Protein AF-A0A8C1E3D3-F1 (afdb_monomer)

Foldseek 3Di:
DVVVVVVVVVVLLVVCVVVPHDPPDDPVVSVVVVVVVVVVVVVVVVVVVVVVVVVVVVVVVVVVVVVVVVVVVVVVVVVVVVVVVVVVVVVVVVVVVVVVVVVVVVVVLVVQLVVCVVVVNNVCSLPPPVVVVVVVVVVVVVVVVVVVVVVVVVVVPPDDDDDPCPVVVVVVVVVVVVVVVVVVVVVVVVVVVVVVVVVVVVVVVVVVVVVVVVVVVVVVVVVVVVVVVVVVVVVVVVVVVVCVVVVVVVVVVVVVVVVVVVVVVVVVVVVVVVVVVVVVVVVVVVVVVVVVVVVVVVVVVVVVVVVVVVVVVVVVDDDDDDDDDDDDDDDDDDDDDDDDPPPVVVVVVVVVVVVVVVVVVVVVVVVVVVVVVVVVVVVVVVVVVVVVVVVVVVVVVVVVVVVVVVVVVVVVVVVVVVVVVVVVVVVVVVVVPPDDDDDDDDDDDVVCVVVVVVVVVVVVVVVVVVVVVVVVVVVVVVVVVVVVVVVVSVVVVVVVVVVVVVVVVVVVVVVVVVVVVVVVVVVVVVVVVVVVVVVVVVVVVVVVVVVVVVVVVVVVVVVVVVVVVVVVVVVVVVVVVVVVVVVVVVVVVVVVVVVVVVVVVVVVVVVVVVVVVVVVVVVVVVVVVVVVVVVVVVVVVVVCVVPDPDDDDDDDDDDDDDDDDDDDDDDDPPVVVVVVVVVVVVVVVVVVVVVVVVVVVVVVVVVVVVVVVVVVVVVVVVVVVVVVVVVVVVVVVVVVVVVVVVVVVVVVVVVVVVVVVVVVVVVVVVVDDPPDDDDPDDDD

Secondary structure (DSSP, 8-state):
-TTTHHHHHHHHHHHHHHTT--TTS-HHHHHHHHHHHHHHHHHHHHHHHHHHHHHHHHHHHHHHHHHHHHHHHHHHHHHHHHHHHHHHHHHHHHHHHHHHHHHHHHHHHHHHHHHHHHTT-TTTTTS-HHHHHHHHHHHHHHHHHHHHHHHHHHTTT-------TTHHHHHHHHHHHHHHHHHHHHHHHHHHHHHHHHHHHHHHHHHHHHHHHHHHHHHHHHHHHHHHHHHHHHHHHHHHHHHHHHHHHHHHHHHHHHHHHHHHHHHHHHHHHHHHHHHHHHHHHHHHHHHHHHHHHHHHHHHHHHHHHHHHHH-SS-------------------SPPPTHHHHHHHHHHHHHHHHHHHHHHHHHHHHHHHHHHHHHHHHHHHHHHHHHHHHHHHHHHHHHHHHHHHHHHHHHHHHHHHHHHHHHHHHHTTSS----------TTHHHHHHHHHHHHHHHHHHHHHHHHHHHHHHHHHHHHHHHHHHHHHHHHHHHHHHHHHHHHHHHHHHHHHHHHHHHHHHHHHHHHHHHHHHHHHHHHHHHHHHHHHHHHHHHHHHHHHHHHHHHHHHHHHHHHHHHHHHHHHHHHHHHHHHHHHHHHHHHHHHHHHHHHHHHHHHHHHHHHHHHHHHHHHHHHHHHTS------------------------SHHHHHHHHHHHHHHHHHHHHHHHHHHHHHHHHHHHHHHHHHHHHHHHHHHHHHHHHHHHHHHHHHHHHHHHHHHHHHHHHHHHHHHHHHHHHHHHHHHHS---PPPP-----

Structure (mmCIF, N/CA/C/O backbone):
data_AF-A0A8C1E3D3-F1
#
_entry.id   AF-A0A8C1E3D3-F1
#
loop_
_atom_site.group_PDB
_atom_site.id
_atom_site.type_symbol
_atom_site.label_atom_id
_atom_site.label_alt_id
_atom_site.label_comp_id
_atom_site.label_asym_id
_atom_site.label_entity_id
_atom_site.label_seq_id
_atom_site.pdbx_PDB_ins_code
_atom_site.Cartn_x
_atom_site.Cartn_y
_atom_site.Cartn_z
_atom_site.occupancy
_atom_site.B_iso_or_equiv
_atom_site.auth_seq_id
_atom_site.auth_comp_id
_atom_site.auth_asym_id
_atom_site.auth_atom_id
_atom_site.pdbx_PDB_model_num
ATOM 1 N N . MET A 1 1 ? 51.900 -52.506 -10.661 1.00 59.72 1 MET A N 1
ATOM 2 C CA . MET A 1 1 ? 50.903 -51.430 -10.475 1.00 59.72 1 MET A CA 1
ATOM 3 C C . MET A 1 1 ? 50.518 -50.881 -11.841 1.00 59.72 1 MET A C 1
ATOM 5 O O . MET A 1 1 ? 49.324 -50.755 -12.073 1.00 59.72 1 MET A O 1
ATOM 9 N N . GLU A 1 2 ? 51.462 -50.833 -12.785 1.00 65.62 2 GLU A N 1
ATOM 10 C CA . GLU A 1 2 ? 51.367 -51.247 -14.202 1.00 65.62 2 GLU A CA 1
ATOM 11 C C . GLU A 1 2 ? 50.000 -50.986 -14.858 1.00 65.62 2 GLU A C 1
ATOM 13 O O . GLU A 1 2 ? 49.814 -49.936 -15.442 1.00 65.62 2 GLU A O 1
ATOM 18 N N . LYS A 1 3 ? 48.996 -51.863 -14.701 1.00 71.12 3 LYS A N 1
ATOM 19 C CA . LYS A 1 3 ? 47.635 -51.694 -15.271 1.00 71.12 3 LYS A CA 1
ATOM 20 C C . LYS A 1 3 ? 46.831 -50.465 -14.786 1.00 71.12 3 LYS A C 1
ATOM 22 O O . LYS A 1 3 ? 45.679 -50.298 -15.196 1.00 71.12 3 LYS A O 1
ATOM 27 N N . ARG A 1 4 ? 47.380 -49.656 -13.874 1.00 74.75 4 ARG A N 1
ATOM 28 C CA . ARG A 1 4 ? 46.942 -48.280 -13.581 1.00 74.75 4 ARG A CA 1
ATOM 29 C C . ARG A 1 4 ? 47.828 -47.262 -14.285 1.00 74.75 4 ARG A C 1
ATOM 31 O O . ARG A 1 4 ? 47.297 -46.476 -15.050 1.00 74.75 4 ARG A O 1
ATOM 38 N N . GLU A 1 5 ? 49.143 -47.348 -14.096 1.00 78.31 5 GLU A N 1
ATOM 39 C CA . GLU A 1 5 ? 50.145 -46.493 -14.754 1.00 78.31 5 GLU A CA 1
ATOM 40 C C . GLU A 1 5 ? 49.945 -46.443 -16.281 1.00 78.31 5 GLU A C 1
ATOM 42 O O . GLU A 1 5 ? 49.924 -45.368 -16.861 1.00 78.31 5 GLU A O 1
ATOM 47 N N . GLU A 1 6 ? 49.704 -47.592 -16.915 1.00 79.62 6 GLU A N 1
ATOM 48 C CA . GLU A 1 6 ? 49.382 -47.777 -18.338 1.00 79.62 6 GLU A CA 1
ATOM 49 C C . GLU A 1 6 ? 48.122 -46.992 -18.750 1.00 79.62 6 GLU A C 1
ATOM 51 O O . GLU A 1 6 ? 48.135 -46.275 -19.745 1.00 79.62 6 GLU A O 1
ATOM 56 N N . LYS A 1 7 ? 47.062 -47.034 -17.930 1.00 84.31 7 LYS A N 1
ATOM 57 C CA . LYS A 1 7 ? 45.813 -46.291 -18.172 1.00 84.31 7 LYS A CA 1
ATOM 58 C C . LYS A 1 7 ? 45.948 -44.798 -17.917 1.00 84.31 7 LYS A C 1
ATOM 60 O O . LYS A 1 7 ? 45.378 -44.001 -18.647 1.00 84.31 7 LYS A O 1
ATOM 65 N N . GLU A 1 8 ? 46.688 -44.421 -16.883 1.00 85.50 8 GLU A N 1
ATOM 66 C CA . GLU A 1 8 ? 46.992 -43.027 -16.567 1.00 85.50 8 GLU A CA 1
ATOM 67 C C . GLU A 1 8 ? 47.834 -42.412 -17.705 1.00 85.50 8 GLU A C 1
ATOM 69 O O . GLU A 1 8 ? 47.600 -41.270 -18.098 1.00 85.50 8 GLU A O 1
ATOM 74 N N . LEU A 1 9 ? 48.725 -43.196 -18.330 1.00 82.69 9 LEU A N 1
ATOM 75 C CA . LEU A 1 9 ? 49.466 -42.812 -19.535 1.00 82.69 9 LEU A CA 1
ATOM 76 C C . LEU A 1 9 ? 48.570 -42.704 -20.783 1.00 82.69 9 LEU A C 1
ATOM 78 O O . LEU A 1 9 ? 48.714 -41.744 -21.545 1.00 82.69 9 LEU A O 1
ATOM 82 N N . ASP A 1 10 ? 47.632 -43.636 -20.984 1.00 85.06 10 ASP A N 1
ATOM 83 C CA . ASP A 1 10 ? 46.627 -43.568 -22.057 1.00 85.06 10 ASP A CA 1
ATOM 84 C C . ASP A 1 10 ? 45.728 -42.328 -21.905 1.00 85.06 10 ASP A C 1
ATOM 86 O O . ASP A 1 10 ? 45.513 -41.589 -22.868 1.00 85.06 10 ASP A O 1
ATOM 90 N N . GLU A 1 11 ? 45.238 -42.046 -20.694 1.00 87.81 11 GLU A N 1
ATOM 91 C CA . GLU A 1 11 ? 44.395 -40.884 -20.386 1.00 87.81 11 GLU A CA 1
ATOM 92 C C . GLU A 1 11 ? 45.153 -39.559 -20.573 1.00 87.81 11 GLU A C 1
ATOM 94 O O . GLU A 1 11 ? 44.609 -38.617 -21.159 1.00 87.81 11 GLU A O 1
ATOM 99 N N . LEU A 1 12 ? 46.427 -39.486 -20.163 1.00 86.62 12 LEU A N 1
ATOM 100 C CA . LEU A 1 12 ? 47.306 -38.342 -20.439 1.00 86.62 12 LEU A CA 1
ATOM 101 C C . LEU A 1 12 ? 47.576 -38.170 -21.941 1.00 86.62 12 LEU A C 1
ATOM 103 O O . LEU A 1 12 ? 47.557 -37.046 -22.444 1.00 86.62 12 LEU A O 1
ATOM 107 N N . THR A 1 13 ? 47.772 -39.265 -22.678 1.00 85.50 13 THR A N 1
ATOM 108 C CA . THR A 1 13 ? 47.990 -39.239 -24.134 1.00 85.50 13 THR A CA 1
ATOM 109 C C . THR A 1 13 ? 46.735 -38.766 -24.871 1.00 85.50 13 THR A C 1
ATOM 111 O O . THR A 1 13 ? 46.818 -37.896 -25.739 1.00 85.50 13 THR A O 1
ATOM 114 N N . LEU A 1 14 ? 45.556 -39.255 -24.477 1.00 87.69 14 LEU A N 1
ATOM 115 C CA . LEU A 1 14 ? 44.262 -38.810 -24.997 1.00 87.69 14 LEU A CA 1
ATOM 116 C C . LEU A 1 14 ? 43.993 -37.332 -24.659 1.00 87.69 14 LEU A C 1
ATOM 118 O O . LEU A 1 14 ? 43.457 -36.587 -25.484 1.00 87.69 14 LEU A O 1
ATOM 122 N N . ARG A 1 15 ? 44.394 -36.878 -23.461 1.00 88.19 15 ARG A N 1
ATOM 123 C CA . ARG A 1 15 ? 44.304 -35.470 -23.049 1.00 88.19 15 ARG A CA 1
ATOM 124 C C . ARG A 1 15 ? 45.192 -34.573 -23.909 1.00 88.19 15 ARG A C 1
ATOM 126 O O . ARG A 1 15 ? 44.705 -33.549 -24.380 1.00 88.19 15 ARG A O 1
ATOM 133 N N . LEU A 1 16 ? 46.444 -34.969 -24.138 1.00 88.94 16 LEU A N 1
ATOM 134 C CA . LEU A 1 16 ? 47.396 -34.254 -24.993 1.00 88.94 16 LEU A CA 1
ATOM 135 C C . LEU A 1 16 ? 46.879 -34.135 -26.433 1.00 88.94 16 LEU A C 1
ATOM 137 O O . LEU A 1 16 ? 46.844 -33.030 -26.968 1.00 88.94 16 LEU A O 1
ATOM 141 N N . GLN A 1 17 ? 46.382 -35.233 -27.013 1.00 87.31 17 GLN A N 1
ATOM 142 C CA . GLN A 1 17 ? 45.769 -35.232 -28.347 1.00 87.31 17 GLN A CA 1
ATOM 143 C C . GLN A 1 17 ? 44.570 -34.277 -28.436 1.00 87.31 17 GLN A C 1
ATOM 145 O O . GLN A 1 17 ? 44.473 -33.494 -29.380 1.00 87.31 17 GLN A O 1
ATOM 150 N N . ARG A 1 18 ? 43.674 -34.291 -27.438 1.00 88.31 18 ARG A N 1
ATOM 151 C CA . ARG A 1 18 ? 42.511 -33.385 -27.391 1.00 88.31 18 ARG A CA 1
ATOM 152 C C . ARG A 1 18 ? 42.904 -31.917 -27.218 1.00 88.31 18 ARG A C 1
ATOM 154 O O . ARG A 1 18 ? 42.215 -31.045 -27.737 1.00 88.31 18 ARG A O 1
ATOM 161 N N . ASP A 1 19 ? 43.993 -31.648 -26.506 1.00 88.56 19 ASP A N 1
ATOM 162 C CA . ASP A 1 19 ? 44.544 -30.303 -26.334 1.00 88.56 19 ASP A CA 1
ATOM 163 C C . ASP A 1 19 ? 45.390 -29.843 -27.549 1.00 88.56 19 ASP A C 1
ATOM 165 O O . ASP A 1 19 ? 45.893 -28.720 -27.548 1.00 88.56 19 ASP A O 1
ATOM 169 N N . GLY A 1 20 ? 45.522 -30.678 -28.590 1.00 87.88 20 GLY A N 1
ATOM 170 C CA . GLY A 1 20 ? 46.171 -30.356 -29.868 1.00 87.88 20 GLY A CA 1
ATOM 171 C C . GLY A 1 20 ? 47.630 -30.809 -30.010 1.00 87.88 20 GLY A C 1
ATOM 172 O O . GLY A 1 20 ? 48.254 -30.513 -31.027 1.00 87.88 20 GLY A O 1
ATOM 173 N N . VAL A 1 21 ? 48.185 -31.524 -29.028 1.00 88.25 21 VAL A N 1
ATOM 174 C CA . VAL A 1 21 ? 49.581 -31.991 -29.037 1.00 88.25 21 VAL A CA 1
ATOM 175 C C . VAL A 1 21 ? 49.678 -33.364 -29.711 1.00 88.25 21 VAL A C 1
ATOM 177 O O . VAL A 1 21 ? 48.992 -34.311 -29.321 1.00 88.25 21 VAL A O 1
ATOM 180 N N . SER A 1 22 ? 50.546 -33.491 -30.720 1.00 83.50 22 SER A N 1
ATOM 181 C CA . SER A 1 22 ? 50.752 -34.756 -31.444 1.00 83.50 22 SER A CA 1
ATOM 182 C C . SER A 1 22 ? 51.291 -35.863 -30.521 1.00 83.50 22 SER A C 1
ATOM 184 O O . SER A 1 22 ? 52.183 -35.592 -29.712 1.00 83.50 22 SER A O 1
ATOM 186 N N . PRO A 1 23 ? 50.849 -37.132 -30.656 1.00 78.44 23 PRO A N 1
ATOM 187 C CA . PRO A 1 23 ? 51.471 -38.245 -29.937 1.00 78.44 23 PRO A CA 1
ATOM 188 C C . PRO A 1 23 ? 52.947 -38.446 -30.326 1.00 78.44 23 PRO A C 1
ATOM 190 O O . PRO A 1 23 ? 53.723 -38.946 -29.515 1.00 78.44 23 PRO A O 1
ATOM 193 N N . GLU A 1 24 ? 53.350 -38.006 -31.522 1.00 81.94 24 GLU A N 1
ATOM 194 C CA . GLU A 1 24 ? 54.735 -38.048 -32.019 1.00 81.94 24 GLU A CA 1
ATOM 195 C C . GLU A 1 24 ? 55.587 -36.844 -31.561 1.00 81.94 24 GLU A C 1
ATOM 197 O O . GLU A 1 24 ? 56.774 -36.779 -31.877 1.00 81.94 24 GLU A O 1
ATOM 202 N N . ALA A 1 25 ? 55.009 -35.889 -30.818 1.00 83.75 25 ALA A N 1
ATOM 203 C CA . ALA A 1 25 ? 55.734 -34.723 -30.311 1.00 83.75 25 ALA A CA 1
ATOM 204 C C . ALA A 1 25 ? 56.868 -35.123 -29.338 1.00 83.75 25 ALA A C 1
ATOM 206 O O . ALA A 1 25 ? 56.715 -36.090 -28.576 1.00 83.75 25 ALA A O 1
ATOM 207 N N . PRO A 1 26 ? 57.997 -34.384 -29.319 1.00 89.31 26 PRO A N 1
ATOM 208 C CA . PRO A 1 26 ? 59.112 -34.655 -28.416 1.00 89.31 26 PRO A CA 1
ATOM 209 C C . PRO A 1 26 ? 58.679 -34.583 -26.946 1.00 89.31 26 PRO A C 1
ATOM 211 O O . PRO A 1 26 ? 57.786 -33.819 -26.578 1.00 89.31 26 PRO A O 1
ATOM 214 N N . ALA A 1 27 ? 59.339 -35.371 -26.088 1.00 85.75 27 ALA A N 1
ATOM 215 C CA . ALA A 1 27 ? 58.997 -35.474 -24.667 1.00 85.75 27 ALA A CA 1
ATOM 216 C C . ALA A 1 27 ? 58.941 -34.100 -23.976 1.00 85.75 27 ALA A C 1
ATOM 218 O O . ALA A 1 27 ? 57.945 -33.796 -23.328 1.00 85.75 27 ALA A O 1
ATOM 219 N N . GLU A 1 28 ? 59.933 -33.242 -24.237 1.00 89.44 28 GLU A N 1
ATOM 220 C CA . GLU A 1 28 ? 60.023 -31.870 -23.721 1.00 89.44 28 GLU A CA 1
ATOM 221 C C . GLU A 1 28 ? 58.778 -31.019 -24.036 1.00 89.44 28 GLU A C 1
ATOM 223 O O . GLU A 1 28 ? 58.309 -30.270 -23.183 1.00 89.44 28 GLU A O 1
ATOM 228 N N . GLU A 1 29 ? 58.192 -31.139 -25.233 1.00 88.25 29 GLU A N 1
ATOM 229 C CA . GLU A 1 29 ? 56.993 -30.377 -25.613 1.00 88.25 29 GLU A CA 1
ATOM 230 C C . GLU A 1 29 ? 55.754 -30.864 -24.851 1.00 88.25 29 GLU A C 1
ATOM 232 O O . GLU A 1 29 ? 54.961 -30.057 -24.354 1.00 88.25 29 GLU A O 1
ATOM 237 N N . ARG A 1 30 ? 55.617 -32.187 -24.703 1.00 87.69 30 ARG A N 1
ATOM 238 C CA . ARG A 1 30 ? 54.515 -32.816 -23.959 1.00 87.69 30 ARG A CA 1
ATOM 239 C C . ARG A 1 30 ? 54.617 -32.507 -22.463 1.00 87.69 30 ARG A C 1
ATOM 241 O O . ARG A 1 30 ? 53.618 -32.138 -21.851 1.00 87.69 30 ARG A O 1
ATOM 248 N N . GLU A 1 31 ? 55.818 -32.569 -21.893 1.00 89.81 31 GLU A N 1
ATOM 249 C CA . GLU A 1 31 ? 56.107 -32.195 -20.503 1.00 89.81 31 GLU A CA 1
ATOM 250 C C . GLU A 1 31 ? 55.854 -30.701 -20.250 1.00 89.81 31 GLU A C 1
ATOM 252 O O . GLU A 1 31 ? 55.184 -30.351 -19.278 1.00 89.81 31 GLU A O 1
ATOM 257 N N . LEU A 1 32 ? 56.283 -29.811 -21.154 1.00 91.00 32 LEU A N 1
ATOM 258 C CA . LEU A 1 32 ? 55.989 -28.376 -21.065 1.00 91.00 32 LEU A CA 1
ATOM 259 C C . LEU A 1 32 ? 54.487 -28.072 -21.174 1.00 91.00 32 LEU A C 1
ATOM 261 O O . LEU A 1 32 ? 54.010 -27.147 -20.513 1.00 91.00 32 LEU A O 1
ATOM 265 N N . HIS A 1 33 ? 53.721 -28.820 -21.978 1.00 90.88 33 HIS A N 1
ATOM 266 C CA . HIS A 1 33 ? 52.259 -28.687 -22.012 1.00 90.88 33 HIS A CA 1
ATOM 267 C C . HIS A 1 33 ? 51.615 -29.161 -20.708 1.00 90.88 33 HIS A C 1
ATOM 269 O O . HIS A 1 33 ? 50.808 -28.428 -20.137 1.00 90.88 33 HIS A O 1
ATOM 275 N N . LEU A 1 34 ? 52.001 -30.335 -20.199 1.00 90.81 34 LEU A N 1
ATOM 276 C CA . LEU A 1 34 ? 51.486 -30.869 -18.934 1.00 90.81 34 LEU A CA 1
ATOM 277 C C . LEU A 1 34 ? 51.827 -29.959 -17.744 1.00 90.81 34 LEU A C 1
ATOM 279 O O . LEU A 1 34 ? 50.956 -29.708 -16.917 1.00 90.81 34 LEU A O 1
ATOM 283 N N . TRP A 1 35 ? 53.030 -29.379 -17.696 1.00 92.69 35 TRP A N 1
ATOM 284 C CA . TRP A 1 35 ? 53.406 -28.389 -16.681 1.00 92.69 35 TRP A CA 1
ATOM 285 C C . TRP A 1 35 ? 52.542 -27.120 -16.755 1.00 92.69 35 TRP A C 1
ATOM 287 O O . TRP A 1 35 ? 52.010 -26.668 -15.741 1.00 92.69 35 TRP A O 1
ATOM 297 N N . ARG A 1 36 ? 52.324 -26.566 -17.958 1.00 93.62 36 ARG A N 1
ATOM 298 C CA . ARG A 1 36 ? 51.420 -25.414 -18.154 1.00 93.62 36 ARG A CA 1
ATOM 299 C C . ARG A 1 36 ? 49.975 -25.748 -17.777 1.00 93.62 36 ARG A C 1
ATOM 301 O O . ARG A 1 36 ? 49.268 -24.877 -17.277 1.00 93.62 36 ARG A O 1
ATOM 308 N N . LEU A 1 37 ? 49.522 -26.976 -18.034 1.00 91.44 37 LEU A N 1
ATOM 309 C CA . LEU A 1 37 ? 48.186 -27.446 -17.668 1.00 91.44 37 LEU A CA 1
ATOM 310 C C . LEU A 1 37 ? 48.047 -27.585 -16.145 1.00 91.44 37 LEU A C 1
ATOM 312 O O . LEU A 1 37 ? 47.064 -27.090 -15.597 1.00 91.44 37 LEU A O 1
ATOM 316 N N . LEU A 1 38 ? 49.048 -28.165 -15.472 1.00 92.88 38 LEU A N 1
ATOM 317 C CA . LEU A 1 38 ? 49.122 -28.251 -14.013 1.00 92.88 38 LEU A CA 1
ATOM 318 C C . LEU A 1 38 ? 49.068 -26.853 -13.390 1.00 92.88 38 LEU A C 1
ATOM 320 O O . LEU A 1 38 ? 48.123 -26.565 -12.662 1.00 92.88 38 LEU A O 1
ATOM 324 N N . GLN A 1 39 ? 49.977 -25.953 -13.775 1.00 95.31 39 GLN A N 1
ATOM 325 C CA . GLN A 1 39 ? 50.054 -24.590 -13.237 1.00 95.31 39 GLN A CA 1
ATOM 326 C C . GLN A 1 39 ? 48.749 -23.791 -13.444 1.00 95.31 39 GLN A C 1
ATOM 328 O O . GLN A 1 39 ? 48.337 -23.022 -12.575 1.00 95.31 39 GLN A O 1
ATOM 333 N N . ARG A 1 40 ? 48.054 -23.992 -14.576 1.00 95.06 40 ARG A N 1
ATOM 334 C CA . ARG A 1 40 ? 46.713 -23.424 -14.815 1.00 95.06 40 ARG A CA 1
ATOM 335 C C . ARG A 1 40 ? 45.646 -24.049 -13.916 1.00 95.06 40 ARG A C 1
ATOM 337 O O . ARG A 1 40 ? 44.774 -23.329 -13.440 1.00 95.06 40 ARG A O 1
ATOM 344 N N . SER A 1 41 ? 45.689 -25.362 -13.695 1.00 93.00 41 SER A N 1
ATOM 345 C CA . SER A 1 41 ? 44.734 -26.057 -12.824 1.00 93.00 41 SER A CA 1
ATOM 346 C C . SER A 1 41 ? 44.929 -25.708 -11.347 1.00 93.00 41 SER A C 1
ATOM 348 O O . SER A 1 41 ? 43.943 -25.502 -10.650 1.00 93.00 41 SER A O 1
ATOM 350 N N . GLU A 1 42 ? 46.174 -25.534 -10.897 1.00 96.56 42 GLU A N 1
ATOM 351 C CA . GLU A 1 42 ? 46.514 -25.061 -9.553 1.00 96.56 42 GLU A CA 1
ATOM 352 C C . GLU A 1 42 ? 46.038 -23.620 -9.352 1.00 96.56 42 GLU A C 1
ATOM 354 O O . GLU A 1 42 ? 45.298 -23.362 -8.409 1.00 96.56 42 GLU A O 1
ATOM 359 N N . GLY A 1 43 ? 46.354 -22.706 -10.279 1.00 95.88 43 GLY A N 1
ATOM 360 C CA . GLY A 1 43 ? 45.873 -21.319 -10.223 1.00 95.88 43 GLY A CA 1
ATOM 361 C C . GLY A 1 43 ? 44.345 -21.191 -10.303 1.00 95.88 43 GLY A C 1
ATOM 362 O O . GLY A 1 43 ? 43.755 -20.325 -9.662 1.00 95.88 43 GLY A O 1
ATOM 363 N N . SER A 1 44 ? 43.679 -22.083 -11.045 1.00 96.56 44 SER A N 1
ATOM 364 C CA . SER A 1 44 ? 42.214 -22.168 -11.057 1.00 96.56 44 SER A CA 1
ATOM 365 C C . SER A 1 44 ? 41.654 -22.734 -9.750 1.00 96.56 44 SER A C 1
ATOM 367 O O . SER A 1 44 ? 40.567 -22.334 -9.343 1.00 96.56 44 SER A O 1
ATOM 369 N N . LEU A 1 45 ? 42.359 -23.662 -9.098 1.00 96.38 45 LEU A N 1
ATOM 370 C CA . LEU A 1 45 ? 41.948 -24.249 -7.824 1.00 96.38 45 LEU A CA 1
ATOM 371 C C . LEU A 1 45 ? 42.149 -23.268 -6.663 1.00 96.38 45 LEU A C 1
ATOM 373 O O . LEU A 1 45 ? 41.286 -23.204 -5.789 1.00 96.38 45 LEU A O 1
ATOM 377 N N . THR A 1 46 ? 43.228 -22.478 -6.658 1.00 96.88 46 THR A N 1
ATOM 378 C CA . THR A 1 46 ? 43.421 -21.409 -5.666 1.00 96.88 46 THR A CA 1
ATOM 379 C C . THR A 1 46 ? 42.360 -20.329 -5.825 1.00 96.88 46 THR A C 1
ATOM 381 O O . THR A 1 46 ? 41.698 -20.026 -4.841 1.00 96.88 46 THR A O 1
ATOM 384 N N . ALA A 1 47 ? 42.095 -19.854 -7.050 1.00 96.69 47 ALA A N 1
ATOM 385 C CA . ALA A 1 47 ? 41.030 -18.880 -7.310 1.00 96.69 47 ALA A CA 1
ATOM 386 C C . ALA A 1 47 ? 39.654 -19.385 -6.832 1.00 96.69 47 ALA A C 1
ATOM 388 O O . ALA A 1 47 ? 39.001 -18.722 -6.036 1.00 96.69 47 ALA A O 1
ATOM 389 N N . VAL A 1 48 ? 39.260 -20.614 -7.194 1.00 97.19 48 VAL A N 1
ATOM 390 C CA . VAL A 1 48 ? 37.995 -21.214 -6.722 1.00 97.19 48 VAL A CA 1
ATOM 391 C C . VAL A 1 48 ? 37.976 -21.421 -5.198 1.00 97.19 48 VAL A C 1
ATOM 393 O O . VAL A 1 48 ? 36.912 -21.371 -4.584 1.00 97.19 48 VAL A O 1
ATOM 396 N N . THR A 1 49 ? 39.128 -21.636 -4.557 1.00 96.19 49 THR A N 1
ATOM 397 C CA . THR A 1 49 ? 39.222 -21.742 -3.089 1.00 96.19 49 THR A CA 1
ATOM 398 C C . THR A 1 49 ? 39.079 -20.375 -2.414 1.00 96.19 49 THR A C 1
ATOM 400 O O . THR A 1 49 ? 38.416 -20.277 -1.382 1.00 96.19 49 THR A O 1
ATOM 403 N N . GLU A 1 50 ? 39.643 -19.321 -3.006 1.00 97.38 50 GLU A N 1
ATOM 404 C CA . GLU A 1 50 ? 39.501 -17.928 -2.572 1.00 97.38 50 GLU A CA 1
ATOM 405 C C . GLU A 1 50 ? 38.055 -17.434 -2.760 1.00 97.38 50 GLU A C 1
ATOM 407 O O . GLU A 1 50 ? 37.463 -16.923 -1.809 1.00 97.38 50 GLU A O 1
ATOM 412 N N . ASP A 1 51 ? 37.429 -17.694 -3.912 1.00 96.75 51 ASP A N 1
ATOM 413 C CA . ASP A 1 51 ? 36.004 -17.435 -4.177 1.00 96.75 51 ASP A CA 1
ATOM 414 C C . ASP A 1 51 ? 35.101 -18.150 -3.155 1.00 96.75 51 ASP A C 1
ATOM 416 O O . ASP A 1 51 ? 34.179 -17.571 -2.581 1.00 96.75 51 ASP A O 1
ATOM 420 N N . LEU A 1 52 ? 35.389 -19.420 -2.857 1.00 97.19 52 LEU A N 1
ATOM 421 C CA . LEU A 1 52 ? 34.632 -20.199 -1.877 1.00 97.19 52 LEU A CA 1
ATOM 422 C C . LEU A 1 52 ? 34.857 -19.685 -0.442 1.00 97.19 52 LEU A C 1
ATOM 424 O O . LEU A 1 52 ? 33.943 -19.739 0.387 1.00 97.19 52 LEU A O 1
ATOM 428 N N . GLN A 1 53 ? 36.042 -19.154 -0.133 1.00 96.94 53 GLN A N 1
ATOM 429 C CA . GLN A 1 53 ? 36.330 -18.519 1.152 1.00 96.94 53 GLN A CA 1
ATOM 430 C C . GLN A 1 53 ? 35.645 -17.151 1.290 1.00 96.94 53 GLN A C 1
ATOM 432 O O . GLN A 1 53 ? 35.076 -16.887 2.351 1.00 96.94 53 GLN A O 1
ATOM 437 N N . THR A 1 54 ? 35.626 -16.318 0.245 1.00 97.19 54 THR A N 1
ATOM 438 C CA . THR A 1 54 ? 34.900 -15.035 0.263 1.00 97.19 54 THR A CA 1
ATOM 439 C C . THR A 1 54 ? 33.395 -15.258 0.415 1.00 97.19 54 THR A C 1
ATOM 441 O O . THR A 1 54 ? 32.789 -14.664 1.309 1.00 97.19 54 THR A O 1
ATOM 444 N N . LEU A 1 55 ? 32.814 -16.210 -0.327 1.00 97.00 55 LEU A N 1
ATOM 445 C CA . LEU A 1 55 ? 31.407 -16.604 -0.197 1.00 97.00 55 LEU A CA 1
ATOM 446 C C . LEU A 1 55 ? 31.067 -17.090 1.225 1.00 97.00 55 LEU A C 1
ATOM 448 O O . LEU A 1 55 ? 30.037 -16.711 1.779 1.00 97.00 55 LEU A O 1
ATOM 452 N N . ARG A 1 56 ? 31.951 -17.873 1.862 1.00 97.25 56 ARG A N 1
ATOM 453 C CA . ARG A 1 56 ? 31.796 -18.272 3.275 1.00 97.25 56 ARG A CA 1
ATOM 454 C C . ARG A 1 56 ? 31.840 -17.079 4.230 1.00 97.25 56 ARG A C 1
ATOM 456 O O . ARG A 1 56 ? 31.063 -17.046 5.180 1.00 97.25 56 ARG A O 1
ATOM 463 N N . THR A 1 57 ? 32.728 -16.106 4.007 1.00 96.44 57 THR A N 1
ATOM 464 C CA . THR A 1 57 ? 32.771 -14.897 4.848 1.00 96.44 57 THR A CA 1
ATOM 465 C C . THR A 1 57 ? 31.550 -14.003 4.647 1.00 96.44 57 THR A C 1
ATOM 467 O O . THR A 1 57 ? 31.046 -13.476 5.634 1.00 96.44 57 THR A O 1
ATOM 470 N N . GLN A 1 58 ? 31.027 -13.911 3.419 1.00 96.25 58 GLN A N 1
ATOM 471 C CA . GLN A 1 58 ? 29.791 -13.196 3.103 1.00 96.25 58 GLN A CA 1
ATOM 472 C C . GLN A 1 58 ? 28.584 -13.850 3.788 1.00 96.25 58 GLN A C 1
ATOM 474 O O . GLN A 1 58 ? 27.855 -13.172 4.512 1.00 96.25 58 GLN A O 1
ATOM 479 N N . GLN A 1 59 ? 28.432 -15.173 3.664 1.00 95.69 59 GLN A N 1
ATOM 480 C CA . GLN A 1 59 ? 27.396 -15.930 4.373 1.00 95.69 59 GLN A CA 1
ATOM 481 C C . GLN A 1 59 ? 27.488 -15.715 5.895 1.00 95.69 59 GLN A C 1
ATOM 483 O O . GLN A 1 59 ? 26.473 -15.602 6.578 1.00 95.69 59 GLN A O 1
ATOM 488 N N . ALA A 1 60 ? 28.704 -15.611 6.441 1.00 95.31 60 ALA A N 1
ATOM 489 C CA . ALA A 1 60 ? 28.927 -15.334 7.857 1.00 95.31 60 ALA A CA 1
ATOM 490 C C . ALA A 1 60 ? 28.665 -13.869 8.271 1.00 95.31 60 ALA A C 1
ATOM 492 O O . ALA A 1 60 ? 28.531 -13.615 9.465 1.00 95.31 60 ALA A O 1
ATOM 493 N N . SER A 1 61 ? 28.604 -12.889 7.361 1.00 96.06 61 SER A N 1
ATOM 494 C CA . SER A 1 61 ? 28.022 -11.556 7.639 1.00 96.06 61 SER A CA 1
ATOM 495 C C . SER A 1 61 ? 26.501 -11.571 7.537 1.00 96.06 61 SER A C 1
ATOM 497 O O . SER A 1 61 ? 25.848 -11.157 8.488 1.00 96.06 61 SER A O 1
ATOM 499 N N . GLU A 1 62 ? 25.945 -12.144 6.469 1.00 95.94 62 GLU A N 1
ATOM 500 C CA . GLU A 1 62 ? 24.495 -12.234 6.245 1.00 95.94 62 GLU A CA 1
ATOM 501 C C . GLU A 1 62 ? 23.786 -12.955 7.408 1.00 95.94 62 GLU A C 1
ATOM 503 O O . GLU A 1 62 ? 22.746 -12.502 7.884 1.00 95.94 62 GLU A O 1
ATOM 508 N N . MET A 1 63 ? 24.383 -14.030 7.940 1.00 95.06 63 MET A N 1
ATOM 509 C CA . MET A 1 63 ? 23.881 -14.711 9.142 1.00 95.06 63 MET A CA 1
ATOM 510 C C . MET A 1 63 ? 23.873 -13.808 10.384 1.00 95.06 63 MET A C 1
ATOM 512 O O . MET A 1 63 ? 22.874 -13.792 11.096 1.00 95.06 63 MET A O 1
ATOM 516 N N . ARG A 1 64 ? 24.933 -13.021 10.622 1.00 97.56 64 ARG A N 1
ATOM 517 C CA . ARG A 1 64 ? 25.006 -12.088 11.765 1.00 97.56 64 ARG A CA 1
ATOM 518 C C . ARG A 1 64 ? 24.025 -10.927 11.629 1.00 97.56 64 ARG A C 1
ATOM 520 O O . ARG A 1 64 ? 23.469 -10.474 12.621 1.00 97.56 64 ARG A O 1
ATOM 527 N N . GLU A 1 65 ? 23.784 -10.453 10.412 1.00 97.06 65 GLU A N 1
ATOM 528 C CA . GLU A 1 65 ? 22.757 -9.443 10.147 1.00 97.06 65 GLU A CA 1
ATOM 529 C C . GLU A 1 65 ? 21.358 -9.999 10.439 1.00 97.06 65 GLU A C 1
ATOM 531 O O . GLU A 1 65 ? 20.579 -9.352 11.136 1.00 97.06 65 GLU A O 1
ATOM 536 N N . VAL A 1 66 ? 21.059 -11.233 10.013 1.00 96.62 66 VAL A N 1
ATOM 537 C CA . VAL A 1 66 ? 19.808 -11.926 10.372 1.00 96.62 66 VAL A CA 1
ATOM 538 C C . VAL A 1 66 ? 19.689 -12.143 11.887 1.00 96.62 66 VAL A C 1
ATOM 540 O O . VAL A 1 66 ? 18.608 -11.935 12.433 1.00 96.62 66 VAL A O 1
ATOM 543 N N . GLU A 1 67 ? 20.770 -12.507 12.580 1.00 95.56 67 GLU A N 1
ATOM 544 C CA . GLU A 1 67 ? 20.797 -12.630 14.046 1.00 95.56 67 GLU A CA 1
ATOM 545 C C . GLU A 1 67 ? 20.467 -11.291 14.731 1.00 95.56 67 GLU A C 1
ATOM 547 O O . GLU A 1 67 ? 19.567 -11.254 15.572 1.00 95.56 67 GLU A O 1
ATOM 552 N N . ASN A 1 68 ? 21.086 -10.186 14.298 1.00 96.94 68 ASN A N 1
ATOM 553 C CA . ASN A 1 68 ? 20.801 -8.836 14.798 1.00 96.94 68 ASN A CA 1
ATOM 554 C C . ASN A 1 68 ? 19.340 -8.411 14.541 1.00 96.94 68 ASN A C 1
ATOM 556 O O . ASN A 1 68 ? 18.698 -7.828 15.416 1.00 96.94 68 ASN A O 1
ATOM 560 N N . TYR A 1 69 ? 18.784 -8.704 13.358 1.00 96.62 69 TYR A N 1
ATOM 561 C CA . TYR A 1 69 ? 17.378 -8.408 13.056 1.00 96.62 69 TYR A CA 1
ATOM 562 C C . TYR A 1 69 ? 16.416 -9.233 13.921 1.00 96.62 69 TYR A C 1
ATOM 564 O O . TYR A 1 69 ? 15.402 -8.708 14.380 1.00 96.62 69 TYR A O 1
ATOM 572 N N . VAL A 1 70 ? 16.729 -10.507 14.180 1.00 96.69 70 VAL A N 1
ATOM 573 C CA . VAL A 1 70 ? 15.936 -11.363 15.076 1.00 96.69 70 VAL A CA 1
ATOM 574 C C . VAL A 1 70 ? 16.021 -10.879 16.527 1.00 96.69 70 VAL A C 1
ATOM 576 O O . VAL A 1 70 ? 15.008 -10.899 17.222 1.00 96.69 70 VAL A O 1
ATOM 579 N N . GLU A 1 71 ? 17.183 -10.411 16.985 1.00 96.19 71 GLU A N 1
ATOM 580 C CA . GLU A 1 71 ? 17.345 -9.813 18.316 1.00 96.19 71 GLU A CA 1
ATOM 581 C C . GLU A 1 71 ? 16.551 -8.505 18.454 1.00 96.19 71 GLU A C 1
ATOM 583 O O . GLU A 1 71 ? 15.783 -8.358 19.402 1.00 96.19 71 GLU A O 1
ATOM 588 N N . HIS A 1 72 ? 16.606 -7.608 17.464 1.00 96.75 72 HIS A N 1
ATOM 589 C CA . HIS A 1 72 ? 15.766 -6.406 17.459 1.00 96.75 72 HIS A CA 1
ATOM 590 C C . HIS A 1 72 ? 14.264 -6.744 17.508 1.00 96.75 72 HIS A C 1
ATOM 592 O O . HIS A 1 72 ? 13.528 -6.133 18.282 1.00 96.75 72 HIS A O 1
ATOM 598 N N . ILE A 1 73 ? 13.809 -7.748 16.747 1.00 95.31 73 ILE A N 1
ATOM 599 C CA . ILE A 1 73 ? 12.410 -8.205 16.781 1.00 95.31 73 ILE A CA 1
ATOM 600 C C . ILE A 1 73 ? 12.032 -8.760 18.164 1.00 95.31 73 ILE A C 1
ATOM 602 O O . ILE A 1 73 ? 10.924 -8.489 18.621 1.00 95.31 73 ILE A O 1
ATOM 606 N N . ARG A 1 74 ? 12.922 -9.490 18.856 1.00 96.00 74 ARG A N 1
ATOM 607 C CA . ARG A 1 74 ? 12.672 -9.943 20.241 1.00 96.00 74 ARG A CA 1
ATOM 608 C C . ARG A 1 74 ? 12.492 -8.763 21.188 1.00 96.00 74 ARG A C 1
ATOM 610 O O . ARG A 1 74 ? 11.482 -8.721 21.877 1.00 96.00 74 ARG A O 1
ATOM 617 N N . ASN A 1 75 ? 13.389 -7.780 21.148 1.00 95.50 75 ASN A N 1
ATOM 618 C CA . ASN A 1 75 ? 13.304 -6.603 22.015 1.00 95.50 75 ASN A CA 1
ATOM 619 C C . ASN A 1 75 ? 11.973 -5.852 21.804 1.00 95.50 75 ASN A C 1
ATOM 621 O O . ASN A 1 75 ? 11.277 -5.553 22.768 1.00 95.50 75 ASN A O 1
ATOM 625 N N . MET A 1 76 ? 11.546 -5.657 20.547 1.00 93.50 76 MET A N 1
ATOM 626 C CA . MET A 1 76 ? 10.242 -5.050 20.232 1.00 93.50 76 MET A CA 1
ATOM 627 C C . MET A 1 76 ? 9.036 -5.886 20.712 1.00 93.50 76 MET A C 1
ATOM 629 O O . MET A 1 76 ? 7.957 -5.337 20.943 1.00 93.50 76 MET A O 1
ATOM 633 N N . LEU A 1 77 ? 9.173 -7.212 20.838 1.00 90.62 77 LEU A N 1
ATOM 634 C CA . LEU A 1 77 ? 8.132 -8.085 21.393 1.00 90.62 77 LEU A CA 1
ATOM 635 C C . LEU A 1 77 ? 8.107 -8.028 22.926 1.00 90.62 77 LEU A C 1
ATOM 637 O O . LEU A 1 77 ? 7.020 -7.923 23.490 1.00 90.62 77 LEU A O 1
ATOM 641 N N . GLU A 1 78 ? 9.272 -8.017 23.576 1.00 96.12 78 GLU A N 1
ATOM 642 C CA . GLU A 1 78 ? 9.420 -7.860 25.029 1.00 96.12 78 GLU A CA 1
ATOM 643 C C . GLU A 1 78 ? 8.905 -6.487 25.505 1.00 96.12 78 GLU A C 1
ATOM 645 O O . GLU A 1 78 ? 8.184 -6.414 26.498 1.00 96.12 78 GLU A O 1
ATOM 650 N N . GLU A 1 79 ? 9.165 -5.412 24.750 1.00 95.44 79 GLU A N 1
ATOM 651 C CA . GLU A 1 79 ? 8.570 -4.081 24.964 1.00 95.44 79 GLU A CA 1
ATOM 652 C C . GLU A 1 79 ? 7.039 -4.087 24.802 1.00 95.44 79 GLU A C 1
ATOM 654 O O . GLU A 1 79 ? 6.317 -3.462 25.579 1.00 95.44 79 GLU A O 1
ATOM 659 N N . ARG A 1 80 ? 6.505 -4.826 23.820 1.00 93.81 80 ARG A N 1
ATOM 660 C CA . ARG A 1 80 ? 5.048 -4.966 23.645 1.00 93.81 80 ARG A CA 1
ATOM 661 C C . ARG A 1 80 ? 4.414 -5.731 24.810 1.00 93.81 80 ARG A C 1
ATOM 663 O O . ARG A 1 80 ? 3.290 -5.427 25.210 1.00 93.81 80 ARG A O 1
ATOM 670 N N . GLU A 1 81 ? 5.102 -6.740 25.332 1.00 93.38 81 GLU A N 1
ATOM 671 C CA . GLU A 1 81 ? 4.614 -7.598 26.414 1.00 93.38 81 GLU A CA 1
ATOM 672 C C . GLU A 1 81 ? 4.709 -6.920 27.783 1.00 93.38 81 GLU A C 1
ATOM 674 O O . GLU A 1 81 ? 3.761 -7.025 28.562 1.00 93.38 81 GLU A O 1
ATOM 679 N N . SER A 1 82 ? 5.753 -6.127 28.044 1.00 94.19 82 SER A N 1
ATOM 680 C CA . SER A 1 82 ? 5.833 -5.299 29.254 1.00 94.19 82 SER A CA 1
ATOM 681 C C . SER A 1 82 ? 4.733 -4.231 29.290 1.00 94.19 82 SER A C 1
ATOM 683 O O . SER A 1 82 ? 4.021 -4.145 30.291 1.00 94.19 82 SER A O 1
ATOM 685 N N . LEU A 1 83 ? 4.499 -3.516 28.182 1.00 95.19 83 LEU A N 1
ATOM 686 C CA . LEU A 1 83 ? 3.387 -2.561 28.045 1.00 95.19 83 LEU A CA 1
ATOM 687 C C . LEU A 1 83 ? 2.012 -3.235 28.186 1.00 95.19 83 LEU A C 1
ATOM 689 O O . LEU A 1 83 ? 1.102 -2.675 28.795 1.00 95.19 83 LEU A O 1
ATOM 693 N N . THR A 1 84 ? 1.844 -4.454 27.660 1.00 91.88 84 THR A N 1
ATOM 694 C CA . THR A 1 84 ? 0.593 -5.217 27.834 1.00 91.88 84 THR A CA 1
ATOM 695 C C . THR A 1 84 ? 0.368 -5.554 29.312 1.00 91.88 84 THR A C 1
ATOM 697 O O . THR A 1 84 ? -0.713 -5.296 29.840 1.00 91.88 84 THR A O 1
ATOM 700 N N . ALA A 1 85 ? 1.405 -6.029 30.009 1.00 92.00 85 ALA A N 1
ATOM 701 C CA . ALA A 1 85 ? 1.351 -6.323 31.440 1.00 92.00 85 ALA A CA 1
ATOM 702 C C . ALA A 1 85 ? 1.186 -5.065 32.323 1.00 92.00 85 ALA A C 1
ATOM 704 O O . ALA A 1 85 ? 0.725 -5.174 33.459 1.00 92.00 85 ALA A O 1
ATOM 705 N N . GLU A 1 86 ? 1.555 -3.875 31.837 1.00 94.00 86 GLU A N 1
ATOM 706 C CA . GLU A 1 86 ? 1.223 -2.591 32.472 1.00 94.00 86 GLU A CA 1
ATOM 707 C C . GLU A 1 86 ? -0.269 -2.280 32.348 1.00 94.00 86 GLU A C 1
ATOM 709 O O . GLU A 1 86 ? -0.934 -2.114 33.371 1.00 94.00 86 GLU A O 1
ATOM 714 N N . TYR A 1 87 ? -0.834 -2.321 31.137 1.00 91.88 87 TYR A N 1
ATOM 715 C CA . TYR A 1 87 ? -2.271 -2.103 30.940 1.00 91.88 87 TYR A CA 1
ATOM 716 C C . TYR A 1 87 ? -3.154 -3.124 31.674 1.00 91.88 87 TYR A C 1
ATOM 718 O O . TYR A 1 87 ? -4.232 -2.767 32.156 1.00 91.88 87 TYR A O 1
ATOM 726 N N . GLU A 1 88 ? -2.720 -4.381 31.789 1.00 93.19 88 GLU A N 1
ATOM 727 C CA . GLU A 1 88 ? -3.432 -5.403 32.564 1.00 93.19 88 GLU A CA 1
ATOM 728 C C . GLU A 1 88 ? -3.447 -5.071 34.064 1.00 93.19 88 GLU A C 1
ATOM 730 O O . GLU A 1 88 ? -4.524 -5.087 34.670 1.00 93.19 88 GLU A O 1
ATOM 735 N N . ARG A 1 89 ? -2.301 -4.676 34.640 1.00 95.81 89 ARG A N 1
ATOM 736 C CA . ARG A 1 89 ? -2.188 -4.246 36.046 1.00 95.81 89 ARG A CA 1
ATOM 737 C C . ARG A 1 89 ? -2.997 -2.989 36.348 1.00 95.81 89 ARG A C 1
ATOM 739 O O . ARG A 1 89 ? -3.737 -2.977 37.328 1.00 95.81 89 ARG A O 1
ATOM 746 N N . ASP A 1 90 ? -2.916 -1.966 35.504 1.00 94.81 90 ASP A N 1
ATOM 747 C CA . ASP A 1 90 ? -3.679 -0.725 35.680 1.00 94.81 90 ASP A CA 1
ATOM 748 C C . ASP A 1 90 ? -5.189 -0.995 35.582 1.00 94.81 90 ASP A C 1
ATOM 750 O O . ASP A 1 90 ? -5.990 -0.482 36.367 1.00 94.81 90 ASP A O 1
ATOM 754 N N . SER A 1 91 ? -5.594 -1.877 34.663 1.00 89.94 91 SER A N 1
ATOM 755 C CA . SER A 1 91 ? -6.978 -2.335 34.547 1.00 89.94 91 SER A CA 1
ATOM 756 C C . SER A 1 91 ? -7.439 -3.128 35.779 1.00 89.94 91 SER A C 1
ATOM 758 O O . SER A 1 91 ? -8.598 -3.004 36.181 1.00 89.94 91 SER A O 1
ATOM 760 N N . GLU A 1 92 ? -6.569 -3.936 36.391 1.00 96.31 92 GLU A N 1
ATOM 761 C CA . GLU A 1 92 ? -6.848 -4.643 37.648 1.00 96.31 92 GLU A CA 1
ATOM 762 C C . GLU A 1 92 ? -6.961 -3.691 38.838 1.00 96.31 92 GLU A C 1
ATOM 764 O O . GLU A 1 92 ? -7.915 -3.808 39.612 1.00 96.31 92 GLU A O 1
ATOM 769 N N . GLN A 1 93 ? -6.068 -2.704 38.944 1.00 96.50 93 GLN A N 1
ATOM 770 C CA . GLN A 1 93 ? -6.139 -1.667 39.970 1.00 96.50 93 GLN A CA 1
ATOM 771 C C . GLN A 1 93 ? -7.446 -0.872 39.858 1.00 96.50 93 GLN A C 1
ATOM 773 O O . GLN A 1 93 ? -8.176 -0.771 40.842 1.00 96.50 93 GLN A O 1
ATOM 778 N N . LEU A 1 94 ? -7.811 -0.394 38.664 1.00 93.25 94 LEU A N 1
ATOM 779 C CA . LEU A 1 94 ? -9.074 0.324 38.448 1.00 93.25 94 LEU A CA 1
ATOM 780 C C . LEU A 1 94 ? -10.303 -0.546 38.769 1.00 93.25 94 LEU A C 1
ATOM 782 O O . LEU A 1 94 ? -11.289 -0.052 39.319 1.00 93.25 94 LEU A O 1
ATOM 786 N N . ARG A 1 95 ? -10.255 -1.855 38.481 1.00 95.88 95 ARG A N 1
ATOM 787 C CA . ARG A 1 95 ? -11.304 -2.810 38.885 1.00 95.88 95 ARG A CA 1
ATOM 788 C C . ARG A 1 95 ? -11.387 -2.967 40.410 1.00 95.88 95 ARG A C 1
ATOM 790 O O . ARG A 1 95 ? -12.499 -3.023 40.938 1.00 95.88 95 ARG A O 1
ATOM 797 N N . ALA A 1 96 ? -10.256 -2.996 41.113 1.00 96.12 96 ALA A N 1
ATOM 798 C CA . ALA A 1 96 ? -10.201 -3.068 42.574 1.00 96.12 96 ALA A CA 1
ATOM 799 C C . ALA A 1 96 ? -10.677 -1.765 43.247 1.00 96.12 96 ALA A C 1
ATOM 801 O O . ALA A 1 96 ? -11.474 -1.817 44.183 1.00 96.12 96 ALA A O 1
ATOM 802 N N . GLU A 1 97 ? -10.270 -0.601 42.736 1.00 96.56 97 GLU A N 1
ATOM 803 C CA . GLU A 1 97 ? -10.726 0.714 43.207 1.00 96.56 97 GLU A CA 1
ATOM 804 C C . GLU A 1 97 ? -12.242 0.882 43.022 1.00 96.56 97 GLU A C 1
ATOM 806 O O . GLU A 1 97 ? -12.942 1.276 43.955 1.00 96.56 97 GLU A O 1
ATOM 811 N N . LEU A 1 98 ? -12.790 0.491 41.864 1.00 95.06 98 LEU A N 1
ATOM 812 C CA . LEU A 1 98 ? -14.240 0.488 41.630 1.00 95.06 98 LEU A CA 1
ATOM 813 C C . LEU A 1 98 ? -14.995 -0.482 42.553 1.00 95.06 98 LEU A C 1
ATOM 815 O O . LEU A 1 98 ? -16.130 -0.194 42.936 1.00 95.06 98 LEU A O 1
ATOM 819 N N . ALA A 1 99 ? -14.397 -1.619 42.923 1.00 95.94 99 ALA A N 1
ATOM 820 C CA . ALA A 1 99 ? -14.987 -2.545 43.889 1.00 95.94 99 ALA A CA 1
ATOM 821 C C . ALA A 1 99 ? -14.981 -1.967 45.317 1.00 95.94 99 ALA A C 1
ATOM 823 O O . ALA A 1 99 ? -15.989 -2.066 46.017 1.00 95.94 99 ALA A O 1
ATOM 824 N N . LEU A 1 100 ? -13.892 -1.305 45.723 1.00 97.06 100 LEU A N 1
ATOM 825 C CA . LEU A 1 100 ? -13.781 -0.624 47.015 1.00 97.06 100 LEU A CA 1
ATOM 826 C C . LEU A 1 100 ? -14.785 0.533 47.135 1.00 97.06 100 LEU A C 1
ATOM 828 O O . LEU A 1 100 ? -15.510 0.613 48.125 1.00 97.06 100 LEU A O 1
ATOM 832 N N . MET A 1 101 ? -14.887 1.379 46.104 1.00 94.94 101 MET A N 1
ATOM 833 C CA . MET A 1 101 ? -15.847 2.489 46.062 1.00 94.94 101 MET A CA 1
ATOM 834 C C . MET A 1 101 ? -17.299 2.002 46.136 1.00 94.94 101 MET A C 1
ATOM 836 O O . MET A 1 101 ? -18.101 2.588 46.862 1.00 94.94 101 MET A O 1
ATOM 840 N N . LYS A 1 102 ? -17.640 0.900 45.449 1.00 94.06 102 LYS A N 1
ATOM 841 C CA . LYS A 1 102 ? -18.958 0.257 45.585 1.00 94.06 102 LYS A CA 1
ATOM 842 C C . LYS A 1 102 ? -19.198 -0.258 46.999 1.00 94.06 102 LYS A C 1
ATOM 844 O O . LYS A 1 102 ? -20.253 0.011 47.555 1.00 94.06 102 LYS A O 1
ATOM 849 N N . HIS A 1 103 ? -18.225 -0.938 47.604 1.00 94.75 103 HIS A N 1
ATOM 850 C CA . HIS A 1 103 ? -18.373 -1.459 48.963 1.00 94.75 103 HIS A CA 1
ATOM 851 C C . HIS A 1 103 ? -18.583 -0.343 50.001 1.00 94.75 103 HIS A C 1
ATOM 853 O O . HIS A 1 103 ? -19.414 -0.490 50.896 1.00 94.75 103 HIS A O 1
ATOM 859 N N . GLN A 1 104 ? -17.888 0.790 49.848 1.00 95.19 104 GLN A N 1
ATOM 860 C CA . GLN A 1 104 ? -18.087 1.976 50.681 1.00 95.19 104 GLN A CA 1
ATOM 861 C C . GLN A 1 104 ? -19.456 2.637 50.442 1.00 95.19 104 GLN A C 1
ATOM 863 O O . GLN A 1 104 ? -20.096 3.088 51.391 1.00 95.19 104 GLN A O 1
ATOM 868 N N . GLN A 1 105 ? -19.941 2.671 49.197 1.00 89.88 105 GLN A N 1
ATOM 869 C CA . GLN A 1 105 ? -21.294 3.146 48.904 1.00 89.88 105 GLN A CA 1
ATOM 870 C C . GLN A 1 105 ? -22.358 2.214 49.516 1.00 89.88 105 GLN A C 1
ATOM 872 O O . GLN A 1 105 ? -23.307 2.692 50.132 1.00 89.88 105 GLN A O 1
ATOM 877 N N . ASP A 1 106 ? -22.172 0.895 49.424 1.00 92.12 106 ASP A N 1
ATOM 878 C CA . ASP A 1 106 ? -23.065 -0.107 50.016 1.00 92.12 106 ASP A CA 1
ATOM 879 C C . ASP A 1 106 ? -23.091 -0.040 51.553 1.00 92.12 106 ASP A C 1
ATOM 881 O O . ASP A 1 106 ? -24.134 -0.312 52.152 1.00 92.12 106 ASP A O 1
ATOM 885 N N . SER A 1 107 ? -21.976 0.305 52.216 1.00 92.44 107 SER A N 1
ATOM 886 C CA . SER A 1 107 ? -21.959 0.508 53.674 1.00 92.44 107 SER A CA 1
ATOM 887 C C . SER A 1 107 ? -22.682 1.797 54.067 1.00 92.44 107 SER A C 1
ATOM 889 O O . SER A 1 107 ? -23.558 1.754 54.925 1.00 92.44 107 SER A O 1
ATOM 891 N N . GLN A 1 108 ? -22.427 2.908 53.367 1.00 89.44 108 GLN A N 1
ATOM 892 C CA . GLN A 1 108 ? -23.137 4.175 53.583 1.00 89.44 108 GLN A CA 1
ATOM 893 C C . GLN A 1 108 ? -24.650 4.041 53.341 1.00 89.44 108 GLN A C 1
ATOM 895 O O . GLN A 1 108 ? -25.453 4.575 54.103 1.00 89.44 108 GLN A O 1
ATOM 900 N N . CYS A 1 109 ? -25.069 3.282 52.324 1.00 88.81 109 CYS A N 1
ATOM 901 C CA . CYS A 1 109 ? -26.485 2.991 52.100 1.00 88.81 109 CYS A CA 1
ATOM 902 C C . CYS A 1 109 ? -27.106 2.166 53.241 1.00 88.81 109 CYS A C 1
ATOM 904 O O . CYS A 1 109 ? -28.255 2.423 53.595 1.00 88.81 109 CYS A O 1
ATOM 906 N N . LYS A 1 110 ? -26.373 1.223 53.849 1.00 91.56 110 LYS A N 1
ATOM 907 C CA . LYS A 1 110 ? -26.852 0.467 55.025 1.00 91.56 110 LYS A CA 1
ATOM 908 C C . LYS A 1 110 ? -26.966 1.344 56.267 1.00 91.56 110 LYS A C 1
ATOM 910 O O . LYS A 1 110 ? -27.987 1.282 56.936 1.00 91.56 110 LYS A O 1
ATOM 915 N N . GLU A 1 111 ? -25.989 2.211 56.523 1.00 93.19 111 GLU A N 1
ATOM 916 C CA . GLU A 1 111 ? -26.051 3.189 57.619 1.00 93.19 111 GLU A CA 1
ATOM 917 C C . GLU A 1 111 ? -27.288 4.100 57.486 1.00 93.19 111 GLU A C 1
ATOM 919 O O . GLU A 1 111 ? -28.005 4.324 58.460 1.00 93.19 111 GLU A O 1
ATOM 924 N N . VAL A 1 112 ? -27.608 4.565 56.270 1.00 90.81 112 VAL A N 1
ATOM 925 C CA . VAL A 1 112 ? -28.826 5.355 56.002 1.00 90.81 112 VAL A CA 1
ATOM 926 C C . VAL A 1 112 ? -30.111 4.534 56.180 1.00 90.81 112 VAL A C 1
ATOM 928 O O . VAL A 1 112 ? -31.073 5.047 56.751 1.00 90.81 112 VAL A O 1
ATOM 931 N N . VAL A 1 113 ? -30.136 3.266 55.751 1.00 91.75 113 VAL A N 1
ATOM 932 C CA . VAL A 1 113 ? -31.257 2.341 56.014 1.00 91.75 113 VAL A CA 1
ATOM 933 C C . VAL A 1 113 ? -31.479 2.180 57.520 1.00 91.75 113 VAL A C 1
ATOM 935 O O . VAL A 1 113 ? -32.596 2.381 57.990 1.00 91.75 113 VAL A O 1
ATOM 938 N N . GLU A 1 114 ? -30.426 1.885 58.284 1.00 93.44 114 GLU A N 1
ATOM 939 C CA . GLU A 1 114 ? -30.502 1.664 59.731 1.00 93.44 114 GLU A CA 1
ATOM 940 C C . GLU A 1 114 ? -30.939 2.924 60.494 1.00 93.44 114 GLU A C 1
ATOM 942 O O . GLU A 1 114 ? -31.742 2.815 61.422 1.00 93.44 114 GLU A O 1
ATOM 947 N N . MET A 1 115 ? -30.480 4.118 60.096 1.00 91.31 115 MET A N 1
ATOM 948 C CA . MET A 1 115 ? -30.953 5.386 60.673 1.00 91.31 115 MET A CA 1
ATOM 949 C C . MET A 1 115 ? -32.439 5.639 60.377 1.00 91.31 115 MET A C 1
ATOM 951 O O . MET A 1 115 ? -33.189 6.016 61.276 1.00 91.31 115 MET A O 1
ATOM 955 N N . LEU A 1 116 ? -32.890 5.402 59.139 1.00 91.75 116 LEU A N 1
ATOM 956 C CA . LEU A 1 116 ? -34.303 5.563 58.774 1.00 91.75 116 LEU A CA 1
ATOM 957 C C . LEU A 1 116 ? -35.203 4.563 59.511 1.00 91.75 116 LEU A C 1
ATOM 959 O O . LEU A 1 116 ? -36.319 4.915 59.884 1.00 91.75 116 LEU A O 1
ATOM 963 N N . GLU A 1 117 ? -34.739 3.338 59.764 1.00 92.06 117 GLU A N 1
ATOM 964 C CA . GLU A 1 117 ? -35.502 2.355 60.541 1.00 92.06 117 GLU A CA 1
ATOM 965 C C . GLU A 1 117 ? -35.548 2.693 62.043 1.00 92.06 117 GLU A C 1
ATOM 967 O O . GLU A 1 117 ? -36.594 2.505 62.666 1.00 92.06 117 GLU A O 1
ATOM 972 N N . GLN A 1 118 ? -34.482 3.274 62.608 1.00 92.19 118 GLN A N 1
ATOM 973 C CA . GLN A 1 118 ? -34.447 3.752 64.001 1.00 92.19 118 GLN A CA 1
ATOM 974 C C . GLN A 1 118 ? -35.407 4.927 64.259 1.00 92.19 118 GLN A C 1
ATOM 976 O O . GLN A 1 118 ? -36.113 4.922 65.265 1.00 92.19 118 GLN A O 1
ATOM 981 N N . GLU A 1 119 ? -35.508 5.880 63.328 1.00 88.88 119 GLU A N 1
ATOM 982 C CA . GLU A 1 119 ? -36.461 7.006 63.389 1.00 88.88 119 GLU A CA 1
ATOM 983 C C . GLU A 1 119 ? -37.906 6.609 62.994 1.00 88.88 119 GLU A C 1
ATOM 985 O O . GLU A 1 119 ? -38.782 7.459 62.831 1.00 88.88 119 GLU A O 1
ATOM 990 N N . GLY A 1 120 ? -38.189 5.312 62.813 1.00 88.38 120 GLY A N 1
ATOM 991 C CA . GLY A 1 120 ? -39.523 4.801 62.471 1.00 88.38 120 GLY A CA 1
ATOM 992 C C . GLY A 1 120 ? -39.945 5.001 61.008 1.00 88.38 120 GLY A C 1
ATOM 993 O O . GLY A 1 120 ? -41.070 4.666 60.641 1.00 88.38 120 GLY A O 1
ATOM 994 N N . LEU A 1 121 ? -39.047 5.481 60.145 1.00 90.06 121 LEU A N 1
ATOM 995 C CA . LEU A 1 121 ? -39.247 5.723 58.710 1.00 90.06 121 LEU A CA 1
ATOM 996 C C . LEU A 1 121 ? -38.921 4.486 57.841 1.00 90.06 121 LEU A C 1
ATOM 998 O O . LEU A 1 121 ? -38.549 4.597 56.670 1.00 90.06 121 LEU A O 1
ATOM 1002 N N . ALA A 1 122 ? -39.125 3.285 58.391 1.00 88.69 122 ALA A N 1
ATOM 1003 C CA . ALA A 1 122 ? -38.863 1.989 57.752 1.00 88.69 122 ALA A CA 1
ATOM 1004 C C . ALA A 1 122 ? -39.679 1.709 56.468 1.00 88.69 122 ALA A C 1
ATOM 1006 O O . ALA A 1 122 ? -39.439 0.719 55.775 1.00 88.69 122 ALA A O 1
ATOM 1007 N N . GLU A 1 123 ? -40.652 2.563 56.135 1.00 87.94 123 GLU A N 1
ATOM 1008 C CA . GLU A 1 123 ? -41.403 2.496 54.874 1.00 87.94 123 GLU A CA 1
ATOM 1009 C C . GLU A 1 123 ? -40.645 3.122 53.689 1.00 87.94 123 GLU A C 1
ATOM 1011 O O . GLU A 1 123 ? -40.899 2.744 52.545 1.00 87.94 123 GLU A O 1
ATOM 1016 N N . ILE A 1 124 ? -39.691 4.030 53.947 1.00 91.06 124 ILE A N 1
ATOM 1017 C CA . ILE A 1 124 ? -38.863 4.679 52.914 1.00 91.06 124 ILE A CA 1
ATOM 1018 C C . ILE A 1 124 ? -37.406 4.202 52.890 1.00 91.06 124 ILE A C 1
ATOM 1020 O O . ILE A 1 124 ? -36.686 4.556 51.956 1.00 91.06 124 ILE A O 1
ATOM 1024 N N . SER A 1 125 ? -36.968 3.375 53.849 1.00 86.12 125 SER A N 1
ATOM 1025 C CA . SER A 1 125 ? -35.565 2.933 53.965 1.00 86.12 125 SER A CA 1
ATOM 1026 C C . SER A 1 125 ? -35.025 2.290 52.676 1.00 86.12 125 SER A C 1
ATOM 1028 O O . SER A 1 125 ? -33.881 2.535 52.309 1.00 86.12 125 SER A O 1
ATOM 1030 N N . GLN A 1 126 ? -35.862 1.573 51.917 1.00 86.12 126 GLN A N 1
ATOM 1031 C CA . GLN A 1 126 ? -35.490 0.956 50.630 1.00 86.12 126 GLN A CA 1
ATOM 1032 C C . GLN A 1 126 ? -35.880 1.762 49.370 1.00 86.12 126 GLN A C 1
ATOM 1034 O O . GLN A 1 126 ? -35.690 1.282 48.254 1.00 86.12 126 GLN A O 1
ATOM 1039 N N . SER A 1 127 ? -36.428 2.974 49.515 1.00 88.62 127 SER A N 1
ATOM 1040 C CA . SER A 1 127 ? -36.689 3.877 48.376 1.00 88.62 127 SER A CA 1
ATOM 1041 C C . SER A 1 127 ? -35.379 4.463 47.831 1.00 88.62 127 SER A C 1
ATOM 1043 O O . SER A 1 127 ? -34.359 4.446 48.520 1.00 88.62 127 SER A O 1
ATOM 1045 N N . SER A 1 128 ? -35.374 5.015 46.611 1.00 90.44 128 SER A N 1
ATOM 1046 C CA . SER A 1 128 ? -34.158 5.655 46.086 1.00 90.44 128 SER A CA 1
ATOM 1047 C C . SER A 1 128 ? -33.765 6.871 46.935 1.00 90.44 128 SER A C 1
ATOM 1049 O O . SER A 1 128 ? -34.629 7.543 47.496 1.00 90.44 128 SER A O 1
ATOM 1051 N N . ALA A 1 129 ? -32.477 7.223 46.986 1.00 87.25 129 ALA A N 1
ATOM 1052 C CA . ALA A 1 129 ? -32.014 8.391 47.746 1.00 87.25 129 ALA A CA 1
ATOM 1053 C C . ALA A 1 129 ? -32.740 9.703 47.359 1.00 87.25 129 ALA A C 1
ATOM 1055 O O . ALA A 1 129 ? -32.983 10.555 48.210 1.00 87.25 129 ALA A O 1
ATOM 1056 N N . SER A 1 130 ? -33.162 9.854 46.097 1.00 89.94 130 SER A N 1
ATOM 1057 C CA . SER A 1 130 ? -34.000 10.977 45.650 1.00 89.94 130 SER A CA 1
ATOM 1058 C C . SER A 1 130 ? -35.418 10.954 46.232 1.00 89.94 130 SER A C 1
ATOM 1060 O O . SER A 1 130 ? -35.955 12.009 46.558 1.00 89.94 130 SER A O 1
ATOM 1062 N N . GLU A 1 131 ? -36.019 9.775 46.397 1.00 88.94 131 GLU A N 1
ATOM 1063 C CA . GLU A 1 131 ? -37.343 9.609 47.014 1.00 88.94 131 GLU A CA 1
ATOM 1064 C C . GLU A 1 131 ? -37.277 9.736 48.542 1.00 88.94 131 GLU A C 1
ATOM 1066 O O . GLU A 1 131 ? -38.145 10.380 49.127 1.00 88.94 131 GLU A O 1
ATOM 1071 N N . GLN A 1 132 ? -36.219 9.219 49.180 1.00 91.94 132 GLN A N 1
ATOM 1072 C CA . GLN A 1 132 ? -35.937 9.434 50.604 1.00 91.94 132 GLN A CA 1
ATOM 1073 C C . GLN A 1 132 ? -35.821 10.932 50.920 1.00 91.94 132 GLN A C 1
ATOM 1075 O O . GLN A 1 132 ? -36.527 11.438 51.790 1.00 91.94 132 GLN A O 1
ATOM 1080 N N . VAL A 1 133 ? -34.991 11.668 50.168 1.00 92.88 133 VAL A N 1
ATOM 1081 C CA . VAL A 1 133 ? -34.844 13.125 50.323 1.00 92.88 133 VAL A CA 1
ATOM 1082 C C . VAL A 1 133 ? -36.162 13.852 50.043 1.00 92.88 133 VAL A C 1
ATOM 1084 O O . VAL A 1 133 ? -36.520 14.754 50.798 1.00 92.88 133 VAL A O 1
ATOM 1087 N N . ALA A 1 134 ? -36.921 13.460 49.015 1.00 91.31 134 ALA A N 1
ATOM 1088 C CA . ALA A 1 134 ? -38.222 14.067 48.731 1.00 91.31 134 ALA A CA 1
ATOM 1089 C C . ALA A 1 134 ? -39.233 13.853 49.874 1.00 91.31 134 ALA A C 1
ATOM 1091 O O . ALA A 1 134 ? -39.909 14.802 50.270 1.00 91.31 134 ALA A O 1
ATOM 1092 N N . TYR A 1 135 ? -39.303 12.646 50.445 1.00 92.56 135 TYR A N 1
ATOM 1093 C CA . TYR A 1 135 ? -40.176 12.344 51.580 1.00 92.56 135 TYR A CA 1
ATOM 1094 C C . TYR A 1 135 ? -39.764 13.126 52.833 1.00 92.56 135 TYR A C 1
ATOM 1096 O O . TYR A 1 135 ? -40.601 13.778 53.452 1.00 92.56 135 TYR A O 1
ATOM 1104 N N . LEU A 1 136 ? -38.470 13.131 53.174 1.00 92.06 136 LEU A N 1
ATOM 1105 C CA . LEU A 1 136 ? -37.934 13.881 54.315 1.00 92.06 136 LEU A CA 1
ATOM 1106 C C . LEU A 1 136 ? -38.166 15.395 54.175 1.00 92.06 136 LEU A C 1
ATOM 1108 O O . LEU A 1 136 ? -38.437 16.068 55.167 1.00 92.06 136 LEU A O 1
ATOM 1112 N N . LEU A 1 137 ? -38.111 15.943 52.955 1.00 93.31 137 LEU A N 1
ATOM 1113 C CA . LEU A 1 137 ? -38.449 17.345 52.695 1.00 93.31 137 LEU A CA 1
ATOM 1114 C C . LEU A 1 137 ? -39.945 17.635 52.889 1.00 93.31 137 LEU A C 1
ATOM 1116 O O . LEU A 1 137 ? -40.275 18.685 53.438 1.00 93.31 137 LEU A O 1
ATOM 1120 N N . VAL A 1 138 ? -40.837 16.724 52.485 1.00 93.44 138 VAL A N 1
ATOM 1121 C CA . VAL A 1 138 ? -42.285 16.857 52.721 1.00 93.44 138 VAL A CA 1
ATOM 1122 C C . VAL A 1 138 ? -42.607 16.746 54.211 1.00 93.44 138 VAL A C 1
ATOM 1124 O O . VAL A 1 138 ? -43.265 17.636 54.745 1.00 93.44 138 VAL A O 1
ATOM 1127 N N . GLU A 1 139 ? -42.102 15.726 54.909 1.00 89.38 139 GLU A N 1
ATOM 1128 C CA . GLU A 1 139 ? -42.407 15.543 56.335 1.00 89.38 139 GLU A CA 1
ATOM 1129 C C . GLU A 1 139 ? -41.752 16.628 57.208 1.00 89.38 139 GLU A C 1
ATOM 1131 O O . GLU A 1 139 ? -42.319 17.055 58.209 1.00 89.38 139 GLU A O 1
ATOM 1136 N N . ARG A 1 140 ? -40.621 17.211 56.781 1.00 92.81 140 ARG A N 1
ATOM 1137 C CA . ARG A 1 140 ? -40.088 18.435 57.401 1.00 92.81 140 ARG A CA 1
ATOM 1138 C C . ARG A 1 140 ? -41.061 19.616 57.294 1.00 92.81 140 ARG A C 1
ATOM 1140 O O . ARG A 1 140 ? -41.133 20.407 58.231 1.00 92.81 140 ARG A O 1
ATOM 1147 N N . VAL A 1 141 ? -41.802 19.756 56.192 1.00 91.88 141 VAL A N 1
ATOM 1148 C CA . VAL A 1 141 ? -42.816 20.817 56.041 1.00 91.88 141 VAL A CA 1
ATOM 1149 C C . VAL A 1 141 ? -44.052 20.521 56.895 1.00 91.88 141 VAL A C 1
ATOM 1151 O O . VAL A 1 141 ? -44.463 21.396 57.652 1.00 91.88 141 VAL A O 1
ATOM 1154 N N . THR A 1 142 ? -44.596 19.300 56.866 1.00 89.88 142 THR A N 1
ATOM 1155 C CA . THR A 1 142 ? -45.775 18.936 57.682 1.00 89.88 142 THR A CA 1
ATOM 1156 C C . THR A 1 142 ? -45.488 19.027 59.187 1.00 89.88 142 THR A C 1
ATOM 1158 O O . THR A 1 142 ? -46.357 19.436 59.962 1.00 89.88 142 THR A O 1
ATOM 1161 N N . LEU A 1 143 ? -44.266 18.695 59.623 1.00 90.62 143 LEU A N 1
ATOM 1162 C CA . LEU A 1 143 ? -43.825 18.864 61.007 1.00 90.62 143 LEU A CA 1
ATOM 1163 C C . LEU A 1 143 ? -43.665 20.340 61.382 1.00 90.62 143 LEU A C 1
ATOM 1165 O O . LEU A 1 143 ? -44.119 20.711 62.460 1.00 90.62 143 LEU A O 1
ATOM 1169 N N . LEU A 1 144 ? -43.107 21.191 60.511 1.00 88.75 144 LEU A N 1
ATOM 1170 C CA . LEU A 1 144 ? -43.040 22.640 60.750 1.00 88.75 144 LEU A CA 1
ATOM 1171 C C . LEU A 1 144 ? -44.441 23.264 60.852 1.00 88.75 144 LEU A C 1
ATOM 1173 O O . LEU A 1 144 ? -44.717 23.968 61.820 1.00 88.75 144 LEU A O 1
ATOM 1177 N N . GLU A 1 145 ? -45.359 22.938 59.937 1.00 87.25 145 GLU A N 1
ATOM 1178 C CA . GLU A 1 145 ? -46.759 23.390 59.997 1.00 87.25 145 GLU A CA 1
ATOM 1179 C C . GLU A 1 145 ? -47.448 22.962 61.304 1.00 87.25 145 GLU A C 1
ATOM 1181 O O . GLU A 1 145 ? -48.167 23.750 61.925 1.00 87.25 145 GLU A O 1
ATOM 1186 N N . ARG A 1 146 ? -47.202 21.725 61.765 1.00 89.31 146 ARG A N 1
ATOM 1187 C CA . ARG A 1 146 ? -47.681 21.221 63.063 1.00 89.31 146 ARG A CA 1
ATOM 1188 C C . ARG A 1 146 ? -47.062 21.963 64.248 1.00 89.31 146 ARG A C 1
ATOM 1190 O O . ARG A 1 146 ? -47.782 22.206 65.216 1.00 89.31 146 ARG A O 1
ATOM 1197 N N . LEU A 1 147 ? -45.776 22.312 64.179 1.00 85.56 147 LEU A N 1
ATOM 1198 C CA . LEU A 1 147 ? -45.042 23.018 65.234 1.00 85.56 147 LEU A CA 1
ATOM 1199 C C . LEU A 1 147 ? -45.553 24.455 65.376 1.00 85.56 147 LEU A C 1
ATOM 1201 O O . LEU A 1 147 ? -46.011 24.826 66.454 1.00 85.56 147 LEU A O 1
ATOM 1205 N N . GLU A 1 148 ? -45.644 25.209 64.277 1.00 83.06 148 GLU A N 1
ATOM 1206 C CA . GLU A 1 148 ? -46.250 26.546 64.292 1.00 83.06 148 GLU A CA 1
ATOM 1207 C C . GLU A 1 148 ? -47.723 26.496 64.753 1.00 83.06 148 GLU A C 1
ATOM 1209 O O . GLU A 1 148 ? -48.213 27.384 65.452 1.00 83.06 148 GLU A O 1
ATOM 1214 N N . ALA A 1 149 ? -48.471 25.449 64.378 1.00 77.69 149 ALA A N 1
ATOM 1215 C CA . ALA A 1 149 ? -49.844 25.229 64.836 1.00 77.69 149 ALA A CA 1
ATOM 1216 C C . ALA A 1 149 ? -49.947 24.711 66.286 1.00 77.69 149 ALA A C 1
ATOM 1218 O O . ALA A 1 149 ? -51.065 24.569 66.794 1.00 77.69 149 ALA A O 1
ATOM 1219 N N . ALA A 1 150 ? -48.830 24.401 66.947 1.00 78.75 150 ALA A N 1
ATOM 1220 C CA . ALA A 1 150 ? -48.742 24.129 68.379 1.00 78.75 150 ALA A CA 1
ATOM 1221 C C . ALA A 1 150 ? -48.319 25.392 69.147 1.00 78.75 150 ALA A C 1
ATOM 1223 O O . ALA A 1 150 ? -48.957 25.723 70.143 1.00 78.75 150 ALA A O 1
ATOM 1224 N N . GLU A 1 151 ? -47.352 26.159 68.635 1.00 75.12 151 GLU A N 1
ATOM 1225 C CA . GLU A 1 151 ? -46.964 27.479 69.158 1.00 75.12 151 GLU A CA 1
ATOM 1226 C C . GLU A 1 151 ? -48.170 28.431 69.202 1.00 75.12 151 GLU A C 1
ATOM 1228 O O . GLU A 1 151 ? -48.532 28.926 70.268 1.00 75.12 151 GLU A O 1
ATOM 1233 N N . ARG A 1 152 ? -48.921 28.539 68.093 1.00 67.25 152 ARG A N 1
ATOM 1234 C CA . ARG A 1 152 ? -50.182 29.309 68.008 1.00 67.25 152 ARG A CA 1
ATOM 1235 C C . ARG A 1 152 ? -51.288 28.837 68.965 1.00 67.25 152 ARG A C 1
ATOM 1237 O O . ARG A 1 152 ? -52.278 29.544 69.126 1.00 67.25 152 ARG A O 1
AT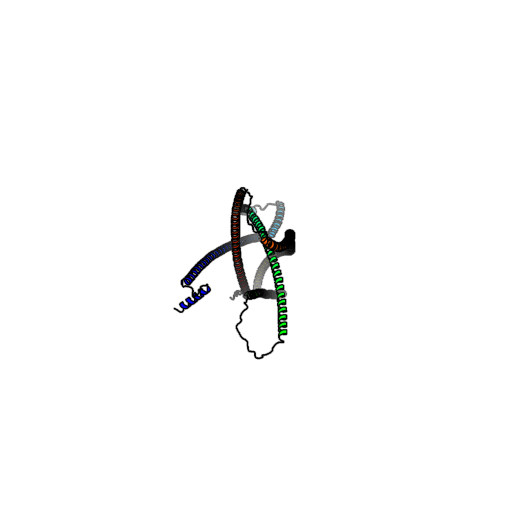OM 1244 N N . LYS A 1 153 ? -51.171 27.646 69.568 1.00 64.69 153 LYS A N 1
ATOM 1245 C CA . LYS A 1 153 ? -52.071 27.172 70.639 1.00 64.69 153 LYS A CA 1
ATOM 1246 C C . LYS A 1 153 ? -51.502 27.490 72.018 1.00 64.69 153 LYS A C 1
ATOM 1248 O O . LYS A 1 153 ? -52.266 27.887 72.895 1.00 64.69 153 LYS A O 1
ATOM 1253 N N . LEU A 1 154 ? -50.187 27.365 72.196 1.00 59.69 154 LEU A N 1
ATOM 1254 C CA . LEU A 1 154 ? -49.489 27.702 73.434 1.00 59.69 154 LEU A CA 1
ATOM 1255 C C . LEU A 1 154 ? -49.686 29.187 73.788 1.00 59.69 154 LEU A C 1
ATOM 1257 O O . LEU A 1 154 ? -50.094 29.490 74.908 1.00 59.69 154 LEU A O 1
ATOM 1261 N N . ASP A 1 155 ? -49.577 30.076 72.794 1.00 49.81 155 ASP A N 1
ATOM 1262 C CA . ASP A 1 155 ? -49.887 31.515 72.896 1.00 49.81 155 ASP A CA 1
ATOM 1263 C C . ASP A 1 155 ? -51.328 31.821 73.363 1.00 49.81 155 ASP A C 1
ATOM 1265 O O . ASP A 1 155 ? -51.625 32.939 73.783 1.00 49.81 155 ASP A O 1
ATOM 1269 N N . THR A 1 156 ? -52.240 30.840 73.317 1.00 45.41 156 THR A N 1
ATOM 1270 C CA . THR A 1 156 ? -53.649 30.997 73.727 1.00 45.41 156 THR A CA 1
ATOM 1271 C C . THR A 1 156 ? -53.996 30.373 75.084 1.00 45.41 156 THR A C 1
ATOM 1273 O O . THR A 1 156 ? -55.156 30.451 75.489 1.00 45.41 156 THR A O 1
ATOM 1276 N N . GLN A 1 157 ? -53.041 29.769 75.810 1.00 44.34 157 GLN A N 1
ATOM 1277 C CA . GLN A 1 157 ? -53.327 29.027 77.057 1.00 44.34 157 GLN A CA 1
ATOM 1278 C C . GLN A 1 157 ? -52.593 29.512 78.325 1.00 44.34 157 GLN A C 1
ATOM 1280 O O . GLN A 1 157 ? -52.795 28.950 79.402 1.00 44.34 157 GLN A O 1
ATOM 1285 N N . THR A 1 158 ? -51.822 30.597 78.265 1.00 40.50 158 THR A N 1
ATOM 1286 C CA . THR A 1 158 ? -50.964 31.082 79.372 1.00 40.50 158 THR A CA 1
ATOM 1287 C C . THR A 1 158 ? -51.702 31.823 80.513 1.00 40.50 158 THR A C 1
ATOM 1289 O O . THR A 1 158 ? -51.149 32.749 81.102 1.00 40.50 158 THR A O 1
ATOM 1292 N N . LEU A 1 159 ? -52.960 31.475 80.838 1.00 49.66 159 LEU A N 1
ATOM 1293 C CA . LEU A 1 159 ? -53.798 32.245 81.784 1.00 49.66 159 LEU A CA 1
ATOM 1294 C C . LEU A 1 159 ? -54.774 31.425 82.673 1.00 49.66 159 LEU A C 1
ATOM 1296 O O . LEU A 1 159 ? -55.945 31.781 82.794 1.00 49.66 159 LEU A O 1
ATOM 1300 N N . THR A 1 160 ? -54.311 30.389 83.396 1.00 36.00 160 THR A N 1
ATOM 1301 C CA . THR A 1 160 ? -55.090 29.880 84.560 1.00 36.00 160 THR A CA 1
ATOM 1302 C C . THR A 1 160 ? -54.282 29.238 85.702 1.00 36.00 160 THR A C 1
ATOM 1304 O O . THR A 1 160 ? -53.796 28.124 85.573 1.00 36.00 160 THR A O 1
ATOM 1307 N N . GLY A 1 161 ? -54.288 29.900 86.868 1.00 40.00 161 GLY A N 1
ATOM 1308 C CA . GLY A 1 161 ? -54.597 29.284 88.173 1.00 40.00 161 GLY A CA 1
ATOM 1309 C C . GLY A 1 161 ? -53.599 28.336 88.859 1.00 40.00 161 GLY A C 1
ATOM 1310 O O . GLY A 1 161 ? -53.771 27.119 88.811 1.00 40.00 161 GLY A O 1
ATOM 1311 N N . ASN A 1 162 ? -52.706 28.883 89.691 1.00 46.12 162 ASN A N 1
ATOM 1312 C CA . ASN A 1 162 ? -52.108 28.136 90.809 1.00 46.12 162 ASN A CA 1
ATOM 1313 C C . ASN A 1 162 ? -53.165 27.839 91.892 1.00 46.12 162 ASN A C 1
ATOM 1315 O O . ASN A 1 162 ? -53.931 28.739 92.235 1.00 46.12 162 ASN A O 1
ATOM 1319 N N . LEU A 1 163 ? -53.143 26.631 92.484 1.00 47.66 163 LEU A N 1
ATOM 1320 C CA . LEU A 1 163 ? -53.399 26.375 93.923 1.00 47.66 163 LEU A CA 1
ATOM 1321 C C . LEU A 1 163 ? -53.271 24.875 94.278 1.00 47.66 163 LEU A C 1
ATOM 1323 O O . LEU A 1 163 ? -54.247 24.172 94.538 1.00 47.66 163 LEU A O 1
ATOM 1327 N N . ARG A 1 164 ? -52.033 24.365 94.310 1.00 51.12 164 ARG A N 1
ATOM 1328 C CA . ARG A 1 164 ? -51.705 23.034 94.879 1.00 51.12 164 ARG A CA 1
ATOM 1329 C C . ARG A 1 164 ? -50.311 22.994 95.532 1.00 51.12 164 ARG A C 1
ATOM 1331 O O . ARG A 1 164 ? -49.722 21.944 95.764 1.00 51.12 164 ARG A O 1
ATOM 1338 N N . GLU A 1 165 ? -49.811 24.183 95.843 1.00 52.09 165 GLU A N 1
ATOM 1339 C CA . GLU A 1 165 ? -48.414 24.633 95.762 1.00 52.09 165 GLU A CA 1
ATOM 1340 C C . GLU A 1 165 ? -47.588 24.375 97.038 1.00 52.09 165 GLU A C 1
ATOM 1342 O O . GLU A 1 165 ? -46.735 25.170 97.408 1.00 52.09 165 GLU A O 1
ATOM 1347 N N . VAL A 1 166 ? -47.873 23.277 97.749 1.00 49.69 166 VAL A N 1
ATOM 1348 C CA . VAL A 1 166 ? -47.115 22.871 98.953 1.00 49.69 166 VAL A CA 1
ATOM 1349 C C . VAL A 1 166 ? -46.778 21.384 98.919 1.00 49.69 166 VAL A C 1
ATOM 1351 O O . VAL A 1 166 ? -45.612 21.032 99.017 1.00 49.69 166 VAL A O 1
ATOM 1354 N N . HIS A 1 167 ? -47.748 20.498 98.672 1.00 46.94 167 HIS A N 1
ATOM 1355 C CA . HIS A 1 167 ? -47.422 19.076 98.486 1.00 46.94 167 HIS A CA 1
ATOM 1356 C C . HIS A 1 167 ? -46.818 18.824 97.097 1.00 46.94 167 HIS A C 1
ATOM 1358 O O . HIS A 1 167 ? -45.791 18.163 96.974 1.00 46.94 167 HIS A O 1
ATOM 1364 N N . LEU A 1 168 ? -47.349 19.506 96.073 1.00 54.16 168 LEU A N 1
ATOM 1365 C CA . LEU A 1 168 ? -46.653 19.620 94.795 1.00 54.16 168 LEU A CA 1
ATOM 1366 C C . LEU A 1 168 ? -45.358 20.430 94.903 1.00 54.16 168 LEU A C 1
ATOM 1368 O O . LEU A 1 168 ? -44.589 20.345 93.970 1.00 54.16 168 LEU A O 1
ATOM 1372 N N . GLN A 1 169 ? -45.067 21.185 95.973 1.00 52.31 169 GLN A N 1
ATOM 1373 C CA . GLN A 1 169 ? -43.751 21.829 96.111 1.00 52.31 169 GLN A CA 1
ATOM 1374 C C . GLN A 1 169 ? -42.674 20.812 96.510 1.00 52.31 169 GLN A C 1
ATOM 1376 O O . GLN A 1 169 ? -41.565 20.908 96.006 1.00 52.31 169 GLN A O 1
ATOM 1381 N N . GLU A 1 170 ? -42.988 19.803 97.327 1.00 56.06 170 GLU A N 1
ATOM 1382 C CA . GLU A 1 170 ? -42.056 18.702 97.621 1.00 56.06 170 GLU A CA 1
ATOM 1383 C C . GLU A 1 170 ? -41.852 17.804 96.389 1.00 56.06 170 GLU A C 1
ATOM 1385 O O . GLU A 1 170 ? -40.716 17.483 96.040 1.00 56.06 170 GLU A O 1
ATOM 1390 N N . GLU A 1 171 ? -42.929 17.474 95.663 1.00 58.81 171 GLU A N 1
ATOM 1391 C CA . GLU A 1 171 ? -42.829 16.764 94.379 1.00 58.81 171 GLU A CA 1
ATOM 1392 C C . GLU A 1 171 ? -42.119 17.611 93.310 1.00 58.81 171 GLU A C 1
ATOM 1394 O O . GLU A 1 171 ? -41.295 17.080 92.572 1.00 58.81 171 GLU A O 1
ATOM 1399 N N . LEU A 1 172 ? -42.377 18.924 93.235 1.00 65.81 172 LEU A N 1
ATOM 1400 C CA . LEU A 1 172 ? -41.693 19.847 92.324 1.00 65.81 172 LEU A CA 1
ATOM 1401 C C . LEU A 1 172 ? -40.255 20.104 92.733 1.00 65.81 172 LEU A C 1
ATOM 1403 O O . LEU A 1 172 ? -39.474 20.345 91.835 1.00 65.81 172 LEU A O 1
ATOM 1407 N N . ASP A 1 173 ? -39.868 20.060 94.006 1.00 68.38 173 ASP A N 1
ATOM 1408 C CA . ASP A 1 173 ? -38.467 20.214 94.408 1.00 68.38 173 ASP A CA 1
ATOM 1409 C C . ASP A 1 173 ? -37.686 18.911 94.220 1.00 68.38 173 ASP A C 1
ATOM 1411 O O . ASP A 1 173 ? -36.527 18.959 93.812 1.00 68.38 173 ASP A O 1
ATOM 1415 N N . HIS A 1 174 ? -38.326 17.746 94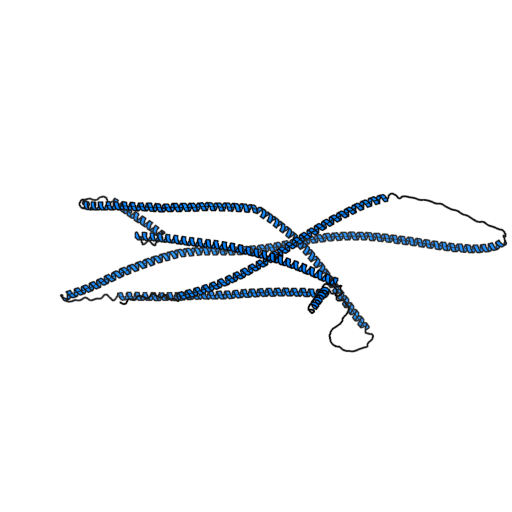.370 1.00 69.50 174 HIS A N 1
ATOM 1416 C CA . HIS A 1 174 ? -37.738 16.474 93.949 1.00 69.50 174 HIS A CA 1
ATOM 1417 C C . HIS A 1 174 ? -37.621 16.389 92.418 1.00 69.50 174 HIS A C 1
ATOM 1419 O O . HIS A 1 174 ? -36.546 16.081 91.901 1.00 69.50 174 HIS A O 1
ATOM 1425 N N . MET A 1 175 ? -38.672 16.758 91.674 1.00 75.31 175 MET A N 1
ATOM 1426 C CA . MET A 1 175 ? -38.619 16.899 90.214 1.00 75.31 175 MET A CA 1
ATOM 1427 C C . MET A 1 175 ? -37.660 18.009 89.779 1.00 75.31 175 MET A C 1
ATOM 1429 O O . MET A 1 175 ? -37.025 17.844 88.756 1.00 75.31 175 MET A O 1
ATOM 1433 N N . ARG A 1 176 ? -37.489 19.108 90.522 1.00 75.06 176 ARG A N 1
ATOM 1434 C CA . ARG A 1 176 ? -36.522 20.176 90.207 1.00 75.06 176 ARG A CA 1
ATOM 1435 C C . ARG A 1 176 ? -35.101 19.693 90.429 1.00 75.06 176 ARG A C 1
ATOM 1437 O O . ARG A 1 176 ? -34.263 20.003 89.603 1.00 75.06 176 ARG A O 1
ATOM 1444 N N . HIS A 1 177 ? -34.830 18.899 91.466 1.00 76.69 177 HIS A N 1
ATOM 1445 C CA . HIS A 1 177 ? -33.522 18.260 91.626 1.00 76.69 177 HIS A CA 1
ATOM 1446 C C . HIS A 1 177 ? -33.271 17.232 90.518 1.00 76.69 177 HIS A C 1
ATOM 1448 O O . HIS A 1 177 ? -32.225 17.272 89.884 1.00 76.69 177 HIS A O 1
ATOM 1454 N N . THR A 1 178 ? -34.264 16.394 90.204 1.00 79.75 178 THR A N 1
ATOM 1455 C CA . THR A 1 178 ? -34.177 15.414 89.107 1.00 79.75 178 THR A CA 1
ATOM 1456 C C . THR A 1 178 ? -33.981 16.110 87.758 1.00 79.75 178 THR A C 1
ATOM 1458 O O . THR A 1 178 ? -33.089 15.731 87.020 1.00 79.75 178 THR A O 1
ATOM 1461 N N . LEU A 1 179 ? -34.719 17.185 87.468 1.00 77.50 179 LEU A N 1
ATOM 1462 C CA . LEU A 1 179 ? -34.581 18.002 86.258 1.00 77.50 179 LEU A CA 1
ATOM 1463 C C . LEU A 1 179 ? -33.299 18.845 86.260 1.00 77.50 179 LEU A C 1
ATOM 1465 O O . LEU A 1 179 ? -32.778 19.130 85.191 1.00 77.50 179 LEU A O 1
ATOM 1469 N N . GLU A 1 180 ? -32.763 19.262 87.409 1.00 79.06 180 GLU A N 1
ATOM 1470 C CA . GLU A 1 180 ? -31.463 19.940 87.490 1.00 79.06 180 GLU A CA 1
ATOM 1471 C C . GLU A 1 180 ? -30.310 18.962 87.260 1.00 79.06 180 GLU A C 1
ATOM 1473 O O . GLU A 1 180 ? -29.357 19.327 86.569 1.00 79.06 180 GLU A O 1
ATOM 1478 N N . ASP A 1 181 ? -30.402 17.732 87.767 1.00 80.69 181 ASP A N 1
ATOM 1479 C CA . ASP A 1 181 ? -29.437 16.662 87.512 1.00 80.69 181 ASP A CA 1
ATOM 1480 C C . ASP A 1 181 ? -29.575 16.097 86.093 1.00 80.69 181 ASP A C 1
ATOM 1482 O O . ASP A 1 181 ? -28.562 15.930 85.422 1.00 80.69 181 ASP A O 1
ATOM 1486 N N . GLU A 1 182 ? -30.785 15.930 85.557 1.00 80.19 182 GLU A N 1
ATOM 1487 C CA . GLU A 1 182 ? -31.026 15.625 84.141 1.00 80.19 182 GLU A CA 1
ATOM 1488 C C . GLU A 1 182 ? -30.529 16.758 83.242 1.00 80.19 182 GLU A C 1
ATOM 1490 O O . GLU A 1 182 ? -29.884 16.488 82.238 1.00 80.19 182 GLU A O 1
ATOM 1495 N N . LEU A 1 183 ? -30.726 18.030 83.602 1.00 81.56 183 LEU A N 1
ATOM 1496 C CA . LEU A 1 183 ? -30.211 19.170 82.839 1.00 81.56 183 LEU A CA 1
ATOM 1497 C C . LEU A 1 183 ? -28.687 19.321 82.985 1.00 81.56 183 LEU A C 1
ATOM 1499 O O . LEU A 1 183 ? -28.038 19.809 82.059 1.00 81.56 183 LEU A O 1
ATOM 1503 N N . ARG A 1 184 ? -28.081 18.899 84.104 1.00 78.56 184 ARG A N 1
ATOM 1504 C CA . ARG A 1 184 ? -26.619 18.766 84.257 1.00 78.56 184 ARG A CA 1
ATOM 1505 C C . ARG A 1 184 ? -26.094 17.631 83.387 1.00 78.56 184 ARG A C 1
ATOM 1507 O O . ARG A 1 184 ? -25.183 17.868 82.600 1.00 78.56 184 ARG A O 1
ATOM 1514 N N . GLN A 1 185 ? -26.706 16.453 83.464 1.00 80.56 185 GLN A N 1
ATOM 1515 C CA . GLN A 1 185 ? -26.383 15.268 82.674 1.00 80.56 185 GLN A CA 1
ATOM 1516 C C . GLN A 1 185 ? -26.550 15.550 81.178 1.00 80.56 185 GLN A C 1
ATOM 1518 O O . GLN A 1 185 ? -25.667 15.223 80.397 1.00 80.56 185 GLN A O 1
ATOM 1523 N N . GLN A 1 186 ? -27.614 16.242 80.773 1.00 75.25 186 GLN A N 1
ATOM 1524 C CA . GLN A 1 186 ? -27.850 16.698 79.406 1.00 75.25 186 GLN A CA 1
ATOM 1525 C C . GLN A 1 186 ? -26.815 17.749 78.995 1.00 75.25 186 GLN A C 1
ATOM 1527 O O . GLN A 1 186 ? -26.278 17.655 77.899 1.00 75.25 186 GLN A O 1
ATOM 1532 N N . LYS A 1 187 ? -26.447 18.710 79.855 1.00 78.31 187 LYS A N 1
ATOM 1533 C CA . LYS A 1 187 ? -25.366 19.673 79.559 1.00 78.31 187 LYS A CA 1
ATOM 1534 C C . LYS A 1 187 ? -23.989 19.011 79.465 1.00 78.31 187 LYS A C 1
ATOM 1536 O O . LYS A 1 187 ? -23.176 19.462 78.662 1.00 78.31 187 LYS A O 1
ATOM 1541 N N . GLU A 1 188 ? -23.707 17.962 80.233 1.00 79.62 188 GLU A N 1
ATOM 1542 C CA . GLU A 1 188 ? -22.480 17.171 80.091 1.00 79.62 188 GLU A CA 1
ATOM 1543 C C . GLU A 1 188 ? -22.511 16.273 78.854 1.00 79.62 188 GLU A C 1
ATOM 1545 O O . GLU A 1 188 ? -21.517 16.216 78.136 1.00 79.62 188 GLU A O 1
ATOM 1550 N N . ASN A 1 189 ? -23.639 15.630 78.553 1.00 77.75 189 ASN A N 1
ATOM 1551 C CA . ASN A 1 189 ? -23.812 14.798 77.363 1.00 77.75 189 ASN A CA 1
ATOM 1552 C C . ASN A 1 189 ? -23.738 15.648 76.085 1.00 77.75 189 ASN A C 1
ATOM 1554 O O . ASN A 1 189 ? -23.022 15.278 75.163 1.00 77.75 189 ASN A O 1
ATOM 1558 N N . MET A 1 190 ? -24.363 16.831 76.061 1.00 77.81 190 MET A N 1
ATOM 1559 C CA . MET A 1 190 ? -24.225 17.811 74.976 1.00 77.81 190 MET A CA 1
ATOM 1560 C C . MET A 1 190 ? -22.782 18.317 74.856 1.00 77.81 190 MET A C 1
ATOM 1562 O O . MET A 1 190 ? -22.265 18.405 73.750 1.00 77.81 190 MET A O 1
ATOM 1566 N N . LYS A 1 191 ? -22.084 18.600 75.968 1.00 76.12 191 LYS A N 1
ATOM 1567 C CA . LYS A 1 191 ? -20.657 18.973 75.924 1.00 76.12 191 LYS A CA 1
ATOM 1568 C C . LYS A 1 191 ? -19.756 17.838 75.434 1.00 76.12 191 LYS A C 1
ATOM 1570 O O . LYS A 1 191 ? -18.792 18.121 74.731 1.00 76.12 191 LYS A O 1
ATOM 1575 N N . LYS A 1 192 ? -20.041 16.582 75.793 1.00 77.00 192 LYS A N 1
ATOM 1576 C CA . LYS A 1 192 ? -19.321 15.401 75.290 1.00 77.00 192 LYS A CA 1
ATOM 1577 C C . LYS A 1 192 ? -19.578 15.218 73.801 1.00 77.00 192 LYS A C 1
ATOM 1579 O O . LYS A 1 192 ? -18.618 15.259 73.046 1.00 77.00 192 LYS A O 1
ATOM 1584 N N . GLY A 1 193 ? -20.844 15.155 73.386 1.00 77.44 193 GLY A N 1
ATOM 1585 C CA . GLY A 1 193 ? -21.246 15.059 71.983 1.00 77.44 193 GLY A CA 1
ATOM 1586 C C . GLY A 1 193 ? -20.609 16.153 71.130 1.00 77.44 193 GLY A C 1
ATOM 1587 O O . GLY A 1 193 ? -19.926 15.840 70.167 1.00 77.44 193 GLY A O 1
ATOM 1588 N N . HIS A 1 194 ? -20.698 17.418 71.544 1.00 79.50 194 HIS A N 1
ATOM 1589 C CA . HIS A 1 194 ? -20.114 18.538 70.799 1.00 79.50 194 HIS A CA 1
ATOM 1590 C C . HIS A 1 194 ? -18.566 18.552 70.820 1.00 79.50 194 HIS A C 1
ATOM 1592 O O . HIS A 1 194 ? -17.935 19.042 69.889 1.00 79.50 194 HIS A O 1
ATOM 1598 N N . SER A 1 195 ? -17.926 17.979 71.849 1.00 77.56 195 SER A N 1
ATOM 1599 C CA . SER A 1 195 ? -16.465 17.775 71.906 1.00 77.56 195 SER A CA 1
ATOM 1600 C C . SER A 1 195 ? -16.000 16.600 71.032 1.00 77.56 195 SER A C 1
ATOM 1602 O O . SER A 1 195 ? -14.924 16.643 70.437 1.00 77.56 195 SER A O 1
ATOM 1604 N N . GLU A 1 196 ? -16.810 15.547 70.916 1.00 84.38 196 GLU A N 1
ATOM 1605 C CA . GLU A 1 196 ? -16.598 14.461 69.960 1.00 84.38 196 GLU A CA 1
ATOM 1606 C C . GLU A 1 196 ? -16.817 14.939 68.526 1.00 84.38 196 GLU A C 1
ATOM 1608 O O . GLU A 1 196 ? -16.011 14.630 67.660 1.00 84.38 196 GLU A O 1
ATOM 1613 N N . GLU A 1 197 ? -17.863 15.723 68.283 1.00 85.56 197 GLU A N 1
ATOM 1614 C CA . GLU A 1 197 ? -18.212 16.339 67.002 1.00 85.56 197 GLU A CA 1
ATOM 1615 C C . GLU A 1 197 ? -17.094 17.272 66.511 1.00 85.56 197 GLU A C 1
ATOM 1617 O O . GLU A 1 197 ? -16.601 17.090 65.401 1.00 85.56 197 GLU A O 1
ATOM 1622 N N . LEU A 1 198 ? -16.564 18.147 67.378 1.00 86.50 198 LEU A N 1
ATOM 1623 C CA . LEU A 1 198 ? -15.360 18.949 67.102 1.00 86.50 198 LEU A CA 1
ATOM 1624 C C . LEU A 1 198 ? -14.101 18.107 66.833 1.00 86.50 198 LEU A C 1
ATOM 1626 O O . LEU A 1 198 ? -13.218 18.537 66.089 1.00 86.50 198 LEU A O 1
ATOM 1630 N N . ASN A 1 199 ? -13.979 16.919 67.433 1.00 85.00 199 ASN A N 1
ATOM 1631 C CA . ASN A 1 199 ? -12.875 16.002 67.135 1.00 85.00 199 ASN A CA 1
ATOM 1632 C C . ASN A 1 199 ? -13.082 15.266 65.802 1.00 85.00 199 ASN A C 1
ATOM 1634 O O . ASN A 1 199 ? -12.118 15.121 65.053 1.00 85.00 199 ASN A O 1
ATOM 1638 N N . ARG A 1 200 ? -14.315 14.864 65.466 1.00 87.75 200 ARG A N 1
ATOM 1639 C CA . ARG A 1 200 ? -14.677 14.303 64.153 1.00 87.75 200 ARG A CA 1
ATOM 1640 C C . ARG A 1 200 ? -14.399 15.334 63.057 1.00 87.75 200 ARG A C 1
ATOM 1642 O O . ARG A 1 200 ? -13.645 15.033 62.141 1.00 87.75 200 ARG A O 1
ATOM 1649 N N . GLU A 1 201 ? -14.876 16.570 63.214 1.00 87.88 201 GLU A N 1
ATOM 1650 C CA . GLU A 1 201 ? -14.618 17.683 62.288 1.00 87.88 201 GLU A CA 1
ATOM 1651 C C . GLU A 1 201 ? -13.113 17.959 62.124 1.00 87.88 201 GLU A C 1
ATOM 1653 O O . GLU A 1 201 ? -12.636 18.142 61.006 1.00 87.88 201 GLU A O 1
ATOM 1658 N N . ARG A 1 202 ? -12.324 17.921 63.210 1.00 90.44 202 ARG A N 1
ATOM 1659 C CA . ARG A 1 202 ? -10.855 18.036 63.134 1.00 90.44 202 ARG A CA 1
ATOM 1660 C C . ARG A 1 202 ? -10.203 16.903 62.345 1.00 90.44 202 ARG A C 1
ATOM 1662 O O . ARG A 1 202 ? -9.278 17.179 61.588 1.00 90.44 202 ARG A O 1
ATOM 1669 N N . ILE A 1 203 ? -10.649 15.660 62.522 1.00 91.38 203 ILE A N 1
ATOM 1670 C CA . ILE A 1 203 ? -10.108 14.491 61.811 1.00 91.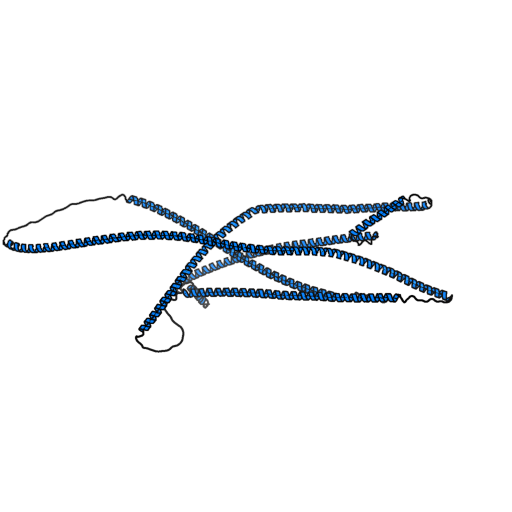38 203 ILE A CA 1
ATOM 1671 C C . ILE A 1 203 ? -10.492 14.545 60.325 1.00 91.38 203 ILE A C 1
ATOM 1673 O O . ILE A 1 203 ? -9.629 14.358 59.468 1.00 91.38 203 ILE A O 1
ATOM 1677 N N . GLU A 1 204 ? -11.748 14.879 60.020 1.00 87.81 204 GLU A N 1
ATOM 1678 C CA . GLU A 1 204 ? -12.252 15.078 58.656 1.00 87.81 204 GLU A CA 1
ATOM 1679 C C . GLU A 1 204 ? -11.473 16.196 57.951 1.00 87.81 204 GLU A C 1
ATOM 1681 O O . GLU A 1 204 ? -10.952 16.023 56.851 1.00 87.81 204 GLU A O 1
ATOM 1686 N N . ARG A 1 205 ? -11.277 17.329 58.633 1.00 89.19 205 ARG A N 1
ATOM 1687 C CA . ARG A 1 205 ? -10.485 18.453 58.133 1.00 89.19 205 ARG A CA 1
ATOM 1688 C C . ARG A 1 205 ? -9.016 18.082 57.911 1.00 89.19 205 ARG A C 1
ATOM 1690 O O . ARG A 1 205 ? -8.488 18.384 56.848 1.00 89.19 205 ARG A O 1
ATOM 1697 N N . GLN A 1 206 ? -8.371 17.387 58.850 1.00 92.44 206 GLN A N 1
ATOM 1698 C CA . GLN A 1 206 ? -6.995 16.891 58.682 1.00 92.44 206 GLN A CA 1
ATOM 1699 C C . GLN A 1 206 ? -6.861 15.827 57.587 1.00 92.44 206 GLN A C 1
ATOM 1701 O O . GLN A 1 206 ? -5.748 15.538 57.145 1.00 92.44 206 GLN A O 1
ATOM 1706 N N . ARG A 1 207 ? -7.963 15.205 57.160 1.00 91.75 207 ARG A N 1
ATOM 1707 C CA . ARG A 1 207 ? -8.002 14.373 55.960 1.00 91.75 207 ARG A CA 1
ATOM 1708 C C . ARG A 1 207 ? -8.110 15.233 54.706 1.00 91.75 207 ARG A C 1
ATOM 1710 O O . ARG A 1 207 ? -7.227 15.145 53.865 1.00 91.75 207 ARG A O 1
ATOM 1717 N N . LEU A 1 208 ? -9.099 16.119 54.633 1.00 90.50 208 LEU A N 1
ATOM 1718 C CA . LEU A 1 208 ? -9.301 17.015 53.491 1.00 90.50 208 LEU A CA 1
ATOM 1719 C C . LEU A 1 208 ? -8.085 17.919 53.213 1.00 90.50 208 LEU A C 1
ATOM 1721 O O . LEU A 1 208 ? -7.772 18.170 52.055 1.00 90.50 208 LEU A O 1
ATOM 1725 N N . GLU A 1 209 ? -7.366 18.368 54.247 1.00 90.31 209 GLU A N 1
ATOM 1726 C CA . GLU A 1 209 ? -6.119 19.134 54.102 1.00 90.31 209 GLU A CA 1
ATOM 1727 C C . GLU A 1 209 ? -5.003 18.288 53.449 1.00 90.31 209 GLU A C 1
ATOM 1729 O O . GLU A 1 209 ? -4.337 18.777 52.538 1.00 90.31 209 GLU A O 1
ATOM 1734 N N . ARG A 1 210 ? -4.860 16.999 53.800 1.00 93.75 210 ARG A N 1
ATOM 1735 C CA . ARG A 1 210 ? -3.910 16.076 53.138 1.00 93.75 210 ARG A CA 1
ATOM 1736 C C . ARG A 1 210 ? -4.326 15.726 51.712 1.00 93.75 210 ARG A C 1
ATOM 1738 O O . ARG A 1 210 ? -3.488 15.737 50.814 1.00 93.75 210 ARG A O 1
ATOM 1745 N N . ASP A 1 211 ? -5.608 15.445 51.497 1.00 92.62 211 ASP A N 1
ATOM 1746 C CA . ASP A 1 211 ? -6.151 15.107 50.179 1.00 92.62 211 ASP A CA 1
ATOM 1747 C C . ASP A 1 211 ? -5.978 16.307 49.208 1.00 92.62 211 ASP A C 1
ATOM 1749 O O . ASP A 1 211 ? -5.663 16.130 48.028 1.00 92.62 211 ASP A O 1
ATOM 1753 N N . LEU A 1 212 ? -6.074 17.547 49.718 1.00 91.81 212 LEU A N 1
ATOM 1754 C CA . LEU A 1 212 ? -5.775 18.791 48.994 1.00 91.81 212 LEU A CA 1
ATOM 1755 C C . LEU A 1 212 ? -4.272 18.974 48.704 1.00 91.81 21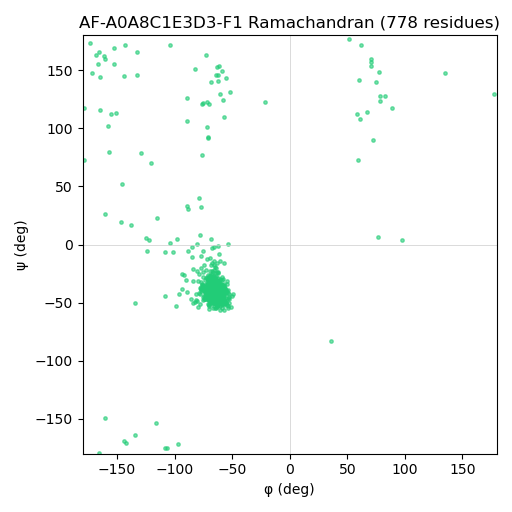2 LEU A C 1
ATOM 1757 O O . LEU A 1 212 ? -3.911 19.387 47.597 1.00 91.81 212 LEU A O 1
ATOM 1761 N N . GLU A 1 213 ? -3.389 18.686 49.664 1.00 92.25 213 GLU A N 1
ATOM 1762 C CA . GLU A 1 213 ? -1.927 18.730 49.480 1.00 92.25 213 GLU A CA 1
ATOM 1763 C C . GLU A 1 213 ? -1.450 17.705 48.439 1.00 92.25 213 GLU A C 1
ATOM 1765 O O . GLU A 1 213 ? -0.608 18.019 47.588 1.00 92.25 213 GLU A O 1
ATOM 1770 N N . GLU A 1 214 ? -2.030 16.502 48.439 1.00 91.75 214 GLU A N 1
ATOM 1771 C CA . GLU A 1 214 ? -1.735 15.483 47.436 1.00 91.75 214 GLU A CA 1
ATOM 1772 C C . GLU A 1 214 ? -2.269 15.886 46.054 1.00 91.75 214 GLU A C 1
ATOM 1774 O O . GLU A 1 214 ? -1.517 15.852 45.077 1.00 91.75 214 GLU A O 1
ATOM 1779 N N . ALA A 1 215 ? -3.519 16.353 45.953 1.00 87.88 215 ALA A N 1
ATOM 1780 C CA . ALA A 1 215 ? -4.079 16.857 44.697 1.00 87.88 215 ALA A CA 1
ATOM 1781 C C . ALA A 1 215 ? -3.252 18.023 44.119 1.00 87.88 215 ALA A C 1
ATOM 1783 O O . ALA A 1 215 ? -2.972 18.058 42.918 1.00 87.88 215 ALA A O 1
ATOM 1784 N N . SER A 1 216 ? -2.786 18.934 44.979 1.00 85.38 216 SER A N 1
ATOM 1785 C CA . SER A 1 216 ? -1.895 20.041 44.603 1.00 85.38 216 SER A CA 1
ATOM 1786 C C . SER A 1 216 ? -0.539 19.539 44.096 1.00 85.38 216 SER A C 1
ATOM 1788 O O . SER A 1 216 ? -0.002 20.070 43.123 1.00 85.38 216 SER A O 1
ATOM 1790 N N . SER A 1 217 ? -0.004 18.480 44.708 1.00 91.69 217 SER A N 1
ATOM 1791 C CA . SER A 1 217 ? 1.257 17.848 44.307 1.00 91.69 217 SER A CA 1
ATOM 1792 C C . SER A 1 217 ? 1.132 17.099 42.974 1.00 91.69 217 SER A C 1
ATOM 1794 O O . SER A 1 217 ? 1.978 17.273 42.094 1.00 91.69 217 SER A O 1
ATOM 1796 N N . ARG A 1 218 ? 0.041 16.344 42.770 1.00 91.31 218 ARG A N 1
ATOM 1797 C CA . ARG A 1 218 ? -0.304 15.690 41.493 1.00 91.31 218 ARG A CA 1
ATOM 1798 C C . ARG A 1 218 ? -0.454 16.728 40.368 1.00 91.31 218 ARG A C 1
ATOM 1800 O O . ARG A 1 218 ? 0.151 16.576 39.308 1.00 91.31 218 ARG A O 1
ATOM 1807 N N . LEU A 1 219 ? -1.160 17.835 40.623 1.00 91.44 219 LEU A N 1
ATOM 1808 C CA . LEU A 1 219 ? -1.307 18.951 39.678 1.00 91.44 219 LEU A CA 1
ATOM 1809 C C . LEU A 1 219 ? 0.038 19.630 39.358 1.00 91.44 219 LEU A C 1
ATOM 1811 O O . LEU A 1 219 ? 0.321 19.941 38.201 1.00 91.44 219 LEU A O 1
ATOM 1815 N N . ALA A 1 220 ? 0.900 19.829 40.358 1.00 89.12 220 ALA A N 1
ATOM 1816 C CA . ALA A 1 220 ? 2.236 20.392 40.160 1.00 89.12 220 ALA A CA 1
ATOM 1817 C C . ALA A 1 220 ? 3.163 19.473 39.342 1.00 89.12 220 ALA A C 1
ATOM 1819 O O . ALA A 1 220 ? 4.044 19.977 38.643 1.00 89.12 220 ALA A O 1
ATOM 1820 N N . MET A 1 221 ? 2.970 18.150 39.398 1.00 92.25 221 MET A N 1
ATOM 1821 C CA . MET A 1 221 ? 3.663 17.187 38.534 1.00 92.25 221 MET A CA 1
ATOM 1822 C C . MET A 1 221 ? 3.117 17.217 37.101 1.00 92.25 221 MET A C 1
ATOM 1824 O O . MET A 1 221 ? 3.907 17.378 36.175 1.00 92.25 221 MET A O 1
ATOM 1828 N N . ALA A 1 222 ? 1.795 17.207 36.905 1.00 84.25 222 ALA A N 1
ATOM 1829 C CA . ALA A 1 222 ? 1.189 17.360 35.576 1.00 84.25 222 ALA A CA 1
ATOM 1830 C C . ALA A 1 222 ? 1.633 18.666 34.880 1.00 84.25 222 ALA A C 1
ATOM 1832 O O . ALA A 1 222 ? 1.990 18.670 33.703 1.00 84.25 222 ALA A O 1
ATOM 1833 N N . HIS A 1 223 ? 1.727 19.774 35.624 1.00 88.88 223 HIS A N 1
ATOM 1834 C CA . HIS A 1 223 ? 2.273 21.039 35.120 1.00 88.88 223 HIS A CA 1
ATOM 1835 C C . HIS A 1 223 ? 3.789 21.028 34.845 1.00 88.88 223 HIS A C 1
ATOM 1837 O O . HIS A 1 223 ? 4.289 21.996 34.267 1.00 88.88 223 HIS A O 1
ATOM 1843 N N . LYS A 1 224 ? 4.560 20.017 35.267 1.00 91.94 224 LYS A N 1
ATOM 1844 C CA . LYS A 1 224 ? 5.942 19.793 34.791 1.00 91.94 224 LYS A CA 1
ATOM 1845 C C . LYS A 1 224 ? 5.923 18.986 33.498 1.00 91.94 224 LYS A C 1
ATOM 1847 O O . LYS A 1 224 ? 6.549 19.413 32.536 1.00 91.94 224 LYS A O 1
ATOM 1852 N N . GLU A 1 225 ? 5.143 17.911 33.466 1.00 88.19 225 GLU A N 1
ATOM 1853 C CA . GLU A 1 225 ? 5.035 17.003 32.320 1.00 88.19 225 GLU A CA 1
ATOM 1854 C C . GLU A 1 225 ? 4.569 17.726 31.051 1.00 88.19 225 GLU A C 1
ATOM 1856 O O . GLU A 1 225 ? 5.213 17.660 30.010 1.00 88.19 225 GLU A O 1
ATOM 1861 N N . ILE A 1 226 ? 3.523 18.551 31.168 1.00 86.12 226 ILE A N 1
ATOM 1862 C CA . ILE A 1 226 ? 3.020 19.385 30.064 1.00 86.12 226 ILE A CA 1
ATOM 1863 C C . ILE A 1 226 ? 4.116 20.309 29.504 1.00 86.12 226 ILE A C 1
ATOM 1865 O O . ILE A 1 226 ? 4.142 20.559 28.299 1.00 86.12 226 ILE A O 1
ATOM 1869 N N . ARG A 1 227 ? 5.037 20.810 30.342 1.00 92.12 227 ARG A N 1
ATOM 1870 C CA . ARG A 1 227 ? 6.173 21.623 29.874 1.00 92.12 227 ARG A CA 1
ATOM 1871 C C . ARG A 1 227 ? 7.242 20.771 29.201 1.00 92.12 227 ARG A C 1
ATOM 1873 O O . ARG A 1 227 ? 7.646 21.143 28.110 1.00 92.12 227 ARG A O 1
ATOM 1880 N N . HIS A 1 228 ? 7.617 19.629 29.781 1.00 91.88 228 HIS A N 1
ATOM 1881 C CA . HIS A 1 228 ? 8.569 18.693 29.170 1.00 91.88 228 HIS A CA 1
ATOM 1882 C C . HIS A 1 228 ? 8.133 18.302 27.752 1.00 91.88 228 HIS A C 1
ATOM 1884 O O . HIS A 1 228 ? 8.854 18.550 26.790 1.00 91.88 228 HIS A O 1
ATOM 1890 N N . LEU A 1 229 ? 6.891 17.833 27.612 1.00 88.25 229 LEU A N 1
ATOM 1891 C CA . LEU A 1 229 ? 6.300 17.462 26.326 1.00 88.25 229 LEU A CA 1
ATOM 1892 C C . LEU A 1 229 ? 6.189 18.657 25.357 1.00 88.25 229 LEU A C 1
ATOM 1894 O O . LEU A 1 229 ? 6.305 18.483 24.147 1.00 88.25 229 LEU A O 1
ATOM 1898 N N . THR A 1 230 ? 5.992 19.883 25.859 1.00 87.81 230 THR A N 1
ATOM 1899 C CA . THR A 1 230 ? 6.002 21.098 25.018 1.00 87.81 230 THR A CA 1
ATOM 1900 C C . THR A 1 230 ? 7.411 21.420 24.512 1.00 87.81 230 THR A C 1
ATOM 1902 O O . THR A 1 230 ? 7.578 21.708 23.326 1.00 87.81 230 THR A O 1
ATOM 1905 N N . ASP A 1 231 ? 8.421 21.340 25.380 1.00 90.44 231 ASP A N 1
ATOM 1906 C CA . ASP A 1 231 ? 9.823 21.576 25.030 1.00 90.44 231 ASP A CA 1
ATOM 1907 C C . ASP A 1 231 ? 10.326 20.517 24.027 1.00 90.44 231 ASP A C 1
ATOM 1909 O O . ASP A 1 231 ? 10.974 20.867 23.037 1.00 90.44 231 ASP A O 1
ATOM 1913 N N . GLU A 1 232 ? 9.954 19.243 24.208 1.00 91.62 232 GLU A N 1
ATOM 1914 C CA . GLU A 1 232 ? 10.219 18.154 23.256 1.00 91.62 232 GLU A CA 1
ATOM 1915 C C . GLU A 1 232 ? 9.523 18.364 21.906 1.00 91.62 232 GLU A C 1
ATOM 1917 O O . GLU A 1 232 ? 10.165 18.234 20.861 1.00 91.62 232 GLU A O 1
ATOM 1922 N N . LEU A 1 233 ? 8.241 18.752 21.891 1.00 85.00 233 LEU A N 1
ATOM 1923 C CA . LEU A 1 233 ? 7.518 19.061 20.651 1.00 85.00 233 LEU A CA 1
ATOM 1924 C C . LEU A 1 233 ? 8.165 20.222 19.885 1.00 85.00 233 LEU A C 1
ATOM 1926 O O . LEU A 1 233 ? 8.288 20.166 18.658 1.00 85.00 233 LEU A O 1
ATOM 1930 N N . ASP A 1 234 ? 8.620 21.262 20.581 1.00 87.81 234 ASP A N 1
ATOM 1931 C CA . ASP A 1 234 ? 9.310 22.385 19.952 1.00 87.81 234 ASP A CA 1
ATOM 1932 C C . ASP A 1 234 ? 10.759 22.056 19.554 1.00 87.81 234 ASP A C 1
ATOM 1934 O O . ASP A 1 234 ? 11.281 22.683 18.631 1.00 87.81 234 ASP A O 1
ATOM 1938 N N . LEU A 1 235 ? 11.420 21.074 20.177 1.00 88.06 235 LEU A N 1
ATOM 1939 C CA . LEU A 1 235 ? 12.674 20.496 19.675 1.00 88.06 235 LEU A CA 1
ATOM 1940 C C . LEU A 1 235 ? 12.432 19.672 18.401 1.00 88.06 235 LEU A C 1
ATOM 1942 O O . LEU A 1 235 ? 13.096 19.913 17.391 1.00 88.06 235 LEU A O 1
ATOM 1946 N N . ALA A 1 236 ? 11.432 18.788 18.396 1.00 78.00 236 ALA A N 1
ATOM 1947 C CA . ALA A 1 236 ? 11.050 17.988 17.232 1.00 78.00 236 ALA A CA 1
ATOM 1948 C C . ALA A 1 236 ? 10.681 18.869 16.024 1.00 78.00 236 ALA A C 1
ATOM 1950 O O . ALA A 1 236 ? 11.133 18.615 14.908 1.00 78.00 236 ALA A O 1
ATOM 1951 N N . ARG A 1 237 ? 9.951 19.972 16.244 1.00 79.81 237 ARG A N 1
ATOM 1952 C CA . ARG A 1 237 ? 9.647 20.981 15.209 1.00 79.81 237 ARG A CA 1
ATOM 1953 C C . ARG A 1 237 ? 10.893 21.680 14.663 1.00 79.81 237 ARG A C 1
ATOM 1955 O O . ARG A 1 237 ? 10.971 21.920 13.461 1.00 79.81 237 ARG A O 1
ATOM 1962 N N . LYS A 1 238 ? 11.879 22.003 15.510 1.00 82.06 238 LYS A N 1
ATOM 1963 C CA . LYS A 1 238 ? 13.158 22.593 15.063 1.00 82.06 238 LYS A CA 1
ATOM 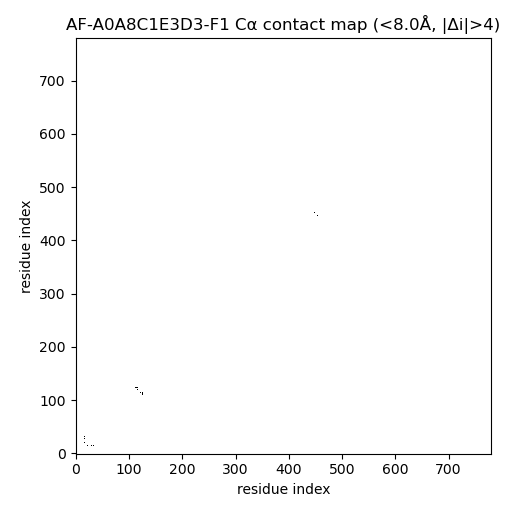1964 C C . LYS A 1 238 ? 13.941 21.601 14.198 1.00 82.06 238 LYS A C 1
ATOM 1966 O O . LYS A 1 238 ? 14.423 21.991 13.138 1.00 82.06 238 LYS A O 1
ATOM 1971 N N . VAL A 1 239 ? 13.988 20.324 14.592 1.00 78.50 239 VAL A N 1
ATOM 1972 C CA . VAL A 1 239 ? 14.607 19.247 13.798 1.00 78.50 239 VAL A CA 1
ATOM 1973 C C . VAL A 1 239 ? 13.883 19.064 12.459 1.00 78.50 239 VAL A C 1
ATOM 1975 O O . VAL A 1 239 ? 14.530 19.088 11.412 1.00 78.50 239 VAL A O 1
ATOM 1978 N N . GLN A 1 240 ? 12.548 18.984 12.460 1.00 74.62 240 GLN A N 1
ATOM 1979 C CA . GLN A 1 240 ? 11.734 18.887 11.243 1.00 74.62 240 GLN A CA 1
ATOM 1980 C C . GLN A 1 240 ? 12.023 20.048 10.279 1.00 74.62 240 GLN A C 1
ATOM 1982 O O . GLN A 1 240 ? 12.359 19.814 9.119 1.00 74.62 240 GLN A O 1
ATOM 1987 N N . ASN A 1 241 ? 11.986 21.291 10.770 1.00 73.06 241 ASN A N 1
ATOM 1988 C CA . ASN A 1 241 ? 12.277 22.483 9.971 1.00 73.06 241 ASN A CA 1
ATOM 1989 C C . ASN A 1 241 ? 13.717 22.508 9.426 1.00 73.06 241 ASN A C 1
ATOM 1991 O O . ASN A 1 241 ? 13.943 23.074 8.360 1.00 73.06 241 ASN A O 1
ATOM 1995 N N . SER A 1 242 ? 14.681 21.882 10.113 1.00 71.94 242 SER A N 1
ATOM 1996 C CA . SER A 1 242 ? 16.057 21.750 9.610 1.00 71.94 242 SER A CA 1
ATOM 1997 C C . SER A 1 242 ? 16.229 20.673 8.529 1.00 71.94 242 SER A C 1
ATOM 1999 O O . SER A 1 242 ? 17.177 20.752 7.759 1.00 71.94 242 SER A O 1
ATOM 2001 N N . CYS A 1 243 ? 15.303 19.711 8.434 1.00 70.19 243 CYS A N 1
ATOM 2002 C CA . CYS A 1 243 ? 15.348 18.599 7.476 1.00 70.19 243 CYS A CA 1
ATOM 2003 C C . CYS A 1 243 ? 14.582 18.890 6.164 1.00 70.19 243 CYS A C 1
ATOM 2005 O O . CYS A 1 243 ? 14.924 18.365 5.105 1.00 70.19 243 CYS A O 1
ATOM 2007 N N . VAL A 1 244 ? 13.582 19.785 6.199 1.00 71.50 244 VAL A N 1
ATOM 2008 C CA . VAL A 1 244 ? 12.823 20.232 5.007 1.00 71.50 244 VAL A CA 1
ATOM 2009 C C . VAL A 1 244 ? 13.713 20.659 3.819 1.00 71.50 244 VAL A C 1
ATOM 2011 O O . VAL A 1 244 ? 13.400 20.246 2.702 1.00 71.50 244 VAL A O 1
ATOM 2014 N N . PRO A 1 245 ? 14.822 21.414 3.987 1.00 76.00 245 PRO A N 1
ATOM 2015 C CA . PRO A 1 245 ? 15.673 21.813 2.862 1.00 76.00 245 PRO A CA 1
ATOM 2016 C C . PRO A 1 245 ? 16.352 20.641 2.142 1.00 76.00 245 PRO A C 1
ATOM 2018 O O . PRO A 1 245 ? 16.539 20.702 0.930 1.00 76.00 245 PRO A O 1
ATOM 2021 N N . ASP A 1 246 ? 16.714 19.574 2.856 1.00 73.81 246 ASP A N 1
ATOM 2022 C CA . ASP A 1 246 ? 17.392 18.411 2.267 1.00 73.81 246 ASP A CA 1
ATOM 2023 C C . ASP A 1 246 ? 16.389 17.428 1.640 1.00 73.81 246 ASP A C 1
ATOM 2025 O O . ASP A 1 246 ? 16.656 16.851 0.583 1.00 73.81 246 ASP A O 1
ATOM 2029 N N . LEU A 1 247 ? 15.177 17.340 2.201 1.00 74.25 247 LEU A N 1
ATOM 2030 C CA . LEU A 1 247 ? 14.026 16.715 1.538 1.00 74.25 247 LEU A CA 1
ATOM 2031 C C . LEU A 1 247 ? 13.632 17.452 0.245 1.00 74.25 247 LEU A C 1
ATOM 2033 O O . LEU A 1 247 ? 13.214 16.818 -0.722 1.00 74.25 247 LEU A O 1
ATOM 2037 N N . GLN A 1 248 ? 13.797 18.778 0.190 1.00 78.88 248 GLN A N 1
ATOM 2038 C CA . GLN A 1 248 ? 13.560 19.540 -1.035 1.00 78.88 248 GLN A CA 1
ATOM 2039 C C . GLN A 1 248 ? 14.645 19.274 -2.094 1.00 78.88 248 GLN A C 1
ATOM 2041 O O . GLN A 1 248 ? 14.298 18.963 -3.232 1.00 78.88 248 GLN A O 1
ATOM 2046 N N . LYS A 1 249 ? 15.938 19.308 -1.729 1.00 79.06 249 LYS A N 1
ATOM 2047 C CA . LYS A 1 249 ? 17.051 18.978 -2.649 1.00 79.06 249 LYS A CA 1
ATOM 2048 C C . LYS A 1 249 ? 16.914 17.577 -3.240 1.00 79.06 249 LYS A C 1
ATOM 2050 O O . LYS A 1 249 ? 17.000 17.415 -4.449 1.00 79.06 249 LYS A O 1
ATOM 2055 N N . THR A 1 250 ? 16.642 16.574 -2.405 1.00 78.94 250 THR A N 1
ATOM 2056 C CA . THR A 1 250 ? 16.446 15.192 -2.876 1.00 78.94 250 THR A CA 1
ATOM 2057 C C . THR A 1 250 ? 15.207 15.057 -3.769 1.00 78.94 250 THR A C 1
ATOM 2059 O O . THR A 1 250 ? 15.222 14.280 -4.722 1.00 78.94 250 THR A O 1
ATOM 2062 N N . GLY A 1 251 ? 14.163 15.868 -3.556 1.00 79.12 251 GLY A N 1
ATOM 2063 C CA . GLY A 1 251 ? 13.053 16.017 -4.504 1.00 79.12 251 GLY A CA 1
ATOM 2064 C C . GLY A 1 251 ? 13.478 16.609 -5.857 1.00 79.12 251 GLY A C 1
ATOM 2065 O O . GLY A 1 251 ? 13.088 16.092 -6.904 1.00 79.12 251 GLY A O 1
ATOM 2066 N N . GLU A 1 252 ? 14.310 17.652 -5.850 1.00 86.25 252 GLU A N 1
ATOM 2067 C CA . GLU A 1 252 ? 14.860 18.293 -7.056 1.00 86.25 252 GLU A CA 1
ATOM 2068 C C . GLU A 1 252 ? 15.826 17.364 -7.825 1.00 86.25 252 GLU A C 1
ATOM 2070 O O . GLU A 1 252 ? 15.813 17.348 -9.058 1.00 86.25 252 GLU A O 1
ATOM 2075 N N . GLU A 1 253 ? 16.621 16.548 -7.128 1.00 87.88 253 GLU A N 1
ATOM 2076 C CA . GLU A 1 253 ? 17.483 15.499 -7.699 1.00 87.88 253 GLU A CA 1
ATOM 2077 C C . GLU A 1 253 ? 16.658 14.364 -8.329 1.00 87.88 253 GLU A C 1
ATOM 2079 O O . GLU A 1 253 ? 16.916 13.955 -9.463 1.00 87.88 253 GLU A O 1
ATOM 2084 N N . VAL A 1 254 ? 15.612 13.890 -7.642 1.00 85.69 254 VAL A N 1
ATOM 2085 C CA . VAL A 1 254 ? 14.684 12.876 -8.172 1.00 85.69 254 VAL A CA 1
ATOM 2086 C C . VAL A 1 254 ? 13.971 13.372 -9.433 1.00 85.69 254 VAL A C 1
ATOM 2088 O O . VAL A 1 254 ? 13.788 12.597 -10.373 1.00 85.69 254 VAL A O 1
ATOM 2091 N N . GLU A 1 255 ? 13.592 14.651 -9.504 1.00 87.38 255 GLU A N 1
ATOM 2092 C CA . GLU A 1 255 ? 12.951 15.211 -10.700 1.00 87.38 255 GLU A CA 1
ATOM 2093 C C . GLU A 1 255 ? 13.928 15.362 -11.879 1.00 87.38 255 GLU A C 1
ATOM 2095 O O . GLU A 1 255 ? 13.547 15.130 -13.028 1.00 87.38 255 GLU A O 1
ATOM 2100 N N . GLN A 1 256 ? 15.204 15.663 -11.614 1.00 91.44 256 GLN A N 1
ATOM 2101 C CA . GLN A 1 256 ? 16.261 15.636 -12.633 1.00 91.44 256 GLN A CA 1
ATOM 2102 C C . GLN A 1 256 ? 16.486 14.214 -13.169 1.00 91.44 256 GLN A C 1
ATOM 2104 O O . GLN A 1 256 ? 16.481 14.010 -14.384 1.00 91.44 256 GLN A O 1
ATOM 2109 N N . LEU A 1 257 ? 16.582 13.214 -12.285 1.00 92.12 257 LEU A N 1
ATOM 2110 C CA . LEU A 1 257 ? 16.759 11.810 -12.672 1.00 92.12 257 LEU A CA 1
ATOM 2111 C C . LEU A 1 257 ? 15.583 11.273 -13.504 1.00 92.12 257 LEU A C 1
ATOM 2113 O O . LEU A 1 257 ? 15.811 10.548 -14.472 1.00 92.12 257 LEU A O 1
ATOM 2117 N N . LYS A 1 258 ? 14.332 11.668 -13.212 1.00 91.12 258 LYS A N 1
ATOM 2118 C CA . LYS A 1 258 ? 13.179 11.361 -14.087 1.00 91.12 258 LYS A CA 1
ATOM 2119 C C . LYS A 1 258 ? 13.381 11.914 -15.498 1.00 91.12 258 LYS A C 1
ATOM 2121 O O . LYS A 1 258 ? 13.188 11.187 -16.470 1.00 91.12 258 LYS A O 1
ATOM 2126 N N . GLN A 1 259 ? 13.807 13.173 -15.620 1.00 92.12 259 GLN A N 1
ATOM 2127 C CA . GLN A 1 259 ? 14.042 13.808 -16.920 1.00 92.12 259 GLN A CA 1
ATOM 2128 C C . GLN A 1 259 ? 15.192 13.156 -17.698 1.00 92.12 259 GLN A C 1
ATOM 2130 O O . GLN A 1 259 ? 15.153 13.141 -18.926 1.00 92.12 259 GLN A O 1
ATOM 2135 N N . GLU A 1 260 ? 16.218 12.622 -17.032 1.00 91.81 260 GLU A N 1
ATOM 2136 C CA . GLU A 1 260 ? 17.270 11.837 -17.694 1.00 91.81 260 GLU A CA 1
ATOM 2137 C C . GLU A 1 260 ? 16.773 10.460 -18.139 1.00 91.81 260 GLU A C 1
ATOM 2139 O O . GLU A 1 260 ? 16.981 10.077 -19.291 1.00 91.81 260 GLU A O 1
ATOM 2144 N N . VAL A 1 261 ? 16.032 9.757 -17.281 1.00 92.56 261 VAL A N 1
ATOM 2145 C CA . VAL A 1 261 ? 15.392 8.475 -17.609 1.00 92.56 261 VAL A CA 1
ATOM 2146 C C . VAL A 1 261 ? 14.426 8.612 -18.794 1.00 92.56 261 VAL A C 1
ATOM 2148 O O . VAL A 1 261 ? 14.406 7.747 -19.668 1.00 92.56 261 VAL A O 1
ATOM 2151 N N . ASP A 1 262 ? 13.660 9.700 -18.884 1.00 90.44 262 ASP A N 1
ATOM 2152 C CA . ASP A 1 262 ? 12.741 9.928 -20.004 1.00 90.44 262 ASP A CA 1
ATOM 2153 C C . ASP A 1 262 ? 13.450 10.358 -21.300 1.00 90.44 262 ASP A C 1
ATOM 2155 O O . ASP A 1 262 ? 12.973 10.015 -22.384 1.00 90.44 262 ASP A O 1
ATOM 2159 N N . LYS A 1 263 ? 14.619 11.016 -21.225 1.00 93.12 263 LYS A N 1
ATOM 2160 C CA . LYS A 1 263 ? 15.500 11.223 -22.394 1.00 93.12 263 LYS A CA 1
ATOM 2161 C C . LYS A 1 263 ? 16.077 9.893 -22.888 1.00 93.12 263 LYS A C 1
ATOM 2163 O O . LYS A 1 263 ? 16.041 9.634 -24.087 1.00 93.12 263 LYS A O 1
ATOM 2168 N N . LEU A 1 264 ? 16.550 9.033 -21.980 1.00 92.88 264 LEU A N 1
ATOM 2169 C CA . LEU A 1 264 ? 17.080 7.705 -22.317 1.00 92.88 264 LEU A CA 1
ATOM 2170 C C . LEU A 1 264 ? 16.021 6.836 -23.009 1.00 92.88 264 LEU A C 1
ATOM 2172 O O . LEU A 1 264 ? 16.265 6.368 -24.117 1.00 92.88 264 LEU A O 1
ATOM 2176 N N . LYS A 1 265 ? 14.801 6.743 -22.457 1.00 91.81 265 LYS A N 1
ATOM 2177 C CA . LYS A 1 265 ? 13.671 6.047 -23.110 1.00 91.81 265 LYS A CA 1
ATOM 2178 C C . LYS A 1 265 ? 13.405 6.549 -24.534 1.00 91.81 265 LYS A C 1
ATOM 2180 O O . LYS A 1 265 ? 13.076 5.753 -25.409 1.00 91.81 265 LYS A O 1
ATOM 2185 N N . GLN A 1 266 ? 13.515 7.859 -24.777 1.00 90.06 266 GLN A N 1
ATOM 2186 C CA . GLN A 1 266 ? 13.316 8.440 -26.111 1.00 90.06 266 GLN A CA 1
ATOM 2187 C C . GLN A 1 266 ? 14.440 8.059 -27.085 1.00 90.06 266 GLN A C 1
ATOM 2189 O O . GLN A 1 266 ? 14.150 7.786 -28.250 1.00 90.06 266 GLN A O 1
ATOM 2194 N N . CYS A 1 267 ? 15.692 7.994 -26.622 1.00 88.81 267 CYS A N 1
ATOM 2195 C CA . CYS A 1 267 ? 16.814 7.478 -27.409 1.00 88.81 267 CYS A CA 1
ATOM 2196 C C . CYS A 1 267 ? 16.621 5.992 -27.743 1.00 88.81 267 CYS A C 1
ATOM 2198 O O . CYS A 1 267 ? 16.575 5.642 -28.923 1.00 88.81 267 CYS A O 1
ATOM 2200 N N . ASP A 1 268 ? 16.405 5.147 -26.730 1.00 93.31 268 ASP A N 1
ATOM 2201 C CA . ASP A 1 268 ? 16.220 3.697 -26.877 1.00 93.31 268 ASP A CA 1
ATOM 2202 C C . ASP A 1 268 ? 15.068 3.367 -27.839 1.00 93.31 268 ASP A C 1
ATOM 2204 O O . ASP A 1 268 ? 15.189 2.503 -28.707 1.00 93.31 268 ASP A O 1
ATOM 2208 N N . MET A 1 269 ? 13.951 4.097 -27.739 1.00 93.12 269 MET A N 1
ATOM 2209 C CA . MET A 1 269 ? 12.795 3.944 -28.626 1.00 93.12 269 MET A CA 1
ATOM 2210 C C . MET A 1 269 ? 13.125 4.288 -30.089 1.00 93.12 269 MET A C 1
ATOM 2212 O O . MET A 1 269 ? 12.661 3.599 -31.000 1.00 93.12 269 MET A O 1
ATOM 2216 N N 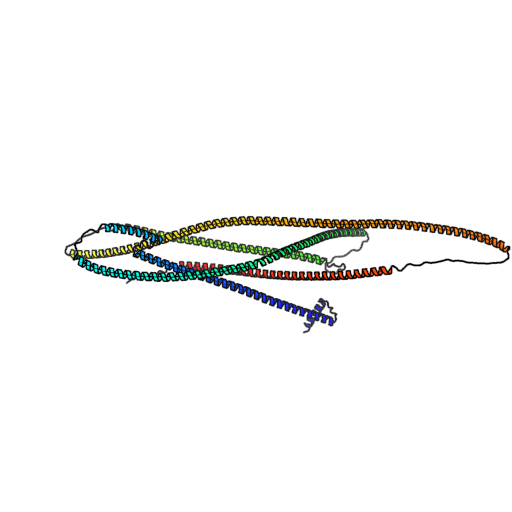. VAL A 1 270 ? 13.948 5.314 -30.331 1.00 92.44 270 VAL A N 1
ATOM 2217 C CA . VAL A 1 270 ? 14.400 5.693 -31.681 1.00 92.44 270 VAL A CA 1
ATOM 2218 C C . VAL A 1 270 ? 15.405 4.685 -32.244 1.00 92.44 270 VAL A C 1
ATOM 2220 O O . VAL A 1 270 ? 15.348 4.376 -33.436 1.00 92.44 270 VAL A O 1
ATOM 2223 N N . GLU A 1 271 ? 16.303 4.135 -31.426 1.00 91.94 271 GLU A N 1
ATOM 2224 C CA . GLU A 1 271 ? 17.221 3.079 -31.871 1.00 91.94 271 GLU A CA 1
ATOM 2225 C C . GLU A 1 271 ? 16.486 1.766 -32.160 1.00 91.94 271 GLU A C 1
ATOM 2227 O O . GLU A 1 271 ? 16.719 1.152 -33.205 1.00 91.94 271 GLU A O 1
ATOM 2232 N N . LEU A 1 272 ? 15.522 1.390 -31.313 1.00 94.31 272 LEU A N 1
ATOM 2233 C CA . LEU A 1 272 ? 14.633 0.251 -31.533 1.00 94.31 272 LEU A CA 1
ATOM 2234 C C . LEU A 1 272 ? 13.848 0.400 -32.845 1.00 94.31 272 LEU A C 1
ATOM 2236 O O . LEU A 1 272 ? 13.752 -0.558 -33.610 1.00 94.31 272 LEU A O 1
ATOM 2240 N N . GLN A 1 273 ? 13.311 1.587 -33.139 1.00 91.50 273 GLN A N 1
ATOM 2241 C CA . GLN A 1 273 ? 12.575 1.826 -34.383 1.00 91.50 273 GLN A CA 1
ATOM 2242 C C . GLN A 1 273 ? 13.493 1.721 -35.613 1.00 91.50 273 GLN A C 1
ATOM 2244 O O . GLN A 1 273 ? 13.179 0.987 -36.551 1.00 91.50 273 GLN A O 1
ATOM 2249 N N . LYS A 1 274 ? 14.693 2.318 -35.564 1.00 94.06 274 LYS A N 1
ATOM 2250 C CA . LYS A 1 274 ? 15.726 2.157 -36.607 1.00 94.06 274 LYS A CA 1
ATOM 2251 C C . LYS A 1 274 ? 16.177 0.701 -36.780 1.00 94.06 274 LYS A C 1
ATOM 2253 O O . LYS A 1 274 ? 16.579 0.315 -37.878 1.00 94.06 274 LYS A O 1
ATOM 2258 N N . ALA A 1 275 ? 16.140 -0.114 -35.725 1.00 90.75 275 ALA A N 1
ATOM 2259 C CA . ALA A 1 275 ? 16.414 -1.547 -35.803 1.00 90.75 275 ALA A CA 1
ATOM 2260 C C . ALA A 1 275 ? 15.271 -2.316 -36.491 1.00 90.75 275 ALA A C 1
ATOM 2262 O O . ALA A 1 275 ? 15.551 -3.118 -37.383 1.00 90.75 275 ALA A O 1
ATOM 2263 N N . LYS A 1 276 ? 14.000 -2.027 -36.160 1.00 93.69 276 LYS A N 1
ATOM 2264 C CA . LYS A 1 276 ? 12.829 -2.618 -36.840 1.00 93.69 276 LYS A CA 1
ATOM 2265 C C . LYS A 1 276 ? 12.842 -2.332 -38.338 1.00 93.69 276 LYS A C 1
ATOM 2267 O O . LYS A 1 276 ? 12.799 -3.273 -39.119 1.00 93.69 276 LYS A O 1
ATOM 2272 N N . GLU A 1 277 ? 12.998 -1.071 -38.746 1.00 95.00 277 GLU A N 1
ATOM 2273 C CA . GLU A 1 277 ? 13.015 -0.708 -40.171 1.00 95.00 277 GLU A CA 1
ATOM 2274 C C . GLU A 1 277 ? 14.133 -1.421 -40.949 1.00 95.00 277 GLU A C 1
ATOM 2276 O O . GLU A 1 277 ? 13.967 -1.785 -42.111 1.00 95.00 277 GLU A O 1
ATOM 2281 N N . ARG A 1 278 ? 15.315 -1.599 -40.337 1.00 92.00 278 ARG A N 1
ATOM 2282 C CA . ARG A 1 278 ? 16.409 -2.375 -40.944 1.00 92.00 278 ARG A CA 1
ATOM 2283 C C . ARG A 1 278 ? 16.018 -3.842 -41.099 1.00 92.00 278 ARG A C 1
ATOM 2285 O O . ARG A 1 278 ? 16.310 -4.420 -42.140 1.00 92.00 278 ARG A O 1
ATOM 2292 N N . ASN A 1 279 ? 15.335 -4.419 -40.113 1.00 92.75 279 ASN A N 1
ATOM 2293 C CA . ASN A 1 279 ? 14.843 -5.790 -40.193 1.00 92.75 279 ASN A CA 1
ATOM 2294 C C . ASN A 1 279 ? 13.762 -5.943 -41.276 1.00 92.75 279 ASN A C 1
ATOM 2296 O O . ASN A 1 279 ? 13.853 -6.855 -42.082 1.00 92.75 279 ASN A O 1
ATOM 2300 N N . GLU A 1 280 ? 12.813 -5.009 -41.379 1.00 94.62 280 GLU A N 1
ATOM 2301 C CA . GLU A 1 280 ? 11.766 -4.996 -42.416 1.00 94.62 280 GLU A CA 1
ATOM 2302 C C . GLU A 1 280 ? 12.338 -4.853 -43.840 1.00 94.62 280 GLU A C 1
ATOM 2304 O O . GLU A 1 280 ? 11.856 -5.495 -44.780 1.00 94.62 280 GLU A O 1
ATOM 2309 N N . ARG A 1 281 ? 13.409 -4.059 -44.009 1.00 94.81 281 ARG A N 1
ATOM 2310 C CA . ARG A 1 281 ? 14.180 -3.982 -45.264 1.00 94.81 281 ARG A CA 1
ATOM 2311 C C . ARG A 1 281 ? 14.834 -5.330 -45.592 1.00 94.81 281 ARG A C 1
ATOM 2313 O O . ARG A 1 281 ? 14.656 -5.830 -46.700 1.00 94.81 281 ARG A O 1
ATOM 2320 N N . LEU A 1 282 ? 15.504 -5.958 -44.622 1.00 94.88 282 LEU A N 1
ATOM 2321 C CA . LEU A 1 282 ? 16.129 -7.276 -44.791 1.00 94.88 282 LEU A CA 1
ATOM 2322 C C . LEU A 1 282 ? 15.100 -8.386 -45.071 1.00 94.88 282 LEU A C 1
ATOM 2324 O O . LEU A 1 282 ? 15.316 -9.192 -45.969 1.00 94.88 282 LEU A O 1
ATOM 2328 N N . ASP A 1 283 ? 13.958 -8.408 -44.381 1.00 95.06 283 ASP A N 1
ATOM 2329 C CA . ASP A 1 283 ? 12.859 -9.349 -44.638 1.00 95.06 283 ASP A CA 1
ATOM 2330 C C . ASP A 1 283 ? 12.293 -9.178 -46.062 1.00 95.06 283 ASP A C 1
ATOM 2332 O O . ASP A 1 283 ? 11.990 -10.166 -46.741 1.00 95.06 283 ASP A O 1
ATOM 2336 N N . SER A 1 284 ? 12.219 -7.937 -46.556 1.00 94.69 284 SER A N 1
ATOM 2337 C CA . SER A 1 284 ? 11.818 -7.628 -47.935 1.00 94.69 284 SER A CA 1
ATOM 2338 C C . SER A 1 284 ? 12.839 -8.141 -48.961 1.00 94.69 284 SER A C 1
ATOM 2340 O O . SER A 1 284 ? 12.459 -8.793 -49.937 1.00 94.69 284 SER A O 1
ATOM 2342 N N . GLU A 1 285 ? 14.136 -7.919 -48.726 1.00 96.62 285 GLU A N 1
ATOM 2343 C CA . GLU A 1 285 ? 15.223 -8.458 -49.558 1.00 96.62 285 GLU A CA 1
ATOM 2344 C C . GLU A 1 285 ? 15.227 -9.995 -49.556 1.00 96.62 285 GLU A C 1
ATOM 2346 O O . GLU A 1 285 ? 15.291 -10.618 -50.618 1.00 96.62 285 GLU A O 1
ATOM 2351 N N . ILE A 1 286 ? 15.058 -10.622 -48.389 1.00 94.94 286 ILE A N 1
ATOM 2352 C CA . ILE A 1 286 ? 14.935 -12.076 -48.226 1.00 94.94 286 ILE A CA 1
ATOM 2353 C C . ILE A 1 286 ? 13.736 -12.621 -49.016 1.00 94.94 286 ILE A C 1
ATOM 2355 O O . ILE A 1 286 ? 13.841 -13.689 -49.626 1.00 94.94 286 ILE A O 1
ATOM 2359 N N . CYS A 1 287 ? 12.606 -11.909 -49.062 1.00 95.88 287 CYS A N 1
ATOM 2360 C CA . CYS A 1 287 ? 11.464 -12.305 -49.890 1.00 95.88 287 CYS A CA 1
ATOM 2361 C C . CYS A 1 287 ? 11.795 -12.255 -51.391 1.00 95.88 287 CYS A C 1
ATOM 2363 O O . CYS A 1 287 ? 11.576 -13.247 -52.088 1.00 95.88 287 CYS A O 1
ATOM 2365 N N . VAL A 1 288 ? 12.403 -11.166 -51.875 1.00 96.81 288 VAL A N 1
ATOM 2366 C CA . VAL A 1 288 ? 12.825 -11.028 -53.284 1.00 96.81 288 VAL A CA 1
ATOM 2367 C C . VAL A 1 288 ? 13.855 -12.097 -53.674 1.00 96.81 288 VAL A C 1
ATOM 2369 O O . VAL A 1 288 ? 13.745 -12.702 -54.742 1.00 96.81 288 VAL A O 1
ATOM 2372 N N . LEU A 1 289 ? 14.822 -12.392 -52.800 1.00 96.75 289 LEU A N 1
ATOM 2373 C CA . LEU A 1 289 ? 15.805 -13.459 -53.007 1.00 96.75 289 LEU A CA 1
ATOM 2374 C C . LEU A 1 289 ? 15.134 -14.839 -53.069 1.00 96.75 289 LEU A C 1
ATOM 2376 O O . LEU A 1 289 ? 15.415 -15.613 -53.986 1.00 96.75 289 LEU A O 1
ATOM 2380 N N . ARG A 1 290 ? 14.190 -15.133 -52.163 1.00 96.69 290 ARG A N 1
ATOM 2381 C CA . ARG A 1 290 ? 13.399 -16.378 -52.182 1.00 96.69 290 ARG A CA 1
ATOM 2382 C C . ARG A 1 290 ? 12.587 -16.523 -53.474 1.00 96.69 290 ARG A C 1
ATOM 2384 O O . ARG A 1 290 ? 12.546 -17.621 -54.028 1.00 96.69 290 ARG A O 1
ATOM 2391 N N . ASP A 1 291 ? 11.994 -15.450 -53.998 1.00 95.00 291 ASP A N 1
ATOM 2392 C CA . ASP A 1 291 ? 11.298 -15.487 -55.293 1.00 95.00 291 ASP A CA 1
ATOM 2393 C C . ASP A 1 291 ? 12.240 -15.627 -56.492 1.00 95.00 291 ASP A C 1
ATOM 2395 O O . ASP A 1 291 ? 11.922 -16.355 -57.442 1.00 95.00 291 ASP A O 1
ATOM 2399 N N . ARG A 1 292 ? 13.439 -15.030 -56.449 1.00 97.31 292 ARG A N 1
ATOM 2400 C CA . ARG A 1 292 ? 14.436 -15.247 -57.505 1.00 97.31 292 ARG A CA 1
ATOM 2401 C C . ARG A 1 292 ? 14.947 -16.688 -57.512 1.00 97.31 292 ARG A C 1
ATOM 2403 O O . ARG A 1 292 ? 15.047 -17.263 -58.594 1.00 97.31 292 ARG A O 1
ATOM 2410 N N . VAL A 1 293 ? 15.183 -17.296 -56.346 1.00 96.75 293 VAL A N 1
ATOM 2411 C CA . VAL A 1 293 ? 15.533 -18.725 -56.224 1.00 96.75 293 VAL A CA 1
ATOM 2412 C C . VAL A 1 293 ? 14.399 -19.610 -56.752 1.00 96.75 293 VAL A C 1
ATOM 2414 O O . VAL A 1 293 ? 14.646 -20.435 -57.629 1.00 96.75 293 VAL A O 1
ATOM 2417 N N . ARG A 1 294 ? 13.141 -19.378 -56.336 1.00 96.31 294 ARG A N 1
ATOM 2418 C CA . ARG A 1 294 ? 11.966 -20.096 -56.878 1.00 96.31 294 ARG A CA 1
ATOM 2419 C C . ARG A 1 294 ? 11.898 -20.032 -58.409 1.00 96.31 294 ARG A C 1
ATOM 2421 O O . ARG A 1 294 ? 11.628 -21.049 -59.051 1.00 96.31 294 ARG A O 1
ATOM 2428 N N . SER A 1 295 ? 12.176 -18.859 -58.980 1.00 94.19 295 SER A N 1
ATOM 2429 C CA . SER A 1 295 ? 12.191 -18.629 -60.430 1.00 94.19 295 SER A CA 1
ATOM 2430 C C . SER A 1 295 ? 13.317 -19.407 -61.119 1.00 94.19 295 SER A C 1
ATOM 2432 O O . SER A 1 295 ? 13.051 -20.160 -62.057 1.00 94.19 295 SER A O 1
ATOM 2434 N N . LEU A 1 296 ? 14.547 -19.324 -60.600 1.00 95.12 296 LEU A N 1
ATOM 2435 C CA . LEU A 1 296 ? 15.702 -20.078 -61.100 1.00 95.12 296 LEU A CA 1
ATOM 2436 C C . LEU A 1 296 ? 15.483 -21.598 -61.019 1.00 95.12 296 LEU A C 1
ATOM 2438 O O . LEU A 1 296 ? 15.847 -22.319 -61.946 1.00 95.12 296 LEU A O 1
ATOM 2442 N N . ASP A 1 297 ? 14.812 -22.098 -59.979 1.00 94.69 297 ASP A N 1
ATOM 2443 C CA . ASP A 1 297 ? 14.443 -23.513 -59.889 1.00 94.69 297 ASP A CA 1
ATOM 2444 C C . ASP A 1 297 ? 13.336 -23.912 -60.873 1.00 94.69 297 ASP A C 1
ATOM 2446 O O . ASP A 1 297 ? 13.285 -25.071 -61.294 1.00 94.69 297 ASP A O 1
ATOM 2450 N N . THR A 1 298 ? 12.426 -23.011 -61.261 1.00 94.06 298 THR A N 1
ATOM 2451 C CA . THR A 1 298 ? 11.498 -23.293 -62.375 1.00 94.06 298 THR A CA 1
ATOM 2452 C C . THR A 1 298 ? 12.213 -23.286 -63.725 1.00 94.06 298 THR A C 1
ATOM 2454 O O . THR A 1 298 ? 12.045 -24.245 -64.478 1.00 94.06 298 THR A O 1
ATOM 2457 N N . GLU A 1 299 ? 13.083 -22.304 -63.992 1.00 94.62 299 GLU A N 1
ATOM 2458 C CA . GLU A 1 299 ? 13.948 -22.254 -65.181 1.00 94.62 299 GLU A CA 1
ATOM 2459 C C . GLU A 1 299 ? 14.753 -23.566 -65.302 1.00 94.62 299 GLU A C 1
ATOM 2461 O O . GLU A 1 299 ? 14.600 -24.309 -66.275 1.00 94.62 299 GLU A O 1
ATOM 2466 N N . ARG A 1 300 ? 15.494 -23.943 -64.250 1.00 94.81 300 ARG A N 1
ATOM 2467 C CA . ARG A 1 300 ? 16.260 -25.199 -64.148 1.00 94.81 300 ARG A CA 1
ATOM 2468 C C . ARG A 1 300 ? 15.408 -26.442 -64.418 1.00 94.81 300 ARG A C 1
ATOM 2470 O O . ARG A 1 300 ? 15.828 -27.310 -65.181 1.00 94.81 300 ARG A O 1
ATOM 2477 N N . ARG A 1 301 ? 14.203 -26.540 -63.838 1.00 94.50 301 ARG A N 1
ATOM 2478 C CA . ARG A 1 301 ? 13.286 -27.674 -64.074 1.00 94.50 301 ARG A CA 1
ATOM 2479 C C . ARG A 1 301 ? 12.753 -27.724 -65.509 1.00 94.50 301 ARG A C 1
ATOM 2481 O O . ARG A 1 301 ? 12.538 -28.822 -66.016 1.00 94.50 301 ARG A O 1
ATOM 2488 N N . THR A 1 302 ? 12.559 -26.587 -66.182 1.00 92.56 302 THR A N 1
ATOM 2489 C CA . THR A 1 302 ? 12.184 -26.584 -67.611 1.00 92.56 302 THR A CA 1
ATOM 2490 C C . THR A 1 302 ? 13.343 -27.003 -68.515 1.00 92.56 302 THR A C 1
ATOM 2492 O O . THR A 1 302 ? 13.138 -27.820 -69.410 1.00 92.56 302 THR A O 1
ATOM 2495 N N . LEU A 1 303 ? 14.567 -26.544 -68.231 1.00 90.94 303 LEU A N 1
ATOM 2496 C CA . LEU A 1 303 ? 15.769 -26.943 -68.970 1.00 90.94 303 LEU A CA 1
ATOM 2497 C C . LEU A 1 303 ? 16.070 -28.442 -68.813 1.00 90.94 303 LEU A C 1
ATOM 2499 O O . LEU A 1 303 ? 16.361 -29.107 -69.804 1.00 90.94 303 LEU A O 1
ATOM 2503 N N . LEU A 1 304 ? 15.928 -28.999 -67.604 1.00 89.75 304 LEU A N 1
ATOM 2504 C CA . LEU A 1 304 ? 16.076 -30.441 -67.370 1.00 89.75 304 LEU A CA 1
ATOM 2505 C C . LEU A 1 304 ? 15.074 -31.261 -68.196 1.00 89.75 304 LEU A C 1
ATOM 2507 O O . LEU A 1 304 ? 15.486 -32.187 -68.890 1.00 89.75 304 LEU A O 1
ATOM 2511 N N . LYS A 1 305 ? 13.792 -30.869 -68.220 1.00 89.31 305 LYS A N 1
ATOM 2512 C CA . LYS A 1 305 ? 12.771 -31.527 -69.058 1.00 89.31 305 LYS A CA 1
ATOM 2513 C C . LYS A 1 305 ? 13.082 -31.442 -70.553 1.00 89.31 305 LYS A C 1
ATOM 2515 O O . LYS A 1 305 ? 12.843 -32.405 -71.274 1.00 89.31 305 LYS A O 1
ATOM 2520 N N . LEU A 1 306 ? 13.630 -30.321 -71.026 1.00 86.88 306 LEU A N 1
ATOM 2521 C CA . LEU A 1 306 ? 14.044 -30.171 -72.425 1.00 86.88 306 LEU A CA 1
ATOM 2522 C C . LEU A 1 306 ? 15.239 -31.082 -72.768 1.00 86.88 306 LEU A C 1
ATOM 2524 O O . LEU A 1 306 ? 15.292 -31.636 -73.863 1.00 86.88 306 LEU A O 1
ATOM 2528 N N . VAL A 1 307 ? 16.163 -31.290 -71.823 1.00 85.00 307 VAL A N 1
ATOM 2529 C CA . VAL A 1 307 ? 17.288 -32.236 -71.951 1.00 85.00 307 VAL A CA 1
ATOM 2530 C C . VAL A 1 307 ? 16.828 -33.700 -71.880 1.00 85.00 307 VAL A C 1
ATOM 2532 O O . VAL A 1 307 ? 17.390 -34.555 -72.557 1.00 85.00 307 VAL A O 1
ATOM 2535 N N . GLU A 1 308 ? 15.795 -34.016 -71.101 1.00 83.25 308 GLU A N 1
ATOM 2536 C CA . GLU A 1 308 ? 15.163 -35.344 -71.105 1.00 83.25 308 GLU A CA 1
ATOM 2537 C C . GLU A 1 308 ? 14.431 -35.608 -72.430 1.00 83.25 308 GLU A C 1
ATOM 2539 O O . GLU A 1 308 ? 14.594 -36.671 -73.025 1.00 83.25 308 GLU A O 1
ATOM 2544 N N . GLN A 1 309 ? 13.699 -34.619 -72.951 1.00 78.50 309 GLN A N 1
ATOM 2545 C CA . GLN A 1 309 ? 13.041 -34.705 -74.258 1.00 78.50 309 GLN A CA 1
ATOM 2546 C C . GLN A 1 309 ? 14.042 -34.830 -75.415 1.00 78.50 309 GLN A C 1
ATOM 2548 O O . GLN A 1 309 ? 13.802 -35.613 -76.334 1.00 78.50 309 GLN A O 1
ATOM 2553 N N . SER A 1 310 ? 15.181 -34.128 -75.370 1.00 72.56 310 SER A N 1
ATOM 2554 C CA . SER A 1 310 ? 16.204 -34.256 -76.414 1.00 72.56 310 SER A CA 1
ATOM 2555 C C . SER A 1 310 ? 16.934 -35.603 -76.364 1.00 72.56 310 SER A C 1
ATOM 2557 O O . SER A 1 310 ? 17.198 -36.172 -77.423 1.00 72.56 310 SER A O 1
ATOM 2559 N N . LYS A 1 311 ? 17.151 -36.188 -75.175 1.00 63.34 311 LYS A N 1
ATOM 2560 C CA . LYS A 1 311 ? 17.610 -37.586 -75.034 1.00 63.34 311 LYS A CA 1
ATOM 2561 C C . LYS A 1 311 ? 16.612 -38.579 -75.638 1.00 63.34 311 LYS A C 1
ATOM 2563 O O . LYS A 1 311 ? 17.004 -39.401 -76.458 1.00 63.34 311 LYS A O 1
ATOM 2568 N N . LEU A 1 312 ? 15.319 -38.434 -75.340 1.00 56.75 312 LEU A N 1
ATOM 2569 C CA . LEU A 1 312 ? 14.262 -39.283 -75.912 1.00 56.75 312 LEU A CA 1
ATOM 2570 C C . LEU A 1 312 ? 14.150 -39.173 -77.446 1.00 56.75 312 LEU A C 1
ATOM 2572 O O . LEU A 1 312 ? 13.676 -40.108 -78.087 1.00 56.75 312 LEU A O 1
ATOM 2576 N N . SER A 1 313 ? 14.605 -38.069 -78.052 1.00 49.69 313 SER A N 1
ATOM 2577 C CA . SER A 1 313 ? 14.727 -37.942 -79.516 1.00 49.69 313 SER A CA 1
ATOM 2578 C C . SER A 1 313 ? 16.036 -38.492 -80.107 1.00 49.69 313 SER A C 1
ATOM 2580 O O . SER A 1 313 ? 16.130 -38.640 -81.323 1.00 49.69 313 SER A O 1
ATOM 2582 N N . VAL A 1 314 ? 17.029 -38.821 -79.273 1.00 50.44 314 VAL A N 1
ATOM 2583 C CA . VAL A 1 314 ? 18.286 -39.485 -79.672 1.00 50.44 314 VAL A CA 1
ATOM 2584 C C . VAL A 1 314 ? 18.179 -41.014 -79.562 1.00 50.44 314 VAL A C 1
ATOM 2586 O O . VAL A 1 314 ? 18.799 -41.715 -80.357 1.00 50.44 314 VAL A O 1
ATOM 2589 N N . ASP A 1 315 ? 17.313 -41.540 -78.687 1.00 41.88 315 ASP A N 1
ATOM 2590 C CA . ASP A 1 315 ? 17.088 -42.987 -78.492 1.00 41.88 315 ASP A CA 1
ATOM 2591 C C . ASP A 1 315 ? 16.409 -43.720 -79.678 1.00 41.88 315 ASP A C 1
ATOM 2593 O O . ASP A 1 315 ? 16.186 -44.930 -79.621 1.00 41.88 315 ASP A O 1
ATOM 2597 N N . GLN A 1 316 ? 16.157 -43.059 -80.818 1.00 40.81 316 GLN A N 1
ATOM 2598 C CA . GLN A 1 316 ? 15.925 -43.749 -82.104 1.00 40.81 316 GLN A CA 1
ATOM 2599 C C . GLN A 1 316 ? 17.247 -44.207 -82.761 1.00 40.81 316 GLN A C 1
ATOM 2601 O O . GLN A 1 316 ? 17.422 -44.122 -83.977 1.00 40.81 316 GLN A O 1
ATOM 2606 N N . GLY A 1 317 ? 18.188 -44.711 -81.957 1.00 39.03 317 GLY A N 1
ATOM 2607 C CA . GLY A 1 317 ? 19.536 -45.063 -82.392 1.00 39.03 317 GLY A CA 1
ATOM 2608 C C . GLY A 1 317 ? 20.225 -46.083 -81.486 1.00 39.03 317 GLY A C 1
ATOM 2609 O O . GLY A 1 317 ? 20.829 -45.712 -80.490 1.00 39.03 317 GLY A O 1
ATOM 2610 N N . ILE A 1 318 ? 20.243 -47.342 -81.943 1.00 38.28 318 ILE A N 1
ATOM 2611 C CA . ILE A 1 318 ? 20.984 -48.495 -81.388 1.00 38.28 318 ILE A CA 1
ATOM 2612 C C . ILE A 1 318 ? 20.335 -49.145 -80.146 1.00 38.28 318 ILE A C 1
ATOM 2614 O O . ILE A 1 318 ? 20.085 -48.530 -79.120 1.00 38.28 318 ILE A O 1
ATOM 2618 N N . SER A 1 319 ? 20.075 -50.449 -80.279 1.00 31.02 319 SER A N 1
ATOM 2619 C CA . SER A 1 319 ? 19.512 -51.353 -79.263 1.00 31.02 319 SER A CA 1
ATOM 2620 C C . SER A 1 319 ? 20.591 -52.332 -78.757 1.00 31.02 319 SER A C 1
ATOM 2622 O O . SER A 1 319 ? 21.720 -52.286 -79.242 1.00 31.02 319 SER A O 1
ATOM 2624 N N . VAL A 1 320 ? 20.202 -53.289 -77.898 1.00 34.50 320 VAL A N 1
ATOM 2625 C CA . VAL A 1 320 ? 21.017 -54.391 -77.321 1.00 34.50 320 VAL A CA 1
ATOM 2626 C C . VAL A 1 320 ? 21.918 -53.908 -76.156 1.00 34.50 320 VAL A C 1
ATOM 2628 O O . VAL A 1 320 ? 22.621 -52.918 -76.288 1.00 34.50 320 VAL A O 1
ATOM 2631 N N . THR A 1 321 ? 21.929 -54.506 -74.953 1.00 33.16 321 THR A N 1
ATOM 2632 C CA . THR A 1 321 ? 21.510 -55.863 -74.511 1.00 33.16 321 THR A CA 1
ATOM 2633 C C . THR A 1 321 ? 20.630 -55.826 -73.243 1.00 33.16 321 THR A C 1
ATOM 2635 O O . THR A 1 321 ? 20.563 -54.807 -72.562 1.00 33.16 321 THR A O 1
ATOM 2638 N N . LEU A 1 322 ? 19.962 -56.941 -72.926 1.00 38.22 322 LEU A N 1
ATOM 2639 C CA . LEU A 1 322 ? 19.002 -57.110 -71.822 1.00 38.22 322 LEU A CA 1
ATOM 2640 C C . LEU A 1 322 ? 19.604 -57.886 -70.619 1.00 38.22 322 LEU A C 1
ATOM 2642 O O . LEU A 1 322 ? 20.654 -58.504 -70.765 1.00 38.22 322 LEU A O 1
ATOM 2646 N N . GLU A 1 323 ? 18.850 -57.937 -69.505 1.00 34.62 323 GLU A N 1
ATOM 2647 C CA . GLU A 1 323 ? 18.981 -58.857 -68.343 1.00 34.62 323 GLU A CA 1
ATOM 2648 C C . GLU A 1 323 ? 20.103 -58.553 -67.305 1.00 34.62 323 GLU A C 1
ATOM 2650 O O . GLU A 1 323 ? 21.135 -57.993 -67.646 1.00 34.62 323 GLU A O 1
ATOM 2655 N N . HIS A 1 324 ? 19.973 -58.857 -65.995 1.00 34.12 324 HIS A N 1
ATOM 2656 C CA . HIS A 1 324 ? 18.823 -59.365 -65.213 1.00 34.12 324 HIS A CA 1
ATOM 2657 C C . HIS A 1 324 ? 18.868 -58.946 -63.715 1.00 34.12 324 HIS A C 1
ATOM 2659 O O . HIS A 1 324 ? 19.934 -58.834 -63.123 1.00 34.12 324 HIS A O 1
ATOM 2665 N N . ASN A 1 325 ? 17.681 -58.913 -63.092 1.00 31.80 325 ASN A N 1
ATOM 2666 C CA . ASN A 1 325 ? 17.361 -59.128 -61.662 1.00 31.80 325 ASN A CA 1
ATOM 2667 C C . ASN A 1 325 ? 17.663 -58.081 -60.564 1.00 31.80 325 ASN A C 1
ATOM 2669 O O . ASN A 1 325 ? 18.709 -57.451 -60.478 1.00 31.80 325 ASN A O 1
ATOM 2673 N N . LYS A 1 326 ? 16.683 -57.988 -59.648 1.00 51.53 326 LYS A N 1
ATOM 2674 C CA . LYS A 1 326 ? 16.730 -57.297 -58.347 1.00 51.53 326 LYS A CA 1
ATOM 2675 C C . LYS A 1 326 ? 17.384 -58.191 -57.288 1.00 51.53 326 LYS A C 1
ATOM 2677 O O . LYS A 1 326 ? 17.133 -59.392 -57.298 1.00 51.53 326 LYS A O 1
ATOM 2682 N N . ILE A 1 327 ? 18.024 -57.590 -56.283 1.00 35.00 327 ILE A N 1
ATOM 2683 C CA . ILE A 1 327 ? 18.045 -58.095 -54.896 1.00 35.00 327 ILE A CA 1
ATOM 2684 C C . ILE A 1 327 ? 18.243 -56.918 -53.914 1.00 35.00 327 ILE A C 1
ATOM 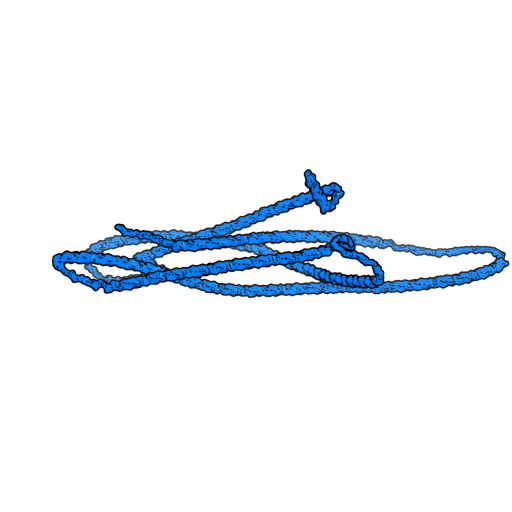2686 O O . ILE A 1 327 ? 18.411 -55.777 -54.336 1.00 35.00 327 ILE A O 1
ATOM 2690 N N . HIS A 1 328 ? 18.052 -57.184 -52.624 1.00 32.62 328 HIS A N 1
ATOM 2691 C CA . HIS A 1 328 ? 17.736 -56.229 -51.558 1.00 32.62 328 HIS A CA 1
ATOM 2692 C C . HIS A 1 328 ? 18.757 -55.113 -51.260 1.00 32.62 328 HIS A C 1
ATOM 2694 O O . HIS A 1 328 ? 19.964 -55.294 -51.371 1.00 32.62 328 HIS A O 1
ATOM 2700 N N . SER A 1 329 ? 18.210 -54.010 -50.722 1.00 42.69 329 SER A N 1
ATOM 2701 C CA . SER A 1 329 ? 18.773 -53.213 -49.611 1.00 42.69 329 SER A CA 1
ATOM 2702 C C . SER A 1 329 ? 19.773 -54.024 -48.766 1.00 42.69 329 SER A C 1
ATOM 2704 O O . SER A 1 329 ? 19.406 -55.089 -48.276 1.00 42.69 329 SER A O 1
ATOM 2706 N N . THR A 1 330 ? 21.028 -53.604 -48.594 1.00 37.00 330 THR A N 1
ATOM 2707 C CA . THR A 1 330 ? 21.419 -52.442 -47.767 1.00 37.00 330 THR A CA 1
ATOM 2708 C C . THR A 1 330 ? 22.822 -51.893 -48.096 1.00 37.00 330 THR A C 1
ATOM 2710 O O . THR A 1 330 ? 23.688 -52.646 -48.519 1.00 37.00 330 THR A O 1
ATOM 2713 N N . GLN A 1 331 ? 23.066 -50.632 -47.704 1.00 33.75 331 GLN A N 1
ATOM 2714 C CA . GLN A 1 331 ? 24.361 -50.084 -47.241 1.00 33.75 331 GLN A CA 1
ATOM 2715 C C . GLN A 1 331 ? 25.543 -49.955 -48.233 1.00 33.75 331 GLN A C 1
ATOM 2717 O O . GLN A 1 331 ? 26.227 -50.922 -48.545 1.00 33.75 331 GLN A O 1
ATOM 2722 N N . GLY A 1 332 ? 25.938 -48.701 -48.507 1.00 40.28 332 GLY A N 1
ATOM 2723 C CA . GLY A 1 332 ? 27.364 -48.337 -48.577 1.00 40.28 332 GLY A CA 1
ATOM 2724 C C . GLY A 1 332 ? 27.827 -47.467 -49.753 1.00 40.28 332 GLY A C 1
ATOM 2725 O O . GLY A 1 332 ? 27.348 -47.607 -50.868 1.00 40.28 332 GLY A O 1
ATOM 2726 N N . VAL A 1 333 ? 28.843 -46.641 -49.460 1.00 33.75 333 VAL A N 1
ATOM 2727 C CA . VAL A 1 333 ? 29.753 -45.928 -50.385 1.00 33.75 333 VAL A CA 1
ATOM 2728 C C . VAL A 1 333 ? 29.102 -44.933 -51.363 1.00 33.75 333 VAL A C 1
ATOM 2730 O O . VAL A 1 333 ? 28.518 -45.303 -52.374 1.00 33.75 333 VAL A O 1
ATOM 2733 N N . GLY A 1 334 ? 29.308 -43.638 -51.111 1.00 36.50 334 GLY A N 1
ATOM 2734 C CA . GLY A 1 334 ? 29.139 -42.578 -52.114 1.00 36.50 334 GLY A CA 1
ATOM 2735 C C . GLY A 1 334 ? 30.488 -42.023 -52.582 1.00 36.50 334 GLY A C 1
ATOM 2736 O O . GLY A 1 334 ? 31.534 -42.497 -52.144 1.00 36.50 334 GLY A O 1
ATOM 2737 N N . ASN A 1 335 ? 30.462 -40.983 -53.424 1.00 38.03 335 ASN A N 1
ATOM 2738 C CA . ASN A 1 335 ? 31.460 -39.906 -53.387 1.00 38.03 335 ASN A CA 1
ATOM 2739 C C . ASN A 1 335 ? 31.033 -38.676 -54.210 1.00 38.03 335 ASN A C 1
ATOM 2741 O O . ASN A 1 335 ? 30.299 -38.793 -55.187 1.00 38.03 335 ASN A O 1
ATOM 2745 N N . ASN A 1 336 ? 31.581 -37.518 -53.830 1.00 43.09 336 ASN A N 1
ATOM 2746 C CA . ASN A 1 336 ? 31.679 -36.275 -54.608 1.00 43.09 336 ASN A CA 1
ATOM 2747 C C . ASN A 1 336 ? 30.380 -35.610 -55.111 1.00 43.09 336 ASN A C 1
ATOM 2749 O O . ASN A 1 336 ? 30.173 -35.465 -56.313 1.00 43.09 336 ASN A O 1
ATOM 2753 N N . VAL A 1 337 ? 29.633 -35.003 -54.184 1.00 41.56 337 VAL A N 1
ATOM 2754 C CA . VAL A 1 337 ? 29.618 -33.526 -54.082 1.00 41.56 337 VAL A CA 1
ATOM 2755 C C . VAL A 1 337 ? 29.799 -33.173 -52.599 1.00 41.56 337 VAL A C 1
ATOM 2757 O O . VAL A 1 337 ? 29.354 -33.936 -51.743 1.00 41.56 337 VAL A O 1
ATOM 2760 N N . ASN A 1 338 ? 30.475 -32.065 -52.283 1.00 48.59 338 ASN A N 1
ATOM 2761 C CA . ASN A 1 338 ? 30.656 -31.617 -50.898 1.00 48.59 338 ASN A CA 1
ATOM 2762 C C . ASN A 1 338 ? 29.292 -31.349 -50.227 1.00 48.59 338 ASN A C 1
ATOM 2764 O O . ASN A 1 338 ? 28.506 -30.587 -50.797 1.00 48.59 338 ASN A O 1
ATOM 2768 N N . PRO A 1 339 ? 29.016 -31.886 -49.024 1.00 43.06 339 PRO A N 1
ATOM 2769 C CA . PRO A 1 339 ? 27.961 -31.352 -48.175 1.00 43.06 339 PRO A CA 1
ATOM 2770 C C . PRO A 1 339 ? 28.432 -30.006 -47.607 1.00 43.06 339 PRO A C 1
ATOM 2772 O O . PRO A 1 339 ? 29.484 -29.934 -46.972 1.00 43.06 339 PRO A O 1
ATOM 2775 N N . ASP A 1 340 ? 27.676 -28.939 -47.856 1.00 44.97 340 ASP A N 1
ATOM 2776 C CA . ASP A 1 340 ? 27.904 -27.653 -47.195 1.00 44.97 340 ASP A CA 1
ATOM 2777 C C . ASP A 1 340 ? 27.361 -27.734 -45.752 1.00 44.97 340 ASP A C 1
ATOM 2779 O O . ASP A 1 340 ? 26.167 -28.005 -45.595 1.00 44.97 340 ASP A O 1
ATOM 2783 N N . PRO A 1 341 ? 28.174 -27.526 -44.693 1.00 52.22 341 PRO A N 1
ATOM 2784 C CA . PRO A 1 341 ? 27.732 -27.698 -43.302 1.00 52.22 341 PRO A CA 1
ATOM 2785 C C . PRO A 1 341 ? 26.655 -26.710 -42.822 1.00 52.22 341 PRO A C 1
ATOM 2787 O O . PRO A 1 341 ? 26.231 -26.786 -41.671 1.00 52.22 341 PRO A O 1
ATOM 2790 N N . SER A 1 342 ? 26.241 -25.761 -43.663 1.00 56.12 342 SER A N 1
ATOM 2791 C CA . SER A 1 342 ? 25.271 -24.710 -43.345 1.00 56.12 342 SER A CA 1
ATOM 2792 C C . SER A 1 342 ? 23.847 -25.236 -43.102 1.00 56.12 342 SER A C 1
ATOM 2794 O O . SER A 1 342 ? 23.185 -24.803 -42.160 1.00 56.12 342 SER A O 1
ATOM 2796 N N . LEU A 1 343 ? 23.375 -26.182 -43.922 1.00 52.59 343 LEU A N 1
ATOM 2797 C CA . LEU A 1 343 ? 21.950 -26.533 -43.996 1.00 52.59 343 LEU A CA 1
ATOM 2798 C C . LEU A 1 343 ? 21.458 -27.417 -42.840 1.00 52.59 343 LEU A C 1
ATOM 2800 O O . LEU A 1 343 ? 20.360 -27.185 -42.336 1.00 52.59 343 LEU A O 1
ATOM 2804 N N . ASP A 1 344 ? 22.271 -28.371 -42.369 1.00 53.66 344 ASP A N 1
ATOM 2805 C CA . ASP A 1 344 ? 21.930 -29.180 -41.184 1.00 53.66 344 ASP A CA 1
ATOM 2806 C C . ASP A 1 344 ? 21.782 -28.292 -39.934 1.00 53.66 344 ASP A C 1
ATOM 2808 O O . ASP A 1 344 ? 20.933 -28.543 -39.079 1.00 53.66 344 ASP A O 1
ATOM 2812 N N . VAL A 1 345 ? 22.578 -27.219 -39.835 1.00 57.84 345 VAL A N 1
ATOM 2813 C CA . VAL A 1 345 ? 22.552 -26.290 -38.696 1.00 57.84 345 VAL A CA 1
ATOM 2814 C C . VAL A 1 345 ? 21.270 -25.452 -38.684 1.00 57.84 345 VAL A C 1
ATOM 2816 O O . VAL A 1 345 ? 20.704 -25.236 -37.611 1.00 57.84 345 VAL A O 1
ATOM 2819 N N . GLU A 1 346 ? 20.771 -25.003 -39.840 1.00 57.72 346 GLU A N 1
ATOM 2820 C CA . GLU A 1 346 ? 19.511 -24.247 -39.904 1.00 57.72 346 GLU A CA 1
ATOM 2821 C C . GLU A 1 346 ? 18.301 -25.103 -39.505 1.00 57.72 346 GLU A C 1
ATOM 2823 O O . GLU A 1 346 ? 17.493 -24.665 -38.678 1.00 57.72 346 GLU A O 1
ATOM 2828 N N . ASP A 1 347 ? 18.190 -26.331 -40.022 1.00 58.97 347 ASP A N 1
ATOM 2829 C CA . ASP A 1 347 ? 17.058 -27.210 -39.702 1.00 58.97 347 ASP A CA 1
ATOM 2830 C C . ASP A 1 347 ? 17.112 -27.685 -38.237 1.00 58.97 347 ASP A C 1
ATOM 2832 O O . ASP A 1 347 ? 16.096 -27.689 -37.537 1.00 58.97 347 ASP A O 1
ATOM 2836 N N . GLU A 1 348 ? 18.309 -27.947 -37.695 1.00 65.19 348 GLU A N 1
ATOM 2837 C CA . GLU A 1 348 ? 18.484 -28.242 -36.269 1.00 65.19 348 GLU A CA 1
ATOM 2838 C C . GLU A 1 348 ? 18.121 -27.034 -35.375 1.00 65.19 348 GLU A C 1
ATOM 2840 O O . GLU A 1 348 ? 17.511 -27.209 -34.315 1.00 65.19 348 GLU A O 1
ATOM 2845 N N . ILE A 1 349 ? 18.425 -25.796 -35.791 1.00 69.31 349 ILE A N 1
ATOM 2846 C CA . ILE A 1 349 ? 18.006 -24.566 -35.091 1.00 69.31 349 ILE A CA 1
ATOM 2847 C C . ILE A 1 349 ? 16.481 -24.392 -35.133 1.00 69.31 349 ILE A C 1
ATOM 2849 O O . ILE A 1 349 ? 15.879 -24.052 -34.107 1.00 69.31 349 ILE A O 1
ATOM 2853 N N . LEU A 1 350 ? 15.835 -24.659 -36.271 1.00 71.38 350 LEU A N 1
ATOM 2854 C CA . LEU A 1 350 ? 14.374 -24.622 -36.393 1.00 71.38 350 LEU A CA 1
ATOM 2855 C C . LEU A 1 350 ? 13.716 -25.688 -35.508 1.00 71.38 350 LEU A C 1
ATOM 2857 O O . LEU A 1 350 ? 12.790 -25.368 -34.755 1.00 71.38 350 LEU A O 1
ATOM 2861 N N . HIS A 1 351 ? 14.243 -26.915 -35.492 1.00 77.00 351 HIS A N 1
ATOM 2862 C CA . HIS A 1 351 ? 13.765 -27.973 -34.601 1.00 77.00 351 HIS A CA 1
ATOM 2863 C C . HIS A 1 351 ? 13.983 -27.633 -33.117 1.00 77.00 351 HIS A C 1
ATOM 2865 O O . HIS A 1 351 ? 13.106 -27.908 -32.293 1.00 77.00 351 HIS A O 1
ATOM 2871 N N . LYS A 1 352 ? 15.102 -26.983 -32.760 1.00 78.19 352 LYS A N 1
ATOM 2872 C CA . LYS A 1 352 ? 15.365 -26.457 -31.405 1.00 78.19 352 LYS A CA 1
ATOM 2873 C C . LYS A 1 352 ? 14.384 -25.343 -31.017 1.00 78.19 352 LYS A C 1
ATOM 2875 O O . LYS A 1 352 ? 13.926 -25.330 -29.876 1.00 78.19 352 LYS A O 1
ATOM 2880 N N . ARG A 1 353 ? 14.017 -24.438 -31.936 1.00 81.69 353 ARG A N 1
ATOM 2881 C CA . ARG A 1 353 ? 13.002 -23.392 -31.692 1.00 81.69 353 ARG A CA 1
ATOM 2882 C C . ARG A 1 353 ? 11.609 -23.997 -31.495 1.00 81.69 353 ARG A C 1
ATOM 2884 O O . ARG A 1 353 ? 10.971 -23.694 -30.491 1.00 81.69 353 ARG A O 1
ATOM 2891 N N . CYS A 1 354 ? 11.168 -24.878 -32.392 1.00 78.38 354 CYS A N 1
ATOM 2892 C CA . CYS A 1 354 ? 9.846 -25.509 -32.302 1.00 78.38 354 CYS A CA 1
ATOM 2893 C C . CYS A 1 354 ? 9.707 -26.382 -31.044 1.00 78.38 354 CYS A C 1
ATOM 2895 O O . CYS A 1 354 ? 8.650 -26.392 -30.417 1.00 78.38 354 CYS A O 1
ATOM 2897 N N . ARG A 1 355 ? 10.786 -27.069 -30.633 1.00 77.88 355 ARG A N 1
ATOM 2898 C CA . ARG A 1 355 ? 10.819 -27.827 -29.375 1.00 77.88 355 ARG A CA 1
ATOM 2899 C C . ARG A 1 355 ? 10.601 -26.918 -28.163 1.00 77.88 355 ARG A C 1
ATOM 2901 O O . ARG A 1 355 ? 9.700 -27.197 -27.382 1.00 77.88 355 ARG A O 1
ATOM 2908 N N . ARG A 1 356 ? 11.348 -25.812 -28.055 1.00 83.75 356 ARG A N 1
ATOM 2909 C CA . ARG A 1 356 ? 11.187 -24.831 -26.964 1.00 83.75 356 ARG A CA 1
ATOM 2910 C C . ARG A 1 356 ? 9.777 -24.246 -26.917 1.00 83.75 356 ARG A C 1
ATOM 2912 O O . ARG A 1 356 ? 9.209 -24.120 -25.844 1.00 83.75 356 ARG A O 1
ATOM 2919 N N . GLU A 1 357 ? 9.182 -23.946 -28.072 1.00 86.69 357 GLU A N 1
ATOM 2920 C CA . GLU A 1 357 ? 7.809 -23.429 -28.124 1.00 86.69 357 GLU A CA 1
ATOM 2921 C C . GLU A 1 357 ? 6.763 -24.472 -27.674 1.00 86.69 357 GLU A C 1
ATOM 2923 O O . GLU A 1 357 ? 5.727 -24.100 -27.121 1.00 86.69 357 GLU A O 1
ATOM 2928 N N . SER A 1 358 ? 7.026 -25.773 -27.865 1.00 79.75 358 SER A N 1
ATOM 2929 C CA . SER A 1 358 ? 6.233 -26.846 -27.244 1.00 79.75 358 SER A CA 1
ATOM 2930 C C . SER A 1 358 ? 6.472 -26.899 -25.738 1.00 79.75 358 SER A C 1
ATOM 2932 O O . SER A 1 358 ? 5.518 -26.813 -24.977 1.00 79.75 358 SER A O 1
ATOM 2934 N N . GLU A 1 359 ? 7.732 -26.936 -25.297 1.00 87.62 359 GLU A N 1
ATOM 2935 C CA . GLU A 1 359 ? 8.116 -26.989 -23.879 1.00 87.62 359 GLU A CA 1
ATOM 2936 C C . GLU A 1 359 ? 7.540 -25.801 -23.076 1.00 87.62 359 GLU A C 1
ATOM 2938 O O . GLU A 1 359 ? 7.098 -25.978 -21.937 1.00 87.62 359 GLU A O 1
ATOM 2943 N N . ASP A 1 360 ? 7.451 -24.610 -23.678 1.00 89.50 360 ASP A N 1
ATOM 2944 C CA . ASP A 1 360 ? 6.771 -23.430 -23.131 1.00 89.50 360 ASP A CA 1
ATOM 2945 C C . ASP A 1 360 ? 5.249 -23.621 -23.034 1.00 89.50 360 ASP A C 1
ATOM 2947 O O . ASP A 1 360 ? 4.644 -23.275 -22.014 1.00 89.50 360 ASP A O 1
ATOM 2951 N N . LYS A 1 361 ? 4.603 -24.179 -24.068 1.00 86.56 361 LYS A N 1
ATOM 2952 C CA . LYS A 1 361 ? 3.158 -24.483 -24.059 1.00 86.56 361 LYS A CA 1
ATOM 2953 C C . LYS A 1 361 ? 2.827 -25.554 -23.024 1.00 86.56 361 LYS A C 1
ATOM 2955 O O . LYS A 1 361 ? 1.917 -25.349 -22.228 1.00 86.56 361 LYS A O 1
ATOM 2960 N N . ASP A 1 362 ? 3.617 -26.618 -22.947 1.00 86.88 362 ASP A N 1
ATOM 2961 C CA . ASP A 1 362 ? 3.490 -27.694 -21.962 1.00 86.88 362 ASP A CA 1
ATOM 2962 C C . ASP A 1 362 ? 3.741 -27.179 -20.534 1.00 86.88 362 ASP A C 1
ATOM 2964 O O . ASP A 1 362 ? 3.142 -27.643 -19.564 1.00 86.88 362 ASP A O 1
ATOM 2968 N N . SER A 1 363 ? 4.604 -26.174 -20.368 1.00 86.69 363 SER A N 1
ATOM 2969 C CA . SER A 1 363 ? 4.813 -25.494 -19.081 1.00 86.69 363 SER A CA 1
ATOM 2970 C C . SER A 1 363 ? 3.647 -24.577 -18.699 1.00 86.69 363 SER A C 1
ATOM 2972 O O . SER A 1 363 ? 3.269 -24.546 -17.528 1.00 86.69 363 SER A O 1
ATOM 2974 N N . ARG A 1 364 ? 3.022 -23.893 -19.669 1.00 90.62 364 ARG A N 1
ATOM 2975 C CA . ARG A 1 364 ? 1.786 -23.114 -19.462 1.00 90.62 364 ARG A CA 1
ATOM 2976 C C . ARG A 1 364 ? 0.583 -24.011 -19.162 1.00 90.62 364 ARG A C 1
ATOM 2978 O O . ARG A 1 364 ? -0.194 -23.673 -18.276 1.00 90.62 364 ARG A O 1
ATOM 2985 N N . LEU A 1 365 ? 0.448 -25.153 -19.839 1.00 90.81 365 LEU A N 1
ATOM 2986 C CA . LEU A 1 365 ? -0.607 -26.139 -19.579 1.00 90.81 365 LEU A CA 1
ATOM 2987 C C . LEU A 1 365 ? -0.490 -26.701 -18.159 1.00 90.81 365 LEU A C 1
ATOM 2989 O O . LEU A 1 365 ? -1.434 -26.564 -17.389 1.00 90.81 365 LEU A O 1
ATOM 2993 N N . ARG A 1 366 ? 0.694 -27.185 -17.759 1.00 90.56 366 ARG A N 1
ATOM 2994 C CA . ARG A 1 366 ? 0.945 -27.663 -16.384 1.00 90.56 366 ARG A CA 1
ATOM 2995 C C . ARG A 1 366 ? 0.700 -26.594 -15.315 1.00 90.56 366 ARG A C 1
ATOM 2997 O O . ARG A 1 366 ? 0.326 -26.914 -14.192 1.00 90.56 366 ARG A O 1
ATOM 3004 N N . GLU A 1 367 ? 0.903 -25.319 -15.638 1.00 90.50 367 GLU A N 1
ATOM 3005 C CA . GLU A 1 367 ? 0.589 -24.207 -14.736 1.00 90.50 367 GLU A CA 1
ATOM 3006 C C . GLU A 1 367 ? -0.920 -23.909 -14.652 1.00 90.50 367 GLU A C 1
ATOM 3008 O O . GLU A 1 367 ? -1.426 -23.614 -13.570 1.00 90.50 367 GLU A O 1
ATOM 3013 N N . LEU A 1 368 ? -1.664 -24.043 -15.753 1.00 90.62 368 LEU A N 1
ATOM 3014 C CA . LEU A 1 368 ? -3.129 -23.963 -15.747 1.00 90.62 368 LEU A CA 1
ATOM 3015 C C . LEU A 1 368 ? -3.763 -25.157 -15.015 1.00 90.62 368 LEU A C 1
ATOM 3017 O O . LEU A 1 368 ? -4.696 -24.959 -14.240 1.00 90.62 368 LEU A O 1
ATOM 3021 N N . GLU A 1 369 ? -3.221 -26.366 -15.176 1.00 88.69 369 GLU A N 1
ATOM 3022 C CA . GLU A 1 369 ? -3.639 -27.568 -14.441 1.00 88.69 369 GLU A CA 1
ATOM 3023 C C . GLU A 1 369 ? -3.458 -27.398 -12.926 1.00 88.69 369 GLU A C 1
ATOM 3025 O O . GLU A 1 369 ? -4.392 -27.657 -12.167 1.00 88.69 369 GLU A O 1
ATOM 3030 N N . ARG A 1 370 ? -2.308 -26.876 -12.466 1.00 93.44 370 ARG A N 1
ATOM 3031 C CA . ARG A 1 370 ? -2.092 -26.543 -11.042 1.00 93.44 370 ARG A CA 1
ATOM 3032 C C . ARG A 1 370 ? -3.103 -25.529 -10.515 1.00 93.44 370 ARG A C 1
ATOM 3034 O O . ARG A 1 370 ? -3.548 -25.657 -9.377 1.00 93.44 370 ARG A O 1
ATOM 3041 N N . ARG A 1 371 ? -3.448 -24.513 -11.314 1.00 90.69 371 ARG A N 1
ATOM 3042 C CA . ARG A 1 371 ? -4.436 -23.487 -10.936 1.00 90.69 371 ARG A CA 1
ATOM 3043 C C . ARG A 1 371 ? -5.833 -24.081 -10.832 1.00 90.69 371 ARG A C 1
ATOM 3045 O O . ARG A 1 371 ? -6.487 -23.855 -9.821 1.00 90.69 371 ARG A O 1
ATOM 3052 N N . LEU A 1 372 ? -6.235 -24.912 -11.794 1.00 91.38 372 LEU A N 1
ATOM 3053 C CA . LEU A 1 372 ? -7.501 -25.640 -11.747 1.00 91.38 372 LEU A CA 1
ATOM 3054 C C . LEU A 1 372 ? -7.568 -26.560 -10.518 1.00 91.38 372 LEU A C 1
ATOM 3056 O O . LEU A 1 372 ? -8.522 -26.478 -9.755 1.00 91.38 372 LEU A O 1
ATOM 3060 N N . GLN A 1 373 ? -6.514 -27.338 -10.246 1.00 92.25 373 GLN A N 1
ATOM 3061 C CA . GLN A 1 373 ? -6.409 -28.175 -9.043 1.00 92.25 373 GLN A CA 1
ATOM 3062 C C . GLN A 1 373 ? -6.361 -27.374 -7.734 1.00 92.25 373 GLN A C 1
ATOM 3064 O O . GLN A 1 373 ? -6.659 -27.921 -6.673 1.00 92.25 373 GLN A O 1
ATOM 3069 N N . LYS A 1 374 ? -5.926 -26.107 -7.751 1.00 93.00 374 LYS A N 1
ATOM 3070 C CA . LYS A 1 374 ? -5.997 -25.215 -6.583 1.00 93.00 374 LYS A CA 1
ATOM 3071 C C . LYS A 1 374 ? -7.432 -24.735 -6.373 1.00 93.00 374 LYS A C 1
ATOM 3073 O O . LYS A 1 374 ? -7.939 -24.883 -5.272 1.00 93.00 374 LYS A O 1
ATOM 3078 N N . GLN A 1 375 ? -8.097 -24.277 -7.433 1.00 89.19 375 GLN A N 1
ATOM 3079 C CA . GLN A 1 375 ? -9.497 -23.845 -7.386 1.00 89.19 375 GLN A CA 1
ATOM 3080 C C . GLN A 1 375 ? -10.454 -24.991 -7.028 1.00 89.19 375 GLN A C 1
ATOM 3082 O O . GLN A 1 375 ? -11.403 -24.773 -6.288 1.00 89.19 375 GLN A O 1
ATOM 3087 N N . GLN A 1 376 ? -10.193 -26.218 -7.490 1.00 90.31 376 GLN A N 1
ATOM 3088 C CA . GLN A 1 376 ? -10.957 -27.407 -7.094 1.00 90.31 376 GLN A CA 1
ATOM 3089 C C . GLN A 1 376 ? -10.872 -27.647 -5.583 1.00 90.31 376 GLN A C 1
ATOM 3091 O O . GLN A 1 376 ? -11.911 -27.707 -4.939 1.00 90.31 376 GLN A O 1
ATOM 3096 N N . ARG A 1 377 ? -9.666 -27.637 -4.999 1.00 91.38 377 ARG A N 1
ATOM 3097 C CA . ARG A 1 377 ? -9.482 -27.754 -3.540 1.00 91.38 377 ARG A CA 1
ATOM 3098 C C . ARG A 1 377 ? -10.056 -26.577 -2.754 1.00 91.38 377 ARG A C 1
ATOM 3100 O O . ARG A 1 377 ? -10.589 -26.772 -1.672 1.00 91.38 377 ARG A O 1
ATOM 3107 N N . GLU A 1 378 ? -9.988 -25.362 -3.293 1.00 91.81 378 GLU A N 1
ATOM 3108 C CA . GLU A 1 378 ? -10.647 -24.190 -2.697 1.00 91.81 378 GLU A CA 1
ATOM 3109 C C . GLU A 1 378 ? -12.177 -24.318 -2.720 1.00 91.81 378 GLU A C 1
ATOM 3111 O O . GLU A 1 378 ? -12.833 -23.865 -1.789 1.00 91.81 378 GLU A O 1
ATOM 3116 N N . HIS A 1 379 ? -12.754 -24.956 -3.743 1.00 88.56 379 HIS A N 1
ATOM 3117 C CA . HIS A 1 379 ? -14.178 -25.286 -3.779 1.00 88.56 379 HIS A CA 1
ATOM 3118 C C . HIS A 1 379 ? -14.534 -26.456 -2.850 1.00 88.56 379 HIS A C 1
ATOM 3120 O O . HIS A 1 379 ? -15.561 -26.379 -2.184 1.00 88.56 379 HIS A O 1
ATOM 3126 N N . GLU A 1 380 ? -13.695 -27.488 -2.751 1.00 92.44 380 GLU A N 1
ATOM 3127 C CA . GLU A 1 380 ? -13.856 -28.611 -1.813 1.00 92.44 380 GLU A CA 1
ATOM 3128 C C . GLU A 1 380 ? -13.837 -28.107 -0.356 1.00 92.44 380 GLU A C 1
ATOM 3130 O O . GLU A 1 380 ? -14.829 -28.283 0.347 1.00 92.44 380 GLU A O 1
ATOM 3135 N N . GLU A 1 381 ? -12.820 -27.331 0.056 1.00 92.75 381 GLU A N 1
ATOM 3136 C CA . GLU A 1 381 ? -12.772 -26.708 1.394 1.00 92.75 381 GLU A CA 1
ATOM 3137 C C . GLU A 1 381 ? -13.921 -25.691 1.648 1.00 92.75 381 GLU A C 1
ATOM 3139 O O . GLU A 1 381 ? -14.127 -25.246 2.783 1.00 92.75 381 GLU A O 1
ATOM 3144 N N . LEU A 1 382 ? -14.633 -25.227 0.612 1.00 89.56 382 LEU A N 1
ATOM 3145 C CA . LEU A 1 382 ? -15.824 -24.375 0.757 1.00 89.56 382 LEU A CA 1
ATOM 3146 C C . LEU A 1 382 ? -17.114 -25.195 0.863 1.00 89.56 382 LEU A C 1
ATOM 3148 O O . LEU A 1 382 ? -18.043 -24.750 1.533 1.00 89.56 382 LEU A O 1
ATOM 3152 N N . VAL A 1 383 ? -17.181 -26.376 0.243 1.00 91.81 383 VAL A N 1
ATOM 3153 C CA . VAL A 1 383 ? -18.283 -27.330 0.436 1.00 91.81 383 VAL A CA 1
ATOM 3154 C C . VAL A 1 383 ? -18.217 -27.911 1.845 1.00 91.81 383 VAL A C 1
ATOM 3156 O O . VAL A 1 383 ? -19.201 -27.795 2.566 1.00 91.81 383 VAL A O 1
ATOM 3159 N N . GLU A 1 384 ? -17.050 -28.393 2.285 1.00 91.06 384 GLU A N 1
ATOM 3160 C CA . GLU A 1 384 ? -16.839 -28.907 3.649 1.00 91.06 384 GLU A CA 1
ATOM 3161 C C . GLU A 1 384 ? -17.276 -27.884 4.713 1.00 91.06 384 GLU A C 1
ATOM 3163 O O . GLU A 1 384 ? -18.047 -28.206 5.613 1.00 91.06 384 GLU A O 1
ATOM 3168 N N . ARG A 1 385 ? -16.883 -26.609 4.567 1.00 89.75 385 ARG A N 1
ATOM 3169 C CA . ARG A 1 385 ? -17.299 -25.533 5.489 1.00 89.75 385 ARG A CA 1
ATOM 3170 C C . ARG A 1 385 ? -18.789 -25.203 5.432 1.00 89.75 385 ARG A C 1
ATOM 3172 O O . ARG A 1 385 ? -19.337 -24.753 6.434 1.00 89.75 385 ARG A O 1
ATOM 3179 N N . ASN A 1 386 ? -19.452 -25.387 4.291 1.00 82.94 386 ASN A N 1
ATOM 3180 C CA . ASN A 1 386 ? -20.904 -25.227 4.216 1.00 82.94 386 ASN A CA 1
ATOM 3181 C C . ASN A 1 386 ? -21.618 -26.402 4.900 1.00 82.94 386 ASN A C 1
ATOM 3183 O O . ASN A 1 386 ? -22.570 -26.165 5.635 1.00 82.94 386 ASN A O 1
ATOM 3187 N N . GLU A 1 387 ? -21.127 -27.634 4.742 1.00 92.69 387 GLU A N 1
ATOM 3188 C CA . GLU A 1 387 ? -21.648 -28.814 5.446 1.00 92.69 387 GLU A CA 1
ATOM 3189 C C . GLU A 1 387 ? -21.441 -28.702 6.972 1.00 92.69 387 GLU A C 1
ATOM 3191 O O . GLU A 1 387 ? -22.369 -28.972 7.736 1.00 92.69 387 GLU A O 1
ATOM 3196 N N . GLU A 1 388 ? -20.286 -28.200 7.433 1.00 92.69 388 GLU A N 1
ATOM 3197 C CA . GLU A 1 388 ? -20.051 -27.841 8.844 1.00 92.69 388 GLU A CA 1
ATOM 3198 C C . GLU A 1 388 ? -21.053 -26.788 9.352 1.00 92.69 388 GLU A C 1
ATOM 3200 O O . GLU A 1 388 ? -21.588 -26.914 10.456 1.00 92.69 388 GLU A O 1
ATOM 3205 N N . LEU A 1 389 ? -21.329 -25.744 8.562 1.00 88.62 389 LEU A N 1
ATOM 3206 C CA . LEU A 1 389 ? -22.280 -24.691 8.931 1.00 88.62 389 LEU A CA 1
ATOM 3207 C C . LEU A 1 389 ? -23.731 -25.190 8.944 1.00 88.62 389 LEU A C 1
ATOM 3209 O O . LEU A 1 389 ? -24.483 -24.815 9.843 1.00 88.62 389 LEU A O 1
ATOM 3213 N N . GLU A 1 390 ? -24.130 -26.050 8.005 1.00 88.75 390 GLU A N 1
ATOM 3214 C CA . GLU A 1 390 ? -25.450 -26.692 8.004 1.00 88.75 390 GLU A CA 1
ATOM 3215 C C . GLU A 1 390 ? -25.617 -27.642 9.200 1.00 88.75 390 GLU A C 1
ATOM 3217 O O . GLU A 1 390 ? -26.664 -27.621 9.853 1.00 88.75 390 GLU A O 1
ATOM 3222 N N . ALA A 1 391 ? -24.573 -28.395 9.567 1.00 90.56 391 ALA A N 1
ATOM 3223 C CA . ALA A 1 391 ? -24.566 -29.224 10.771 1.00 90.56 391 ALA A CA 1
ATOM 3224 C C . ALA A 1 391 ? -24.718 -28.382 12.051 1.00 90.56 391 ALA A C 1
ATOM 3226 O O . ALA A 1 391 ? -25.604 -28.657 12.861 1.00 90.56 391 ALA A O 1
ATOM 3227 N N . LEU A 1 392 ? -23.932 -27.308 12.205 1.00 91.44 392 LEU A N 1
ATOM 3228 C CA . LEU A 1 392 ? -24.011 -26.398 13.358 1.00 91.44 392 LEU A CA 1
ATOM 3229 C C . LEU A 1 392 ? -25.363 -25.668 13.451 1.00 91.44 392 LEU A C 1
ATOM 3231 O O . LEU A 1 392 ? -25.873 -25.447 14.551 1.00 91.44 392 LEU A O 1
ATOM 3235 N N . LEU A 1 393 ? -25.975 -25.312 12.315 1.00 88.25 393 LEU A N 1
ATOM 3236 C CA . LEU A 1 393 ? -27.337 -24.765 12.277 1.00 88.25 393 LEU A CA 1
ATOM 3237 C C . LEU A 1 393 ? -28.378 -25.809 12.708 1.00 88.25 393 LEU A C 1
ATOM 3239 O O . LEU A 1 393 ? -29.298 -25.474 13.457 1.00 88.25 393 LEU A O 1
ATOM 3243 N N . GLY A 1 394 ? -28.214 -27.069 12.294 1.00 91.19 394 GLY A N 1
ATOM 3244 C CA . GLY A 1 394 ? -29.044 -28.190 12.738 1.00 91.19 394 GLY A CA 1
ATOM 3245 C C . GLY A 1 394 ? -28.929 -28.456 14.242 1.00 91.19 394 GLY A C 1
ATOM 3246 O O . GLY A 1 394 ? -29.947 -28.574 14.923 1.00 91.19 394 GLY A O 1
ATOM 3247 N N . GLU A 1 395 ? -27.709 -28.482 14.785 1.00 90.75 395 GLU A N 1
ATOM 3248 C CA . GLU A 1 395 ? -27.451 -28.607 16.227 1.00 90.75 395 GLU A CA 1
ATOM 3249 C C . GLU A 1 395 ? -28.098 -27.461 17.018 1.00 90.75 395 GLU A C 1
ATOM 3251 O O . GLU A 1 395 ? -28.834 -27.715 17.972 1.00 90.75 395 GLU A O 1
ATOM 3256 N N . ALA A 1 396 ? -27.916 -26.209 16.585 1.00 88.00 396 ALA A N 1
ATOM 3257 C CA . ALA A 1 396 ? -28.529 -25.047 17.229 1.00 88.00 396 ALA A CA 1
ATOM 3258 C C . ALA A 1 396 ? -30.070 -25.075 17.166 1.00 88.00 396 ALA A C 1
ATOM 3260 O O . ALA A 1 396 ? -30.743 -24.727 18.141 1.00 88.00 396 ALA A O 1
ATOM 3261 N N . GLN A 1 397 ? -30.652 -25.520 16.046 1.00 88.88 397 GLN A N 1
ATOM 3262 C CA . GLN A 1 397 ? -32.103 -25.664 15.903 1.00 88.88 397 GLN A CA 1
ATOM 3263 C C . GLN A 1 397 ? -32.670 -26.784 16.792 1.00 88.88 397 GLN A C 1
ATOM 3265 O O . GLN A 1 397 ? -33.775 -26.631 17.325 1.00 88.88 397 GLN A O 1
ATOM 3270 N N . ASN A 1 398 ? -31.920 -27.877 16.974 1.00 90.44 398 ASN A N 1
ATOM 3271 C CA . ASN A 1 398 ? -32.276 -28.982 17.864 1.00 90.44 398 ASN A CA 1
ATOM 3272 C C . ASN A 1 398 ? -32.163 -28.581 19.340 1.00 90.44 398 ASN A C 1
ATOM 3274 O O . ASN A 1 398 ? -33.132 -28.757 20.071 1.00 90.44 398 ASN A O 1
ATOM 3278 N N . ALA A 1 399 ? -31.066 -27.944 19.760 1.00 90.38 399 ALA A N 1
ATOM 3279 C CA . ALA A 1 399 ? -30.910 -27.433 21.125 1.00 90.38 399 ALA A CA 1
ATOM 3280 C C . ALA A 1 399 ? -32.053 -26.470 21.498 1.00 90.38 399 ALA A C 1
ATOM 3282 O O . ALA A 1 399 ? -32.755 -26.683 22.484 1.00 90.38 399 ALA A O 1
ATOM 3283 N N . ALA A 1 400 ? -32.356 -25.498 20.629 1.00 83.56 400 ALA A N 1
ATOM 3284 C CA . ALA A 1 400 ? -33.478 -24.582 20.835 1.00 83.56 400 ALA A CA 1
ATOM 3285 C C . ALA A 1 400 ? -34.857 -25.280 20.815 1.00 83.56 400 ALA A C 1
ATOM 3287 O O . ALA A 1 400 ? -35.845 -24.708 21.276 1.00 83.56 400 ALA A O 1
ATOM 3288 N N . LYS A 1 401 ? -34.975 -26.490 20.247 1.00 93.19 401 LYS A N 1
ATOM 3289 C CA . LYS A 1 401 ? -36.190 -27.320 20.316 1.00 93.19 401 LYS A CA 1
ATOM 3290 C C . LYS A 1 401 ? -36.267 -28.075 21.644 1.00 93.19 401 LYS A C 1
ATOM 3292 O O . LYS A 1 401 ? -37.336 -28.083 22.244 1.00 93.19 401 LYS A O 1
ATOM 3297 N N . GLU A 1 402 ? -35.159 -28.637 22.114 1.00 91.81 402 GLU A N 1
ATOM 3298 C CA . GLU A 1 402 ? -35.067 -29.307 23.414 1.00 91.81 402 GLU A CA 1
ATOM 3299 C C . GLU A 1 402 ? -35.321 -28.333 24.576 1.00 91.81 402 GLU A C 1
ATOM 3301 O O . GLU A 1 402 ? -36.054 -28.682 25.496 1.00 91.81 402 GLU A O 1
ATOM 3306 N N . GLU A 1 403 ? -34.820 -27.094 24.511 1.00 88.62 403 GLU A N 1
ATOM 3307 C CA . GLU A 1 403 ? -35.148 -26.026 25.474 1.00 88.62 403 GLU A CA 1
ATOM 3308 C C . GLU A 1 403 ? -36.657 -25.720 25.509 1.00 88.62 403 GLU A C 1
ATOM 3310 O O . GLU A 1 403 ? -37.253 -25.609 26.581 1.00 88.62 403 GLU A O 1
ATOM 3315 N N . ARG A 1 404 ? -37.314 -25.636 24.340 1.00 88.06 404 ARG A N 1
ATOM 3316 C CA . ARG A 1 404 ? -38.773 -25.431 24.263 1.00 88.06 404 ARG A CA 1
ATOM 3317 C C . ARG A 1 404 ? -39.550 -26.598 24.871 1.00 88.06 404 ARG A C 1
ATOM 3319 O O . ARG A 1 404 ? -40.495 -26.358 25.615 1.00 88.06 404 ARG A O 1
ATOM 3326 N N . GLU A 1 405 ? -39.143 -27.835 24.592 1.00 92.44 405 GLU A N 1
ATOM 3327 C CA . GLU A 1 405 ? -39.777 -29.044 25.140 1.00 92.44 405 GLU A CA 1
ATOM 3328 C C . GLU A 1 405 ? -39.556 -29.168 26.661 1.00 92.44 405 GLU A C 1
ATOM 3330 O O . GLU A 1 405 ? -40.468 -29.574 27.386 1.00 92.44 405 GLU A O 1
ATOM 3335 N N . GLN A 1 406 ? -38.396 -28.738 27.173 1.00 88.88 406 GLN A N 1
ATOM 3336 C CA . GLN A 1 406 ? -38.132 -28.622 28.612 1.00 88.88 406 GLN A CA 1
ATOM 3337 C C . GLN A 1 406 ? -39.055 -27.588 29.269 1.00 88.88 406 GLN A C 1
ATOM 3339 O O . GLN A 1 406 ? -39.764 -27.929 30.217 1.00 88.88 406 GLN A O 1
ATOM 3344 N N . HIS A 1 407 ? -39.128 -26.366 28.736 1.00 88.56 407 HIS A N 1
ATOM 3345 C CA . HIS A 1 407 ? -40.009 -25.327 29.277 1.00 88.56 407 HIS A CA 1
ATOM 3346 C C . HIS A 1 407 ? -41.498 -25.694 29.185 1.00 88.56 407 HIS A C 1
ATOM 3348 O O . HIS A 1 407 ? -42.262 -25.378 30.096 1.00 88.56 407 HIS A O 1
ATOM 3354 N N . GLU A 1 408 ? -41.932 -26.408 28.144 1.00 92.69 408 GLU A N 1
ATOM 3355 C CA . GLU A 1 408 ? -43.300 -26.932 28.051 1.00 92.69 408 GLU A CA 1
ATOM 3356 C C . GLU A 1 408 ? -43.583 -27.955 29.172 1.00 92.69 408 GLU A C 1
ATOM 3358 O O . GLU A 1 408 ? -44.591 -27.842 29.877 1.00 92.69 408 GLU A O 1
ATOM 3363 N N . CYS A 1 409 ? -42.642 -28.869 29.446 1.00 89.69 409 CYS A N 1
ATOM 3364 C CA . CYS A 1 409 ? -42.725 -29.805 30.574 1.00 89.69 409 CYS A CA 1
ATOM 3365 C C . CYS A 1 409 ? -42.733 -29.105 31.950 1.00 89.69 409 CYS A C 1
ATOM 3367 O O . CYS A 1 409 ? -43.437 -29.547 32.869 1.00 89.69 409 CYS A O 1
ATOM 3369 N N . GLU A 1 410 ? -41.974 -28.017 32.113 1.00 92.50 410 GLU A N 1
ATOM 3370 C CA . GLU A 1 410 ? -41.973 -27.183 33.323 1.00 92.50 410 GLU A CA 1
ATOM 3371 C C . GLU A 1 410 ? -43.311 -26.459 33.512 1.00 92.50 410 GLU A C 1
ATOM 3373 O O . GLU A 1 410 ? -43.886 -26.502 34.604 1.00 92.50 410 GLU A O 1
ATOM 3378 N N . ILE A 1 411 ? -43.845 -25.855 32.445 1.00 88.25 411 ILE A N 1
ATOM 3379 C CA . ILE A 1 411 ? -45.138 -25.162 32.430 1.00 88.25 411 ILE A CA 1
ATOM 3380 C C . ILE A 1 411 ? -46.267 -26.133 32.788 1.00 88.25 411 ILE A C 1
ATOM 3382 O O . ILE A 1 411 ? -47.060 -25.832 33.684 1.00 88.25 411 ILE A O 1
ATOM 3386 N N . GLU A 1 412 ? -46.316 -27.327 32.190 1.00 91.50 412 GLU A N 1
ATOM 3387 C CA . GLU A 1 412 ? -47.256 -28.365 32.623 1.00 91.50 412 GLU A CA 1
ATOM 3388 C C . GLU A 1 412 ? -47.054 -28.751 34.099 1.00 91.50 412 GLU A C 1
ATOM 3390 O O . GLU A 1 412 ? -48.019 -28.979 34.833 1.00 91.50 412 GLU A O 1
ATOM 3395 N N . GLY A 1 413 ? -45.800 -28.856 34.549 1.00 90.25 413 GLY A N 1
ATOM 3396 C CA . GLY A 1 413 ? -45.449 -29.170 35.932 1.00 90.25 413 GLY A CA 1
ATOM 3397 C C . GLY A 1 413 ? -45.986 -28.138 36.925 1.00 90.25 413 GLY A C 1
ATOM 3398 O O . GLY A 1 413 ? -46.489 -28.510 37.991 1.00 90.25 413 GLY A O 1
ATOM 3399 N N . LEU A 1 414 ? -45.936 -26.856 36.560 1.00 89.31 414 LEU A N 1
ATOM 3400 C CA . LEU A 1 414 ? -46.506 -25.741 37.315 1.00 89.31 414 LEU A CA 1
ATOM 3401 C C . LEU A 1 414 ? -48.039 -25.747 37.259 1.00 89.31 414 LEU A C 1
ATOM 3403 O O . LEU A 1 414 ? -48.670 -25.687 38.313 1.00 89.31 414 LEU A O 1
ATOM 3407 N N . GLN A 1 415 ? -48.656 -25.941 36.090 1.00 81.50 415 GLN A N 1
ATOM 3408 C CA . GLN A 1 415 ? -50.115 -26.093 35.960 1.00 81.50 415 GLN A CA 1
ATOM 3409 C C . GLN A 1 415 ? -50.647 -27.257 36.820 1.00 81.50 415 GLN A C 1
ATOM 3411 O O . GLN A 1 415 ? -51.631 -27.113 37.549 1.00 81.50 415 GLN A O 1
ATOM 3416 N N . ARG A 1 416 ? -49.936 -28.395 36.837 1.00 91.25 416 ARG A N 1
ATOM 3417 C CA . ARG A 1 416 ? -50.221 -29.557 37.700 1.00 91.25 416 ARG A CA 1
ATOM 3418 C C . ARG A 1 416 ? -49.975 -29.297 39.195 1.00 91.25 416 ARG A C 1
ATOM 3420 O O . ARG A 1 416 ? -50.462 -30.072 40.020 1.00 91.25 416 ARG A O 1
ATOM 3427 N N . LYS A 1 417 ? -49.226 -28.259 39.589 1.00 91.75 417 LYS A N 1
ATOM 3428 C CA . LYS A 1 417 ? -49.135 -27.788 40.989 1.00 91.75 417 LYS A CA 1
ATOM 3429 C C . LYS A 1 417 ? -50.297 -26.847 41.318 1.00 91.75 417 LYS A C 1
ATOM 3431 O O . LYS A 1 417 ? -51.008 -27.111 42.283 1.00 91.75 417 LYS A O 1
ATOM 3436 N N . ILE A 1 418 ? -50.544 -25.836 40.480 1.00 86.50 418 ILE A N 1
ATOM 3437 C CA . ILE A 1 418 ? -51.635 -24.855 40.625 1.00 86.50 418 ILE A CA 1
ATOM 3438 C C . ILE A 1 418 ? -52.975 -25.572 40.830 1.00 86.50 418 ILE A C 1
ATOM 3440 O O . ILE A 1 418 ? -53.597 -25.400 41.876 1.00 86.50 418 ILE A O 1
ATOM 3444 N N . LYS A 1 419 ? -53.342 -26.493 39.928 1.00 90.88 419 LYS A N 1
ATOM 3445 C CA . LYS A 1 419 ? -54.596 -27.256 40.027 1.00 90.88 419 LYS A CA 1
ATOM 3446 C C . LYS A 1 419 ? -54.746 -28.034 41.342 1.00 90.88 419 LYS A C 1
ATOM 3448 O O . LYS A 1 419 ? -55.842 -28.125 41.891 1.00 90.88 419 LYS A O 1
ATOM 3453 N N . ARG A 1 420 ? -53.654 -28.585 41.891 1.00 89.75 420 ARG A N 1
ATOM 3454 C CA . ARG A 1 420 ? -53.693 -29.277 43.194 1.00 89.75 420 ARG A CA 1
ATOM 3455 C C . ARG A 1 420 ? -53.956 -28.304 44.342 1.00 89.75 420 ARG A C 1
ATOM 3457 O O . ARG A 1 420 ? -54.744 -28.630 45.226 1.00 89.75 420 ARG A O 1
ATOM 3464 N N . HIS A 1 421 ? -53.363 -27.112 44.314 1.00 84.56 421 HIS A N 1
ATOM 3465 C CA . HIS A 1 421 ? -53.632 -26.079 45.316 1.00 84.56 421 HIS A CA 1
ATOM 3466 C C . HIS A 1 421 ? -55.058 -25.512 45.204 1.00 84.56 421 HIS A C 1
ATOM 3468 O O . HIS A 1 421 ? -55.704 -25.322 46.232 1.00 84.56 421 HIS A O 1
ATOM 3474 N N . GLU A 1 422 ? -55.597 -25.335 43.994 1.00 85.75 422 GLU A N 1
ATOM 3475 C CA . GLU A 1 422 ? -57.007 -24.971 43.767 1.00 85.75 422 GLU A CA 1
ATOM 3476 C C . GLU A 1 422 ? -57.965 -26.026 44.346 1.00 85.75 422 GLU A C 1
ATOM 3478 O O . GLU A 1 422 ? -58.879 -25.704 45.111 1.00 85.75 422 GLU A O 1
ATOM 3483 N N . GLU A 1 423 ? -57.720 -27.308 44.057 1.00 84.31 423 GLU A N 1
ATOM 3484 C CA . GLU A 1 423 ? -58.490 -28.416 44.622 1.00 84.31 423 GLU A CA 1
ATOM 3485 C C . GLU A 1 423 ? -58.392 -28.485 46.155 1.00 84.31 423 GLU A C 1
ATOM 3487 O O . GLU A 1 423 ? -59.391 -28.761 46.826 1.00 84.31 423 GLU A O 1
ATOM 3492 N N . GLU A 1 424 ? -57.213 -28.248 46.736 1.00 81.56 424 GLU A N 1
ATOM 3493 C CA . GLU A 1 424 ? -57.045 -28.177 48.188 1.00 81.56 424 GLU A CA 1
ATOM 3494 C C . GLU A 1 424 ? -57.791 -26.989 48.809 1.00 81.56 424 GLU A C 1
ATOM 3496 O O . GLU A 1 424 ? -58.430 -27.156 49.848 1.00 81.56 424 GLU A O 1
ATOM 3501 N N . LEU A 1 425 ? -57.734 -25.802 48.201 1.00 72.44 425 LEU A N 1
ATOM 3502 C CA . LEU A 1 425 ? -58.450 -24.611 48.668 1.00 72.44 425 LEU A CA 1
ATOM 3503 C C . LEU A 1 425 ? -59.968 -24.831 48.621 1.00 72.44 425 LEU A C 1
ATOM 3505 O O . LEU A 1 425 ? -60.662 -24.547 49.599 1.00 72.44 425 LEU A O 1
ATOM 3509 N N . SER A 1 426 ? -60.475 -25.453 47.553 1.00 73.06 426 SER A N 1
ATOM 3510 C CA . SER A 1 426 ? -61.875 -25.880 47.456 1.00 73.06 426 SER A CA 1
ATOM 3511 C C . SER A 1 426 ? -62.255 -26.858 48.581 1.00 73.06 426 SER A C 1
ATOM 3513 O O . SER A 1 426 ? -63.263 -26.666 49.267 1.00 73.06 426 SER A O 1
ATOM 3515 N N . LYS A 1 427 ? -61.419 -27.874 48.845 1.00 74.12 427 LYS A N 1
ATOM 3516 C CA . LYS A 1 427 ? -61.622 -28.850 49.938 1.00 74.12 427 LYS A CA 1
ATOM 3517 C C . LYS A 1 427 ? -61.541 -28.194 51.331 1.00 74.12 427 LYS A C 1
ATOM 3519 O O . LYS A 1 427 ? -62.301 -28.577 52.220 1.00 74.12 427 LYS A O 1
ATOM 3524 N N . ARG A 1 428 ? -60.673 -27.190 51.531 1.00 67.94 428 ARG A N 1
ATOM 3525 C CA . ARG A 1 428 ? -60.577 -26.391 52.773 1.00 67.94 428 ARG A CA 1
ATOM 3526 C C . ARG A 1 428 ? -61.806 -25.500 52.991 1.00 67.94 428 ARG A C 1
ATOM 3528 O O . ARG A 1 428 ? -62.206 -25.325 54.139 1.00 67.94 428 ARG A O 1
ATOM 3535 N N . ASN A 1 429 ? -62.426 -24.989 51.927 1.00 53.56 429 ASN A N 1
ATOM 3536 C CA . ASN A 1 429 ? -63.652 -24.192 52.025 1.00 53.56 429 ASN A CA 1
ATOM 3537 C C . ASN A 1 429 ? -64.888 -25.047 52.347 1.00 53.56 429 ASN A C 1
ATOM 3539 O O . ASN A 1 429 ? -65.674 -24.651 53.204 1.00 53.56 429 ASN A O 1
ATOM 3543 N N . CYS A 1 430 ? -65.028 -26.243 51.762 1.00 48.38 430 CYS A N 1
ATOM 3544 C CA . CYS A 1 430 ? -66.146 -27.147 52.083 1.00 48.38 430 CYS A CA 1
ATOM 3545 C C . CYS A 1 430 ? -66.158 -27.545 53.573 1.00 48.38 430 CYS A C 1
ATOM 3547 O O . CYS A 1 430 ? -67.188 -27.465 54.237 1.00 48.38 430 CYS A O 1
ATOM 3549 N N . LYS A 1 431 ? -64.988 -27.883 54.137 1.00 51.81 431 LYS A N 1
ATOM 3550 C CA . LYS A 1 431 ? -64.840 -28.348 55.532 1.00 51.81 431 LYS A CA 1
ATOM 3551 C C . LYS A 1 431 ? -65.133 -27.298 56.618 1.00 51.81 431 LYS A C 1
ATOM 3553 O O . LYS A 1 431 ? -65.065 -27.630 57.800 1.00 51.81 431 LYS A O 1
ATOM 3558 N N . LYS A 1 432 ? -65.436 -26.045 56.258 1.00 48.22 432 LYS A N 1
ATOM 3559 C CA . LYS A 1 432 ? -65.805 -24.980 57.213 1.00 48.22 432 LYS A CA 1
ATOM 3560 C C . LYS A 1 432 ? -67.305 -24.917 57.535 1.00 48.22 432 LYS A C 1
ATOM 3562 O O . LYS A 1 432 ? -67.679 -24.133 58.400 1.00 48.22 432 LYS A O 1
ATOM 3567 N N . LEU A 1 433 ? -68.149 -25.714 56.872 1.00 40.84 433 LEU A N 1
ATOM 3568 C CA . LEU A 1 433 ? -69.615 -25.640 56.995 1.00 40.84 433 LEU A CA 1
ATOM 3569 C C . LEU A 1 433 ? -70.256 -26.711 57.903 1.00 40.84 433 LEU A C 1
ATOM 3571 O O . LEU A 1 433 ? -71.446 -26.623 58.172 1.00 40.84 433 LEU A O 1
ATOM 3575 N N . GLU A 1 434 ? -69.498 -27.695 58.399 1.00 39.94 434 GLU A N 1
ATOM 3576 C CA . GLU A 1 434 ? -70.050 -28.939 58.982 1.00 39.94 434 GLU A CA 1
ATOM 3577 C C . GLU A 1 434 ? -69.770 -29.126 60.495 1.00 39.94 434 GLU A C 1
ATOM 3579 O O . GLU A 1 434 ? -69.688 -30.260 60.963 1.00 39.94 434 GLU A O 1
ATOM 3584 N N . LYS A 1 435 ? -69.510 -28.055 61.271 1.00 39.66 435 LYS A N 1
ATOM 3585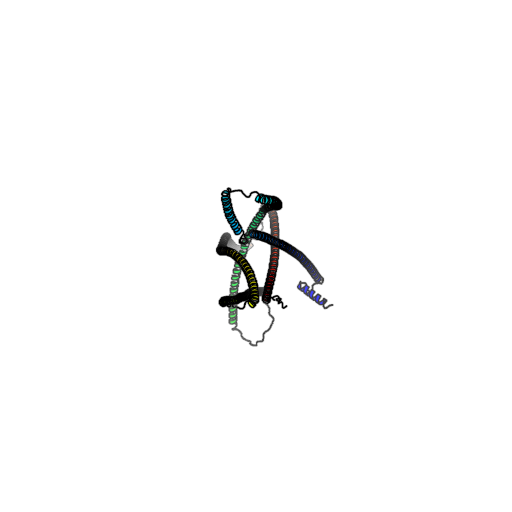 C CA . LYS A 1 435 ? -68.883 -28.195 62.612 1.00 39.66 435 LYS A CA 1
ATOM 3586 C C . LYS A 1 435 ? -69.412 -27.356 63.791 1.00 39.66 435 LYS A C 1
ATOM 3588 O O . LYS A 1 435 ? -68.725 -27.288 64.807 1.00 39.66 435 LYS A O 1
ATOM 3593 N N . ASN A 1 436 ? -70.609 -26.771 63.709 1.00 34.34 436 ASN A N 1
ATOM 3594 C CA . ASN A 1 436 ? -71.192 -25.971 64.803 1.00 34.34 436 ASN A CA 1
ATOM 3595 C C . ASN A 1 436 ? -72.534 -26.532 65.312 1.00 34.34 436 ASN A C 1
ATOM 3597 O O . ASN A 1 436 ? -73.573 -25.917 65.109 1.00 34.34 436 ASN A O 1
ATOM 3601 N N . GLU A 1 437 ? -72.461 -27.678 65.992 1.00 30.47 437 GLU A N 1
ATOM 3602 C CA . GLU A 1 437 ? -73.499 -28.377 66.777 1.00 30.47 437 GLU A CA 1
ATOM 3603 C C . GLU A 1 437 ? -72.749 -29.426 67.643 1.00 30.47 437 GLU A C 1
ATOM 3605 O O . GLU A 1 437 ? -71.743 -29.966 67.179 1.00 30.47 437 GLU A O 1
ATOM 3610 N N . GLU A 1 438 ? -73.103 -29.771 68.888 1.00 30.69 438 GLU A N 1
ATOM 3611 C CA . GLU A 1 438 ? -74.032 -29.182 69.877 1.00 30.69 438 GLU A CA 1
ATOM 3612 C C . GLU A 1 438 ? -73.647 -29.740 71.292 1.00 30.69 438 GLU A C 1
ATOM 3614 O O . GLU A 1 438 ? -72.484 -30.085 71.520 1.00 30.69 438 GLU A O 1
ATOM 3619 N N . ASP A 1 439 ? -74.620 -29.888 72.199 1.00 30.14 439 ASP A N 1
ATOM 3620 C CA . ASP A 1 439 ? -74.695 -30.742 73.403 1.00 30.14 439 ASP A CA 1
ATOM 3621 C C . ASP A 1 439 ? -74.183 -30.209 74.764 1.00 30.14 439 ASP A C 1
ATOM 3623 O O . ASP A 1 439 ? -72.995 -29.981 75.034 1.00 30.14 439 ASP A O 1
ATOM 3627 N N . GLN A 1 440 ? -75.128 -30.122 75.717 1.00 34.44 440 GLN A N 1
ATOM 3628 C CA . GLN A 1 440 ? -74.893 -29.765 77.121 1.00 34.44 440 GLN A CA 1
ATOM 3629 C C . GLN A 1 440 ? -75.974 -30.318 78.082 1.00 34.44 440 GLN A C 1
ATOM 3631 O O . GLN A 1 440 ? -77.104 -29.836 78.100 1.00 34.44 440 GLN A O 1
ATOM 3636 N N . VAL A 1 441 ? -75.606 -31.272 78.955 1.00 33.16 441 VAL A N 1
ATOM 3637 C CA . VAL A 1 441 ? -76.408 -31.816 80.085 1.00 33.16 441 VAL A CA 1
ATOM 3638 C C . VAL A 1 441 ? -75.482 -32.668 81.000 1.00 33.16 441 VAL A C 1
ATOM 3640 O O . VAL A 1 441 ? -74.434 -33.087 80.517 1.00 33.16 441 VAL A O 1
ATOM 3643 N N . ARG A 1 442 ? -75.766 -33.051 82.263 1.00 40.16 442 ARG A N 1
ATOM 3644 C CA . ARG A 1 442 ? -76.382 -32.411 83.464 1.00 40.16 442 ARG A CA 1
ATOM 3645 C C . ARG A 1 442 ? -76.449 -33.474 84.591 1.00 40.16 442 ARG A C 1
ATOM 3647 O O . ARG A 1 442 ? -77.060 -34.509 84.351 1.00 40.16 442 ARG A O 1
ATOM 3654 N N . GLY A 1 443 ? -75.977 -33.209 85.820 1.00 35.34 443 GLY A N 1
ATOM 3655 C CA . GLY A 1 443 ? -76.221 -34.140 86.947 1.00 35.34 443 GLY A CA 1
ATOM 3656 C C . GLY A 1 443 ? -75.677 -33.758 88.338 1.00 35.34 443 GLY A C 1
ATOM 3657 O O . GLY A 1 443 ? -74.468 -33.702 88.509 1.00 35.34 443 GLY A O 1
ATOM 3658 N N . THR A 1 444 ? -76.607 -33.573 89.295 1.00 40.78 444 THR A N 1
ATOM 3659 C CA . THR A 1 444 ? -76.540 -33.863 90.761 1.00 40.78 444 THR A CA 1
ATOM 3660 C C . THR A 1 444 ? -75.470 -33.223 91.678 1.00 40.78 444 THR A C 1
ATOM 3662 O O . THR A 1 444 ? -74.315 -33.609 91.664 1.00 40.78 444 THR A O 1
ATOM 3665 N N . ASP A 1 445 ? -75.882 -32.341 92.607 1.00 45.84 445 ASP A N 1
ATOM 3666 C CA . ASP A 1 445 ? -75.075 -31.394 93.429 1.00 45.84 445 ASP A CA 1
ATOM 3667 C C . ASP A 1 445 ? -73.878 -31.884 94.290 1.00 45.84 445 ASP A C 1
ATOM 3669 O O . ASP A 1 445 ? -73.219 -31.056 94.913 1.00 45.84 445 ASP A O 1
ATOM 3673 N N . SER A 1 446 ? -73.535 -33.176 94.316 1.00 47.53 446 SER A N 1
ATOM 3674 C CA . SER A 1 446 ? -72.245 -33.647 94.870 1.00 47.53 446 SER A CA 1
ATOM 3675 C C . SER A 1 446 ? -71.307 -34.117 93.760 1.00 47.53 446 SER A C 1
ATOM 3677 O O . SER A 1 446 ? -70.148 -33.712 93.716 1.00 47.53 446 SER A O 1
ATOM 3679 N N . GLU A 1 447 ? -71.837 -34.887 92.809 1.00 49.00 447 GLU A N 1
ATOM 3680 C CA . GLU A 1 447 ? -71.160 -35.230 91.555 1.00 49.00 447 GLU A CA 1
ATOM 3681 C C . GLU A 1 447 ? -70.937 -33.978 90.697 1.00 49.00 447 GLU A C 1
ATOM 3683 O O . GLU A 1 447 ? -69.927 -33.896 90.013 1.00 49.00 447 GLU A O 1
ATOM 3688 N N . LEU A 1 448 ? -71.790 -32.948 90.795 1.00 49.50 448 LEU A N 1
ATOM 3689 C CA . LEU A 1 448 ? -71.546 -31.631 90.206 1.00 49.50 448 LEU A CA 1
ATOM 3690 C C . LEU A 1 448 ? -70.268 -30.998 90.747 1.00 49.50 448 LEU A C 1
ATOM 3692 O O . LEU A 1 448 ? -69.617 -30.310 89.978 1.00 49.50 448 LEU A O 1
ATOM 3696 N N . SER A 1 449 ? -69.867 -31.192 92.007 1.00 52.72 449 SER A N 1
ATOM 3697 C CA . SER A 1 449 ? -68.628 -30.560 92.482 1.00 52.72 449 SER A CA 1
ATOM 3698 C C . SER A 1 449 ? -67.410 -31.129 91.751 1.00 52.72 449 SER A C 1
ATOM 3700 O O . SER A 1 449 ? -66.559 -30.371 91.291 1.00 52.72 449 SER A O 1
ATOM 3702 N N . GLU A 1 450 ? -67.349 -32.451 91.582 1.00 59.16 450 GLU A N 1
ATOM 3703 C CA . GLU A 1 450 ? -66.248 -33.112 90.874 1.00 59.16 450 GLU A CA 1
ATOM 3704 C C . GLU A 1 450 ? -66.393 -32.975 89.351 1.00 59.16 450 GLU A C 1
ATOM 3706 O O . GLU A 1 450 ? -65.437 -32.598 88.682 1.00 59.16 450 GLU A O 1
ATOM 3711 N N . SER A 1 451 ? -67.598 -33.140 88.800 1.00 62.66 451 SER A N 1
ATOM 3712 C CA . SER A 1 451 ? -67.893 -32.999 87.369 1.00 62.66 451 SER A CA 1
ATOM 3713 C C . SER A 1 451 ? -67.751 -31.557 86.874 1.00 62.66 451 SER A C 1
ATOM 3715 O O . SER A 1 451 ? -67.226 -31.349 85.783 1.00 62.66 451 SER A O 1
ATOM 3717 N N . ILE A 1 452 ? -68.121 -30.536 87.660 1.00 66.81 452 ILE A N 1
ATOM 3718 C CA . ILE A 1 452 ? -67.790 -29.135 87.344 1.00 66.81 452 ILE A CA 1
ATOM 3719 C C . ILE A 1 452 ? -66.278 -28.938 87.434 1.00 66.81 452 ILE A C 1
ATOM 3721 O O . ILE A 1 452 ? -65.730 -28.249 86.583 1.00 66.81 452 ILE A O 1
ATOM 3725 N N . GLN A 1 453 ? -65.572 -29.561 88.382 1.00 70.81 453 GLN A N 1
ATOM 3726 C CA . GLN A 1 453 ? -64.115 -29.438 88.463 1.00 70.81 453 GLN A CA 1
ATOM 3727 C C . GLN A 1 453 ? -63.378 -30.160 87.316 1.00 70.81 453 GLN A C 1
ATOM 3729 O O . GLN A 1 453 ? -62.352 -29.668 86.848 1.00 70.81 453 GLN A O 1
ATOM 3734 N N . GLU A 1 454 ? -63.905 -31.267 86.794 1.00 78.19 454 GLU A N 1
ATOM 3735 C CA . GLU A 1 454 ? -63.423 -31.920 85.569 1.00 78.19 454 GLU A CA 1
ATOM 3736 C C . GLU A 1 454 ? -63.788 -31.125 84.310 1.00 78.19 454 GLU A C 1
ATOM 3738 O O . GLU A 1 454 ? -62.933 -30.907 83.451 1.00 78.19 454 GLU A O 1
ATOM 3743 N N . ARG A 1 455 ? -65.021 -30.605 84.220 1.00 79.75 455 ARG A N 1
ATOM 3744 C CA . ARG A 1 455 ? -65.466 -29.697 83.149 1.00 79.75 455 ARG A CA 1
ATOM 3745 C C . ARG A 1 455 ? -64.610 -28.429 83.124 1.00 79.75 455 ARG A C 1
ATOM 3747 O O . ARG A 1 455 ? -64.249 -27.984 82.040 1.00 79.75 455 ARG A O 1
ATOM 3754 N N . LEU A 1 456 ? -64.249 -27.881 84.288 1.00 73.94 456 LEU A N 1
ATOM 3755 C CA . LEU A 1 456 ? -63.323 -26.756 84.429 1.00 73.94 456 LEU A CA 1
ATOM 3756 C C . LEU A 1 456 ? -61.932 -27.136 83.927 1.00 73.94 456 LEU A C 1
ATOM 3758 O O . LEU A 1 456 ? -61.468 -26.482 83.005 1.00 73.94 456 LEU A O 1
ATOM 3762 N N . LYS A 1 457 ? -61.318 -28.228 84.407 1.00 80.19 457 LYS A N 1
ATOM 3763 C CA . LYS A 1 457 ? -60.006 -28.698 83.908 1.00 80.19 457 LYS A CA 1
ATOM 3764 C C . LYS A 1 457 ? -59.993 -28.922 82.389 1.00 80.19 457 LYS A C 1
ATOM 3766 O O . LYS A 1 457 ? -59.025 -28.573 81.720 1.00 80.19 457 LYS A O 1
ATOM 3771 N N . PHE A 1 458 ? -61.070 -29.470 81.823 1.00 85.00 458 PHE A N 1
ATOM 3772 C CA . PHE A 1 458 ? -61.220 -29.655 80.376 1.00 85.00 458 PHE A CA 1
ATOM 3773 C C . PHE A 1 458 ? -61.344 -28.321 79.622 1.00 85.00 458 PHE A C 1
ATOM 3775 O O . PHE A 1 458 ? -60.727 -28.142 78.571 1.00 85.00 458 PHE A O 1
ATOM 3782 N N . LEU A 1 459 ? -62.106 -27.363 80.157 1.00 82.88 459 LEU A N 1
ATOM 3783 C CA . LEU A 1 459 ? -62.225 -26.016 79.593 1.00 82.88 459 LEU A CA 1
ATOM 3784 C C . LEU A 1 459 ? -60.928 -25.207 79.749 1.00 82.88 459 LEU A C 1
ATOM 3786 O O . LEU A 1 459 ? -60.578 -24.466 78.838 1.00 82.88 459 LEU A O 1
ATOM 3790 N N . GLU A 1 460 ? -60.188 -25.378 80.843 1.00 79.00 460 GLU A N 1
ATOM 3791 C CA . GLU A 1 460 ? -58.851 -24.815 81.067 1.00 79.00 460 GLU A CA 1
ATOM 3792 C C . GLU A 1 460 ? -57.835 -25.397 80.078 1.00 79.00 460 GLU A C 1
ATOM 3794 O O . GLU A 1 460 ? -57.076 -24.636 79.479 1.00 79.00 460 GLU A O 1
ATOM 3799 N N . GLY A 1 461 ? -57.873 -26.714 79.842 1.00 85.50 461 GLY A N 1
ATOM 3800 C CA . GLY A 1 461 ? -57.080 -27.398 78.818 1.00 85.50 461 GLY A CA 1
ATOM 3801 C C . GLY A 1 461 ? -57.367 -26.861 77.416 1.00 85.50 461 GLY A C 1
ATOM 3802 O O . GLY A 1 461 ? -56.463 -26.347 76.762 1.0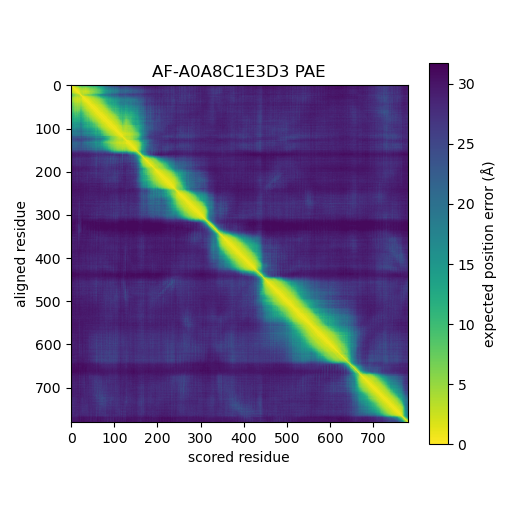0 85.50 461 GLY A O 1
ATOM 3803 N N . ARG A 1 462 ? -58.638 -26.852 76.990 1.00 87.44 462 ARG A N 1
ATOM 3804 C CA . ARG A 1 462 ? -59.043 -26.258 75.701 1.00 87.44 462 ARG A CA 1
ATOM 3805 C C . ARG A 1 462 ? -58.702 -24.769 75.592 1.00 87.44 462 ARG A C 1
ATOM 3807 O O . ARG A 1 462 ? -58.346 -24.301 74.517 1.00 87.44 462 ARG A O 1
ATOM 3814 N N . LEU A 1 463 ? -58.788 -24.011 76.685 1.00 83.50 463 LEU A N 1
ATOM 3815 C CA . LEU A 1 463 ? -58.400 -22.600 76.716 1.00 83.50 463 LEU A CA 1
ATOM 3816 C C . LEU A 1 463 ? -56.875 -22.422 76.621 1.00 83.50 463 LEU A C 1
ATOM 3818 O O . LEU A 1 463 ? -56.419 -21.421 76.071 1.00 83.50 463 LEU A O 1
ATOM 3822 N N . ALA A 1 464 ? -56.081 -23.359 77.141 1.00 84.88 464 ALA A N 1
ATOM 3823 C CA . ALA A 1 464 ? -54.632 -23.386 76.964 1.00 84.88 464 ALA A CA 1
ATOM 3824 C C . ALA A 1 464 ? -54.248 -23.764 75.522 1.00 84.88 464 ALA A C 1
ATOM 3826 O O . ALA A 1 464 ? -53.391 -23.100 74.941 1.00 84.88 464 ALA A O 1
ATOM 3827 N N . GLU A 1 465 ? -54.932 -24.743 74.921 1.00 89.00 465 GLU A N 1
ATOM 3828 C CA . GLU A 1 465 ? -54.790 -25.103 73.504 1.00 89.00 465 GLU A CA 1
ATOM 3829 C C . GLU A 1 465 ? -55.132 -23.921 72.586 1.00 89.00 465 GLU A C 1
ATOM 3831 O O . GLU A 1 465 ? -54.313 -23.553 71.752 1.00 89.00 465 GLU A O 1
ATOM 3836 N N . GLU A 1 466 ? -56.276 -23.255 72.774 1.00 85.94 466 GLU A N 1
ATOM 3837 C CA . GLU A 1 466 ? -56.660 -22.058 72.002 1.00 85.94 466 GLU A CA 1
ATOM 3838 C C . GLU A 1 466 ? -55.682 -20.888 72.205 1.00 85.94 466 GLU A C 1
ATOM 3840 O O . GLU A 1 466 ? -55.352 -20.170 71.261 1.00 85.94 466 GLU A O 1
ATOM 3845 N N . LYS A 1 467 ? -55.134 -20.707 73.416 1.00 87.44 467 LYS A N 1
ATOM 3846 C CA . LYS A 1 467 ? -54.037 -19.749 73.655 1.00 87.44 467 LYS A CA 1
ATOM 3847 C C . LYS A 1 467 ? -52.744 -20.153 72.935 1.00 87.44 467 LYS A C 1
ATOM 3849 O O . LYS A 1 467 ? -51.970 -19.268 72.575 1.00 87.44 467 LYS A O 1
ATOM 3854 N N . GLY A 1 468 ? -52.505 -21.447 72.722 1.00 90.75 468 GLY A N 1
ATOM 3855 C CA . GLY A 1 468 ? -51.412 -21.976 71.904 1.00 90.75 468 GLY A CA 1
ATOM 3856 C C . GLY A 1 468 ? -51.634 -21.710 70.414 1.00 90.75 468 GLY A C 1
ATOM 3857 O O . GLY A 1 468 ? -50.817 -21.039 69.789 1.00 90.75 468 GLY A O 1
ATOM 3858 N N . TRP A 1 469 ? -52.775 -22.141 69.869 1.00 93.25 469 TRP A N 1
ATOM 3859 C CA . TRP A 1 469 ? -53.164 -21.915 68.472 1.00 93.25 469 TRP A CA 1
ATOM 3860 C C . TRP A 1 469 ? -53.192 -20.435 68.102 1.00 93.25 469 TRP A C 1
ATOM 3862 O O . TRP A 1 469 ? -52.686 -20.064 67.046 1.00 93.25 469 TRP A O 1
ATOM 3872 N N . ARG A 1 470 ? -53.705 -19.568 68.984 1.00 90.06 470 ARG A N 1
ATOM 3873 C CA . ARG A 1 470 ? -53.683 -18.115 68.777 1.00 90.06 470 ARG A CA 1
ATOM 3874 C C . ARG A 1 470 ? -52.260 -17.566 68.678 1.00 90.06 470 ARG A C 1
ATOM 3876 O O . ARG A 1 470 ? -52.004 -16.769 67.783 1.00 90.06 470 ARG A O 1
ATOM 3883 N N . LYS A 1 471 ? -51.341 -17.997 69.551 1.00 92.44 471 LYS A N 1
ATOM 3884 C CA . LYS A 1 471 ? -49.924 -17.597 69.482 1.00 92.44 471 LYS A CA 1
ATOM 3885 C C . LYS A 1 471 ? -49.251 -18.104 68.208 1.00 92.44 471 LYS A C 1
ATOM 3887 O O . LYS A 1 471 ? -48.511 -17.348 67.592 1.00 92.44 471 LYS A O 1
ATOM 3892 N N . GLN A 1 472 ? -49.528 -19.343 67.795 1.00 91.00 472 GLN A N 1
ATOM 3893 C CA . GLN A 1 472 ? -48.984 -19.885 66.550 1.00 91.00 472 GLN A CA 1
ATOM 3894 C C . GLN A 1 472 ? -49.489 -19.094 65.338 1.00 91.00 472 GLN A C 1
ATOM 3896 O O . GLN A 1 472 ? -48.682 -18.647 64.537 1.00 91.00 472 GLN A O 1
ATOM 3901 N N . LEU A 1 473 ? -50.795 -18.814 65.259 1.00 89.69 473 LEU A N 1
ATOM 3902 C CA . LEU A 1 473 ? -51.380 -17.970 64.210 1.00 89.69 473 LEU A CA 1
ATOM 3903 C C . LEU A 1 473 ? -50.803 -16.548 64.193 1.00 89.69 473 LEU A C 1
ATOM 3905 O O . LEU A 1 473 ? -50.665 -15.962 63.125 1.00 89.69 473 LEU A O 1
ATOM 3909 N N . GLU A 1 474 ? -50.473 -15.984 65.354 1.00 90.62 474 GLU A N 1
ATOM 3910 C CA . GLU A 1 474 ? -49.855 -14.660 65.478 1.00 90.62 474 GLU A CA 1
ATOM 3911 C C . GLU A 1 474 ? -48.398 -14.664 64.966 1.00 90.62 474 GLU A C 1
ATOM 3913 O O . GLU A 1 474 ? -48.005 -13.753 64.232 1.00 90.62 474 GLU A O 1
ATOM 3918 N N . VAL A 1 475 ? -47.640 -15.738 65.235 1.00 93.56 475 VAL A N 1
ATOM 3919 C CA . VAL A 1 475 ? -46.316 -15.995 64.637 1.00 93.56 475 VAL A CA 1
ATOM 3920 C C . VAL A 1 475 ? -46.427 -16.215 63.125 1.00 93.56 475 VAL A C 1
ATOM 3922 O O . VAL A 1 475 ? -45.802 -15.473 62.369 1.00 93.56 475 VAL A O 1
ATOM 3925 N N . ASP A 1 476 ? -47.257 -17.150 62.661 1.00 90.31 476 ASP A N 1
ATOM 3926 C CA . ASP A 1 476 ? -47.440 -17.467 61.238 1.00 90.31 476 ASP A CA 1
ATOM 3927 C C . ASP A 1 476 ? -47.849 -16.223 60.426 1.00 90.31 476 ASP A C 1
ATOM 3929 O O . ASP A 1 476 ? -47.336 -15.981 59.333 1.00 90.31 476 ASP A O 1
ATOM 3933 N N . LEU A 1 477 ? -48.728 -15.382 60.982 1.00 91.00 477 LEU A N 1
ATOM 3934 C CA . LEU A 1 477 ? -49.179 -14.132 60.366 1.00 91.00 477 LEU A CA 1
ATOM 3935 C C . LEU A 1 477 ? -48.082 -13.054 60.345 1.00 91.00 477 LEU A C 1
ATOM 3937 O O . LEU A 1 477 ? -48.055 -12.238 59.422 1.00 91.00 477 LEU A O 1
ATOM 3941 N N . SER A 1 478 ? -47.160 -13.043 61.315 1.00 91.75 478 SER A N 1
ATOM 3942 C CA . SER A 1 478 ? -45.963 -12.187 61.273 1.00 91.75 478 SER A CA 1
ATOM 3943 C C . SER A 1 478 ? -44.936 -12.661 60.237 1.00 91.75 478 SER A C 1
ATOM 3945 O O . SER A 1 478 ? -44.418 -11.840 59.481 1.00 91.75 478 SER A O 1
ATOM 3947 N N . VAL A 1 479 ? -44.723 -13.976 60.113 1.00 94.12 479 VAL A N 1
ATOM 3948 C CA . VAL A 1 479 ? -43.849 -14.582 59.095 1.00 94.12 479 VAL A CA 1
ATOM 3949 C C . VAL A 1 479 ? -44.403 -14.322 57.692 1.00 94.12 479 VAL A C 1
ATOM 3951 O O . VAL A 1 479 ? -43.666 -13.880 56.813 1.00 94.12 479 VAL A O 1
ATOM 3954 N N . ALA A 1 480 ? -45.712 -14.499 57.488 1.00 88.88 480 ALA A N 1
ATOM 3955 C CA . ALA A 1 480 ? -46.368 -14.206 56.214 1.00 88.88 480 ALA A CA 1
ATOM 3956 C C . ALA A 1 480 ? -46.278 -12.716 55.831 1.00 88.88 480 ALA A C 1
ATOM 3958 O O . ALA A 1 480 ? -46.047 -12.393 54.666 1.00 88.88 480 ALA A O 1
ATOM 3959 N N . LYS A 1 481 ? -46.397 -11.798 56.804 1.00 88.38 481 LYS A N 1
ATOM 3960 C CA . LYS A 1 481 ? -46.160 -10.360 56.584 1.00 88.38 481 LYS A CA 1
ATOM 3961 C C . LYS A 1 481 ? -44.711 -10.061 56.200 1.00 88.38 481 LYS A C 1
ATOM 3963 O O . LYS A 1 481 ? -44.495 -9.254 55.302 1.00 88.38 481 LYS A O 1
ATOM 3968 N N . ALA A 1 482 ? -43.736 -10.698 56.851 1.00 92.00 482 ALA A N 1
ATOM 3969 C CA . ALA A 1 482 ? -42.321 -10.514 56.538 1.00 92.00 482 ALA A CA 1
ATOM 3970 C C . ALA A 1 482 ? -41.982 -11.011 55.121 1.00 92.00 482 ALA A C 1
ATOM 3972 O O . ALA A 1 482 ? -41.351 -10.282 54.360 1.00 92.00 482 ALA A O 1
ATOM 3973 N N . ALA A 1 483 ? -42.472 -12.195 54.738 1.00 89.44 483 ALA A N 1
ATOM 3974 C CA . ALA A 1 483 ? -42.298 -12.744 53.392 1.00 89.44 483 ALA A CA 1
ATOM 3975 C C . ALA A 1 483 ? -42.942 -11.859 52.307 1.00 89.44 483 ALA A C 1
ATOM 3977 O O . ALA A 1 483 ? -42.324 -11.585 51.283 1.00 89.44 483 ALA A O 1
ATOM 3978 N N . LEU A 1 484 ? -44.150 -11.339 52.552 1.00 89.94 484 LEU A N 1
ATOM 3979 C CA . LEU A 1 484 ? -44.817 -10.429 51.615 1.00 89.94 484 LEU A CA 1
ATOM 3980 C C . LEU A 1 484 ? -44.121 -9.054 51.538 1.00 89.94 484 LEU A C 1
ATOM 3982 O O . LEU A 1 484 ? -44.158 -8.408 50.490 1.00 89.94 484 LEU A O 1
ATOM 3986 N N . LYS A 1 485 ? -43.435 -8.613 52.608 1.00 94.19 485 LYS A N 1
ATOM 3987 C CA . LYS A 1 485 ? -42.561 -7.428 52.568 1.00 94.19 485 LYS A CA 1
ATOM 3988 C C . LYS A 1 485 ? -41.363 -7.676 51.644 1.00 94.19 485 LYS A C 1
ATOM 3990 O O . LYS A 1 485 ? -41.161 -6.900 50.715 1.00 94.19 485 LYS A O 1
ATOM 3995 N N . THR A 1 486 ? -40.617 -8.767 51.835 1.00 95.12 486 THR A N 1
ATOM 3996 C CA . THR A 1 486 ? -39.412 -9.052 51.032 1.00 95.12 486 THR A CA 1
ATOM 3997 C C . THR A 1 486 ? -39.724 -9.372 49.567 1.00 95.12 486 THR A C 1
ATOM 3999 O O . THR A 1 486 ? -38.945 -9.000 48.688 1.00 95.12 486 THR A O 1
ATOM 4002 N N . GLU A 1 487 ? -40.878 -9.982 49.275 1.00 91.38 487 GLU A N 1
ATOM 4003 C CA . GLU A 1 487 ? -41.382 -10.181 47.908 1.00 91.38 487 GLU A CA 1
ATOM 4004 C C . GLU A 1 487 ? -41.721 -8.844 47.225 1.00 91.38 487 GLU A C 1
ATOM 4006 O O . GLU A 1 487 ? -41.302 -8.607 46.092 1.00 91.38 487 GLU A O 1
ATOM 4011 N N . LYS A 1 488 ? -42.395 -7.918 47.927 1.00 93.19 488 LYS A N 1
ATOM 4012 C CA . LYS A 1 488 ? -42.655 -6.556 47.423 1.00 93.19 488 LYS A CA 1
ATOM 4013 C C . LYS A 1 488 ? -41.350 -5.806 47.128 1.00 93.19 488 LYS A C 1
ATOM 4015 O O . LYS A 1 488 ? -41.224 -5.194 46.071 1.00 93.19 488 LYS A O 1
ATOM 4020 N N . GLU A 1 489 ? -40.381 -5.878 48.037 1.00 94.81 489 GLU A N 1
ATOM 4021 C CA . GLU A 1 489 ? -39.062 -5.247 47.895 1.00 94.81 489 GLU A CA 1
ATOM 4022 C C . GLU A 1 489 ? -38.263 -5.823 46.709 1.00 94.81 489 GLU A C 1
ATOM 4024 O O . GLU A 1 489 ? -37.525 -5.096 46.040 1.00 94.81 489 GLU A O 1
ATOM 4029 N N . LEU A 1 490 ? -38.422 -7.119 46.413 1.00 95.50 490 LEU A N 1
ATOM 4030 C CA . LEU A 1 490 ? -37.838 -7.763 45.234 1.00 95.50 490 LEU A CA 1
ATOM 4031 C C . LEU A 1 490 ? -38.531 -7.306 43.946 1.00 95.50 490 LEU A C 1
ATOM 4033 O O . LEU A 1 490 ? -37.857 -6.845 43.031 1.00 95.50 490 LEU A O 1
ATOM 4037 N N . MET A 1 491 ? -39.865 -7.296 43.919 1.00 92.94 491 MET A N 1
ATOM 4038 C CA . MET A 1 491 ? -40.643 -6.774 42.790 1.00 92.94 491 MET A CA 1
ATOM 4039 C C . MET A 1 491 ? -40.348 -5.296 42.475 1.00 92.94 491 MET A C 1
ATOM 4041 O O . MET A 1 491 ? -40.476 -4.885 41.322 1.00 92.94 491 MET A O 1
ATOM 4045 N N . GLN A 1 492 ? -39.943 -4.491 43.465 1.00 93.81 492 GLN A N 1
ATOM 4046 C CA . GLN A 1 492 ? -39.444 -3.128 43.244 1.00 93.81 492 GLN A CA 1
ATOM 4047 C C . GLN A 1 492 ? -38.070 -3.144 42.553 1.00 93.81 492 GLN A C 1
ATOM 4049 O O . GLN A 1 492 ? -37.927 -2.569 41.475 1.00 93.81 492 GLN A O 1
ATOM 4054 N N . ARG A 1 493 ? -37.088 -3.886 43.088 1.00 93.94 493 ARG A N 1
ATOM 4055 C CA . ARG A 1 493 ? -35.751 -4.029 42.474 1.00 93.94 493 ARG A CA 1
ATOM 4056 C C . ARG A 1 493 ? -35.820 -4.512 41.019 1.00 93.94 493 ARG A C 1
ATOM 4058 O O . ARG A 1 493 ? -35.242 -3.864 40.144 1.00 93.94 493 ARG A O 1
ATOM 4065 N N . ASP A 1 494 ? -36.606 -5.548 40.740 1.00 91.81 494 ASP A N 1
ATOM 4066 C CA . ASP A 1 494 ? -36.832 -6.073 39.387 1.00 91.81 494 ASP A CA 1
ATOM 4067 C C . ASP A 1 494 ? -37.476 -5.019 38.464 1.00 91.81 494 ASP A C 1
ATOM 4069 O O . ASP A 1 494 ? -37.129 -4.889 37.287 1.00 91.81 494 ASP A O 1
ATOM 4073 N N . HIS A 1 495 ? -38.400 -4.209 38.991 1.00 93.56 495 HIS A N 1
ATOM 4074 C CA . HIS A 1 495 ? -39.042 -3.123 38.252 1.00 93.56 495 HIS A CA 1
ATOM 4075 C C . HIS A 1 495 ? -38.070 -1.967 37.942 1.00 93.56 495 HIS A C 1
ATOM 4077 O O . HIS A 1 495 ? -38.106 -1.420 36.833 1.00 93.56 495 HIS A O 1
ATOM 4083 N N . GLU A 1 496 ? -37.161 -1.637 38.862 1.00 93.75 496 GLU A N 1
ATOM 4084 C CA . GLU A 1 496 ? -36.058 -0.694 38.649 1.00 93.75 496 GLU A CA 1
ATOM 4085 C C . GLU A 1 496 ? -35.061 -1.205 37.599 1.00 93.75 496 GLU A C 1
ATOM 4087 O O . GLU A 1 496 ? -34.608 -0.437 36.746 1.00 93.75 496 GLU A O 1
ATOM 4092 N N . GLU A 1 497 ? -34.739 -2.497 37.596 1.00 95.62 497 GLU A N 1
ATOM 4093 C CA . GLU A 1 497 ? -33.880 -3.099 36.571 1.00 95.62 497 GLU A CA 1
ATOM 4094 C C . GLU A 1 497 ? -34.561 -3.139 35.201 1.00 95.62 497 GLU A C 1
ATOM 4096 O O . GLU A 1 497 ? -33.967 -2.720 34.206 1.00 95.62 497 GLU A O 1
ATOM 4101 N N . LEU A 1 498 ? -35.853 -3.467 35.142 1.00 94.56 498 LEU A N 1
ATOM 4102 C CA . LEU A 1 498 ? -36.652 -3.341 33.923 1.00 94.56 498 LEU A CA 1
ATOM 4103 C C . LEU A 1 498 ? -36.790 -1.885 33.439 1.00 94.56 498 LEU A C 1
ATOM 4105 O O . LEU A 1 498 ? -37.049 -1.673 32.253 1.00 94.56 498 LEU A O 1
ATOM 4109 N N . LYS A 1 499 ? -36.641 -0.859 34.293 1.00 96.75 499 LYS A N 1
ATOM 4110 C CA . LYS A 1 499 ? -36.497 0.544 33.840 1.00 96.75 499 LYS A CA 1
ATOM 4111 C C . LYS A 1 499 ? -35.126 0.760 33.188 1.00 96.75 499 LYS A C 1
ATOM 4113 O O . LYS A 1 499 ? -35.081 1.222 32.049 1.00 96.75 499 LYS A O 1
ATOM 4118 N N . LYS A 1 500 ? -34.032 0.375 33.863 1.00 96.31 500 LYS A N 1
ATOM 4119 C CA . LYS A 1 500 ? -32.647 0.502 33.358 1.00 96.31 500 LYS A CA 1
ATOM 4120 C C . LYS A 1 500 ? -32.476 -0.190 31.998 1.00 96.31 500 LYS A C 1
ATOM 4122 O O . LYS A 1 500 ? -32.038 0.441 31.039 1.00 96.31 500 LYS A O 1
ATOM 4127 N N . LEU A 1 501 ? -32.917 -1.445 31.883 1.00 95.44 501 LEU A N 1
ATOM 4128 C CA . LEU A 1 501 ? -32.845 -2.235 30.649 1.00 95.44 501 LEU A CA 1
ATOM 4129 C C . LEU A 1 501 ? -33.654 -1.615 29.498 1.00 95.44 501 LEU A C 1
ATOM 4131 O O . LEU A 1 501 ? -33.209 -1.649 28.355 1.00 95.44 501 LEU A O 1
ATOM 4135 N N . ARG A 1 502 ? -34.811 -0.990 29.770 1.00 95.25 502 ARG A N 1
ATOM 4136 C CA . ARG A 1 502 ? -35.586 -0.286 28.729 1.00 95.25 502 ARG A CA 1
ATOM 4137 C C . ARG A 1 502 ? -34.882 0.969 28.210 1.00 95.25 502 ARG A C 1
ATOM 4139 O O . ARG A 1 502 ? -34.956 1.226 27.012 1.00 95.25 502 ARG A O 1
ATOM 4146 N N . VAL A 1 503 ? -34.182 1.714 29.068 1.00 96.31 503 VAL A N 1
ATOM 4147 C CA . VAL A 1 503 ? -33.351 2.854 28.636 1.00 96.31 503 VAL A CA 1
ATOM 4148 C C . VAL A 1 503 ? -32.165 2.368 27.798 1.00 96.31 503 VAL A C 1
ATOM 4150 O O . VAL A 1 503 ? -31.891 2.939 26.744 1.00 96.31 503 VAL A O 1
ATOM 4153 N N . GLU A 1 504 ? -31.515 1.275 28.201 1.00 95.44 504 GLU A N 1
ATOM 4154 C CA . GLU A 1 504 ? -30.391 0.698 27.454 1.00 95.44 504 GLU A CA 1
ATOM 4155 C C . GLU A 1 504 ? -30.816 0.174 26.072 1.00 95.44 504 GLU A C 1
ATOM 4157 O O . GLU A 1 504 ? -30.181 0.494 25.068 1.00 95.44 504 GLU A O 1
ATOM 4162 N N . VAL A 1 505 ? -31.949 -0.533 25.976 1.00 95.06 505 VAL A N 1
ATOM 4163 C CA . VAL A 1 505 ? -32.523 -0.952 24.684 1.00 95.06 505 VAL A CA 1
ATOM 4164 C C . VAL A 1 505 ? -32.829 0.258 23.794 1.00 95.06 505 VAL A C 1
ATOM 4166 O O . VAL A 1 505 ? -32.503 0.233 22.610 1.00 95.06 505 VAL A O 1
ATOM 4169 N N . GLN A 1 506 ? -33.376 1.351 24.339 1.00 96.19 506 GLN A N 1
ATOM 4170 C CA . GLN A 1 506 ? -33.593 2.587 23.573 1.00 96.19 506 GLN A CA 1
ATOM 4171 C C . GLN A 1 506 ? -32.277 3.223 23.092 1.00 96.19 506 GLN A C 1
ATOM 4173 O O . GLN A 1 506 ? -32.220 3.718 21.962 1.00 96.19 506 GLN A O 1
ATOM 4178 N N . ARG A 1 507 ? -31.206 3.172 23.898 1.00 96.69 507 ARG A N 1
ATOM 4179 C CA . ARG A 1 507 ? -29.860 3.635 23.515 1.00 96.69 507 ARG A CA 1
ATOM 4180 C C . ARG A 1 507 ? -29.312 2.815 22.341 1.00 96.69 507 ARG A C 1
ATOM 4182 O O . ARG A 1 507 ? -28.960 3.378 21.304 1.00 96.69 507 ARG A O 1
ATOM 4189 N N . LEU A 1 508 ? -29.353 1.487 22.464 1.00 94.69 508 LEU A N 1
ATOM 4190 C CA . LEU A 1 508 ? -28.910 0.533 21.442 1.00 94.69 508 LEU A CA 1
ATOM 4191 C C . LEU A 1 508 ? -29.747 0.623 20.153 1.00 94.69 508 LEU A C 1
ATOM 4193 O O . LEU A 1 508 ? -29.208 0.498 19.053 1.00 94.69 508 LEU A O 1
ATOM 4197 N N . GLU A 1 509 ? -31.052 0.910 20.237 1.00 95.06 509 GLU A N 1
ATOM 4198 C CA . GLU A 1 509 ? -31.861 1.205 19.049 1.00 95.06 509 GLU A CA 1
ATOM 4199 C C . GLU A 1 509 ? -31.389 2.477 18.323 1.00 95.06 509 GLU A C 1
ATOM 4201 O O . GLU A 1 509 ? -31.376 2.509 17.089 1.00 95.06 509 GLU A O 1
ATOM 4206 N N . VAL A 1 510 ? -31.033 3.540 19.055 1.00 95.19 510 VAL A N 1
ATOM 4207 C CA . VAL A 1 510 ? -30.524 4.791 18.467 1.00 95.19 510 VAL A CA 1
ATOM 4208 C C . VAL A 1 510 ? -29.159 4.565 17.819 1.00 95.19 510 VAL A C 1
ATOM 4210 O O . VAL A 1 510 ? -28.971 4.966 16.671 1.00 95.19 510 VAL A O 1
ATOM 4213 N N . GLU A 1 511 ? -28.253 3.842 18.476 1.00 92.44 511 GLU A N 1
ATOM 4214 C CA . GLU A 1 511 ? -26.966 3.422 17.904 1.00 92.44 511 GLU A CA 1
ATOM 4215 C C . GLU A 1 511 ? -27.165 2.564 16.641 1.00 92.44 511 GLU A C 1
ATOM 4217 O O . GLU A 1 511 ? -26.557 2.824 15.602 1.00 92.44 511 GLU A O 1
ATOM 4222 N N . CYS A 1 512 ? -28.106 1.615 16.658 1.00 93.06 512 CYS A N 1
ATOM 4223 C CA . CYS A 1 512 ? -28.460 0.808 15.488 1.00 93.06 512 CYS A CA 1
ATOM 4224 C C . CYS A 1 512 ? -29.037 1.659 14.337 1.00 93.06 512 CYS A C 1
ATOM 4226 O O . CYS A 1 512 ? -28.728 1.421 13.164 1.00 93.06 512 CYS A O 1
ATOM 4228 N N . ARG A 1 513 ? -29.857 2.678 14.639 1.00 94.62 513 ARG A N 1
ATOM 4229 C CA . ARG A 1 513 ? -30.369 3.647 13.648 1.00 94.62 513 ARG A CA 1
ATOM 4230 C C . ARG A 1 513 ? -29.230 4.484 13.053 1.00 94.62 513 ARG A C 1
ATOM 4232 O O . ARG A 1 513 ? -29.191 4.652 11.834 1.00 94.62 513 ARG A O 1
ATOM 4239 N N . GLN A 1 514 ? -28.282 4.945 13.869 1.00 94.69 514 GLN A N 1
ATOM 4240 C CA . GLN A 1 514 ? -27.087 5.662 13.407 1.00 94.69 514 GLN A CA 1
ATOM 4241 C C . GLN A 1 514 ? -26.200 4.768 12.527 1.00 94.69 514 GLN A C 1
ATOM 4243 O O . GLN A 1 514 ? -25.862 5.162 11.413 1.00 94.69 514 GLN A O 1
ATOM 4248 N N . GLY A 1 515 ? -25.917 3.532 12.948 1.00 93.69 515 GLY A N 1
ATOM 4249 C CA . GLY A 1 515 ? -25.160 2.548 12.167 1.00 93.69 515 GLY A CA 1
ATOM 4250 C C . GLY A 1 515 ? -25.810 2.206 10.819 1.00 93.69 515 GLY A C 1
ATOM 4251 O O . GLY A 1 515 ? -25.112 2.042 9.817 1.00 93.69 515 GLY A O 1
ATOM 4252 N N . LYS A 1 516 ? -27.147 2.174 10.742 1.00 95.00 516 LYS A N 1
ATOM 4253 C CA . LYS A 1 516 ? -27.889 2.028 9.473 1.00 95.00 516 LYS A CA 1
ATOM 4254 C C . LYS A 1 516 ? -27.723 3.246 8.554 1.00 95.00 516 LYS A C 1
ATOM 4256 O O . LYS A 1 516 ? -27.611 3.070 7.343 1.00 95.00 516 LYS A O 1
ATOM 4261 N N . THR A 1 517 ? -27.662 4.460 9.099 1.00 94.38 517 THR A N 1
ATOM 4262 C CA . THR A 1 517 ? -27.375 5.684 8.326 1.00 94.38 517 THR A CA 1
ATOM 4263 C C . THR A 1 517 ? -25.918 5.734 7.860 1.00 94.38 517 THR A C 1
ATOM 4265 O O . THR A 1 517 ? -25.666 5.980 6.684 1.00 94.38 517 THR A O 1
ATOM 4268 N N . LEU A 1 518 ? -24.956 5.409 8.729 1.00 94.75 518 LEU A N 1
ATOM 4269 C CA . LEU A 1 518 ? -23.535 5.340 8.371 1.00 94.75 518 LEU A CA 1
ATOM 4270 C C . LEU A 1 518 ? -23.269 4.296 7.277 1.00 94.75 518 LEU A C 1
ATOM 4272 O O . LEU A 1 518 ? -22.532 4.581 6.337 1.00 94.75 518 LEU A O 1
ATOM 4276 N N . ASN A 1 519 ? -23.925 3.131 7.327 1.00 95.00 519 ASN A N 1
ATOM 4277 C CA . ASN A 1 519 ? -23.833 2.134 6.256 1.00 95.00 519 ASN A CA 1
ATOM 4278 C C . ASN A 1 519 ? -24.398 2.641 4.920 1.00 95.00 519 ASN A C 1
ATOM 4280 O O . ASN A 1 519 ? -23.773 2.413 3.886 1.00 95.00 519 ASN A O 1
ATOM 4284 N N . LYS A 1 520 ? -25.522 3.378 4.916 1.00 95.50 520 LYS A N 1
ATOM 4285 C CA . LYS A 1 520 ? -26.040 4.020 3.691 1.00 95.50 520 LYS A CA 1
ATOM 4286 C C . LYS A 1 520 ? -25.022 4.999 3.106 1.00 95.50 520 LYS A C 1
ATOM 4288 O O . LYS A 1 520 ? -24.691 4.891 1.925 1.00 95.50 520 LYS A O 1
ATOM 4293 N N . ASN A 1 521 ? -24.467 5.879 3.938 1.00 95.81 521 ASN A N 1
ATOM 4294 C CA . ASN A 1 521 ? -23.447 6.844 3.522 1.00 95.81 521 ASN A CA 1
ATOM 4295 C C . ASN A 1 521 ? -22.194 6.130 2.980 1.00 95.81 521 ASN A C 1
ATOM 4297 O O . ASN A 1 521 ? -21.676 6.506 1.934 1.00 95.81 521 ASN A O 1
ATOM 4301 N N . LEU A 1 522 ? -21.751 5.043 3.622 1.00 95.62 522 LEU A N 1
ATOM 4302 C CA . LEU A 1 522 ? -20.637 4.218 3.148 1.00 95.62 522 LEU A CA 1
ATOM 4303 C C . LEU A 1 522 ? -20.936 3.549 1.796 1.00 95.62 522 LEU A C 1
ATOM 4305 O O . LEU A 1 522 ? -20.053 3.493 0.941 1.00 95.62 522 LEU A O 1
ATOM 4309 N N . THR A 1 523 ? -22.160 3.060 1.564 1.00 94.38 523 THR A N 1
ATOM 4310 C CA . THR A 1 523 ? -22.549 2.520 0.247 1.00 94.38 523 THR A CA 1
ATOM 4311 C C . THR A 1 523 ? -22.621 3.598 -0.835 1.00 94.38 523 THR A C 1
ATOM 4313 O O . THR A 1 523 ? -22.190 3.342 -1.957 1.00 94.38 523 THR A O 1
ATOM 4316 N N . GLN A 1 524 ? -23.070 4.813 -0.498 1.00 96.88 524 GLN A N 1
ATOM 4317 C CA . GLN A 1 524 ? -23.048 5.958 -1.411 1.00 96.88 524 GLN A CA 1
ATOM 4318 C C . GLN A 1 524 ? -21.608 6.339 -1.782 1.00 96.88 524 GLN A C 1
ATOM 4320 O O . GLN A 1 524 ? -21.280 6.372 -2.964 1.00 96.88 524 GLN A O 1
ATOM 4325 N N . ILE A 1 525 ? -20.726 6.523 -0.792 1.00 95.38 525 ILE A N 1
ATOM 4326 C CA . ILE A 1 525 ? -19.311 6.873 -1.006 1.00 95.38 525 ILE A CA 1
ATOM 4327 C C . ILE A 1 525 ? -18.586 5.790 -1.823 1.00 95.38 525 ILE A C 1
ATOM 4329 O O . ILE A 1 525 ? -17.771 6.114 -2.682 1.00 95.38 525 ILE A O 1
ATOM 4333 N N . LYS A 1 526 ? -18.904 4.501 -1.627 1.00 94.56 526 LYS A N 1
ATOM 4334 C CA . LYS A 1 526 ? -18.383 3.411 -2.477 1.00 94.56 526 LYS A CA 1
ATOM 4335 C C . LYS A 1 526 ? -18.858 3.522 -3.933 1.00 94.56 526 LYS A C 1
ATOM 4337 O O . LYS A 1 526 ? -18.064 3.281 -4.838 1.00 94.56 526 LYS A O 1
ATOM 4342 N N . GLY A 1 527 ? -20.114 3.910 -4.168 1.00 94.75 527 GLY A N 1
ATOM 4343 C CA . GLY A 1 527 ? -20.641 4.169 -5.512 1.00 94.75 527 GLY A CA 1
ATOM 4344 C C . GLY A 1 527 ? -19.999 5.391 -6.179 1.00 94.75 527 GLY A C 1
ATOM 4345 O O . GLY A 1 527 ? -19.549 5.309 -7.319 1.00 94.75 527 GLY A O 1
ATOM 4346 N N . GLU A 1 528 ? -19.885 6.502 -5.451 1.00 96.00 528 GLU A N 1
ATOM 4347 C CA . GLU A 1 528 ? -19.215 7.728 -5.907 1.00 96.00 528 GLU A CA 1
ATOM 4348 C C . GLU A 1 528 ? -17.736 7.476 -6.223 1.00 96.00 528 GLU A C 1
ATOM 4350 O O . GLU A 1 528 ? -17.255 7.895 -7.278 1.00 96.00 528 GLU A O 1
ATOM 4355 N N . LYS A 1 529 ? -17.038 6.711 -5.372 1.00 94.31 529 LYS A N 1
ATOM 4356 C CA . LYS A 1 529 ? -15.672 6.246 -5.625 1.00 94.31 529 LYS A CA 1
ATOM 4357 C C . LYS A 1 529 ? -15.583 5.461 -6.942 1.00 94.31 529 LYS A C 1
ATOM 4359 O O . LYS A 1 529 ? -14.751 5.808 -7.772 1.00 94.31 529 LYS A O 1
ATOM 4364 N N . GLY A 1 530 ? -16.447 4.468 -7.170 1.00 96.25 530 GLY A N 1
ATOM 4365 C CA . GLY A 1 530 ? -16.426 3.678 -8.411 1.00 96.25 530 GLY A CA 1
ATOM 4366 C C . GLY A 1 530 ? -16.680 4.514 -9.676 1.00 96.25 530 GLY A C 1
ATOM 4367 O O . GLY A 1 530 ? -16.067 4.281 -10.717 1.00 96.25 530 GLY A O 1
ATOM 4368 N N . ILE A 1 531 ? -17.527 5.547 -9.580 1.00 96.88 531 ILE A N 1
ATOM 4369 C CA . ILE A 1 531 ? -17.754 6.520 -10.664 1.00 96.88 531 ILE A CA 1
ATOM 4370 C C . ILE A 1 531 ? -16.502 7.377 -10.920 1.00 96.88 531 ILE A C 1
ATOM 4372 O O . ILE A 1 531 ? -16.231 7.739 -12.066 1.00 96.88 531 ILE A O 1
ATOM 4376 N N . LEU A 1 532 ? -15.735 7.718 -9.879 1.00 95.06 532 LEU A N 1
ATOM 4377 C CA . LEU A 1 532 ? -14.461 8.427 -10.021 1.00 95.06 532 LEU A CA 1
ATOM 4378 C C . LEU A 1 532 ? -13.361 7.521 -10.595 1.00 95.06 532 LEU A C 1
ATOM 4380 O O . LEU A 1 532 ? -12.628 7.972 -11.469 1.00 95.06 532 LEU A O 1
ATOM 4384 N N . GLU A 1 533 ? -13.281 6.254 -10.183 1.00 96.81 533 GLU A N 1
ATOM 4385 C CA . GLU A 1 533 ? -12.306 5.282 -10.704 1.00 96.81 533 GLU A CA 1
ATOM 4386 C C . GLU A 1 533 ? -12.489 5.039 -12.214 1.00 96.81 533 GLU A C 1
ATOM 4388 O O . GLU A 1 533 ? -11.521 5.128 -12.968 1.00 96.81 533 GLU A O 1
ATOM 4393 N N . GLU A 1 534 ? -13.720 4.850 -12.704 1.00 96.94 534 GLU A N 1
ATOM 4394 C CA . GLU A 1 534 ? -13.962 4.729 -14.154 1.00 96.94 534 GLU A CA 1
ATOM 4395 C C . GLU A 1 534 ? -13.747 6.060 -14.904 1.00 96.94 534 GLU A C 1
ATOM 4397 O O . GLU A 1 534 ? -13.311 6.045 -16.055 1.00 96.94 534 GLU A O 1
ATOM 4402 N N . LYS A 1 535 ? -13.955 7.227 -14.273 1.00 96.81 535 LYS A N 1
ATOM 4403 C CA . LYS A 1 535 ? -13.564 8.522 -14.868 1.00 96.81 535 LYS A CA 1
ATOM 4404 C C . LYS A 1 535 ? -12.047 8.673 -14.995 1.00 96.81 535 LYS A C 1
ATOM 4406 O O . LYS A 1 535 ? -11.589 9.170 -16.020 1.00 96.81 535 LYS A O 1
ATOM 4411 N N . VAL A 1 536 ? -11.275 8.240 -13.997 1.00 95.50 536 VAL A N 1
ATOM 4412 C CA . VAL A 1 536 ? -9.804 8.210 -14.070 1.00 95.50 536 VAL A CA 1
ATOM 4413 C C . VAL A 1 536 ? -9.367 7.277 -15.197 1.00 95.50 536 VAL A C 1
ATOM 4415 O O . VAL A 1 536 ? -8.651 7.716 -16.093 1.00 95.50 536 VAL A O 1
ATOM 4418 N N . ALA A 1 537 ? -9.910 6.060 -15.259 1.00 95.75 537 ALA A N 1
ATOM 4419 C CA . ALA A 1 537 ? -9.603 5.122 -16.334 1.00 95.75 537 ALA A CA 1
ATOM 4420 C C . ALA A 1 537 ? -9.998 5.655 -17.731 1.00 95.75 537 ALA A C 1
ATOM 4422 O O . ALA A 1 537 ? -9.308 5.397 -18.716 1.00 95.75 537 ALA A O 1
ATOM 4423 N N . GLN A 1 538 ? -11.073 6.442 -17.857 1.00 97.06 538 GLN A N 1
ATOM 4424 C CA . GLN A 1 538 ? -11.416 7.134 -19.109 1.00 97.06 538 GLN A CA 1
ATOM 4425 C C . GLN A 1 538 ? -10.417 8.240 -19.479 1.00 97.06 538 GLN A C 1
ATOM 4427 O O . GLN A 1 538 ? -10.116 8.400 -20.663 1.00 97.06 538 GLN A O 1
ATOM 4432 N N . LEU A 1 539 ? -9.881 8.972 -18.498 1.00 95.56 539 LEU A N 1
ATOM 4433 C CA . LEU A 1 539 ? -8.844 9.986 -18.714 1.00 95.56 539 LEU A CA 1
ATOM 4434 C C . LEU A 1 539 ? -7.499 9.349 -19.092 1.00 95.56 539 LEU A C 1
ATOM 4436 O O . LEU A 1 539 ? -6.867 9.814 -20.035 1.00 95.56 539 LEU A O 1
ATOM 4440 N N . GLU A 1 540 ? -7.105 8.238 -18.469 1.00 96.19 540 GLU A N 1
ATOM 4441 C CA . GLU A 1 540 ? -5.912 7.455 -18.841 1.00 96.19 540 GLU A CA 1
ATOM 4442 C C . GLU A 1 540 ? -6.010 6.921 -20.283 1.00 96.19 540 GLU A C 1
ATOM 4444 O O . GLU A 1 540 ? -5.084 7.073 -21.088 1.00 96.19 540 GLU A O 1
ATOM 4449 N N . ARG A 1 541 ? -7.177 6.373 -20.660 1.00 97.06 541 ARG A N 1
ATOM 4450 C CA . ARG A 1 541 ? -7.503 5.952 -22.040 1.00 97.06 541 ARG A CA 1
ATOM 4451 C C . ARG A 1 541 ? -7.544 7.121 -23.037 1.00 97.06 541 ARG A C 1
ATOM 4453 O O . ARG A 1 541 ? -7.479 6.882 -24.240 1.00 97.06 541 ARG A O 1
ATOM 4460 N N . ALA A 1 542 ? -7.697 8.365 -22.578 1.00 95.44 542 ALA A N 1
ATOM 4461 C CA . ALA A 1 542 ? -7.638 9.559 -23.422 1.00 95.44 542 ALA A CA 1
ATOM 4462 C C . ALA A 1 542 ? -6.206 10.111 -23.534 1.00 95.44 542 ALA A C 1
ATOM 4464 O O . ALA A 1 542 ? -5.777 10.467 -24.629 1.00 95.44 542 ALA A O 1
ATOM 4465 N N . GLN A 1 543 ? -5.452 10.125 -22.432 1.00 94.06 543 GLN A N 1
ATOM 4466 C CA . GLN A 1 543 ? -4.053 10.548 -22.380 1.00 94.06 543 GLN A CA 1
ATOM 4467 C C . GLN A 1 543 ? -3.167 9.661 -23.258 1.00 94.06 543 GLN A C 1
ATOM 4469 O O . GLN A 1 543 ? -2.411 10.187 -24.068 1.00 94.06 543 GLN A O 1
ATOM 4474 N N . THR A 1 544 ? -3.316 8.337 -23.158 1.00 95.81 544 THR A N 1
ATOM 4475 C CA . THR A 1 544 ? -2.622 7.368 -24.029 1.00 95.81 544 THR A CA 1
ATOM 4476 C C . THR A 1 544 ? -2.880 7.660 -25.506 1.00 95.81 544 THR A C 1
ATOM 4478 O O . THR A 1 544 ? -1.937 7.915 -26.244 1.00 95.81 544 THR A O 1
ATOM 4481 N N . ARG A 1 545 ? -4.146 7.799 -25.922 1.00 97.06 545 ARG A N 1
ATOM 4482 C CA . ARG A 1 545 ? -4.496 8.178 -27.306 1.00 97.06 545 ARG A CA 1
ATOM 4483 C C . ARG A 1 545 ? -3.893 9.514 -27.745 1.00 97.06 545 ARG A C 1
ATOM 4485 O O . ARG A 1 545 ? -3.536 9.659 -28.910 1.00 97.06 545 ARG A O 1
ATOM 4492 N N . LEU A 1 546 ? -3.817 10.516 -26.868 1.00 95.38 546 LEU A N 1
ATOM 4493 C CA . LEU A 1 546 ? -3.189 11.803 -27.196 1.00 95.38 546 LEU A CA 1
ATOM 4494 C C . LEU A 1 546 ? -1.667 11.668 -27.341 1.00 95.38 546 LEU A C 1
ATOM 4496 O O . LEU A 1 546 ? -1.087 12.288 -28.229 1.00 95.38 546 LEU A O 1
ATOM 4500 N N . GLN A 1 547 ? -1.039 10.821 -26.526 1.00 95.75 547 GLN A N 1
ATOM 4501 C CA . GLN A 1 547 ? 0.378 10.481 -26.619 1.00 95.75 547 GLN A CA 1
ATOM 4502 C C . GLN A 1 547 ? 0.686 9.702 -27.909 1.00 95.75 547 GLN A C 1
ATOM 4504 O O . GLN A 1 547 ? 1.623 10.069 -28.615 1.00 95.75 547 GLN A O 1
ATOM 4509 N N . ASP A 1 548 ? -0.150 8.729 -28.286 1.00 94.69 548 ASP A N 1
ATOM 4510 C CA . ASP A 1 548 ? -0.050 7.994 -29.555 1.00 94.69 548 ASP A CA 1
ATOM 4511 C C . ASP A 1 548 ? -0.132 8.956 -30.756 1.00 94.69 548 ASP A C 1
ATOM 4513 O O . ASP A 1 548 ? 0.733 8.948 -31.633 1.00 94.69 548 ASP A O 1
ATOM 4517 N N . ASN A 1 549 ? -1.121 9.861 -30.767 1.00 94.69 549 ASN A N 1
ATOM 4518 C CA . ASN A 1 549 ? -1.255 10.881 -31.815 1.00 94.69 549 ASN A CA 1
ATOM 4519 C C . ASN A 1 549 ? -0.042 11.828 -31.872 1.00 94.69 549 ASN A C 1
ATOM 4521 O O . ASN A 1 549 ? 0.386 12.200 -32.964 1.00 94.69 549 ASN A O 1
ATOM 4525 N N . LEU A 1 550 ? 0.537 12.197 -30.723 1.00 94.81 550 LEU A N 1
ATOM 4526 C CA . LEU A 1 550 ? 1.741 13.028 -30.674 1.00 94.81 550 LEU A CA 1
ATOM 4527 C C . LEU A 1 550 ? 2.967 12.283 -31.223 1.00 94.81 550 LEU A C 1
ATOM 4529 O O . LEU A 1 550 ? 3.719 12.866 -32.003 1.00 94.81 550 LEU A O 1
ATOM 4533 N N . THR A 1 551 ? 3.152 11.000 -30.886 1.00 93.81 551 THR A N 1
ATOM 4534 C CA . THR A 1 551 ? 4.245 10.192 -31.459 1.00 93.81 551 THR A CA 1
ATOM 4535 C C . THR A 1 551 ? 4.118 10.090 -32.977 1.00 93.81 551 THR A C 1
ATOM 4537 O O . THR A 1 551 ? 5.050 10.491 -33.675 1.00 93.81 551 THR A O 1
ATOM 4540 N N . LEU A 1 552 ? 2.936 9.731 -33.494 1.00 94.81 552 LEU A N 1
ATOM 4541 C CA . LEU A 1 552 ? 2.645 9.710 -34.931 1.00 94.81 552 LEU A CA 1
ATOM 4542 C C . LEU A 1 552 ? 2.891 11.071 -35.600 1.00 94.81 552 LEU A C 1
ATOM 4544 O O . LEU A 1 552 ? 3.407 11.124 -36.715 1.00 94.81 552 LEU A O 1
ATOM 4548 N N . GLN A 1 553 ? 2.565 12.190 -34.945 1.00 92.06 553 GLN A N 1
ATOM 4549 C CA . GLN A 1 553 ? 2.875 13.517 -35.483 1.00 92.06 553 GLN A CA 1
ATOM 4550 C C . GLN A 1 553 ? 4.393 13.756 -35.566 1.00 92.06 553 GLN A C 1
ATOM 4552 O O . GLN A 1 553 ? 4.873 14.243 -36.587 1.00 92.06 553 GLN A O 1
ATOM 4557 N N . THR A 1 554 ? 5.165 13.384 -34.538 1.00 92.81 554 THR A N 1
ATOM 4558 C CA . THR A 1 554 ? 6.634 13.525 -34.563 1.00 92.81 554 THR A CA 1
ATOM 4559 C C . THR A 1 554 ? 7.321 12.593 -35.565 1.00 92.81 554 THR A C 1
ATOM 4561 O O . THR A 1 554 ? 8.314 12.989 -36.173 1.00 92.81 554 THR A O 1
ATOM 4564 N N . GLU A 1 555 ? 6.791 11.388 -35.784 1.00 93.88 555 GLU A N 1
ATOM 4565 C CA . GLU A 1 555 ? 7.278 10.452 -36.804 1.00 93.88 555 GLU A CA 1
ATOM 4566 C C . GLU A 1 555 ? 7.006 10.975 -38.219 1.00 93.88 555 GLU A C 1
ATOM 4568 O O . GLU A 1 555 ? 7.917 10.984 -39.045 1.00 93.88 555 GLU A O 1
ATOM 4573 N N . ASN A 1 556 ? 5.807 11.512 -38.478 1.00 91.88 556 ASN A N 1
ATOM 4574 C CA . ASN A 1 556 ? 5.497 12.169 -39.751 1.00 91.88 556 ASN A CA 1
ATOM 4575 C C . ASN A 1 556 ? 6.417 13.375 -40.015 1.00 91.88 556 ASN A C 1
ATOM 4577 O O . ASN A 1 556 ? 6.963 13.485 -41.111 1.00 91.88 556 ASN A O 1
ATOM 4581 N N . SER A 1 557 ? 6.662 14.238 -39.020 1.00 92.38 557 SER A N 1
ATOM 4582 C CA . SER A 1 557 ? 7.588 15.373 -39.176 1.00 92.38 557 SER A CA 1
ATOM 4583 C C . SER A 1 557 ? 9.017 14.932 -39.512 1.00 92.38 557 SER A C 1
ATOM 4585 O O . SER A 1 557 ? 9.647 15.541 -40.374 1.00 92.38 557 SER A O 1
ATOM 4587 N N . ARG A 1 558 ? 9.517 13.852 -38.889 1.00 93.88 558 ARG A N 1
ATOM 4588 C CA . ARG A 1 558 ? 10.832 13.265 -39.214 1.00 93.88 558 ARG A CA 1
ATOM 4589 C C . ARG A 1 558 ? 10.864 12.705 -40.635 1.00 93.88 558 ARG A C 1
ATOM 4591 O O . ARG A 1 558 ? 11.774 13.028 -41.389 1.00 93.88 558 ARG A O 1
ATOM 4598 N N . ALA A 1 559 ? 9.835 11.963 -41.044 1.00 92.06 559 ALA A N 1
ATOM 4599 C CA . ALA A 1 559 ? 9.725 11.458 -42.412 1.00 92.06 559 ALA A CA 1
ATOM 4600 C C . ALA A 1 559 ? 9.660 12.597 -43.454 1.00 92.06 559 ALA A C 1
ATOM 4602 O O . ALA A 1 559 ? 10.215 12.473 -44.546 1.00 92.06 559 ALA A O 1
ATOM 4603 N N . GLU A 1 560 ? 9.038 13.736 -43.130 1.00 93.00 560 GLU A N 1
ATOM 4604 C CA . GLU A 1 560 ? 9.067 14.941 -43.970 1.00 93.00 560 GLU A CA 1
ATOM 4605 C C . GLU A 1 560 ? 10.444 15.626 -44.028 1.00 93.00 560 GLU A C 1
ATOM 4607 O O . GLU A 1 560 ? 10.710 16.363 -44.983 1.00 93.00 560 GLU A O 1
ATOM 4612 N N . GLU A 1 561 ? 11.315 15.423 -43.038 1.00 92.69 561 GLU A N 1
ATOM 4613 C CA . GLU A 1 561 ? 12.713 15.882 -43.034 1.00 92.69 561 GLU A CA 1
ATOM 4614 C C . GLU A 1 561 ? 13.601 14.927 -43.841 1.00 92.69 561 GLU A C 1
ATOM 4616 O O . GLU A 1 561 ? 14.237 15.371 -44.797 1.00 92.69 561 GLU A O 1
ATOM 4621 N N . ASP A 1 562 ? 13.516 13.614 -43.607 1.00 94.00 562 ASP A N 1
ATOM 4622 C CA . ASP A 1 562 ? 14.206 12.589 -44.408 1.00 94.00 562 ASP A CA 1
ATOM 4623 C C . ASP A 1 562 ? 13.859 12.703 -45.909 1.00 94.00 562 ASP A C 1
ATOM 4625 O O . ASP A 1 562 ? 14.723 12.583 -46.786 1.00 94.00 562 ASP A O 1
ATOM 4629 N N . LEU A 1 563 ? 12.593 13.001 -46.236 1.00 94.31 563 LEU A N 1
ATOM 4630 C CA . LEU A 1 563 ? 12.142 13.261 -47.608 1.00 94.31 563 LEU A CA 1
ATOM 4631 C C . LEU A 1 563 ? 12.651 14.594 -48.179 1.00 94.31 563 LEU A C 1
ATOM 4633 O O . LEU A 1 563 ? 12.757 14.711 -49.404 1.00 94.31 563 LEU A O 1
ATOM 4637 N N . ARG A 1 564 ? 12.952 15.602 -47.352 1.00 94.94 564 ARG A N 1
ATOM 4638 C CA . ARG A 1 564 ? 13.584 16.859 -47.794 1.00 94.94 564 ARG A CA 1
ATOM 4639 C C . ARG A 1 564 ? 15.066 16.642 -48.089 1.00 94.94 564 ARG A C 1
ATOM 4641 O O . ARG A 1 564 ? 15.505 17.002 -49.182 1.00 94.94 564 ARG A O 1
ATOM 4648 N N . ASP A 1 565 ? 15.788 15.965 -47.207 1.00 94.06 565 ASP A N 1
ATOM 4649 C CA . ASP A 1 565 ? 17.216 15.680 -47.381 1.00 94.06 565 ASP A CA 1
ATOM 4650 C C . ASP A 1 565 ? 17.459 14.735 -48.566 1.00 94.06 565 ASP A C 1
ATOM 4652 O O . ASP A 1 565 ? 18.307 15.006 -49.420 1.00 94.06 565 ASP A O 1
ATOM 4656 N N . SER A 1 566 ? 16.621 13.705 -48.722 1.00 92.69 566 SER A N 1
ATOM 4657 C CA . SER A 1 566 ? 16.631 12.826 -49.902 1.00 92.69 566 SER A CA 1
ATOM 4658 C C . SER A 1 566 ? 16.409 13.598 -51.212 1.00 92.69 566 SER A C 1
ATOM 4660 O O . SER A 1 566 ? 17.042 13.310 -52.230 1.00 92.69 566 SER A O 1
ATOM 4662 N N . ARG A 1 567 ? 15.533 14.618 -51.217 1.00 94.88 567 ARG A N 1
ATOM 4663 C CA . ARG A 1 567 ? 15.335 15.500 -52.386 1.00 94.88 567 ARG A CA 1
ATOM 4664 C C . ARG A 1 567 ? 16.557 16.386 -52.647 1.00 94.88 567 ARG A C 1
ATOM 4666 O O . ARG A 1 567 ? 16.867 16.615 -53.817 1.00 94.88 567 ARG A O 1
ATOM 4673 N N . GLY A 1 568 ? 17.246 16.838 -51.598 1.00 93.31 568 GLY A N 1
ATOM 4674 C CA . GLY A 1 568 ? 18.517 17.564 -51.684 1.00 93.31 568 GLY A CA 1
ATOM 4675 C C . GLY A 1 568 ? 19.605 16.730 -52.361 1.00 93.31 568 GLY A C 1
ATOM 4676 O O . GLY A 1 568 ? 20.095 17.109 -53.424 1.00 93.31 568 GLY A O 1
ATOM 4677 N N . GLN A 1 569 ? 19.883 15.535 -51.833 1.00 94.12 569 GLN A N 1
ATOM 4678 C CA . GLN A 1 569 ? 20.858 14.591 -52.403 1.00 94.12 569 GLN A CA 1
ATOM 4679 C C . GLN A 1 569 ? 20.546 14.255 -53.873 1.00 94.12 569 GLN A C 1
ATOM 4681 O O . GLN A 1 569 ? 21.429 14.257 -54.731 1.00 94.12 569 GLN A O 1
ATOM 4686 N N . VAL A 1 570 ? 19.269 14.039 -54.213 1.00 94.50 570 VAL A N 1
ATOM 4687 C CA . VAL A 1 570 ? 18.833 13.803 -55.601 1.00 94.50 570 VAL A CA 1
ATOM 4688 C C . VAL A 1 570 ? 19.053 15.026 -56.507 1.00 94.50 570 VAL A C 1
ATOM 4690 O O . VAL A 1 570 ? 19.293 14.853 -57.704 1.00 94.50 570 VAL A O 1
ATOM 4693 N N . ALA A 1 571 ? 18.988 16.256 -55.989 1.00 94.44 571 ALA A N 1
ATOM 4694 C CA . ALA A 1 571 ? 19.308 17.465 -56.752 1.00 94.44 571 ALA A CA 1
ATOM 4695 C C . ALA A 1 571 ? 20.824 17.630 -56.972 1.00 94.44 571 ALA A C 1
ATOM 4697 O O . ALA A 1 571 ? 21.249 17.975 -58.078 1.00 94.44 571 ALA A O 1
ATOM 4698 N N . GLU A 1 572 ? 21.645 17.315 -55.969 1.00 95.38 572 GLU A N 1
ATOM 4699 C CA . GLU A 1 572 ? 23.110 17.324 -56.077 1.00 95.38 572 GLU A CA 1
ATOM 4700 C C . GLU A 1 572 ? 23.619 16.269 -57.066 1.00 95.38 572 GLU A C 1
ATOM 4702 O O . GLU A 1 572 ? 24.408 16.587 -57.959 1.00 95.38 572 GLU A O 1
ATOM 4707 N N . LEU A 1 573 ? 23.102 15.038 -56.987 1.00 95.19 573 LEU A N 1
ATOM 4708 C CA . LEU A 1 573 ? 23.427 13.965 -57.930 1.00 95.19 573 LEU A CA 1
ATOM 4709 C C . LEU A 1 573 ? 23.023 14.324 -59.368 1.00 95.19 573 LEU A C 1
ATOM 4711 O O . LEU A 1 573 ? 23.789 14.063 -60.294 1.00 95.19 573 LEU A O 1
ATOM 4715 N N . LYS A 1 574 ? 21.876 14.987 -59.577 1.00 95.94 574 LYS A N 1
ATOM 4716 C CA . LYS A 1 574 ? 21.497 15.526 -60.899 1.00 95.94 574 LYS A CA 1
ATOM 4717 C C . LYS A 1 574 ? 22.494 16.578 -61.388 1.00 95.94 574 LYS A C 1
ATOM 4719 O O . LYS A 1 574 ? 22.972 16.469 -62.512 1.00 95.94 574 LYS A O 1
ATOM 4724 N N . SER A 1 575 ? 22.876 17.530 -60.534 1.00 95.56 575 SER A N 1
ATOM 4725 C CA . SER A 1 575 ? 23.895 18.545 -60.849 1.00 95.56 575 SER A CA 1
ATOM 4726 C C . SER A 1 575 ? 25.245 17.918 -61.227 1.00 95.56 575 SER A C 1
ATOM 4728 O O . SER A 1 575 ? 25.896 18.364 -62.172 1.00 95.56 575 SER A O 1
ATOM 4730 N N . MET A 1 576 ? 25.657 16.841 -60.549 1.00 95.69 576 MET A N 1
ATOM 4731 C CA . MET A 1 576 ? 26.864 16.085 -60.896 1.00 95.69 576 MET A CA 1
ATOM 4732 C C . MET A 1 576 ? 26.727 15.348 -62.238 1.00 95.69 576 MET A C 1
ATOM 4734 O O . MET A 1 576 ? 27.622 15.439 -63.077 1.00 95.69 576 MET A O 1
ATOM 4738 N N . VAL A 1 577 ? 25.599 14.675 -62.480 1.00 95.50 577 VAL A N 1
ATOM 4739 C CA . VAL A 1 577 ? 25.308 13.995 -63.754 1.00 95.50 577 VAL A CA 1
ATOM 4740 C C . VAL A 1 577 ? 25.285 14.979 -64.926 1.00 95.50 577 VAL A C 1
ATOM 4742 O O . VAL A 1 577 ? 25.832 14.673 -65.983 1.00 95.50 577 VAL A O 1
ATOM 4745 N N . ASP A 1 578 ? 24.713 16.171 -64.757 1.00 95.69 578 ASP A N 1
ATOM 4746 C CA . ASP A 1 578 ? 24.647 17.178 -65.820 1.00 95.69 578 ASP A CA 1
ATOM 4747 C C . ASP A 1 578 ? 26.006 17.852 -66.087 1.00 95.69 578 ASP A C 1
ATOM 4749 O O . ASP A 1 578 ? 26.320 18.140 -67.245 1.00 95.69 578 ASP A O 1
ATOM 4753 N N . LYS A 1 579 ? 26.877 17.991 -65.074 1.00 96.19 579 LYS A N 1
ATOM 4754 C CA . LYS A 1 579 ? 28.298 18.348 -65.274 1.00 96.19 579 LYS A CA 1
ATOM 4755 C C . LYS A 1 579 ? 29.040 17.278 -66.079 1.00 96.19 579 LYS A C 1
ATOM 4757 O O . LYS A 1 579 ? 29.659 17.605 -67.087 1.00 96.19 579 LYS A O 1
ATOM 4762 N N . LEU A 1 580 ? 28.924 16.005 -65.692 1.00 95.75 580 LEU A N 1
ATOM 4763 C CA . LEU A 1 580 ? 29.570 14.888 -66.397 1.00 95.75 580 LEU A CA 1
ATOM 4764 C C . LEU A 1 580 ? 29.060 14.746 -67.841 1.00 95.75 580 LEU A C 1
ATOM 4766 O O . LEU A 1 580 ? 29.842 14.483 -68.751 1.00 95.75 580 LEU A O 1
ATOM 4770 N N . ARG A 1 581 ? 27.767 14.993 -68.092 1.00 96.75 581 ARG A N 1
ATOM 4771 C CA . ARG A 1 581 ? 27.203 15.094 -69.451 1.00 96.75 581 ARG A CA 1
ATOM 4772 C C . ARG A 1 581 ? 27.824 16.243 -70.246 1.00 96.75 581 ARG A C 1
ATOM 4774 O O . ARG A 1 581 ? 28.185 16.050 -71.405 1.00 96.75 581 ARG A O 1
ATOM 4781 N N . ALA A 1 582 ? 27.974 17.426 -69.647 1.00 95.62 582 ALA A N 1
ATOM 4782 C CA . ALA A 1 582 ? 28.621 18.556 -70.308 1.00 95.62 582 ALA A CA 1
ATOM 4783 C C . ALA A 1 582 ? 30.083 18.234 -70.673 1.00 95.62 582 ALA A C 1
ATOM 4785 O O . ALA A 1 582 ? 30.495 18.492 -71.805 1.00 95.62 582 ALA A O 1
ATOM 4786 N N . GLU A 1 583 ? 30.835 17.599 -69.771 1.00 96.56 583 GLU A N 1
ATOM 4787 C CA . GLU A 1 583 ? 32.209 17.148 -70.025 1.00 96.56 583 GLU A CA 1
ATOM 4788 C C . GLU A 1 583 ? 32.293 16.071 -71.112 1.00 96.56 583 GLU A C 1
ATOM 4790 O O . GLU A 1 583 ? 33.124 16.195 -72.010 1.00 96.56 583 GLU A O 1
ATOM 4795 N N . LEU A 1 584 ? 31.396 15.078 -71.112 1.00 95.38 584 LEU A N 1
ATOM 4796 C CA . LEU A 1 584 ? 31.300 14.087 -72.189 1.00 95.38 584 LEU A CA 1
ATOM 4797 C C . LEU A 1 584 ? 31.053 14.762 -73.544 1.00 95.38 584 LEU A C 1
ATOM 4799 O O . LEU A 1 584 ? 31.827 14.548 -74.472 1.00 95.38 584 LEU A O 1
ATOM 4803 N N . THR A 1 585 ? 30.074 15.668 -73.654 1.00 96.19 585 THR A N 1
ATOM 4804 C CA . THR A 1 585 ? 29.825 16.384 -74.925 1.00 96.19 585 THR A CA 1
ATOM 4805 C C . THR A 1 585 ? 30.943 17.357 -75.322 1.00 96.19 585 THR A C 1
ATOM 4807 O O . THR A 1 585 ? 30.986 17.794 -76.475 1.00 96.19 585 THR A O 1
ATOM 4810 N N . ARG A 1 586 ? 31.849 17.727 -74.403 1.00 97.56 586 ARG A N 1
ATOM 4811 C CA . ARG A 1 586 ? 33.091 18.450 -74.720 1.00 97.56 586 ARG A CA 1
ATOM 4812 C C . ARG A 1 586 ? 34.140 17.490 -75.284 1.00 97.56 586 ARG A C 1
ATOM 4814 O O . ARG A 1 586 ? 34.650 17.742 -76.371 1.00 97.56 586 ARG A O 1
ATOM 4821 N N . LEU A 1 587 ? 34.396 16.374 -74.603 1.00 95.81 587 LEU A N 1
ATOM 4822 C CA . LEU A 1 587 ? 35.347 15.344 -75.033 1.00 95.81 587 LEU A CA 1
ATOM 4823 C C . LEU A 1 587 ? 34.949 14.705 -76.374 1.00 95.81 587 LEU A C 1
ATOM 4825 O O . LEU A 1 587 ? 35.811 14.438 -77.205 1.00 95.81 587 LEU A O 1
ATOM 4829 N N . GLU A 1 588 ? 33.654 14.526 -76.640 1.00 95.88 588 GLU A N 1
ATOM 4830 C CA . GLU A 1 588 ? 33.139 14.084 -77.944 1.00 95.88 588 GLU A CA 1
ATOM 4831 C C . GLU A 1 588 ? 33.454 15.089 -79.062 1.00 95.88 588 GLU A C 1
ATOM 4833 O O . GLU A 1 588 ? 33.849 14.687 -80.157 1.00 95.88 588 GLU A O 1
ATOM 4838 N N . LYS A 1 589 ? 33.326 16.399 -78.801 1.00 95.94 589 LYS A N 1
ATOM 4839 C CA . LYS A 1 589 ? 33.692 17.449 -79.769 1.00 95.94 589 LYS A CA 1
ATOM 4840 C C . LYS A 1 589 ? 35.197 17.466 -80.017 1.00 95.94 589 LYS A C 1
ATOM 4842 O O . LYS A 1 589 ? 35.597 17.471 -81.175 1.00 95.94 589 LYS A O 1
ATOM 4847 N N . GLU A 1 590 ? 36.001 17.402 -78.958 1.00 95.38 590 GLU A N 1
ATOM 4848 C CA . GLU A 1 590 ? 37.468 17.348 -79.031 1.00 95.38 590 GLU A CA 1
ATOM 4849 C C . GLU A 1 590 ? 37.952 16.091 -79.780 1.00 95.38 590 GLU A C 1
ATOM 4851 O O . GLU A 1 590 ? 38.819 16.176 -80.651 1.00 95.38 590 GLU A O 1
ATOM 4856 N N . HIS A 1 591 ? 37.330 14.930 -79.543 1.00 94.88 591 HIS A N 1
ATOM 4857 C CA . HIS A 1 591 ? 37.583 13.720 -80.327 1.00 94.88 591 HIS A CA 1
ATOM 4858 C C . HIS A 1 591 ? 37.182 13.912 -81.799 1.00 94.88 591 HIS A C 1
ATOM 4860 O O . HIS A 1 591 ? 37.903 13.464 -82.695 1.00 94.88 591 HIS A O 1
ATOM 4866 N N . ASN A 1 592 ? 36.036 14.534 -82.085 1.00 95.44 592 ASN A N 1
ATOM 4867 C CA . ASN A 1 592 ? 35.596 14.747 -83.462 1.00 95.44 592 ASN A CA 1
ATOM 4868 C C . ASN A 1 592 ? 36.566 15.669 -84.219 1.00 95.44 592 ASN A C 1
ATOM 4870 O O . ASN A 1 592 ? 37.032 15.276 -85.286 1.00 95.44 592 ASN A O 1
ATOM 4874 N N . THR A 1 593 ? 36.986 16.796 -83.632 1.00 96.12 593 THR A N 1
ATOM 4875 C CA . THR A 1 593 ? 37.987 17.686 -84.247 1.00 96.12 593 THR A CA 1
ATOM 4876 C C . THR A 1 593 ? 39.331 16.989 -84.459 1.00 96.12 593 THR A C 1
ATOM 4878 O O . THR A 1 593 ? 39.895 17.088 -85.545 1.00 96.12 593 THR A O 1
ATOM 4881 N N . LEU A 1 594 ? 39.812 16.195 -83.493 1.00 95.69 594 LEU A N 1
ATOM 4882 C CA . LEU A 1 594 ? 41.047 15.412 -83.656 1.00 95.69 594 LEU A CA 1
ATOM 4883 C C . LEU A 1 594 ? 40.925 14.322 -84.737 1.00 95.69 594 LEU A C 1
ATOM 4885 O O . LEU A 1 594 ? 41.902 14.024 -85.428 1.00 95.69 594 LEU A O 1
ATOM 4889 N N . ARG A 1 595 ? 39.735 13.730 -84.925 1.00 96.75 595 ARG A N 1
ATOM 4890 C CA . ARG A 1 595 ? 39.477 12.781 -86.023 1.00 96.75 595 ARG A CA 1
ATOM 4891 C C . ARG A 1 595 ? 39.541 13.490 -87.376 1.00 96.75 595 ARG A C 1
ATOM 4893 O O . ARG A 1 595 ? 40.161 12.958 -88.297 1.00 96.75 595 ARG A O 1
ATOM 4900 N N . ASP A 1 596 ? 38.945 14.672 -87.486 1.00 95.00 596 ASP A N 1
ATOM 4901 C CA . ASP A 1 596 ? 38.913 15.447 -88.728 1.00 95.00 596 ASP A CA 1
ATOM 4902 C C . ASP A 1 596 ? 40.307 15.988 -89.088 1.00 95.00 596 ASP A C 1
ATOM 4904 O O . ASP A 1 596 ? 40.748 15.834 -90.229 1.00 95.00 596 ASP A O 1
ATOM 4908 N N . GLU A 1 597 ? 41.070 16.490 -88.111 1.00 95.75 597 GLU A N 1
ATOM 4909 C CA . GLU A 1 597 ? 42.486 16.844 -88.286 1.00 95.75 597 GLU A CA 1
ATOM 4910 C C . GLU A 1 597 ? 43.326 15.647 -88.750 1.00 95.75 597 GLU A C 1
ATOM 4912 O O . GLU A 1 597 ? 44.114 15.768 -89.691 1.00 95.75 597 GLU A O 1
ATOM 4917 N N . LEU A 1 598 ? 43.145 14.467 -88.145 1.00 95.19 598 LEU A N 1
ATOM 4918 C CA . LEU A 1 598 ? 43.846 13.248 -88.554 1.00 95.19 598 LEU A CA 1
ATOM 4919 C C . LEU A 1 598 ? 43.494 12.841 -89.995 1.00 95.19 598 LEU A C 1
ATOM 4921 O O . LEU A 1 598 ? 44.372 12.397 -90.739 1.00 95.19 598 LEU A O 1
ATOM 4925 N N . MET A 1 599 ? 42.235 13.002 -90.408 1.00 94.81 599 MET A N 1
ATOM 4926 C CA . MET A 1 599 ? 41.802 12.769 -91.790 1.00 94.81 599 MET A CA 1
ATOM 4927 C C . MET A 1 599 ? 42.405 13.795 -92.758 1.00 94.81 599 MET A C 1
ATOM 4929 O O . MET A 1 599 ? 42.828 13.421 -93.854 1.00 94.81 599 MET A O 1
ATOM 4933 N N . GLU A 1 600 ? 42.535 15.054 -92.344 1.00 95.44 600 GLU A N 1
ATOM 4934 C CA . GLU A 1 600 ? 43.194 16.099 -93.128 1.00 95.44 600 GLU A CA 1
ATOM 4935 C C . GLU A 1 600 ? 44.692 15.813 -93.309 1.00 95.44 600 GLU A C 1
ATOM 4937 O O . GLU A 1 600 ? 45.201 15.829 -94.433 1.00 95.44 600 GLU A O 1
ATOM 4942 N N . LYS A 1 601 ? 45.404 15.437 -92.235 1.00 93.44 601 LYS A N 1
ATOM 4943 C CA . LYS A 1 601 ? 46.814 15.014 -92.322 1.00 93.44 601 LYS A CA 1
ATOM 4944 C C . LYS A 1 601 ? 46.983 13.765 -93.192 1.00 93.44 601 LYS A C 1
ATOM 4946 O O . LYS A 1 601 ? 47.919 13.713 -93.987 1.00 93.44 601 LYS A O 1
ATOM 4951 N N . ARG A 1 602 ? 46.067 12.787 -93.119 1.00 94.50 602 ARG A N 1
ATOM 4952 C CA . ARG A 1 602 ? 46.060 11.617 -94.021 1.00 94.50 602 ARG A CA 1
ATOM 4953 C C . ARG A 1 602 ? 45.907 12.030 -95.488 1.00 94.50 602 ARG A C 1
ATOM 4955 O O . ARG A 1 602 ? 46.638 11.507 -96.326 1.00 94.50 602 ARG A O 1
ATOM 4962 N N . ARG A 1 603 ? 45.029 12.992 -95.800 1.00 94.81 603 ARG A N 1
ATOM 4963 C CA . ARG A 1 603 ? 44.861 13.521 -97.166 1.00 94.81 603 ARG A CA 1
ATOM 4964 C C . ARG A 1 603 ? 46.126 14.225 -97.666 1.00 94.81 603 ARG A C 1
ATOM 4966 O O . ARG A 1 603 ? 46.557 13.957 -98.784 1.00 94.81 603 ARG A O 1
ATOM 4973 N N . HIS A 1 604 ? 46.769 15.035 -96.823 1.00 93.38 604 HIS A N 1
ATOM 4974 C CA . HIS A 1 604 ? 48.053 15.672 -97.140 1.00 93.38 604 HIS A CA 1
ATOM 4975 C C . HIS A 1 604 ? 49.163 14.639 -97.410 1.00 93.38 604 HIS A C 1
ATOM 4977 O O . HIS A 1 604 ? 49.908 14.780 -98.377 1.00 93.38 604 HIS A O 1
ATOM 4983 N N . VAL A 1 605 ? 49.252 13.566 -96.612 1.00 93.38 605 VAL A N 1
ATOM 4984 C CA . VAL A 1 605 ? 50.211 12.469 -96.848 1.00 93.38 605 VAL A CA 1
ATOM 4985 C C . VAL A 1 605 ? 49.929 11.752 -98.171 1.00 93.38 605 VAL A C 1
ATOM 4987 O O . VAL A 1 605 ? 50.865 11.507 -98.927 1.00 93.38 605 VAL A O 1
ATOM 4990 N N . MET A 1 606 ? 48.663 11.471 -98.501 1.00 92.19 606 MET A N 1
ATOM 4991 C CA . MET A 1 606 ? 48.293 10.883 -99.798 1.00 92.19 606 MET A CA 1
ATOM 4992 C C . MET A 1 606 ? 48.655 11.796 -100.976 1.00 92.19 606 MET A C 1
ATOM 4994 O O . MET A 1 606 ? 49.148 11.306 -101.991 1.00 92.19 606 MET A O 1
ATOM 4998 N N . GLN A 1 607 ? 48.465 13.114 -100.847 1.00 93.50 607 GLN A N 1
ATOM 4999 C CA . GLN A 1 607 ? 48.876 14.069 -101.877 1.00 93.50 607 GLN A CA 1
ATOM 5000 C C . GLN A 1 607 ? 50.402 14.093 -102.047 1.00 93.50 607 GLN A C 1
ATOM 5002 O O . GLN A 1 607 ? 50.883 13.955 -103.166 1.00 93.50 607 GLN A O 1
ATOM 5007 N N . LEU A 1 608 ? 51.172 14.183 -100.958 1.00 93.31 608 LEU A N 1
ATOM 5008 C CA . LEU A 1 608 ? 52.638 14.148 -101.018 1.00 93.31 608 LEU A CA 1
ATOM 5009 C C . LEU A 1 608 ? 53.163 12.820 -101.587 1.00 93.31 608 LEU A C 1
ATOM 5011 O O . LEU A 1 608 ? 54.121 12.816 -102.357 1.00 93.31 608 LEU A O 1
ATOM 5015 N N . GLN A 1 609 ? 52.520 11.695 -101.263 1.00 92.75 609 GLN A N 1
ATOM 5016 C CA . GLN A 1 609 ? 52.838 10.388 -101.842 1.00 92.75 609 GLN A CA 1
ATOM 5017 C C . GLN A 1 609 ? 52.539 10.347 -103.348 1.00 92.75 609 GLN A C 1
ATOM 5019 O O . GLN A 1 609 ? 53.333 9.793 -104.112 1.00 92.75 609 GLN A O 1
ATOM 5024 N N . LYS A 1 610 ? 51.439 10.973 -103.789 1.00 93.00 610 LYS A N 1
ATOM 5025 C CA . LYS A 1 610 ? 51.123 11.140 -105.209 1.00 93.00 610 LYS A CA 1
ATOM 5026 C C . LYS A 1 610 ? 52.187 11.996 -105.909 1.00 93.00 610 LYS A C 1
ATOM 5028 O O . LYS A 1 610 ? 52.781 11.521 -106.873 1.00 93.00 610 LYS A O 1
ATOM 5033 N N . GLU A 1 611 ? 52.498 13.183 -105.390 1.00 92.94 611 GLU A N 1
ATOM 5034 C CA . GLU A 1 611 ? 53.517 14.083 -105.951 1.00 92.94 611 GLU A CA 1
ATOM 5035 C C . GLU A 1 611 ? 54.912 13.434 -106.008 1.00 92.94 611 GLU A C 1
ATOM 5037 O O . GLU A 1 611 ? 55.664 13.661 -106.955 1.00 92.94 611 GLU A O 1
ATOM 5042 N N . LEU A 1 612 ? 55.265 12.605 -105.018 1.00 90.88 612 LEU A N 1
ATOM 5043 C CA . LEU A 1 612 ? 56.485 11.792 -105.037 1.00 90.88 612 LEU A CA 1
ATOM 5044 C C . LEU A 1 612 ? 56.453 10.735 -106.147 1.00 90.88 612 LEU A C 1
ATOM 5046 O O . LEU A 1 612 ? 57.469 10.533 -106.808 1.00 90.88 612 LEU A O 1
ATOM 5050 N N . SER A 1 613 ? 55.311 10.080 -106.376 1.00 90.00 613 SER A N 1
ATOM 5051 C CA . SER A 1 613 ? 55.162 9.102 -107.462 1.00 90.00 613 SER A CA 1
ATOM 5052 C C . SER A 1 613 ? 55.199 9.749 -108.852 1.00 90.00 613 SER A C 1
ATOM 5054 O O . SER A 1 613 ? 55.841 9.208 -109.749 1.00 90.00 613 SER A O 1
ATOM 5056 N N . GLU A 1 614 ? 54.610 10.939 -109.014 1.00 91.81 614 GLU A N 1
ATOM 5057 C CA . GLU A 1 614 ? 54.663 11.725 -110.252 1.00 91.81 614 GLU A CA 1
ATOM 5058 C C . GLU A 1 614 ? 56.108 12.176 -110.529 1.00 91.81 614 GLU A C 1
ATOM 5060 O O . GLU A 1 614 ? 56.653 11.833 -111.576 1.00 91.81 614 GLU A O 1
ATOM 5065 N N . LYS A 1 615 ? 56.800 12.782 -109.551 1.00 89.88 615 LYS A N 1
ATOM 5066 C CA . LYS A 1 615 ? 58.224 13.168 -109.669 1.00 89.88 615 LYS A CA 1
ATOM 5067 C C . LYS A 1 615 ? 59.167 11.978 -109.883 1.00 89.88 615 LYS A C 1
ATOM 5069 O O . LYS A 1 615 ? 60.203 12.121 -110.533 1.00 89.88 615 LYS A O 1
ATOM 5074 N N . ALA A 1 616 ? 58.843 10.798 -109.351 1.00 87.62 616 ALA A N 1
ATOM 5075 C CA . ALA A 1 616 ? 59.589 9.573 -109.635 1.00 87.62 616 ALA A CA 1
ATOM 5076 C C . ALA A 1 616 ? 59.374 9.101 -111.083 1.00 87.62 616 ALA A C 1
ATOM 5078 O O . ALA A 1 616 ? 60.323 8.655 -111.724 1.00 87.62 616 ALA A O 1
ATOM 5079 N N . HIS A 1 617 ? 58.160 9.240 -111.619 1.00 86.31 617 HIS A N 1
ATOM 5080 C CA . HIS A 1 617 ? 57.852 8.894 -113.004 1.00 86.31 617 HIS A CA 1
ATOM 5081 C C . HIS A 1 617 ? 58.464 9.899 -113.999 1.00 86.31 617 HIS A C 1
ATOM 5083 O O . HIS A 1 617 ? 59.061 9.481 -114.985 1.00 86.31 617 HIS A O 1
ATOM 5089 N N . GLU A 1 618 ? 58.432 11.202 -113.697 1.00 89.56 618 GLU A N 1
ATOM 5090 C CA . GLU A 1 618 ? 59.162 12.254 -114.430 1.00 89.56 618 GLU A CA 1
ATOM 5091 C C . GLU A 1 618 ? 60.680 12.011 -114.420 1.00 89.56 618 GLU A C 1
ATOM 5093 O O . GLU A 1 618 ? 61.352 12.170 -115.442 1.00 89.56 618 GLU A O 1
ATOM 5098 N N . ARG A 1 619 ? 61.247 11.578 -113.283 1.00 86.25 619 ARG A N 1
ATOM 5099 C CA . ARG A 1 619 ? 62.652 11.151 -113.223 1.00 86.25 619 ARG A CA 1
ATOM 5100 C C . ARG A 1 619 ? 62.915 9.958 -114.128 1.00 86.25 619 ARG A C 1
ATOM 5102 O O . ARG A 1 619 ? 63.808 10.056 -114.951 1.00 86.25 619 ARG A O 1
ATOM 5109 N N . LEU A 1 620 ? 62.117 8.893 -114.054 1.00 85.12 620 LEU A N 1
ATOM 5110 C CA . LEU A 1 620 ? 62.287 7.718 -114.919 1.00 85.12 620 LEU A CA 1
ATOM 5111 C C . LEU A 1 620 ? 62.137 8.053 -116.412 1.00 85.12 620 LEU A C 1
ATOM 5113 O O . LEU A 1 620 ? 62.885 7.520 -117.228 1.00 85.12 620 LEU A O 1
ATOM 5117 N N . GLN A 1 621 ? 61.235 8.969 -116.777 1.00 84.31 621 GLN A N 1
ATOM 5118 C CA . GLN A 1 621 ? 61.113 9.465 -118.150 1.00 84.31 621 GLN A CA 1
ATOM 5119 C C . GLN A 1 621 ? 62.345 10.277 -118.565 1.00 84.31 621 GLN A C 1
ATOM 5121 O O . GLN A 1 621 ? 62.953 9.963 -119.582 1.00 84.31 621 GLN A O 1
ATOM 5126 N N . THR A 1 622 ? 62.783 11.254 -117.766 1.00 83.56 622 THR A N 1
ATOM 5127 C CA . THR A 1 622 ? 63.969 12.073 -118.092 1.00 83.56 622 THR A CA 1
ATOM 5128 C C . THR A 1 622 ? 65.299 11.329 -117.944 1.00 83.56 622 THR A C 1
ATOM 5130 O O . THR A 1 622 ? 66.290 11.753 -118.535 1.00 83.56 622 THR A O 1
ATOM 5133 N N . ASP A 1 623 ? 65.362 10.247 -117.163 1.00 80.12 623 ASP A N 1
ATOM 5134 C CA . ASP A 1 623 ? 66.480 9.300 -117.117 1.00 80.12 623 ASP A CA 1
ATOM 5135 C C . ASP A 1 623 ? 66.460 8.423 -118.379 1.00 80.12 623 ASP A C 1
ATOM 5137 O O . ASP A 1 623 ? 67.488 8.322 -119.034 1.00 80.12 623 ASP A O 1
ATOM 5141 N N . GLY A 1 624 ? 65.304 7.900 -118.810 1.00 82.88 624 GLY A N 1
ATOM 5142 C CA . GLY A 1 624 ? 65.165 7.158 -120.072 1.00 82.88 624 GLY A CA 1
ATOM 5143 C C . GLY A 1 624 ? 65.433 8.007 -121.325 1.00 82.88 624 GLY A C 1
ATOM 5144 O O . GLY A 1 624 ? 66.088 7.552 -122.262 1.00 82.88 624 GLY A O 1
ATOM 5145 N N . GLU A 1 625 ? 65.012 9.274 -121.334 1.00 81.75 625 GLU A N 1
ATOM 5146 C CA . GLU A 1 625 ? 65.405 10.251 -122.355 1.00 81.75 625 GLU A CA 1
ATOM 5147 C C . GLU A 1 625 ? 66.903 10.548 -122.295 1.00 81.75 625 GLU A C 1
ATOM 5149 O O . GLU A 1 625 ? 67.544 10.612 -123.342 1.00 81.75 625 GLU A O 1
ATOM 5154 N N . ARG A 1 626 ? 67.495 10.673 -121.098 1.00 79.38 626 ARG A N 1
ATOM 5155 C CA . ARG A 1 626 ? 68.951 10.816 -120.944 1.00 79.38 626 ARG A CA 1
ATOM 5156 C C . ARG A 1 626 ? 69.708 9.563 -121.361 1.00 79.38 626 ARG A C 1
ATOM 5158 O O . ARG A 1 626 ? 70.786 9.717 -121.915 1.00 79.38 626 ARG A O 1
ATOM 5165 N N . GLU A 1 627 ? 69.180 8.358 -121.178 1.00 79.19 627 GLU A N 1
ATOM 5166 C CA . GLU A 1 627 ? 69.771 7.122 -121.698 1.00 79.19 627 GLU A CA 1
ATOM 5167 C C . GLU A 1 627 ? 69.672 7.068 -123.223 1.00 79.19 627 GLU A C 1
ATOM 5169 O O . GLU A 1 627 ? 70.677 6.801 -123.881 1.00 79.19 627 GLU A O 1
ATOM 5174 N N . ARG A 1 628 ? 68.523 7.430 -123.812 1.00 81.38 628 ARG A N 1
ATOM 5175 C CA . ARG A 1 628 ? 68.369 7.533 -125.272 1.00 81.38 628 ARG A CA 1
ATOM 5176 C C . ARG A 1 628 ? 69.323 8.574 -125.864 1.00 81.38 628 ARG A C 1
ATOM 5178 O O . ARG A 1 628 ? 70.063 8.263 -126.791 1.00 81.38 628 ARG A O 1
ATOM 5185 N N . LEU A 1 629 ? 69.376 9.772 -125.280 1.00 81.56 629 LEU A N 1
ATOM 5186 C CA . LEU A 1 629 ? 70.311 10.839 -125.650 1.00 81.56 629 LEU A CA 1
ATOM 5187 C C . LEU A 1 629 ? 71.769 10.472 -125.344 1.00 81.56 629 LEU A C 1
ATOM 5189 O O . LEU A 1 629 ? 72.660 10.961 -126.026 1.00 81.56 629 LEU A O 1
ATOM 5193 N N . SER A 1 630 ? 72.036 9.610 -124.358 1.00 78.50 630 SER A N 1
ATOM 5194 C CA . SER A 1 630 ? 73.369 9.079 -124.048 1.00 78.50 630 SER A CA 1
ATOM 5195 C C . SER A 1 630 ? 73.802 8.032 -125.070 1.00 78.50 630 SER A C 1
ATOM 5197 O O . SER A 1 630 ? 74.967 8.022 -125.448 1.00 78.50 630 SER A O 1
ATOM 5199 N N . LEU A 1 631 ? 72.884 7.208 -125.586 1.00 79.81 631 LEU A N 1
ATOM 5200 C CA . LEU A 1 631 ? 73.123 6.281 -126.696 1.00 79.81 631 LEU A CA 1
ATOM 5201 C C . LEU A 1 631 ? 73.283 7.026 -128.030 1.00 79.81 631 LEU A C 1
ATOM 5203 O O . LEU A 1 631 ? 74.200 6.718 -128.789 1.00 79.81 631 LEU A O 1
ATOM 5207 N N . GLU A 1 632 ? 72.477 8.061 -128.284 1.00 78.94 632 GLU A N 1
ATOM 5208 C CA . GLU A 1 632 ? 72.678 8.993 -129.402 1.00 78.94 632 GLU A CA 1
ATOM 5209 C C . GLU A 1 632 ? 74.027 9.723 -129.265 1.00 78.94 632 GLU A C 1
ATOM 5211 O O . GLU A 1 632 ? 74.799 9.764 -130.220 1.00 78.94 632 GLU A O 1
ATOM 5216 N N . LEU A 1 633 ? 74.392 10.196 -128.065 1.00 75.69 633 LEU A N 1
ATOM 5217 C CA . LEU A 1 633 ? 75.721 10.745 -127.773 1.00 75.69 633 LEU A CA 1
ATOM 5218 C C . LEU A 1 633 ? 76.833 9.700 -127.834 1.00 75.69 633 LEU A C 1
ATOM 5220 O O . LEU A 1 633 ? 77.962 10.087 -128.101 1.00 75.69 633 LEU A O 1
ATOM 5224 N N . LEU A 1 634 ? 76.576 8.415 -127.589 1.00 76.50 634 LEU A N 1
ATOM 5225 C CA . LEU A 1 634 ? 77.565 7.347 -127.734 1.00 76.50 634 LEU A CA 1
ATOM 5226 C C . LEU A 1 634 ? 77.814 7.077 -129.217 1.00 76.50 634 LEU A C 1
ATOM 5228 O O . LEU A 1 634 ? 78.962 6.952 -129.623 1.00 76.50 634 LEU A O 1
ATOM 5232 N N . HIS A 1 635 ? 76.760 7.073 -130.032 1.00 71.75 635 HIS A N 1
ATOM 5233 C CA . HIS A 1 635 ? 76.850 6.957 -131.482 1.00 71.75 635 HIS A CA 1
ATOM 5234 C C . HIS A 1 635 ? 77.555 8.179 -132.097 1.00 71.75 635 HIS A C 1
ATOM 5236 O O . HIS A 1 635 ? 78.513 8.032 -132.855 1.00 71.75 635 HIS A O 1
ATOM 5242 N N . VAL A 1 636 ? 77.181 9.395 -131.684 1.00 70.12 636 VAL A N 1
ATOM 5243 C CA . VAL A 1 636 ? 77.873 10.637 -132.063 1.00 70.12 636 VAL A CA 1
ATOM 5244 C C . VAL A 1 636 ? 79.306 10.667 -131.519 1.00 70.12 636 VAL A C 1
ATOM 5246 O O . VAL A 1 636 ? 80.197 11.121 -132.226 1.00 70.12 636 VAL A O 1
ATOM 5249 N N . LYS A 1 637 ? 79.592 10.130 -130.323 1.00 64.62 637 LYS A N 1
ATOM 5250 C CA . LYS A 1 637 ? 80.967 9.969 -129.806 1.00 64.62 637 LYS A CA 1
ATOM 5251 C C . LYS A 1 637 ? 81.762 8.921 -130.571 1.00 64.62 637 LYS A C 1
ATOM 5253 O O . LYS A 1 637 ? 82.947 9.142 -130.750 1.00 64.62 637 LYS A O 1
ATOM 5258 N N . GLN A 1 638 ? 81.161 7.844 -131.067 1.00 62.12 638 GLN A N 1
ATOM 5259 C CA . GLN A 1 638 ? 81.836 6.891 -131.955 1.00 62.12 638 GLN A CA 1
ATOM 5260 C C . GLN A 1 638 ? 82.197 7.564 -133.289 1.00 62.12 638 GLN A C 1
ATOM 5262 O O . GLN A 1 638 ? 83.326 7.427 -133.756 1.00 62.12 638 GLN A O 1
ATOM 5267 N N . GLN A 1 639 ? 81.299 8.390 -133.840 1.00 56.81 639 GLN A N 1
ATOM 5268 C CA . GLN A 1 639 ? 81.594 9.247 -134.997 1.00 56.81 639 GLN A CA 1
ATOM 5269 C C . GLN A 1 639 ? 82.688 10.296 -134.681 1.00 56.81 639 GLN A C 1
ATOM 5271 O O . GLN A 1 639 ? 83.562 10.543 -135.508 1.00 56.81 639 GLN A O 1
ATOM 5276 N N . LEU A 1 640 ? 82.703 10.876 -133.472 1.00 52.03 640 LEU A N 1
ATOM 5277 C CA . LEU A 1 640 ? 83.702 11.863 -133.028 1.00 52.03 640 LEU A CA 1
ATOM 5278 C C . LEU A 1 640 ? 85.049 11.257 -132.599 1.00 52.03 640 LEU A C 1
ATOM 5280 O O . LEU A 1 640 ? 86.068 11.933 -132.712 1.00 52.03 640 LEU A O 1
ATOM 5284 N N . GLN A 1 641 ? 85.092 9.998 -132.157 1.00 48.22 641 GLN A N 1
ATOM 5285 C CA . GLN A 1 641 ? 86.328 9.265 -131.855 1.00 48.22 641 GLN A CA 1
ATOM 5286 C C . GLN A 1 641 ? 87.122 8.962 -133.128 1.00 48.22 641 GLN A C 1
ATOM 5288 O O . GLN A 1 641 ? 88.345 8.915 -133.073 1.00 48.22 641 GLN A O 1
ATOM 5293 N N . TYR A 1 642 ? 86.453 8.860 -134.280 1.00 44.59 642 TYR A N 1
ATOM 5294 C CA . TYR A 1 642 ? 87.108 8.850 -135.591 1.00 44.59 642 TYR A CA 1
ATOM 5295 C C . TYR A 1 642 ? 87.666 10.233 -136.000 1.00 44.59 642 TYR A C 1
ATOM 5297 O O . TYR A 1 642 ? 88.424 10.339 -136.958 1.00 44.59 642 TYR A O 1
ATOM 5305 N N . ALA A 1 643 ? 87.295 11.307 -135.291 1.00 41.72 643 ALA A N 1
ATOM 5306 C CA . ALA A 1 643 ? 87.507 12.691 -135.720 1.00 41.72 643 ALA A CA 1
ATOM 5307 C C . ALA A 1 643 ? 88.278 13.580 -134.721 1.00 41.72 643 ALA A C 1
ATOM 5309 O O . ALA A 1 643 ? 88.378 14.788 -134.958 1.00 41.72 643 ALA A O 1
ATOM 5310 N N . LYS A 1 644 ? 88.799 13.043 -133.601 1.00 41.25 644 LYS A N 1
ATOM 5311 C CA . LYS A 1 644 ? 89.569 13.837 -132.620 1.00 41.25 644 LYS A CA 1
ATOM 5312 C C . LYS A 1 644 ? 90.526 13.036 -131.728 1.00 41.25 644 LYS A C 1
ATOM 5314 O O . LYS A 1 644 ? 90.304 12.843 -130.534 1.00 41.25 644 LYS A O 1
ATOM 5319 N N . GLU A 1 645 ? 91.682 12.702 -132.289 1.00 31.91 645 GLU A N 1
ATOM 5320 C CA . GLU A 1 645 ? 92.902 12.526 -131.498 1.00 31.91 645 GLU A CA 1
ATOM 5321 C C . GLU A 1 645 ? 93.402 13.896 -130.991 1.00 31.91 645 GLU A C 1
ATOM 5323 O O . GLU A 1 645 ? 94.155 14.576 -131.689 1.00 31.91 645 GLU A O 1
ATOM 5328 N N . GLN A 1 646 ? 92.978 14.321 -129.790 1.00 33.53 646 GLN A N 1
ATOM 5329 C CA . GLN A 1 646 ? 93.811 15.101 -128.850 1.00 33.53 646 GLN A CA 1
ATOM 5330 C C . GLN A 1 646 ? 93.167 15.288 -127.457 1.00 33.53 646 GLN A C 1
ATOM 5332 O O . GLN A 1 646 ? 91.952 15.342 -127.292 1.00 33.53 646 GLN A O 1
ATOM 5337 N N . MET A 1 647 ? 94.046 15.337 -126.455 1.00 27.83 647 MET A N 1
ATOM 5338 C CA . MET A 1 647 ? 93.851 15.222 -124.994 1.00 27.83 647 MET A CA 1
ATOM 5339 C C . MET A 1 647 ? 93.762 16.623 -124.298 1.00 27.83 647 MET A C 1
ATOM 5341 O O . MET A 1 647 ? 93.886 17.619 -125.004 1.00 27.83 647 MET A O 1
ATOM 5345 N N . PRO A 1 648 ? 93.749 16.777 -122.944 1.00 42.22 648 PRO A N 1
ATOM 5346 C CA . PRO A 1 648 ? 92.833 16.208 -121.919 1.00 42.22 648 PRO A CA 1
ATOM 5347 C C . PRO A 1 648 ? 92.473 17.160 -120.715 1.00 42.22 648 PRO A C 1
ATOM 5349 O O . PRO A 1 648 ? 93.193 18.117 -120.457 1.00 42.22 648 PRO A O 1
ATOM 5352 N N . ARG A 1 649 ? 91.515 16.755 -119.839 1.00 28.23 649 ARG A N 1
ATOM 5353 C CA . ARG A 1 649 ? 91.338 17.175 -118.395 1.00 28.23 649 ARG A CA 1
ATOM 5354 C C . ARG A 1 649 ? 91.059 18.693 -118.137 1.00 28.23 649 ARG A C 1
ATOM 5356 O O . ARG A 1 649 ? 91.055 19.459 -119.086 1.00 28.23 649 ARG A O 1
ATOM 5363 N N . ALA A 1 650 ? 90.719 19.220 -116.942 1.00 24.73 650 ALA A N 1
ATOM 5364 C CA . ALA A 1 650 ? 90.513 18.735 -115.549 1.00 24.73 650 ALA A CA 1
ATOM 5365 C C . ALA A 1 650 ? 89.325 19.534 -114.892 1.00 24.73 650 ALA A C 1
ATOM 5367 O O . ALA A 1 650 ? 89.045 20.629 -115.362 1.00 24.73 650 ALA A O 1
ATOM 5368 N N . SER A 1 651 ? 88.456 18.997 -114.013 1.00 29.39 651 SER A N 1
ATOM 5369 C CA . SER A 1 651 ? 88.521 18.854 -112.523 1.00 29.39 651 SER A CA 1
ATOM 5370 C C . SER A 1 651 ? 88.099 20.063 -111.636 1.00 29.39 651 SER A C 1
ATOM 5372 O O . SER A 1 651 ? 88.729 21.107 -111.723 1.00 29.39 651 SER A O 1
ATOM 5374 N N . GLN A 1 652 ? 87.181 19.805 -110.669 1.00 31.41 652 GLN A N 1
ATOM 5375 C CA . GLN A 1 652 ? 87.022 20.442 -109.316 1.00 31.41 652 GLN A CA 1
ATOM 5376 C C . GLN A 1 652 ? 86.516 21.930 -109.244 1.00 31.41 652 GLN A C 1
ATOM 5378 O O . GLN A 1 652 ? 86.529 22.603 -110.265 1.00 31.41 652 GLN A O 1
ATOM 5383 N N . GLU A 1 653 ? 85.961 22.516 -108.148 1.00 28.81 653 GLU A N 1
ATOM 5384 C CA . GLU A 1 653 ? 85.801 22.140 -106.709 1.00 28.81 653 GLU A CA 1
ATOM 5385 C C . GLU A 1 653 ? 84.766 23.011 -105.896 1.00 28.81 653 GLU A C 1
ATOM 5387 O O . GLU A 1 653 ? 84.462 24.107 -106.346 1.00 28.81 653 GLU A O 1
ATOM 5392 N N . HIS A 1 654 ? 84.341 22.568 -104.678 1.00 30.14 654 HIS A N 1
ATOM 5393 C CA . HIS A 1 654 ? 83.958 23.341 -103.432 1.00 30.14 654 HIS A CA 1
ATOM 5394 C C . HIS A 1 654 ? 82.917 24.529 -103.471 1.00 30.14 654 HIS A C 1
ATOM 5396 O O . HIS A 1 654 ? 82.389 24.801 -104.539 1.00 30.14 654 HIS A O 1
ATOM 5402 N N . THR A 1 655 ? 82.433 25.268 -102.426 1.00 29.08 655 THR A N 1
ATOM 5403 C CA . THR A 1 655 ? 82.318 25.322 -100.907 1.00 29.08 655 THR A CA 1
ATOM 5404 C C . THR A 1 655 ? 81.234 26.405 -100.534 1.00 29.08 655 THR A C 1
ATOM 5406 O O . THR A 1 655 ? 80.756 27.064 -101.449 1.00 29.08 655 THR A O 1
ATOM 5409 N N . ALA A 1 656 ? 80.831 26.789 -99.293 1.00 32.03 656 ALA A N 1
ATOM 5410 C CA . ALA A 1 656 ? 80.467 26.139 -98.000 1.00 32.03 656 ALA A CA 1
ATOM 5411 C C . ALA A 1 656 ? 79.923 27.201 -96.960 1.00 32.03 656 ALA A C 1
ATOM 5413 O O . ALA A 1 656 ? 80.052 28.393 -97.217 1.00 32.03 656 ALA A O 1
ATOM 5414 N N . ASN A 1 657 ? 79.421 26.784 -95.768 1.00 31.58 657 ASN A N 1
ATOM 5415 C CA . ASN A 1 657 ? 79.012 27.595 -94.566 1.00 31.58 657 ASN A CA 1
ATOM 5416 C C . ASN A 1 657 ? 77.723 28.479 -94.665 1.00 31.58 657 ASN A C 1
ATOM 5418 O O . ASN A 1 657 ? 77.273 28.763 -95.765 1.00 31.58 657 ASN A O 1
ATOM 5422 N N . HIS A 1 658 ? 76.999 28.887 -93.590 1.00 30.86 658 HIS A N 1
ATOM 5423 C CA . HIS A 1 658 ? 77.372 29.344 -92.217 1.00 30.86 658 HIS A CA 1
ATOM 5424 C C . HIS A 1 658 ? 76.407 28.928 -91.040 1.00 30.86 658 HIS A C 1
ATOM 5426 O O . HIS A 1 658 ? 75.556 28.060 -91.200 1.00 30.86 658 HIS A O 1
ATOM 5432 N N . LYS A 1 659 ? 76.609 29.515 -89.835 1.00 39.59 659 LYS A N 1
ATOM 5433 C CA . LYS A 1 659 ? 76.079 29.248 -88.449 1.00 39.59 659 LYS A CA 1
ATOM 5434 C C . LYS A 1 659 ? 75.656 30.626 -87.798 1.00 39.59 659 LYS A C 1
ATOM 5436 O O . LYS A 1 659 ? 75.678 31.571 -88.590 1.00 39.59 659 LYS A O 1
ATOM 5441 N N . PRO A 1 660 ? 75.424 30.888 -86.466 1.00 46.34 660 PRO A N 1
ATOM 5442 C CA . PRO A 1 660 ? 75.205 30.075 -85.226 1.00 46.34 660 PRO A CA 1
ATOM 5443 C C . PRO A 1 660 ? 74.139 30.621 -84.187 1.00 46.34 660 PRO A C 1
ATOM 5445 O O . PRO A 1 660 ? 73.494 31.619 -84.474 1.00 46.34 660 PRO A O 1
ATOM 5448 N N . THR A 1 661 ? 74.051 30.017 -82.966 1.00 34.31 661 THR A N 1
ATOM 5449 C CA . THR A 1 661 ? 73.712 30.599 -81.600 1.00 34.31 661 THR A CA 1
ATOM 5450 C C . THR A 1 661 ? 72.343 31.302 -81.342 1.00 34.31 661 THR A C 1
ATOM 5452 O O . THR A 1 661 ? 71.866 31.998 -82.225 1.00 34.31 661 THR A O 1
ATOM 5455 N N . ALA A 1 662 ? 71.593 31.220 -80.216 1.00 40.44 662 ALA A N 1
ATOM 5456 C CA . ALA A 1 662 ? 71.710 30.665 -78.832 1.00 40.44 662 ALA A CA 1
ATOM 5457 C C . ALA A 1 662 ? 72.684 31.389 -77.854 1.00 40.44 662 ALA A C 1
ATOM 5459 O O . ALA A 1 662 ? 73.608 32.031 -78.333 1.00 40.44 662 ALA A O 1
ATOM 5460 N N . GLU A 1 663 ? 72.565 31.396 -76.511 1.00 39.16 663 GLU A N 1
ATOM 5461 C CA . GLU A 1 663 ? 71.595 30.873 -75.498 1.00 39.16 663 GLU A CA 1
ATOM 5462 C C . GLU A 1 663 ? 70.918 32.075 -74.721 1.00 39.16 663 GLU A C 1
ATOM 5464 O O . GLU A 1 663 ? 70.822 33.129 -75.345 1.00 39.16 663 GLU A O 1
ATOM 5469 N N . ASP A 1 664 ? 70.388 32.135 -73.470 1.00 37.38 664 ASP A N 1
ATOM 5470 C CA . ASP A 1 664 ? 70.048 31.266 -72.293 1.00 37.38 664 ASP A CA 1
ATOM 5471 C C . ASP A 1 664 ? 69.018 32.008 -71.352 1.00 37.38 664 ASP A C 1
ATOM 5473 O O . ASP A 1 664 ? 68.949 33.234 -71.440 1.00 37.38 664 ASP A O 1
ATOM 5477 N N . ASP A 1 665 ? 68.277 31.335 -70.435 1.00 42.16 665 ASP A N 1
ATOM 5478 C CA . ASP A 1 665 ? 67.573 31.938 -69.251 1.00 42.16 665 ASP A CA 1
ATOM 5479 C C . ASP A 1 665 ? 67.129 30.878 -68.190 1.00 42.16 665 ASP A C 1
ATOM 5481 O O . ASP A 1 665 ? 66.285 30.024 -68.479 1.00 42.16 665 ASP A O 1
ATOM 5485 N N . GLY A 1 666 ? 67.667 30.889 -66.951 1.00 54.62 666 GLY A N 1
ATOM 5486 C CA . GLY A 1 666 ? 67.590 29.684 -66.091 1.00 54.62 666 GLY A CA 1
ATOM 5487 C C . GLY A 1 666 ? 67.781 29.777 -64.565 1.00 54.62 666 GLY A C 1
ATOM 5488 O O . GLY A 1 666 ? 68.201 28.780 -63.974 1.00 54.62 666 GLY A O 1
ATOM 5489 N N . HIS A 1 667 ? 67.521 30.904 -63.881 1.00 49.94 667 HIS A N 1
ATOM 5490 C CA . HIS A 1 667 ? 67.844 31.039 -62.433 1.00 49.94 667 HIS A CA 1
ATOM 5491 C C . HIS A 1 667 ? 66.708 31.408 -61.450 1.00 49.94 667 HIS A C 1
ATOM 5493 O O . HIS A 1 667 ? 66.927 31.347 -60.239 1.00 49.94 667 HIS A O 1
ATOM 5499 N N . CYS A 1 668 ? 65.479 31.707 -61.890 1.00 55.75 668 CYS A N 1
ATOM 5500 C CA . CYS A 1 668 ? 64.408 32.122 -60.959 1.00 55.75 668 CYS A CA 1
ATOM 5501 C C . CYS A 1 668 ? 63.634 30.980 -60.261 1.00 55.75 668 CYS A C 1
ATOM 5503 O O . CYS A 1 668 ? 63.030 31.211 -59.217 1.00 55.75 668 CYS A O 1
ATOM 5505 N N . GLN A 1 669 ? 63.638 29.750 -60.788 1.00 60.53 669 GLN A N 1
ATOM 5506 C CA . GLN A 1 669 ? 62.711 28.696 -60.328 1.00 60.53 669 GLN A CA 1
ATOM 5507 C C . GLN A 1 669 ? 63.087 28.060 -58.973 1.00 60.53 669 GLN A C 1
ATOM 5509 O O . GLN A 1 669 ? 62.210 27.739 -58.170 1.00 60.53 669 GLN A O 1
ATOM 5514 N N . LEU A 1 670 ? 64.384 27.906 -58.674 1.00 62.19 670 LEU A N 1
ATOM 5515 C CA . LEU A 1 670 ? 64.859 27.144 -57.505 1.00 62.19 670 LEU A CA 1
ATOM 5516 C C . LEU A 1 670 ? 64.499 27.794 -56.150 1.00 62.19 670 LEU A C 1
ATOM 5518 O O . LEU A 1 670 ? 64.430 27.109 -55.128 1.00 62.19 670 LEU A O 1
ATOM 5522 N N . ALA A 1 671 ? 64.273 29.111 -56.127 1.00 63.19 671 ALA A N 1
ATOM 5523 C CA . ALA A 1 671 ? 63.912 29.848 -54.915 1.00 63.19 671 ALA A CA 1
ATOM 5524 C C . ALA A 1 671 ? 62.436 29.653 -54.520 1.00 63.19 671 ALA A C 1
ATOM 5526 O O . ALA A 1 671 ? 62.141 29.477 -53.336 1.00 63.19 671 ALA A O 1
ATOM 5527 N N . CYS A 1 672 ? 61.521 29.626 -55.498 1.00 67.44 672 CYS A N 1
ATOM 5528 C CA . CYS A 1 672 ? 60.087 29.415 -55.267 1.00 67.44 672 CYS A CA 1
ATOM 5529 C C . CYS A 1 672 ? 59.826 28.039 -54.640 1.00 67.44 672 CYS A C 1
ATOM 5531 O O . CYS A 1 672 ? 59.256 27.964 -53.550 1.00 67.44 672 CYS A O 1
ATOM 5533 N N . VAL A 1 673 ? 60.374 26.981 -55.250 1.00 72.88 673 VAL A N 1
ATOM 5534 C CA . VAL A 1 673 ? 60.219 25.590 -54.784 1.00 72.88 673 VAL A CA 1
ATOM 5535 C C . VAL A 1 673 ? 60.696 25.416 -53.337 1.00 72.88 673 VAL A C 1
ATOM 5537 O O . VAL A 1 673 ? 60.059 24.715 -52.555 1.00 72.88 673 VAL A O 1
ATOM 5540 N N . LYS A 1 674 ? 61.776 26.095 -52.919 1.00 74.50 674 LYS A N 1
ATOM 5541 C CA . LYS A 1 674 ? 62.230 26.058 -51.516 1.00 74.50 674 LYS A CA 1
ATOM 5542 C C . LYS A 1 674 ? 61.243 26.720 -50.549 1.00 74.50 674 LYS A C 1
ATOM 5544 O O . LYS A 1 674 ? 61.047 26.202 -49.454 1.00 74.50 674 LYS A O 1
ATOM 5549 N N . SER A 1 675 ? 60.612 27.833 -50.930 1.00 75.56 675 SER A N 1
ATOM 5550 C CA . SER A 1 675 ? 59.589 28.484 -50.096 1.00 75.56 675 SER A CA 1
ATOM 5551 C C . SER A 1 675 ? 58.326 27.626 -49.968 1.00 75.56 675 SER A C 1
ATOM 5553 O O . SER A 1 675 ? 57.748 27.536 -48.886 1.00 75.56 675 SER A O 1
ATOM 5555 N N . GLU A 1 676 ? 57.920 26.968 -51.052 1.00 81.00 676 GLU A N 1
ATOM 5556 C CA . GLU A 1 676 ? 56.762 26.069 -51.088 1.00 81.00 676 GLU A CA 1
ATOM 5557 C C . GLU A 1 676 ? 56.999 24.809 -50.249 1.00 81.00 676 GLU A C 1
ATOM 5559 O O . GLU A 1 676 ? 56.168 24.483 -49.403 1.00 81.00 676 GLU A O 1
ATOM 5564 N N . MET A 1 677 ? 58.169 24.174 -50.376 1.00 76.94 677 MET A N 1
ATOM 5565 C CA . MET A 1 677 ? 58.557 23.022 -49.551 1.00 76.94 677 MET A CA 1
ATOM 5566 C C . MET A 1 677 ? 58.552 23.345 -48.049 1.00 76.94 677 MET A C 1
ATOM 5568 O O . MET A 1 677 ? 58.061 22.539 -47.263 1.00 76.94 677 MET A O 1
ATOM 5572 N N . SER A 1 678 ? 59.020 24.529 -47.630 1.00 79.06 678 SER A N 1
ATOM 5573 C CA . SER A 1 678 ? 58.957 24.932 -46.214 1.00 79.06 678 SER A CA 1
ATOM 5574 C C . SER A 1 678 ? 57.522 25.132 -45.705 1.00 79.06 678 SER A C 1
ATOM 5576 O O . SER A 1 678 ? 57.229 24.776 -44.565 1.00 79.06 678 SER A O 1
ATOM 5578 N N . LYS A 1 679 ? 56.607 25.659 -46.533 1.00 84.44 679 LYS A N 1
ATOM 5579 C CA . LYS A 1 679 ? 55.182 25.811 -46.170 1.00 84.44 679 LYS A CA 1
ATOM 5580 C C . LYS A 1 679 ? 54.478 24.456 -46.061 1.00 84.44 679 LYS A C 1
ATOM 5582 O O . LYS A 1 679 ? 53.757 24.211 -45.094 1.00 84.44 679 LYS A O 1
ATOM 5587 N N . LEU A 1 680 ? 54.723 23.566 -47.024 1.00 88.31 680 LEU A N 1
ATOM 5588 C CA . LEU A 1 680 ? 54.206 22.195 -47.008 1.00 88.31 680 LEU A CA 1
ATOM 5589 C C . LEU A 1 680 ? 54.746 21.401 -45.810 1.00 88.31 680 LEU A C 1
ATOM 5591 O O . LEU A 1 680 ? 54.024 20.594 -45.237 1.00 88.31 680 LEU A O 1
ATOM 5595 N N . HIS A 1 681 ? 55.984 21.659 -45.380 1.00 86.75 681 HIS A N 1
ATOM 5596 C CA . HIS A 1 681 ? 56.532 21.021 -44.186 1.00 86.75 681 HIS A CA 1
ATOM 5597 C C . HIS A 1 681 ? 55.865 21.515 -42.890 1.00 86.75 681 HIS A C 1
ATOM 5599 O O . HIS A 1 681 ? 55.564 20.681 -42.041 1.00 86.75 681 HIS A O 1
ATOM 5605 N N . SER A 1 682 ? 55.590 22.822 -42.757 1.00 85.25 682 SER A N 1
ATOM 5606 C CA . SER A 1 682 ? 54.862 23.380 -41.601 1.00 85.25 682 SER A CA 1
ATOM 5607 C C . SER A 1 682 ? 53.459 22.780 -41.491 1.00 85.25 682 SER A C 1
ATOM 5609 O O . SER A 1 682 ? 53.131 22.159 -40.485 1.00 85.25 682 SER A O 1
ATOM 5611 N N . THR A 1 683 ? 52.684 22.843 -42.578 1.00 89.00 683 THR A N 1
ATOM 5612 C CA . THR A 1 683 ? 51.319 22.285 -42.625 1.00 89.00 683 THR A CA 1
ATOM 5613 C C . THR A 1 683 ? 51.282 20.777 -42.362 1.00 89.00 683 THR A C 1
ATOM 5615 O O . THR A 1 683 ? 50.398 20.313 -41.651 1.00 89.00 683 THR A O 1
ATOM 5618 N N . LEU A 1 684 ? 52.268 20.004 -42.838 1.00 89.56 684 LEU A N 1
ATOM 5619 C CA . LEU A 1 684 ? 52.384 18.578 -42.509 1.00 89.56 684 LEU A CA 1
ATOM 5620 C C . LEU A 1 684 ? 52.626 18.335 -41.007 1.00 89.56 684 LEU A C 1
ATOM 5622 O O . LEU A 1 684 ? 52.103 17.371 -40.450 1.00 89.56 684 LEU A O 1
ATOM 5626 N N . GLU A 1 685 ? 53.422 19.180 -40.352 1.00 89.38 685 GLU A N 1
ATOM 5627 C CA . GLU A 1 685 ? 53.732 19.051 -38.924 1.00 89.38 685 GLU A CA 1
ATOM 5628 C C . GLU A 1 685 ? 52.570 19.529 -38.035 1.00 89.38 685 GLU A C 1
ATOM 5630 O O . GLU A 1 685 ? 52.315 18.944 -36.982 1.00 89.38 685 GLU A O 1
ATOM 5635 N N . GLU A 1 686 ? 51.815 20.530 -38.491 1.00 88.75 686 GLU A N 1
ATOM 5636 C CA . GLU A 1 686 ? 50.562 20.997 -37.885 1.00 88.75 686 GLU A CA 1
ATOM 5637 C C . GLU A 1 686 ? 49.467 19.913 -37.965 1.00 88.75 686 GLU A C 1
ATOM 5639 O O . GLU A 1 686 ? 48.894 19.546 -36.938 1.00 88.75 686 GLU A O 1
ATOM 5644 N N . GLU A 1 687 ? 49.249 19.310 -39.141 1.00 85.56 687 GLU A N 1
ATOM 5645 C CA . GLU A 1 687 ? 48.341 18.164 -39.338 1.00 85.56 687 GLU A CA 1
ATOM 5646 C C . GLU A 1 687 ? 48.720 16.967 -38.448 1.00 85.56 687 GLU A C 1
ATOM 5648 O O . GLU A 1 687 ? 47.858 16.349 -37.821 1.00 85.56 687 GLU A O 1
ATOM 5653 N N . ARG A 1 688 ? 50.020 16.662 -38.305 1.00 88.88 688 ARG A N 1
ATOM 5654 C CA . ARG A 1 688 ? 50.509 15.615 -37.385 1.00 88.88 688 ARG A CA 1
ATOM 5655 C C . ARG A 1 688 ? 50.170 15.910 -35.924 1.00 88.88 688 ARG A C 1
ATOM 5657 O O . ARG A 1 688 ? 49.784 14.995 -35.195 1.00 88.88 688 ARG A O 1
ATOM 5664 N N . GLN A 1 689 ? 50.302 17.163 -35.488 1.00 90.50 689 GLN A N 1
ATOM 5665 C CA . GLN A 1 689 ? 49.952 17.564 -34.123 1.00 90.50 689 GLN A CA 1
ATOM 5666 C C . GLN A 1 689 ? 48.438 17.497 -33.885 1.00 90.50 689 GLN A C 1
ATOM 5668 O O . GLN A 1 689 ? 48.016 16.983 -32.849 1.00 90.50 689 GLN A O 1
ATOM 5673 N N . LEU A 1 690 ? 47.623 17.936 -34.849 1.00 91.62 690 LEU A N 1
ATOM 5674 C CA . LEU A 1 690 ? 46.162 17.834 -34.786 1.00 91.62 690 LEU A CA 1
ATOM 5675 C C . LEU A 1 690 ? 45.690 16.372 -34.771 1.00 91.62 690 LEU A C 1
ATOM 5677 O O . LEU A 1 690 ? 44.854 16.012 -33.942 1.00 91.62 690 LEU A O 1
ATOM 5681 N N . ALA A 1 691 ? 46.275 15.503 -35.600 1.00 86.25 691 ALA A N 1
ATOM 5682 C CA . ALA A 1 691 ? 45.995 14.068 -35.590 1.00 86.25 691 ALA A CA 1
ATOM 5683 C C . ALA A 1 691 ? 46.345 13.420 -34.237 1.00 86.25 691 ALA A C 1
ATOM 5685 O O . ALA A 1 691 ? 45.551 12.645 -33.702 1.00 86.25 691 ALA A O 1
ATOM 5686 N N . GLY A 1 692 ? 47.486 13.782 -33.636 1.00 90.81 692 GLY A N 1
ATOM 5687 C CA . GLY A 1 692 ? 47.872 13.321 -32.298 1.00 90.81 692 GLY A CA 1
ATOM 5688 C C . GLY A 1 692 ? 46.920 13.798 -31.193 1.00 90.81 692 GLY A C 1
ATOM 5689 O O . GLY A 1 692 ? 46.532 13.014 -30.327 1.00 90.81 692 GLY A O 1
ATOM 5690 N N . GLN A 1 693 ? 46.478 15.059 -31.244 1.00 89.62 693 GLN A N 1
ATOM 5691 C CA . GLN A 1 693 ? 45.470 15.597 -30.320 1.00 89.62 693 GLN A CA 1
ATOM 5692 C C . GLN A 1 693 ? 44.116 14.889 -30.480 1.00 89.62 693 GLN A C 1
ATOM 5694 O O . GLN A 1 693 ? 43.493 14.523 -29.483 1.00 89.62 693 GLN A O 1
ATOM 5699 N N . HIS A 1 694 ? 43.683 14.630 -31.717 1.00 91.00 694 HIS A N 1
ATOM 5700 C CA . HIS A 1 694 ? 42.447 13.903 -32.000 1.00 91.00 694 HIS A CA 1
ATOM 5701 C C . HIS A 1 694 ? 42.513 12.445 -31.518 1.00 91.00 694 HIS A C 1
ATOM 5703 O O . HIS A 1 694 ? 41.569 11.963 -30.892 1.00 91.00 694 HIS A O 1
ATOM 5709 N N . GLN A 1 695 ? 43.647 11.762 -31.711 1.00 92.75 695 GLN A N 1
ATOM 5710 C CA . GLN A 1 695 ? 43.871 10.410 -31.193 1.00 92.75 695 GLN A CA 1
ATOM 5711 C C . GLN A 1 695 ? 43.796 10.363 -29.657 1.00 92.75 695 GLN A C 1
ATOM 5713 O O . GLN A 1 695 ? 43.176 9.454 -29.104 1.00 92.75 695 GLN A O 1
ATOM 5718 N N . LEU A 1 696 ? 44.369 11.351 -28.959 1.00 92.69 696 LEU A N 1
ATOM 5719 C CA . LEU A 1 696 ? 44.267 11.460 -27.498 1.00 92.69 696 LEU A CA 1
ATOM 5720 C C . LEU A 1 696 ? 42.831 11.755 -27.032 1.00 92.69 696 LEU A C 1
ATOM 5722 O O . LEU A 1 696 ? 42.384 11.168 -26.048 1.00 92.69 696 LEU A O 1
ATOM 5726 N N . ALA A 1 697 ? 42.088 12.603 -27.748 1.00 89.12 697 ALA A N 1
ATOM 5727 C CA . ALA A 1 697 ? 40.683 12.887 -27.449 1.00 89.12 697 ALA A CA 1
ATOM 5728 C C . ALA A 1 697 ? 39.789 11.643 -27.621 1.00 89.12 697 ALA A C 1
ATOM 5730 O O . ALA A 1 697 ? 38.983 11.340 -26.740 1.00 89.12 697 ALA A O 1
ATOM 5731 N N . LEU A 1 698 ? 39.979 10.875 -28.700 1.00 92.69 698 LEU A N 1
ATOM 5732 C CA . LEU A 1 698 ? 39.297 9.592 -28.905 1.00 92.69 698 LEU A CA 1
ATOM 5733 C C . LEU A 1 698 ? 39.669 8.573 -27.818 1.00 92.69 698 LEU A C 1
ATOM 5735 O O . LEU A 1 698 ? 38.791 7.905 -27.276 1.00 92.69 698 LEU A O 1
ATOM 5739 N N . GLN A 1 699 ? 40.948 8.482 -27.439 1.00 91.12 699 GLN A N 1
ATOM 5740 C CA . GLN A 1 699 ? 41.391 7.587 -26.365 1.00 91.12 699 GLN A CA 1
ATOM 5741 C C . GLN A 1 699 ? 40.766 7.959 -25.008 1.00 91.12 699 GLN A C 1
ATOM 5743 O O . GLN A 1 699 ? 40.399 7.066 -24.238 1.00 91.12 699 GLN A O 1
ATOM 5748 N N . ALA A 1 700 ? 40.596 9.253 -24.721 1.00 89.75 700 ALA A N 1
ATOM 5749 C CA . ALA A 1 700 ? 39.885 9.725 -23.535 1.00 89.75 700 ALA A CA 1
ATOM 5750 C C . ALA A 1 700 ? 38.397 9.330 -23.571 1.00 89.75 700 ALA A C 1
ATOM 5752 O O . ALA A 1 700 ? 37.917 8.724 -22.615 1.00 89.75 700 ALA A O 1
ATOM 5753 N N . GLN A 1 701 ? 37.699 9.561 -24.689 1.00 88.75 701 GLN A N 1
ATOM 5754 C CA . GLN A 1 701 ? 36.291 9.167 -24.860 1.00 88.75 701 GLN A CA 1
ATOM 5755 C C . GLN A 1 701 ? 36.078 7.649 -24.740 1.00 88.75 701 GLN A C 1
ATOM 5757 O O . GLN A 1 701 ? 35.129 7.212 -24.093 1.00 88.75 701 GLN A O 1
ATOM 5762 N N . ILE A 1 702 ? 36.980 6.831 -25.295 1.00 88.06 702 ILE A N 1
ATOM 5763 C CA . ILE A 1 702 ? 36.953 5.367 -25.137 1.00 88.06 702 ILE A CA 1
ATOM 5764 C C . ILE A 1 702 ? 37.119 4.979 -23.661 1.00 88.06 702 ILE A C 1
ATOM 5766 O O . ILE A 1 702 ? 36.398 4.112 -23.166 1.00 88.06 702 ILE A O 1
ATOM 5770 N N . SER A 1 703 ? 38.029 5.638 -22.940 1.00 89.00 703 SER A N 1
ATOM 5771 C CA . SER A 1 703 ? 38.268 5.381 -21.512 1.00 89.00 703 SER A CA 1
ATOM 5772 C C . SER A 1 703 ? 37.056 5.770 -20.651 1.00 89.00 703 SER A C 1
ATOM 5774 O O . SER A 1 703 ? 36.669 5.033 -19.746 1.00 89.00 703 SER A O 1
ATOM 5776 N N . GLU A 1 704 ? 36.411 6.893 -20.970 1.00 88.19 704 GLU A N 1
ATOM 5777 C CA . GLU A 1 704 ? 35.194 7.384 -20.315 1.00 88.19 704 GLU A CA 1
ATOM 5778 C C . GLU A 1 704 ? 33.985 6.470 -20.590 1.00 88.19 704 GLU A C 1
ATOM 5780 O O . GLU A 1 704 ? 33.232 6.134 -19.674 1.00 88.19 704 GLU A O 1
ATOM 5785 N N . ALA A 1 705 ? 33.828 5.990 -21.829 1.00 83.06 705 ALA A N 1
ATOM 5786 C CA . ALA A 1 705 ? 32.799 5.020 -22.200 1.00 83.06 705 ALA A CA 1
ATOM 5787 C C . ALA A 1 705 ? 32.994 3.667 -21.490 1.00 83.06 705 ALA A C 1
ATOM 5789 O O . ALA A 1 705 ? 32.033 3.097 -20.977 1.00 83.06 705 ALA A O 1
ATOM 5790 N N . GLN A 1 706 ? 34.237 3.181 -21.383 1.00 87.44 706 GLN A N 1
ATOM 5791 C CA . GLN A 1 706 ? 34.561 1.970 -20.618 1.00 87.44 706 GLN A CA 1
ATOM 5792 C C . GLN A 1 706 ? 34.303 2.135 -19.112 1.00 87.44 706 GLN A C 1
ATOM 5794 O O . GLN A 1 706 ? 33.892 1.176 -18.458 1.00 87.44 706 GLN A O 1
ATOM 5799 N N . ALA A 1 707 ? 34.512 3.332 -18.554 1.00 86.62 707 ALA A N 1
ATOM 5800 C CA . ALA A 1 707 ? 34.164 3.630 -17.165 1.00 86.62 707 ALA A CA 1
ATOM 5801 C C . ALA A 1 707 ? 32.639 3.641 -16.947 1.00 86.62 707 ALA A C 1
ATOM 5803 O O . ALA A 1 707 ? 32.163 3.030 -15.990 1.00 86.62 707 ALA A O 1
ATOM 5804 N N . ARG A 1 708 ? 31.868 4.258 -17.859 1.00 83.56 708 ARG A N 1
ATOM 5805 C CA . ARG A 1 708 ? 30.392 4.226 -17.830 1.00 83.56 708 ARG A CA 1
ATOM 5806 C C . ARG A 1 708 ? 29.843 2.802 -17.922 1.00 83.56 708 ARG A C 1
ATOM 5808 O O . ARG A 1 708 ? 29.007 2.442 -17.101 1.00 83.56 708 ARG A O 1
ATOM 5815 N N . ALA A 1 709 ? 30.347 1.991 -18.854 1.00 83.19 709 ALA A N 1
ATOM 5816 C CA . ALA A 1 709 ? 29.930 0.596 -19.011 1.00 83.19 709 ALA A CA 1
ATOM 5817 C C . ALA A 1 709 ? 30.143 -0.208 -17.716 1.00 83.19 709 ALA A C 1
ATOM 5819 O O . ALA A 1 709 ? 29.198 -0.785 -17.191 1.00 83.19 709 ALA A O 1
ATOM 5820 N N . LYS A 1 710 ? 31.341 -0.137 -17.116 1.00 89.62 710 LYS A N 1
ATOM 5821 C CA . LYS A 1 710 ? 31.633 -0.814 -15.838 1.00 89.62 710 LYS A CA 1
ATOM 5822 C C . LYS A 1 710 ? 30.747 -0.340 -14.683 1.00 89.62 710 LYS A C 1
ATOM 5824 O O . LYS A 1 710 ? 30.365 -1.147 -13.843 1.00 89.62 710 LYS A O 1
ATOM 5829 N N . ALA A 1 711 ? 30.418 0.951 -14.618 1.00 83.88 711 ALA A N 1
ATOM 5830 C CA . ALA A 1 711 ? 29.497 1.469 -13.606 1.00 83.88 711 ALA A CA 1
ATOM 5831 C C . ALA A 1 711 ? 28.062 0.942 -13.810 1.00 83.88 711 ALA A C 1
ATOM 5833 O O . ALA A 1 711 ? 27.384 0.611 -12.837 1.00 83.88 711 ALA A O 1
ATOM 5834 N N . GLN A 1 712 ? 27.622 0.814 -15.065 1.00 82.12 712 GLN A N 1
ATOM 5835 C CA . GLN A 1 712 ? 26.328 0.238 -15.426 1.00 82.12 712 GLN A CA 1
ATOM 5836 C C . GLN A 1 712 ? 26.264 -1.269 -15.125 1.00 82.12 712 GLN A C 1
ATOM 5838 O O . GLN A 1 712 ? 25.270 -1.721 -14.560 1.00 82.12 712 GLN A O 1
ATOM 5843 N N . ASP A 1 713 ? 27.327 -2.024 -15.413 1.00 85.94 713 ASP A N 1
ATOM 5844 C CA . ASP A 1 713 ? 27.438 -3.450 -15.074 1.00 85.94 713 ASP A CA 1
ATOM 5845 C C . ASP A 1 713 ? 27.358 -3.675 -13.553 1.00 85.94 713 ASP A C 1
ATOM 5847 O O . ASP A 1 713 ? 26.564 -4.496 -13.092 1.00 85.94 713 ASP A O 1
ATOM 5851 N N . SER A 1 714 ? 28.098 -2.892 -12.756 1.00 84.88 714 SER A N 1
ATOM 5852 C CA . SER A 1 714 ? 28.029 -2.942 -11.286 1.00 84.88 714 SER A CA 1
ATOM 5853 C C . SER A 1 714 ? 26.630 -2.612 -10.750 1.00 84.88 714 SER A C 1
ATOM 5855 O O . SER A 1 714 ? 26.145 -3.279 -9.836 1.00 84.88 714 SER A O 1
ATOM 5857 N N . LEU A 1 715 ? 25.946 -1.620 -11.332 1.00 85.69 715 LEU A N 1
ATOM 5858 C CA . LEU A 1 715 ? 24.572 -1.273 -10.955 1.00 85.69 715 LEU A CA 1
ATOM 5859 C C . LEU A 1 715 ? 23.584 -2.398 -11.309 1.00 85.69 715 LEU A C 1
ATOM 5861 O O . LEU A 1 715 ? 22.686 -2.701 -10.523 1.00 85.69 715 LEU A O 1
ATOM 5865 N N . LEU A 1 716 ? 23.753 -3.048 -12.465 1.00 84.19 716 LEU A N 1
ATOM 5866 C CA . LEU A 1 716 ? 22.948 -4.206 -12.863 1.00 84.19 716 LEU A CA 1
ATOM 5867 C C . LEU A 1 716 ? 23.204 -5.418 -11.957 1.00 84.19 716 LEU A C 1
ATOM 5869 O O . LEU A 1 716 ? 22.248 -6.107 -11.598 1.00 84.19 716 LEU A O 1
ATOM 5873 N N . GLN A 1 717 ? 24.451 -5.649 -11.530 1.00 86.31 717 GLN A N 1
ATOM 5874 C CA . GLN A 1 717 ? 24.775 -6.678 -10.541 1.00 86.31 717 GLN A CA 1
ATOM 5875 C C . GLN A 1 717 ? 24.083 -6.393 -9.200 1.00 86.31 717 GLN A C 1
ATOM 5877 O O . GLN A 1 717 ? 23.357 -7.261 -8.710 1.00 86.31 717 GLN A O 1
ATOM 5882 N N . GLN A 1 718 ? 24.212 -5.172 -8.665 1.00 87.56 718 GLN A N 1
ATOM 5883 C CA . GLN A 1 718 ? 23.543 -4.756 -7.428 1.00 87.56 718 GLN A CA 1
ATOM 5884 C C . GLN A 1 718 ? 22.022 -4.961 -7.521 1.00 87.56 718 GLN A C 1
ATOM 5886 O O . GLN A 1 718 ? 21.413 -5.545 -6.626 1.00 87.56 718 GLN A O 1
ATOM 5891 N N . LYS A 1 719 ? 21.386 -4.551 -8.628 1.00 82.06 719 LYS A N 1
ATOM 5892 C CA . LYS A 1 719 ? 19.941 -4.762 -8.834 1.00 82.06 719 LYS A CA 1
ATOM 5893 C C . LYS A 1 719 ? 19.571 -6.238 -8.993 1.00 82.06 719 LYS A C 1
ATOM 5895 O O . LYS A 1 719 ? 18.481 -6.640 -8.583 1.00 82.06 719 LYS A O 1
ATOM 5900 N N . GLY A 1 720 ? 20.471 -7.064 -9.522 1.00 83.00 720 GLY A N 1
ATOM 5901 C CA . GLY A 1 720 ? 20.337 -8.520 -9.524 1.00 83.00 720 GLY A CA 1
ATOM 5902 C C . GLY A 1 720 ? 20.398 -9.128 -8.119 1.00 83.00 720 GLY A C 1
ATOM 5903 O O . GLY A 1 720 ? 19.653 -10.062 -7.828 1.00 83.00 720 GLY A O 1
ATOM 5904 N N . GLU A 1 721 ? 21.241 -8.596 -7.237 1.00 87.38 721 GLU A N 1
ATOM 5905 C CA . GLU A 1 721 ? 21.387 -9.027 -5.841 1.00 87.38 721 GLU A CA 1
ATOM 5906 C C . GLU A 1 721 ? 20.207 -8.572 -4.971 1.00 87.38 721 GLU A C 1
ATOM 5908 O O . GLU A 1 721 ? 19.588 -9.412 -4.317 1.00 87.38 721 GLU A O 1
ATOM 5913 N N . GLU A 1 722 ? 19.771 -7.314 -5.086 1.00 85.62 722 GLU A N 1
ATOM 5914 C CA . GLU A 1 722 ? 18.513 -6.828 -4.498 1.00 85.62 722 GLU A CA 1
ATOM 5915 C C . GLU A 1 722 ? 17.313 -7.696 -4.927 1.00 85.62 722 GLU A C 1
ATOM 5917 O O . GLU A 1 722 ? 16.469 -8.063 -4.107 1.00 85.62 722 GLU A O 1
ATOM 5922 N N . ASN A 1 723 ? 17.240 -8.101 -6.204 1.00 81.31 723 ASN A N 1
ATOM 5923 C CA . ASN A 1 723 ? 16.155 -8.960 -6.685 1.00 81.31 723 ASN A CA 1
ATOM 5924 C C . ASN A 1 723 ? 16.252 -10.411 -6.176 1.00 81.31 723 ASN A C 1
ATOM 5926 O O . ASN A 1 723 ? 15.217 -11.064 -6.033 1.00 81.31 723 ASN A O 1
ATOM 5930 N N . LYS A 1 724 ? 17.456 -10.929 -5.880 1.00 87.56 724 LYS A N 1
ATOM 5931 C CA . LYS A 1 724 ? 17.625 -12.217 -5.178 1.00 87.56 724 LYS A CA 1
ATOM 5932 C C . LYS A 1 724 ? 17.131 -12.098 -3.735 1.00 87.56 724 LYS A C 1
ATOM 5934 O O . LYS A 1 724 ? 16.351 -12.949 -3.313 1.00 87.56 724 LYS A O 1
ATOM 5939 N N . GLN A 1 725 ? 17.524 -11.041 -3.022 1.00 87.25 725 GLN A N 1
ATOM 5940 C CA . GLN A 1 725 ? 17.125 -10.802 -1.633 1.00 87.25 725 GLN A CA 1
ATOM 5941 C C . GLN A 1 725 ? 15.600 -10.710 -1.501 1.00 87.25 725 GLN A C 1
ATOM 5943 O O . GLN A 1 725 ? 15.003 -11.496 -0.771 1.00 87.25 725 GLN A O 1
ATOM 5948 N N . LEU A 1 726 ? 14.945 -9.875 -2.316 1.00 82.31 726 LEU A N 1
ATOM 5949 C CA . LEU A 1 726 ? 13.483 -9.728 -2.315 1.00 82.31 726 LEU A CA 1
ATOM 5950 C C . LEU A 1 726 ? 12.734 -11.046 -2.597 1.00 82.31 726 LEU A C 1
ATOM 5952 O O . LEU A 1 726 ? 11.628 -11.248 -2.096 1.00 82.31 726 LEU A O 1
ATOM 5956 N N . ARG A 1 727 ? 13.321 -11.974 -3.369 1.00 81.75 727 ARG A N 1
ATOM 5957 C CA . ARG A 1 727 ? 12.757 -13.323 -3.571 1.00 81.75 727 ARG A CA 1
ATOM 5958 C C . ARG A 1 727 ? 12.916 -14.205 -2.333 1.00 81.75 727 ARG A C 1
ATOM 5960 O O . ARG A 1 727 ? 11.985 -14.942 -2.017 1.00 81.75 727 ARG A O 1
ATOM 5967 N N . GLN A 1 728 ? 14.054 -14.134 -1.639 1.00 90.19 728 GLN A N 1
ATOM 5968 C CA . GLN A 1 728 ? 14.265 -14.848 -0.375 1.00 90.19 728 GLN A CA 1
ATOM 5969 C C . GLN A 1 728 ? 13.360 -14.303 0.737 1.00 90.19 728 GLN A C 1
ATOM 5971 O O . GLN A 1 728 ? 12.796 -15.082 1.501 1.00 90.19 728 GLN A O 1
ATOM 5976 N N . ASP A 1 729 ? 13.162 -12.987 0.802 1.00 86.25 729 ASP A N 1
ATOM 5977 C CA . ASP A 1 729 ? 12.235 -12.341 1.736 1.00 86.25 729 ASP A CA 1
ATOM 5978 C C . ASP A 1 729 ? 10.796 -12.776 1.467 1.00 86.25 729 ASP A C 1
ATOM 5980 O O . ASP A 1 729 ? 10.137 -13.295 2.365 1.00 86.25 729 ASP A O 1
ATOM 5984 N N . LEU A 1 730 ? 10.339 -12.696 0.212 1.00 85.81 730 LEU A N 1
ATOM 5985 C CA . LEU A 1 730 ? 9.017 -13.184 -0.185 1.00 85.81 730 LEU A CA 1
ATOM 5986 C C . LEU A 1 730 ? 8.816 -14.667 0.174 1.00 85.81 730 LEU A C 1
ATOM 5988 O O . LEU A 1 730 ? 7.752 -15.037 0.672 1.00 85.81 730 LEU A O 1
ATOM 5992 N N . GLN A 1 731 ? 9.831 -15.513 -0.027 1.00 89.12 731 GLN A N 1
ATOM 5993 C CA . GLN A 1 731 ? 9.789 -16.916 0.390 1.00 89.12 731 GLN A CA 1
ATOM 5994 C C . GLN A 1 731 ? 9.715 -17.061 1.917 1.00 89.12 731 GLN A C 1
ATOM 5996 O O . GLN A 1 731 ? 8.876 -17.823 2.398 1.00 89.12 731 GLN A O 1
ATOM 6001 N N . ARG A 1 732 ? 10.523 -16.326 2.693 1.00 91.50 732 ARG A N 1
ATOM 6002 C CA . ARG A 1 732 ? 10.464 -16.322 4.167 1.00 91.50 732 ARG A CA 1
ATOM 6003 C C . ARG A 1 732 ? 9.077 -15.906 4.664 1.00 91.50 732 ARG A C 1
ATOM 6005 O O . ARG A 1 732 ? 8.478 -16.623 5.463 1.00 91.50 732 ARG A O 1
ATOM 6012 N N . THR A 1 733 ? 8.513 -14.826 4.125 1.00 86.38 733 THR A N 1
ATOM 6013 C CA . THR A 1 733 ? 7.156 -14.356 4.441 1.00 86.38 733 THR A CA 1
ATOM 6014 C C . THR A 1 733 ? 6.082 -15.393 4.087 1.00 86.38 733 THR A C 1
ATOM 6016 O O . THR A 1 733 ? 5.176 -15.627 4.884 1.00 86.38 733 THR A O 1
ATOM 6019 N N . GLN A 1 734 ? 6.193 -16.083 2.945 1.00 85.19 734 GLN A N 1
ATOM 6020 C CA . GLN A 1 734 ? 5.282 -17.181 2.584 1.00 85.19 734 GLN A CA 1
ATOM 6021 C C . GLN A 1 734 ? 5.361 -18.359 3.568 1.00 85.19 734 GLN A C 1
ATOM 6023 O O . GLN A 1 734 ? 4.323 -18.906 3.947 1.00 85.19 734 GLN A O 1
ATOM 6028 N N . HIS A 1 735 ? 6.559 -18.732 4.031 1.00 90.62 735 HIS A N 1
ATOM 6029 C CA . HIS A 1 735 ? 6.722 -19.785 5.040 1.00 90.62 735 HIS A CA 1
ATOM 6030 C C . HIS A 1 735 ? 6.134 -19.370 6.395 1.00 90.62 735 HIS A C 1
ATOM 6032 O O . HIS A 1 735 ? 5.451 -20.180 7.022 1.00 90.62 735 HIS A O 1
ATOM 6038 N N . LEU A 1 736 ? 6.323 -18.111 6.812 1.00 91.50 736 LEU A N 1
ATOM 6039 C CA . LEU A 1 736 ? 5.723 -17.556 8.031 1.00 91.50 736 LEU A CA 1
ATOM 6040 C C . LEU A 1 736 ? 4.190 -17.579 7.971 1.00 91.50 736 LEU A C 1
ATOM 6042 O O . LEU A 1 736 ? 3.570 -18.117 8.886 1.00 91.50 736 LEU A O 1
ATOM 6046 N N . PHE A 1 737 ? 3.572 -17.108 6.879 1.00 84.44 737 PHE A N 1
ATOM 6047 C CA . PHE A 1 737 ? 2.117 -17.216 6.697 1.00 84.44 737 PHE A CA 1
ATOM 6048 C C . PHE A 1 737 ? 1.639 -18.673 6.725 1.00 84.44 737 PHE A C 1
ATOM 6050 O O . PHE A 1 737 ? 0.689 -18.992 7.435 1.00 84.44 737 PHE A O 1
ATOM 6057 N N . THR A 1 738 ? 2.340 -19.580 6.038 1.00 90.88 738 THR A N 1
ATOM 6058 C CA . THR A 1 738 ? 2.008 -21.018 6.024 1.00 90.88 738 THR A CA 1
ATOM 6059 C C . THR A 1 738 ? 2.194 -21.674 7.402 1.00 90.88 738 THR A C 1
ATOM 6061 O O . THR A 1 738 ? 1.630 -22.736 7.661 1.00 90.88 738 THR A O 1
ATOM 6064 N N . SER A 1 739 ? 3.009 -21.102 8.296 1.00 90.88 739 SER A N 1
ATOM 6065 C CA . SER A 1 739 ? 3.153 -21.562 9.684 1.00 90.88 739 SER A CA 1
ATOM 6066 C C . SER A 1 739 ? 2.044 -21.002 10.571 1.00 90.88 739 SER A C 1
ATOM 6068 O O . SER A 1 739 ? 1.352 -21.776 11.224 1.00 90.88 739 SER A O 1
ATOM 6070 N N . ALA A 1 740 ? 1.799 -19.690 10.515 1.00 86.69 740 ALA A N 1
ATOM 6071 C CA . ALA A 1 740 ? 0.729 -19.028 11.260 1.00 86.69 740 ALA A CA 1
ATOM 6072 C C . ALA A 1 740 ? -0.662 -19.588 10.909 1.00 86.69 740 ALA A C 1
ATOM 6074 O O . ALA A 1 740 ? -1.511 -19.729 11.783 1.00 86.69 740 ALA A O 1
ATOM 6075 N N . GLU A 1 741 ? -0.896 -19.977 9.651 1.00 88.69 741 GLU A N 1
ATOM 6076 C CA . GLU A 1 741 ? -2.139 -20.646 9.256 1.00 88.69 741 GLU A CA 1
ATOM 6077 C C . GLU A 1 741 ? -2.287 -22.034 9.908 1.00 88.69 741 GLU A C 1
ATOM 6079 O O . GLU A 1 741 ? -3.382 -22.396 10.335 1.00 88.69 741 GLU A O 1
ATOM 6084 N N . ARG A 1 742 ? -1.195 -22.801 10.046 1.00 93.06 742 ARG A N 1
ATOM 6085 C CA . ARG A 1 742 ? -1.202 -24.093 10.757 1.00 93.06 742 ARG A CA 1
ATOM 6086 C C . ARG A 1 742 ? -1.417 -23.915 12.261 1.00 93.06 742 ARG A C 1
ATOM 6088 O O . ARG A 1 742 ? -2.224 -24.642 12.829 1.00 93.06 742 ARG A O 1
ATOM 6095 N N . GLU A 1 743 ? -0.777 -22.919 12.870 1.00 91.62 743 GLU A N 1
ATOM 6096 C CA . GLU A 1 743 ? -0.979 -22.528 14.274 1.00 91.62 743 GLU A CA 1
ATOM 6097 C C . GLU A 1 743 ? -2.454 -22.160 14.539 1.00 91.62 743 GLU A C 1
ATOM 6099 O O . GLU A 1 743 ? -3.080 -22.659 15.472 1.00 91.62 743 GLU A O 1
ATOM 6104 N N . LEU A 1 744 ? -3.054 -21.356 13.650 1.00 91.38 744 LEU A N 1
ATOM 6105 C CA . LEU A 1 744 ? -4.466 -20.969 13.715 1.00 91.38 744 LEU A CA 1
ATOM 6106 C C . LEU A 1 744 ? -5.425 -22.142 13.464 1.00 91.38 744 LEU A C 1
ATOM 6108 O O . LEU A 1 744 ? -6.505 -22.161 14.052 1.00 91.38 744 LEU A O 1
ATOM 6112 N N . ARG A 1 745 ? -5.071 -23.111 12.607 1.00 92.25 745 ARG A N 1
ATOM 6113 C CA . ARG A 1 745 ? -5.841 -24.359 12.437 1.00 92.25 745 ARG A CA 1
ATOM 6114 C C . ARG A 1 745 ? -5.801 -25.187 13.739 1.00 92.25 745 ARG A C 1
ATOM 6116 O O . ARG A 1 745 ? -6.862 -25.568 14.227 1.00 92.25 745 ARG A O 1
ATOM 6123 N N . TYR A 1 746 ? -4.628 -25.351 14.357 1.00 94.56 746 TYR A N 1
ATOM 6124 C CA . TYR A 1 746 ? -4.451 -26.081 15.623 1.00 94.56 746 TYR A CA 1
ATOM 6125 C C . TYR A 1 746 ? -5.192 -25.436 16.809 1.00 94.56 746 TYR A C 1
ATOM 6127 O O . TYR A 1 746 ? -5.947 -26.108 17.510 1.00 94.56 746 TYR A O 1
ATOM 6135 N N . GLU A 1 747 ? -5.065 -24.121 17.017 1.00 92.38 747 GLU A N 1
ATOM 6136 C CA . GLU A 1 747 ? -5.780 -23.439 18.108 1.00 92.38 747 GLU A CA 1
ATOM 6137 C C . GLU A 1 747 ? -7.306 -23.407 17.897 1.00 92.38 747 GLU A C 1
ATOM 6139 O O . GLU A 1 747 ? -8.056 -23.373 18.876 1.00 92.38 747 GLU A O 1
ATOM 6144 N N . ARG A 1 748 ? -7.800 -23.487 16.651 1.00 92.69 748 ARG A N 1
ATOM 6145 C CA . ARG A 1 748 ? -9.235 -23.694 16.369 1.00 92.69 748 ARG A CA 1
ATOM 6146 C C . ARG A 1 748 ? -9.695 -25.096 16.764 1.00 92.69 748 ARG A C 1
ATOM 6148 O O . ARG A 1 748 ? -10.713 -25.210 17.440 1.00 92.69 748 ARG A O 1
ATOM 6155 N N . GLU A 1 749 ? -8.949 -26.131 16.388 1.00 93.75 749 GLU A N 1
ATOM 6156 C CA . GLU A 1 749 ? -9.242 -27.531 16.731 1.00 93.75 749 GLU A CA 1
ATOM 6157 C C . GLU A 1 749 ? -9.254 -27.738 18.256 1.00 93.75 749 GLU A C 1
ATOM 6159 O O . GLU A 1 749 ? -10.255 -28.173 18.827 1.00 93.75 749 GLU A O 1
ATOM 6164 N N . LYS A 1 750 ? -8.219 -27.247 18.944 1.00 94.88 750 LYS A N 1
ATOM 6165 C CA . LYS A 1 750 ? -8.128 -27.192 20.412 1.00 94.88 750 LYS A CA 1
ATOM 6166 C C . LYS A 1 750 ? -9.291 -26.424 21.062 1.00 94.88 750 LYS A C 1
ATOM 6168 O O . LYS A 1 750 ? -9.789 -26.835 22.109 1.00 94.88 750 LYS A O 1
ATOM 6173 N N . ASN A 1 751 ? -9.775 -25.338 20.451 1.00 91.88 751 ASN A N 1
ATOM 6174 C CA . ASN A 1 751 ? -10.975 -24.632 20.922 1.00 91.88 751 ASN A CA 1
ATOM 6175 C C . ASN A 1 751 ? -12.268 -25.443 20.724 1.00 91.88 751 ASN A C 1
ATOM 6177 O O . ASN A 1 751 ? -13.180 -25.332 21.545 1.00 91.88 751 ASN A O 1
ATOM 6181 N N . LEU A 1 752 ? -12.373 -26.252 19.665 1.00 95.12 752 LEU A N 1
ATOM 6182 C CA . LEU A 1 752 ? -13.504 -27.165 19.469 1.00 95.12 752 LEU A CA 1
ATOM 6183 C C . LEU A 1 752 ? -13.489 -28.290 20.513 1.00 95.12 752 LEU A C 1
ATOM 6185 O O . LEU A 1 752 ? -14.533 -28.580 21.093 1.00 95.12 752 LEU A O 1
ATOM 6189 N N . ASP A 1 753 ? -12.324 -28.849 20.839 1.00 93.50 753 ASP A N 1
ATOM 6190 C CA . ASP A 1 753 ? -12.199 -29.866 21.892 1.00 93.50 753 ASP A CA 1
ATOM 6191 C C . ASP A 1 753 ? -12.458 -29.316 23.299 1.00 93.50 753 ASP A C 1
ATOM 6193 O O . ASP A 1 753 ? -13.149 -29.959 24.091 1.00 93.50 753 ASP A O 1
ATOM 6197 N N . LEU A 1 754 ? -12.025 -28.088 23.602 1.00 93.62 754 LEU A N 1
ATOM 6198 C CA . LEU A 1 754 ? -12.408 -27.408 24.845 1.00 93.62 754 LEU A CA 1
ATOM 6199 C C . LEU A 1 754 ? -13.925 -27.162 24.924 1.00 93.62 754 LEU A C 1
ATOM 6201 O O . LEU A 1 754 ? -14.522 -27.358 25.984 1.00 93.62 754 LEU A O 1
ATOM 6205 N N . LYS A 1 755 ? -14.584 -26.806 23.811 1.00 94.06 755 LYS A N 1
ATOM 6206 C CA . LYS A 1 755 ? -16.055 -26.700 23.753 1.00 94.06 755 LYS A CA 1
ATOM 6207 C C . LYS A 1 755 ? -16.739 -28.054 23.967 1.00 94.06 755 LYS A C 1
ATOM 6209 O O . LYS A 1 755 ? -17.682 -28.118 24.754 1.00 94.06 755 LYS A O 1
ATOM 6214 N N . ARG A 1 756 ? -16.246 -29.131 23.342 1.00 94.75 756 ARG A N 1
ATOM 6215 C CA . ARG A 1 756 ? -16.733 -30.511 23.552 1.00 94.75 756 ARG A CA 1
ATOM 6216 C C . ARG A 1 756 ? -16.606 -30.923 25.024 1.00 94.75 756 ARG A C 1
ATOM 6218 O O . ARG A 1 756 ? -17.577 -31.401 25.606 1.00 94.75 756 ARG A O 1
ATOM 6225 N N . HIS A 1 757 ? -15.457 -30.676 25.655 1.00 92.25 757 HIS A N 1
ATOM 6226 C CA . HIS A 1 757 ? -15.251 -30.962 27.078 1.00 92.25 757 HIS A CA 1
ATOM 6227 C C . HIS A 1 757 ? -16.161 -30.138 27.998 1.00 92.25 757 HIS A C 1
ATOM 6229 O O . HIS A 1 757 ? -16.726 -30.698 28.937 1.00 92.25 757 HIS A O 1
ATOM 6235 N N . ASN A 1 758 ? -16.363 -28.848 27.718 1.00 89.69 758 ASN A N 1
ATOM 6236 C CA . ASN A 1 758 ? -17.288 -28.016 28.490 1.00 89.69 758 ASN A CA 1
ATOM 6237 C C . ASN A 1 758 ? -18.744 -28.495 28.350 1.00 89.69 758 ASN A C 1
ATOM 6239 O O . ASN A 1 758 ? -19.444 -28.594 29.354 1.00 89.69 758 ASN A O 1
ATOM 6243 N N . ALA A 1 759 ? -19.185 -28.879 27.148 1.00 90.94 759 ALA A N 1
ATOM 6244 C CA . ALA A 1 759 ? -20.519 -29.448 26.935 1.00 90.94 759 ALA A CA 1
ATOM 6245 C C . ALA A 1 759 ? -20.724 -30.771 27.702 1.00 90.94 759 ALA A C 1
ATOM 6247 O O . ALA A 1 759 ? -21.774 -30.982 28.311 1.00 90.94 759 ALA A O 1
ATOM 6248 N N . LEU A 1 760 ? -19.705 -31.640 27.742 1.00 90.81 760 LEU A N 1
ATOM 6249 C CA . LEU A 1 760 ? -19.725 -32.860 28.557 1.00 90.81 760 LEU A CA 1
ATOM 6250 C C . LEU A 1 760 ? -19.775 -32.551 30.065 1.00 90.81 760 LEU A C 1
ATOM 6252 O O . LEU A 1 760 ? -20.515 -33.212 30.791 1.00 90.81 760 LEU A O 1
ATOM 6256 N N . LEU A 1 761 ? -19.046 -31.532 30.534 1.00 88.12 761 LEU A N 1
ATOM 6257 C CA . LEU A 1 761 ? -19.059 -31.097 31.937 1.00 88.12 761 LEU A CA 1
ATOM 6258 C C . LEU A 1 761 ? -20.407 -30.498 32.366 1.00 88.12 761 LEU A C 1
ATOM 6260 O O . LEU A 1 761 ? -20.870 -30.801 33.467 1.00 88.12 761 LEU A O 1
ATOM 6264 N N . GLU A 1 762 ? -21.071 -29.706 31.519 1.00 88.56 762 GLU A N 1
ATOM 6265 C CA . GLU A 1 762 ? -22.447 -29.261 31.791 1.00 88.56 762 GLU A CA 1
ATOM 6266 C C . GLU A 1 762 ? -23.424 -30.444 31.797 1.00 88.56 762 GLU A C 1
ATOM 6268 O O . GLU A 1 762 ? -24.252 -30.554 32.703 1.00 88.56 762 GLU A O 1
ATOM 6273 N N . GLN A 1 763 ? -23.277 -31.404 30.876 1.00 86.81 763 GLN A N 1
ATOM 6274 C CA . GLN A 1 763 ? -24.103 -32.612 30.899 1.00 86.81 763 GLN A CA 1
ATOM 6275 C C . GLN A 1 763 ? -23.866 -33.460 32.167 1.00 86.81 763 GLN A C 1
ATOM 6277 O O . GLN A 1 763 ? -24.819 -34.035 32.694 1.00 86.81 763 GLN A O 1
ATOM 6282 N N . GLU A 1 764 ? -22.643 -33.521 32.707 1.00 84.38 764 GLU A N 1
ATOM 6283 C CA . GLU A 1 764 ? -22.368 -34.163 34.003 1.00 84.38 764 GLU A CA 1
ATOM 6284 C C . GLU A 1 764 ? -22.921 -33.387 35.205 1.00 84.38 764 GLU A C 1
ATOM 6286 O O . GLU A 1 764 ? -23.407 -34.013 36.150 1.00 84.38 764 GLU A O 1
ATOM 6291 N N . LYS A 1 765 ? -22.884 -32.046 35.190 1.00 78.06 765 LYS A N 1
ATOM 6292 C CA . LYS A 1 765 ? -23.536 -31.216 36.220 1.00 78.06 765 LYS A CA 1
ATOM 6293 C C . LYS A 1 765 ? -25.037 -31.498 36.266 1.00 78.06 765 LYS A C 1
ATOM 6295 O O . LYS A 1 765 ? -25.557 -31.791 37.336 1.00 78.06 765 LYS A O 1
ATOM 6300 N N . ILE A 1 766 ? -25.703 -31.490 35.109 1.00 76.88 766 ILE A N 1
ATOM 6301 C CA . ILE A 1 766 ? -27.140 -31.786 34.976 1.00 76.88 766 ILE A CA 1
ATOM 6302 C C . ILE A 1 766 ? -27.449 -33.236 35.401 1.00 76.88 766 ILE A C 1
ATOM 6304 O O . ILE A 1 766 ? -28.483 -33.503 36.010 1.00 76.88 766 ILE A O 1
ATOM 6308 N N . LYS A 1 767 ? -26.537 -34.183 35.136 1.00 72.38 767 LYS A N 1
ATOM 6309 C CA . LYS A 1 767 ? -26.669 -35.597 35.536 1.00 72.38 767 LYS A CA 1
ATOM 6310 C C . LYS A 1 767 ? -26.381 -35.887 37.012 1.00 72.38 767 LYS A C 1
ATOM 6312 O O . LYS A 1 767 ? -26.651 -37.011 37.431 1.00 72.38 767 LYS A O 1
ATOM 6317 N N . LYS A 1 768 ? -25.854 -34.946 37.804 1.00 52.81 768 LYS A N 1
ATOM 6318 C CA . LYS A 1 768 ? -25.700 -35.104 39.261 1.00 52.81 768 LYS A CA 1
ATOM 6319 C C . LYS A 1 768 ? -26.965 -34.604 39.965 1.00 52.81 768 LYS A C 1
ATOM 6321 O O . LYS A 1 768 ? -27.143 -33.393 40.078 1.00 52.81 768 LYS A O 1
ATOM 6326 N N . PRO A 1 769 ? -27.831 -35.489 40.498 1.00 49.94 769 PRO A N 1
ATOM 6327 C CA . PRO A 1 769 ? -28.912 -35.040 41.358 1.00 49.94 769 PRO A CA 1
ATOM 6328 C C . PRO A 1 769 ? -28.306 -34.414 42.614 1.00 49.94 769 PRO A C 1
ATOM 6330 O O . PRO A 1 769 ? -27.291 -34.900 43.125 1.00 49.94 769 PRO A O 1
ATOM 6333 N N . TYR A 1 770 ? -28.957 -33.387 43.158 1.00 50.75 770 TYR A N 1
ATOM 6334 C CA . TYR A 1 770 ? -28.681 -32.958 44.525 1.00 50.75 770 TYR A CA 1
ATOM 6335 C C . TYR A 1 770 ? -28.900 -34.153 45.460 1.00 50.75 770 TYR A C 1
ATOM 6337 O O . TYR A 1 770 ? -30.035 -34.578 45.679 1.00 50.75 770 TYR A O 1
ATOM 6345 N N . VAL A 1 771 ? -27.814 -34.693 46.019 1.00 48.53 771 VAL A N 1
ATOM 6346 C CA . VAL A 1 771 ? -27.893 -35.634 47.138 1.00 48.53 771 VAL A CA 1
ATOM 6347 C C . VAL A 1 771 ? -28.321 -34.818 48.351 1.00 48.53 771 VAL A C 1
ATOM 6349 O O . VAL A 1 771 ? -27.501 -34.191 49.020 1.00 48.53 771 VAL A O 1
ATOM 6352 N N . SER A 1 772 ? -29.632 -34.771 48.578 1.00 45.28 772 SER A N 1
ATOM 6353 C CA . SER A 1 772 ? -30.240 -34.157 49.753 1.00 45.28 772 SER A CA 1
ATOM 6354 C C . SER A 1 772 ? -29.597 -34.717 51.020 1.00 45.28 772 SER A C 1
ATOM 6356 O O . SER A 1 772 ? -29.482 -35.937 51.166 1.00 45.28 772 SER A O 1
ATOM 6358 N N . ALA A 1 773 ? -29.196 -33.831 51.934 1.00 45.72 773 ALA A N 1
ATOM 6359 C CA . ALA A 1 773 ? -28.708 -34.237 53.245 1.00 45.72 773 ALA A CA 1
ATOM 6360 C C . ALA A 1 773 ? -29.763 -35.113 53.957 1.00 45.72 773 ALA A C 1
ATOM 6362 O O . ALA A 1 773 ? -30.960 -34.869 53.789 1.00 45.72 773 ALA A O 1
ATOM 6363 N N . PRO A 1 774 ? -29.354 -36.140 54.722 1.00 48.03 774 PRO A N 1
ATOM 6364 C CA . PRO A 1 774 ? -30.299 -37.039 55.368 1.00 48.03 774 PRO A CA 1
ATOM 6365 C C . PRO A 1 774 ? -31.041 -36.325 56.504 1.00 48.03 774 PRO A C 1
ATOM 6367 O O . PRO A 1 774 ? -30.418 -35.872 57.464 1.00 48.03 774 PRO A O 1
ATOM 6370 N N . ASP A 1 775 ? -32.372 -36.272 56.413 1.00 40.69 775 ASP A N 1
ATOM 6371 C CA . ASP A 1 775 ? -33.229 -35.766 57.486 1.00 40.69 775 ASP A CA 1
ATOM 6372 C C . ASP A 1 775 ? -33.014 -36.560 58.782 1.00 40.69 775 ASP A C 1
ATOM 6374 O O . ASP A 1 775 ? -33.179 -37.784 58.833 1.00 40.69 775 ASP A O 1
ATOM 6378 N N . SER A 1 776 ? -32.683 -35.852 59.862 1.00 43.00 776 SER A N 1
ATOM 6379 C CA . SER A 1 776 ? -32.491 -36.432 61.191 1.00 43.00 776 SER A CA 1
ATOM 6380 C C . SER A 1 776 ? -33.838 -36.756 61.846 1.00 43.00 776 SER A C 1
ATOM 6382 O O . SER A 1 776 ? -34.321 -36.026 62.714 1.00 43.00 776 SER A O 1
ATOM 6384 N N . CYS A 1 777 ? -34.467 -37.851 61.418 1.00 42.31 777 CYS A N 1
ATOM 6385 C CA . CYS A 1 777 ? -35.725 -38.321 61.989 1.00 42.31 777 CYS A CA 1
ATOM 6386 C C . CYS A 1 777 ? -35.497 -38.896 63.401 1.00 42.31 777 CYS A C 1
ATOM 6388 O O . CYS A 1 777 ? -35.011 -40.016 63.563 1.00 42.31 777 CYS A O 1
ATOM 6390 N N . VAL A 1 778 ? -35.822 -38.112 64.432 1.00 43.38 778 VAL A N 1
ATOM 6391 C CA . VAL A 1 778 ? -35.704 -38.521 65.839 1.00 43.38 778 VAL A CA 1
ATOM 6392 C C . VAL A 1 778 ? -36.837 -39.482 66.209 1.00 43.38 778 VAL A C 1
ATOM 6394 O O . VAL A 1 778 ? -38.011 -39.123 66.142 1.00 43.38 778 VAL A O 1
ATOM 6397 N N . GLN A 1 779 ? -36.477 -40.686 66.660 1.00 44.91 779 GLN A N 1
ATOM 6398 C CA . GLN A 1 779 ? -37.370 -41.608 67.371 1.00 44.91 779 GLN A CA 1
ATOM 6399 C C . GLN A 1 779 ? -36.723 -42.090 68.677 1.00 44.91 779 GLN A C 1
ATOM 6401 O O . GLN A 1 779 ? -36.177 -43.192 68.732 1.00 44.91 779 GLN A O 1
ATOM 6406 N N . ASN A 1 780 ? -36.766 -41.229 69.699 1.00 39.84 780 ASN A N 1
ATOM 6407 C CA . ASN A 1 780 ? -36.993 -41.517 71.129 1.00 39.84 780 ASN A CA 1
ATOM 6408 C C . ASN A 1 780 ? -36.863 -40.220 71.941 1.00 39.84 780 ASN A C 1
ATOM 6410 O O . ASN A 1 780 ? -35.924 -39.451 71.641 1.00 39.84 780 ASN A O 1
#

Solvent-accessible surface area (backbone atoms only — not comparable to full-atom values): 43573 Å² total; per-residue (Å²): 114,59,89,47,56,56,50,56,49,50,53,51,50,54,49,38,46,73,74,70,42,59,91,85,52,56,66,69,61,56,50,53,48,52,49,54,49,48,55,50,51,50,55,51,48,51,50,55,50,50,52,53,48,52,52,51,53,49,53,59,46,55,52,50,52,52,50,53,53,52,49,52,52,48,52,60,47,51,54,51,50,52,54,48,56,46,55,51,50,55,53,48,48,54,53,49,51,55,49,50,53,48,54,52,50,55,49,54,51,46,54,52,28,55,52,28,42,71,76,69,42,58,89,42,41,87,48,55,73,69,53,40,52,52,50,54,55,50,52,51,48,55,49,47,57,50,46,55,63,43,52,68,48,54,80,72,61,89,80,80,83,91,88,61,82,56,70,50,39,56,54,46,49,52,48,45,50,50,51,49,50,48,50,46,50,47,52,50,49,51,50,48,52,54,52,49,48,54,48,50,51,49,52,54,47,61,43,54,52,49,57,48,53,49,51,52,49,54,49,57,48,51,65,46,49,58,47,54,57,47,55,50,52,56,49,53,49,53,53,52,66,67,44,50,65,57,58,48,50,54,50,55,52,51,54,50,51,50,56,50,53,54,50,48,54,53,50,54,52,51,52,52,49,59,49,49,55,53,48,55,51,49,54,49,52,51,50,54,51,52,52,50,50,56,48,50,53,50,54,51,54,51,53,50,52,51,53,51,52,53,49,64,69,53,66,85,58,87,79,88,86,83,89,82,88,87,80,78,91,77,89,81,86,86,84,87,76,86,83,69,79,65,60,67,51,52,55,51,49,50,53,52,49,56,47,51,59,46,56,51,49,55,51,50,48,55,50,50,50,52,49,51,59,46,53,51,50,55,49,48,62,48,49,55,52,46,52,54,49,52,48,52,50,49,51,52,54,48,51,60,46,50,53,51,55,49,52,51,54,49,50,52,54,49,51,63,46,52,54,52,53,54,53,48,52,53,54,59,57,59,71,72,76,81,77,92,80,84,91,89,87,88,66,62,89,66,58,33,58,55,51,50,52,50,52,44,53,51,50,52,47,52,50,50,51,51,55,46,54,51,50,49,53,54,49,53,53,50,51,52,50,50,52,54,49,55,50,52,55,45,56,47,54,55,50,53,47,56,49,53,52,52,54,51,52,54,50,53,50,50,52,51,52,48,53,54,50,52,50,51,52,52,53,49,52,53,51,54,47,53,56,48,52,55,49,49,54,51,48,51,62,46,51,51,54,53,50,51,52,49,52,54,49,54,51,52,53,48,53,57,46,56,53,47,53,52,51,48,54,55,48,52,53,47,54,51,52,54,50,52,49,53,50,48,62,45,52,52,49,54,50,48,53,53,50,51,51,52,51,50,52,50,52,52,51,53,48,53,53,46,53,51,51,50,54,50,51,52,45,53,50,56,48,50,49,47,48,52,52,46,51,52,46,46,54,51,42,55,60,42,63,79,70,56,94,76,87,82,91,83,86,91,83,94,89,83,92,91,86,83,85,88,89,88,90,91,78,75,66,72,60,55,57,53,56,50,52,54,51,54,50,49,53,53,52,51,52,51,50,51,52,52,52,50,53,52,52,50,53,49,52,52,52,51,51,53,50,52,50,52,54,50,51,53,52,52,50,52,54,52,48,54,54,51,51,54,50,51,48,52,48,51,54,51,51,49,52,62,44,54,53,50,53,52,51,49,56,49,51,53,48,50,51,52,48,52,52,51,55,52,49,51,52,50,53,73,67,51,73,84,80,71,78,82,79,84,80,83,87,129

Mean predicted aligned error: 25.22 Å

InterPro domains:
  IPR031476 Protein of unknown function DUF4686 [PF15742] (710-768)
  IPR052825 Coiled-coil domain-containing protein Prefoldin subunit beta-like [PTHR34479] (4-768)

Sequence (780 aa):
MEKREEKELDELTLRLQRDGVSPEAPAEERELHLWRLLQRSEGSLTAVTEDLQTLRTQQASEMREVENYVEHIRNMLEERESLTAEYERDSEQLRAELALMKHQQDSQCKEVVEMLEQEGLAEISQSSASEQVAYLLVERVTLLERLEAAERKLDTQTLTGNLREVHLQEELDHMRHTLEDELRQQKENMKKGHSEELNRERIERQRLERDLEEASSRLAMAHKEIRHLTDELDLARKVQNSCVPDLQKTGEEVEQLKQEVDKLKQCDMVELQKAKERNERLDSEICVLRDRVRSLDTERRTLLKLVEQSKLSVDQGISVTLEHNKIHSTQGVGNNVNPDPSLDVEDEILHKRCRRESEDKDSRLRELERRLQKQQREHEELVERNEELEALLGEAQNAAKEEREQHECEIEGLQRKIKRHEEELSKRNCKKLEKNEEDQVRGTDSELSESIQERLKFLEGRLAEEKGWRKQLEVDLSVAKAALKTEKELMQRDHEELKKLRVEVQRLEVECRQGKTLNKNLTQIKGEKGILEEKVAQLERAQTRLQDNLTLQTENSRAEEDLRDSRGQVAELKSMVDKLRAELTRLEKEHNTLRDELMEKRRHVMQLQKELSEKAHERLQTDGERERLSLELLHVKQQLQYAKEQMPRASQEHTANHKPTAEDDGHCQLACVKSEMSKLHSTLEEERQLAGQHQLALQAQISEAQARAKAQDSLLQQKGEENKQLRQDLQRTQHLFTSAERELRYEREKNLDLKRHNALLEQEKIKKPYVSAPDSCVQN

pLDDT: mean 81.88, std 18.15, range [24.73, 97.56]

Radius of gyration: 71.62 Å; Cα contacts (8 Å, |Δi|>4): 29; chains: 1; bounding box: 170×92×235 Å

Organism: NCBI:txid630221